Protein AF-0000000067841455 (afdb_homodimer)

Structure (mmCIF, N/CA/C/O backbone):
data_AF-0000000067841455-model_v1
#
loop_
_entity.id
_entity.type
_entity.pdbx_description
1 polymer Beta-ketothiolase
#
loop_
_atom_site.group_PDB
_atom_site.id
_atom_site.type_symbol
_atom_site.label_atom_id
_atom_site.label_alt_id
_atom_site.label_comp_id
_atom_site.label_asym_id
_atom_site.label_entity_id
_atom_site.label_seq_id
_atom_site.pdbx_PDB_ins_code
_atom_site.Cartn_x
_atom_site.Cartn_y
_atom_site.Cartn_z
_atom_site.occupancy
_atom_site.B_iso_or_equiv
_atom_site.auth_seq_id
_atom_site.auth_comp_id
_atom_site.auth_asym_id
_atom_site.auth_atom_id
_atom_site.pdbx_PDB_model_num
ATOM 1 N N . MET A 1 1 ? 13.961 -9.211 -15.984 1 98 1 MET A N 1
ATOM 2 C CA . MET A 1 1 ? 13.32 -9.672 -14.758 1 98 1 MET A CA 1
ATOM 3 C C . MET A 1 1 ? 14.195 -10.695 -14.039 1 98 1 MET A C 1
ATOM 5 O O . MET A 1 1 ? 15.023 -11.352 -14.664 1 98 1 MET A O 1
ATOM 9 N N . VAL A 1 2 ? 13.977 -10.742 -12.703 1 98.75 2 VAL A N 1
ATOM 10 C CA . VAL A 1 2 ? 14.664 -11.734 -11.875 1 98.75 2 VAL A CA 1
ATOM 11 C C . VAL A 1 2 ? 13.805 -12.07 -10.656 1 98.75 2 VAL A C 1
ATOM 13 O O . VAL A 1 2 ? 12.828 -11.383 -10.367 1 98.75 2 VAL A O 1
ATOM 16 N N . ARG A 1 3 ? 14.188 -13.117 -9.984 1 98.81 3 ARG A N 1
ATOM 17 C CA . ARG A 1 3 ? 13.656 -13.414 -8.656 1 98.81 3 ARG A CA 1
ATOM 18 C C . ARG A 1 3 ? 14.711 -14.094 -7.785 1 98.81 3 ARG A C 1
ATOM 20 O O . ARG A 1 3 ? 15.68 -14.656 -8.297 1 98.81 3 ARG A O 1
ATOM 27 N N . THR A 1 4 ? 14.539 -13.984 -6.5 1 98.88 4 THR A N 1
ATOM 28 C CA . THR A 1 4 ? 15.305 -14.805 -5.574 1 98.88 4 THR A CA 1
ATOM 29 C C . THR A 1 4 ? 14.742 -16.219 -5.52 1 98.88 4 THR A C 1
ATOM 31 O O . THR A 1 4 ? 13.641 -16.484 -6 1 98.88 4 THR A O 1
ATOM 34 N N . PRO A 1 5 ? 15.602 -17.188 -4.98 1 98.69 5 PRO A N 1
ATOM 35 C CA . PRO A 1 5 ? 14.953 -18.469 -4.688 1 98.69 5 PRO A CA 1
ATOM 36 C C . PRO A 1 5 ? 13.797 -18.344 -3.699 1 98.69 5 PRO A C 1
ATOM 38 O O . PRO A 1 5 ? 13.812 -17.453 -2.836 1 98.69 5 PRO A O 1
ATOM 41 N N . TRP A 1 6 ? 12.789 -19.109 -3.934 1 98.69 6 TRP A N 1
ATOM 42 C CA . TRP A 1 6 ? 11.703 -19.219 -2.967 1 98.69 6 TRP A CA 1
ATOM 43 C C . TRP A 1 6 ? 12.008 -20.297 -1.927 1 98.69 6 TRP A C 1
ATOM 45 O O . TRP A 1 6 ? 12.195 -21.469 -2.268 1 98.69 6 TRP A O 1
ATOM 55 N N . VAL A 1 7 ? 12.078 -19.844 -0.706 1 98.69 7 VAL A N 1
ATOM 56 C CA . VAL A 1 7 ? 12.578 -20.75 0.334 1 98.69 7 VAL A CA 1
ATOM 57 C C . VAL A 1 7 ? 11.508 -20.938 1.404 1 98.69 7 VAL A C 1
ATOM 59 O O . VAL A 1 7 ? 10.875 -19.969 1.841 1 98.69 7 VAL A O 1
ATOM 62 N N . ASP A 1 8 ? 11.352 -22.156 1.876 1 98.12 8 ASP A N 1
ATOM 63 C CA . ASP A 1 8 ? 10.305 -22.547 2.816 1 98.12 8 ASP A CA 1
ATOM 64 C C . ASP A 1 8 ? 10.359 -21.703 4.086 1 98.12 8 ASP A C 1
ATOM 66 O O . ASP A 1 8 ? 11.43 -21.25 4.488 1 98.12 8 ASP A O 1
ATOM 70 N N . LEU A 1 9 ? 9.18 -21.578 4.668 1 96.94 9 LEU A N 1
ATOM 71 C CA . LEU A 1 9 ? 9.031 -20.938 5.965 1 96.94 9 LEU A CA 1
ATOM 72 C C . LEU A 1 9 ? 10.078 -21.438 6.953 1 96.94 9 LEU A C 1
ATOM 74 O O . LEU A 1 9 ? 10.234 -22.656 7.129 1 96.94 9 LEU A O 1
ATOM 78 N N . GLY A 1 10 ? 10.812 -20.484 7.559 1 95.94 10 GLY A N 1
ATOM 79 C CA . GLY A 1 10 ? 11.812 -20.859 8.547 1 95.94 10 GLY A CA 1
ATOM 80 C C . GLY A 1 10 ? 13.102 -21.359 7.926 1 95.94 10 GLY A C 1
ATOM 81 O O . GLY A 1 10 ? 14.008 -21.781 8.641 1 95.94 10 GLY A O 1
ATOM 82 N N . GLY A 1 11 ? 13.211 -21.281 6.629 1 96.62 11 GLY A N 1
ATOM 83 C CA . GLY A 1 11 ? 14.391 -21.781 5.938 1 96.62 11 GLY A CA 1
ATOM 84 C C . GLY A 1 11 ? 15.523 -20.781 5.895 1 96.62 11 GLY A C 1
ATOM 85 O O . GLY A 1 11 ? 15.648 -19.922 6.777 1 96.62 11 GLY A O 1
ATOM 86 N N . ALA A 1 12 ? 16.359 -20.875 4.895 1 97.75 12 ALA A N 1
ATOM 87 C CA . ALA A 1 12 ? 17.641 -20.172 4.844 1 97.75 12 ALA A CA 1
ATOM 88 C C . ALA A 1 12 ? 17.453 -18.672 4.695 1 97.75 12 ALA A C 1
ATOM 90 O O . ALA A 1 12 ? 18.359 -17.891 4.988 1 97.75 12 ALA A O 1
ATOM 91 N N . LEU A 1 13 ? 16.281 -18.234 4.211 1 97.69 13 LEU A N 1
ATOM 92 C CA . LEU A 1 13 ? 16.047 -16.797 4.008 1 97.69 13 LEU A CA 1
ATOM 93 C C . LEU A 1 13 ? 15.203 -16.219 5.141 1 97.69 13 LEU A C 1
ATOM 95 O O . LEU A 1 13 ? 14.797 -15.062 5.094 1 97.69 13 LEU A O 1
ATOM 99 N N . ALA A 1 14 ? 14.977 -16.969 6.164 1 96.31 14 ALA A N 1
ATOM 100 C CA . ALA A 1 14 ? 13.953 -16.688 7.172 1 96.31 14 ALA A CA 1
ATOM 101 C C . ALA A 1 14 ? 14.281 -15.398 7.93 1 96.31 14 ALA A C 1
ATOM 103 O O . ALA A 1 14 ? 13.383 -14.695 8.391 1 96.31 14 ALA A O 1
ATOM 104 N N . ALA A 1 15 ? 15.516 -15.039 8.062 1 94.69 15 ALA A N 1
ATOM 105 C CA . ALA A 1 15 ? 15.914 -13.906 8.891 1 94.69 15 ALA A CA 1
ATOM 106 C C . ALA A 1 15 ? 16.031 -12.633 8.047 1 94.69 15 ALA A C 1
ATOM 108 O O . ALA A 1 15 ? 16.172 -11.531 8.594 1 94.69 15 ALA A O 1
ATOM 109 N N . ILE A 1 16 ? 15.938 -12.742 6.797 1 96.56 16 ILE A N 1
ATOM 110 C CA . ILE A 1 16 ? 16.203 -11.617 5.91 1 96.56 16 ILE A CA 1
ATOM 111 C C . ILE A 1 16 ? 14.93 -10.766 5.77 1 96.56 16 ILE A C 1
ATOM 113 O O . ILE A 1 16 ? 13.852 -11.297 5.492 1 96.56 16 ILE A O 1
ATOM 117 N N . SER A 1 17 ? 15.031 -9.453 6.004 1 96.25 17 SER A N 1
ATOM 118 C CA . SER A 1 17 ? 13.891 -8.562 5.832 1 96.25 17 SER A CA 1
ATOM 119 C C . SER A 1 17 ? 13.43 -8.516 4.379 1 96.25 17 SER A C 1
ATOM 121 O O . SER A 1 17 ? 14.242 -8.672 3.463 1 96.25 17 SER A O 1
ATOM 123 N N . PRO A 1 18 ? 12.125 -8.305 4.164 1 96.81 18 PRO A N 1
ATOM 124 C CA . PRO A 1 18 ? 11.672 -8.148 2.779 1 96.81 18 PRO A CA 1
ATOM 125 C C . PRO A 1 18 ? 12.375 -6.996 2.057 1 96.81 18 PRO A C 1
ATOM 127 O O . PRO A 1 18 ? 12.578 -7.059 0.842 1 96.81 18 PRO A O 1
ATOM 130 N N . ILE A 1 19 ? 12.773 -5.938 2.797 1 98.19 19 ILE A N 1
ATOM 131 C CA . ILE A 1 19 ? 13.484 -4.812 2.193 1 98.19 19 ILE A CA 1
ATOM 132 C C . ILE A 1 19 ? 14.812 -5.293 1.625 1 98.19 19 ILE A C 1
ATOM 134 O O . ILE A 1 19 ? 15.141 -5.016 0.467 1 98.19 19 ILE A O 1
ATOM 138 N N . ASP A 1 20 ? 15.57 -6.062 2.406 1 98.62 20 ASP A N 1
ATOM 139 C CA . ASP A 1 20 ? 16.891 -6.516 1.979 1 98.62 20 ASP A CA 1
ATOM 140 C C . ASP A 1 20 ? 16.781 -7.496 0.815 1 98.62 20 ASP A C 1
ATOM 142 O O . ASP A 1 20 ? 17.578 -7.438 -0.127 1 98.62 20 ASP A O 1
ATOM 146 N N . LEU A 1 21 ? 15.836 -8.367 0.891 1 98.44 21 LEU A N 1
ATOM 147 C CA . LEU A 1 21 ? 15.609 -9.281 -0.224 1 98.44 21 LEU A CA 1
ATOM 148 C C . LEU A 1 21 ? 15.211 -8.516 -1.48 1 98.44 21 LEU A C 1
ATOM 150 O O . LEU A 1 21 ? 15.617 -8.875 -2.588 1 98.44 21 LEU A O 1
ATOM 154 N N . GLY A 1 22 ? 14.328 -7.512 -1.296 1 98.75 22 GLY A N 1
ATOM 155 C CA . GLY A 1 22 ? 13.93 -6.664 -2.41 1 98.75 22 GLY A CA 1
ATOM 156 C C . GLY A 1 22 ? 15.094 -5.91 -3.029 1 98.75 22 GLY A C 1
ATOM 157 O O . GLY A 1 22 ? 15.188 -5.793 -4.254 1 98.75 22 GLY A O 1
ATOM 158 N N . ILE A 1 23 ? 15.961 -5.355 -2.18 1 98.75 23 ILE A N 1
ATOM 159 C CA . ILE A 1 23 ? 17.156 -4.664 -2.656 1 98.75 23 ILE A CA 1
ATOM 160 C C . ILE A 1 23 ? 18 -5.621 -3.486 1 98.75 23 ILE A C 1
ATOM 162 O O . ILE A 1 23 ? 18.484 -5.258 -4.566 1 98.75 23 ILE A O 1
ATOM 166 N N . GLN A 1 24 ? 18.172 -6.859 -2.996 1 98.62 24 GLN A N 1
ATOM 167 C CA . GLN A 1 24 ? 18.938 -7.863 -3.723 1 98.62 24 GLN A CA 1
ATOM 168 C C . GLN A 1 24 ? 18.359 -8.109 -5.109 1 98.62 24 GLN A C 1
ATOM 170 O O . GLN A 1 24 ? 19.094 -8.156 -6.102 1 98.62 24 GLN A O 1
ATOM 175 N N . ALA A 1 25 ? 17.078 -8.312 -5.199 1 98.81 25 ALA A N 1
ATOM 176 C CA . ALA A 1 25 ? 16.406 -8.523 -6.484 1 98.81 25 ALA A CA 1
ATOM 177 C C . ALA A 1 25 ? 16.531 -7.285 -7.371 1 98.81 25 ALA A C 1
ATOM 179 O O . ALA A 1 25 ? 16.766 -7.402 -8.578 1 98.81 25 ALA A O 1
ATOM 180 N N . GLY A 1 26 ? 16.328 -6.09 -6.805 1 98.81 26 GLY A N 1
ATOM 181 C CA . GLY A 1 26 ? 16.438 -4.844 -7.547 1 98.81 26 GLY A CA 1
ATOM 182 C C . GLY A 1 26 ? 17.812 -4.633 -8.148 1 98.81 26 GLY A C 1
ATOM 183 O O . GLY A 1 26 ? 17.938 -4.297 -9.336 1 98.81 26 GLY A O 1
ATOM 184 N N . ARG A 1 27 ? 18.844 -4.809 -7.324 1 98.62 27 ARG A N 1
ATOM 185 C CA . ARG A 1 27 ? 20.219 -4.68 -7.828 1 98.62 27 ARG A CA 1
ATOM 186 C C . ARG A 1 27 ? 20.484 -5.688 -8.938 1 98.62 27 ARG A C 1
ATOM 188 O O . ARG A 1 27 ? 21.125 -5.359 -9.945 1 98.62 27 ARG A O 1
ATOM 195 N N . ALA A 1 28 ? 19.984 -6.906 -8.727 1 98.56 28 ALA A N 1
ATOM 196 C CA . ALA A 1 28 ? 20.234 -7.98 -9.68 1 98.56 28 ALA A CA 1
ATOM 197 C C . ALA A 1 28 ? 19.594 -7.676 -11.031 1 98.56 28 ALA A C 1
ATOM 199 O O . ALA A 1 28 ? 20.188 -7.953 -12.078 1 98.56 28 ALA A O 1
ATOM 200 N N . VAL A 1 29 ? 18.375 -7.105 -11.031 1 98.31 29 VAL A N 1
ATOM 201 C CA . VAL A 1 29 ? 17.703 -6.859 -12.305 1 98.31 29 VAL A CA 1
ATOM 202 C C . VAL A 1 29 ? 18.391 -5.723 -13.047 1 98.31 29 VAL A C 1
ATOM 204 O O . VAL A 1 29 ? 18.484 -5.734 -14.281 1 98.31 29 VAL A O 1
ATOM 207 N N . LEU A 1 30 ? 18.828 -4.699 -12.328 1 97.62 30 LEU A N 1
ATOM 208 C CA . LEU A 1 30 ? 19.578 -3.604 -12.953 1 97.62 30 LEU A CA 1
ATOM 209 C C . LEU A 1 30 ? 20.859 -4.109 -13.578 1 97.62 30 LEU A C 1
ATOM 211 O O . LEU A 1 30 ? 21.203 -3.74 -14.711 1 97.62 30 LEU A O 1
ATOM 215 N N . ALA A 1 31 ? 21.531 -4.992 -12.828 1 97 31 ALA A N 1
ATOM 216 C CA . ALA A 1 31 ? 22.766 -5.578 -13.336 1 97 31 ALA A CA 1
ATOM 217 C C . ALA A 1 31 ? 22.5 -6.41 -14.586 1 97 31 ALA A C 1
ATOM 219 O O . ALA A 1 31 ? 23.219 -6.293 -15.578 1 97 31 ALA A O 1
ATOM 220 N N . ARG A 1 32 ? 21.516 -7.25 -14.547 1 95.25 32 ARG A N 1
ATOM 221 C CA . ARG A 1 32 ? 21.203 -8.117 -15.672 1 95.25 32 ARG A CA 1
ATOM 222 C C . ARG A 1 32 ? 20.844 -7.301 -16.906 1 95.25 32 ARG A C 1
ATOM 224 O O . ARG A 1 32 ? 21.188 -7.68 -18.031 1 95.25 32 ARG A O 1
ATOM 231 N N . ALA A 1 33 ? 20.141 -6.234 -16.703 1 94.69 33 ALA A N 1
ATOM 232 C CA . ALA A 1 33 ? 19.719 -5.383 -17.812 1 94.69 33 ALA A CA 1
ATOM 233 C C . ALA A 1 33 ? 20.844 -4.438 -18.234 1 94.69 33 ALA A C 1
ATOM 235 O O . ALA A 1 33 ? 20.688 -3.664 -19.188 1 94.69 33 ALA A O 1
ATOM 236 N N . ALA A 1 34 ? 21.953 -4.445 -17.516 1 94.56 34 ALA A N 1
ATOM 237 C CA . ALA A 1 34 ? 23.031 -3.477 -17.734 1 94.56 34 ALA A CA 1
ATOM 238 C C . ALA A 1 34 ? 22.484 -2.049 -17.734 1 94.56 34 ALA A C 1
ATOM 240 O O . ALA A 1 34 ? 22.844 -1.241 -18.594 1 94.56 34 ALA A O 1
ATOM 241 N N . ALA A 1 35 ? 21.562 -1.842 -16.906 1 94.88 35 ALA A N 1
ATOM 242 C CA . ALA A 1 35 ? 20.953 -0.526 -16.797 1 94.88 35 ALA A CA 1
ATOM 243 C C . ALA A 1 35 ? 21.562 0.281 -15.648 1 94.88 35 ALA A C 1
ATOM 245 O O . ALA A 1 35 ? 21.719 -0.226 -14.539 1 94.88 35 ALA A O 1
ATOM 246 N N . ALA A 1 36 ? 21.922 1.546 -15.969 1 95.81 36 ALA A N 1
ATOM 247 C CA . ALA A 1 36 ? 22.391 2.443 -14.922 1 95.81 36 ALA A CA 1
ATOM 248 C C . ALA A 1 36 ? 21.266 2.822 -13.969 1 95.81 36 ALA A C 1
ATOM 250 O O . ALA A 1 36 ? 20.188 3.215 -14.406 1 95.81 36 ALA A O 1
ATOM 251 N N . PRO A 1 37 ? 21.5 2.703 -12.656 1 97.38 37 PRO A N 1
ATOM 252 C CA . PRO A 1 37 ? 20.453 3.107 -11.711 1 97.38 37 PRO A CA 1
ATOM 253 C C . PRO A 1 37 ? 19.984 4.543 -11.93 1 97.38 37 PRO A C 1
ATOM 255 O O . PRO A 1 37 ? 18.828 4.871 -11.633 1 97.38 37 PRO A O 1
ATOM 258 N N . GLN A 1 38 ? 20.812 5.426 -12.453 1 97.19 38 GLN A N 1
ATOM 259 C CA . GLN A 1 38 ? 20.5 6.828 -12.703 1 97.19 38 GLN A CA 1
ATOM 260 C C . GLN A 1 38 ? 19.406 6.973 -13.773 1 97.19 38 GLN A C 1
ATOM 262 O O . GLN A 1 38 ? 18.797 8.031 -13.906 1 97.19 38 GLN A O 1
ATOM 267 N N . ALA A 1 39 ? 19.188 5.898 -14.523 1 95.56 39 ALA A N 1
ATOM 268 C CA . ALA A 1 39 ? 18.172 5.941 -15.578 1 95.56 39 ALA A CA 1
ATOM 269 C C . ALA A 1 39 ? 16.781 5.652 -15.031 1 95.56 39 ALA A C 1
ATOM 271 O O . ALA A 1 39 ? 15.781 5.914 -15.695 1 95.56 39 ALA A O 1
ATOM 272 N N . VAL A 1 40 ? 16.703 5.141 -13.805 1 98 40 VAL A N 1
ATOM 273 C CA . VAL A 1 40 ? 15.43 4.84 -13.18 1 98 40 VAL A CA 1
ATOM 274 C C . VAL A 1 40 ? 14.758 6.137 -12.719 1 98 40 VAL A C 1
ATOM 276 O O . VAL A 1 40 ? 15.375 6.941 -12.016 1 98 40 VAL A O 1
ATOM 279 N N . ASP A 1 41 ? 13.531 6.312 -13.07 1 96.94 41 ASP A N 1
ATOM 280 C CA . ASP A 1 41 ? 12.914 7.574 -12.672 1 96.94 41 ASP A CA 1
ATOM 281 C C . ASP A 1 41 ? 11.664 7.332 -11.828 1 96.94 41 ASP A C 1
ATOM 283 O O . ASP A 1 41 ? 10.961 8.281 -11.461 1 96.94 41 ASP A O 1
ATOM 287 N N . SER A 1 42 ? 11.375 6.09 -11.539 1 98.38 42 SER A N 1
ATOM 288 C CA . SER A 1 42 ? 10.336 5.73 -10.578 1 98.38 42 SER A CA 1
ATOM 289 C C . SER A 1 42 ? 10.586 4.344 -9.992 1 98.38 42 SER A C 1
ATOM 291 O O . SER A 1 42 ? 11.055 3.443 -10.695 1 98.38 42 SER A O 1
ATOM 293 N N . VAL A 1 43 ? 10.328 4.184 -8.742 1 98.88 43 VAL A N 1
ATOM 294 C CA . VAL A 1 43 ? 10.422 2.889 -8.07 1 98.88 43 VAL A CA 1
ATOM 295 C C . VAL A 1 43 ? 9.047 2.482 -7.539 1 98.88 43 VAL A C 1
ATOM 297 O O . VAL A 1 43 ? 8.422 3.23 -6.785 1 98.88 43 VAL A O 1
ATOM 300 N N . LEU A 1 44 ? 8.547 1.325 -7.965 1 98.88 44 LEU A N 1
ATOM 301 C CA . LEU A 1 44 ? 7.324 0.699 -7.469 1 98.88 44 LEU A CA 1
ATOM 302 C C . LEU A 1 44 ? 7.641 -0.586 -6.715 1 98.88 44 LEU A C 1
ATOM 304 O O . LEU A 1 44 ? 8.352 -1.453 -7.227 1 98.88 44 LEU A O 1
ATOM 308 N N . ALA A 1 45 ? 7.152 -0.668 -5.516 1 98.75 45 ALA A N 1
ATOM 309 C CA . ALA A 1 45 ? 7.387 -1.897 -4.762 1 98.75 45 ALA A CA 1
ATOM 310 C C . ALA A 1 45 ? 6.164 -2.275 -3.934 1 98.75 45 ALA A C 1
ATOM 312 O O . ALA A 1 45 ? 5.277 -1.448 -3.711 1 98.75 45 ALA A O 1
ATOM 313 N N . GLY A 1 46 ? 6.039 -3.525 -3.602 1 97.56 46 GLY A N 1
ATOM 314 C CA . GLY A 1 46 ? 4.934 -3.996 -2.781 1 97.56 46 GLY A CA 1
ATOM 315 C C . GLY A 1 46 ? 5.32 -5.133 -1.855 1 97.56 46 GLY A C 1
ATOM 316 O O . GLY A 1 46 ? 6.195 -5.938 -2.182 1 97.56 46 GLY A O 1
ATOM 317 N N . SER A 1 47 ? 4.715 -5.172 -0.761 1 96.31 47 SER A N 1
ATOM 318 C CA . SER A 1 47 ? 4.699 -6.254 0.218 1 96.31 47 SER A CA 1
ATOM 319 C C . SER A 1 47 ? 3.389 -6.277 0.998 1 96.31 47 SER A C 1
ATOM 321 O O . SER A 1 47 ? 2.756 -5.238 1.189 1 96.31 47 SER A O 1
ATOM 323 N N . MET A 1 48 ? 2.957 -7.41 1.409 1 91.31 48 MET A N 1
ATOM 324 C CA . MET A 1 48 ? 1.721 -7.488 2.18 1 91.31 48 MET A CA 1
ATOM 325 C C . MET A 1 48 ? 2.01 -7.449 3.678 1 91.31 48 MET A C 1
ATOM 327 O O . MET A 1 48 ? 1.456 -6.617 4.398 1 91.31 48 MET A O 1
ATOM 331 N N . ALA A 1 49 ? 2.953 -8.25 4.07 1 87 49 ALA A N 1
ATOM 332 C CA . ALA A 1 49 ? 3.205 -8.367 5.504 1 87 49 ALA A CA 1
ATOM 333 C C . ALA A 1 49 ? 4.16 -7.281 5.988 1 87 49 ALA A C 1
ATOM 335 O O . ALA A 1 49 ? 5.102 -6.914 5.281 1 87 49 ALA A O 1
ATOM 336 N N . GLN A 1 50 ? 3.834 -6.738 7.188 1 88.5 50 GLN A N 1
ATOM 337 C CA . GLN A 1 50 ? 4.793 -5.867 7.859 1 88.5 50 GLN A CA 1
ATOM 338 C C . GLN A 1 50 ? 5.844 -6.68 8.609 1 88.5 50 GLN A C 1
ATOM 340 O O . GLN A 1 50 ? 5.895 -6.66 9.844 1 88.5 50 GLN A O 1
ATOM 345 N N . ALA A 1 51 ? 6.777 -7.168 7.883 1 93.62 51 ALA A N 1
ATOM 346 C CA . ALA A 1 51 ? 7.727 -8.164 8.367 1 93.62 51 ALA A CA 1
ATOM 347 C C . ALA A 1 51 ? 8.922 -7.5 9.047 1 93.62 51 ALA A C 1
ATOM 349 O O . ALA A 1 51 ? 9.938 -8.148 9.305 1 93.62 51 ALA A O 1
ATOM 350 N N . SER A 1 52 ? 8.922 -6.242 9.289 1 93.19 52 SER A N 1
ATOM 351 C CA . SER A 1 52 ? 9.867 -5.453 10.078 1 93.19 52 SER A CA 1
ATOM 352 C C . SER A 1 52 ? 9.266 -4.109 10.477 1 93.19 52 SER A C 1
ATOM 354 O O . SER A 1 52 ? 8.258 -3.684 9.914 1 93.19 52 SER A O 1
ATOM 356 N N . PHE A 1 53 ? 9.883 -3.436 11.391 1 93.38 53 PHE A N 1
ATOM 357 C CA . PHE A 1 53 ? 9.336 -2.178 11.883 1 93.38 53 PHE A CA 1
ATOM 358 C C . PHE A 1 53 ? 9.43 -1.093 10.82 1 93.38 53 PHE A C 1
ATOM 360 O O . PHE A 1 53 ? 8.688 -0.113 10.852 1 93.38 53 PHE A O 1
ATOM 367 N N . ASP A 1 54 ? 10.305 -1.273 9.844 1 94.56 54 ASP A N 1
ATOM 368 C CA . ASP A 1 54 ? 10.484 -0.285 8.789 1 94.56 54 ASP A CA 1
ATOM 369 C C . ASP A 1 54 ? 9.875 -0.771 7.473 1 94.56 54 ASP A C 1
ATOM 371 O O . ASP A 1 54 ? 10.219 -0.27 6.402 1 94.56 54 ASP A O 1
ATOM 375 N N . ALA A 1 55 ? 8.992 -1.722 7.504 1 92.56 55 ALA A N 1
ATOM 376 C CA . ALA A 1 55 ? 8.477 -2.375 6.309 1 92.56 55 ALA A CA 1
ATOM 377 C C . ALA A 1 55 ? 7.809 -1.363 5.379 1 92.56 55 ALA A C 1
ATOM 379 O O . ALA A 1 55 ? 7.832 -1.524 4.156 1 92.56 55 ALA A O 1
ATOM 380 N N . TYR A 1 56 ? 7.246 -0.283 5.883 1 92.06 56 TYR A N 1
ATOM 381 C CA . TYR A 1 56 ? 6.52 0.699 5.082 1 92.06 56 TYR A CA 1
ATOM 382 C C . TYR A 1 56 ? 7.477 1.499 4.203 1 92.06 56 TYR A C 1
ATOM 384 O O . TYR A 1 56 ? 7.043 2.189 3.277 1 92.06 56 TYR A O 1
ATOM 392 N N . MET A 1 57 ? 8.781 1.344 4.449 1 96.5 57 MET A N 1
ATOM 393 C CA . MET A 1 57 ? 9.781 2.096 3.691 1 96.5 57 MET A CA 1
ATOM 394 C C . MET A 1 57 ? 10.32 1.267 2.533 1 96.5 57 MET A C 1
ATOM 396 O O . MET A 1 57 ? 11.242 1.695 1.835 1 96.5 57 MET A O 1
ATOM 400 N N . LEU A 1 58 ? 9.734 0.109 2.316 1 97.56 58 LEU A N 1
ATOM 401 C CA . LEU A 1 58 ? 10.242 -0.846 1.338 1 97.56 58 LEU A CA 1
ATOM 402 C C . LEU A 1 58 ? 10.5 -0.166 -0.003 1 97.56 58 LEU A C 1
ATOM 404 O O . LEU A 1 58 ? 11.617 -0.212 -0.524 1 97.56 58 LEU A O 1
ATOM 408 N N . PRO A 1 59 ? 9.57 0.583 -0.582 1 98.5 59 PRO A N 1
ATOM 409 C CA . PRO A 1 59 ? 9.844 1.137 -1.911 1 98.5 59 PRO A CA 1
ATOM 410 C C . PRO A 1 59 ? 11 2.129 -1.915 1 98.5 59 PRO A C 1
ATOM 412 O O . PRO A 1 59 ? 11.867 2.068 -2.791 1 98.5 59 PRO A O 1
ATOM 415 N N . ARG A 1 60 ? 11.008 3.021 -0.948 1 98.69 60 ARG A N 1
ATOM 416 C CA . ARG A 1 60 ? 12.031 4.059 -0.897 1 98.69 60 ARG A CA 1
ATOM 417 C C . ARG A 1 60 ? 13.414 3.451 -0.677 1 98.69 60 ARG A C 1
ATOM 419 O O . ARG A 1 60 ? 14.375 3.824 -1.352 1 98.69 60 ARG A O 1
ATOM 426 N N . HIS A 1 61 ? 13.516 2.492 0.273 1 98.62 61 HIS A N 1
ATOM 427 C CA . HIS A 1 61 ? 14.805 1.883 0.585 1 98.62 61 HIS A CA 1
ATOM 428 C C . HIS A 1 61 ? 15.312 1.04 -0.581 1 98.62 61 HIS A C 1
ATOM 430 O O . HIS A 1 61 ? 16.516 1.016 -0.858 1 98.62 61 HIS A O 1
ATOM 436 N N . VAL A 1 62 ? 14.398 0.359 -1.254 1 98.81 62 VAL A N 1
ATOM 437 C CA . VAL A 1 62 ? 14.805 -0.372 -2.449 1 98.81 62 VAL A CA 1
ATOM 438 C C . VAL A 1 62 ? 15.453 0.586 -3.447 1 98.81 62 VAL A C 1
ATOM 440 O O . VAL A 1 62 ? 16.547 0.323 -3.949 1 98.81 62 VAL A O 1
ATOM 443 N N . GLY A 1 63 ? 14.805 1.693 -3.705 1 98.75 63 GLY A N 1
ATOM 444 C CA . GLY A 1 63 ? 15.375 2.668 -4.621 1 98.75 63 GLY A CA 1
ATOM 445 C C . GLY A 1 63 ? 16.734 3.17 -4.188 1 98.75 63 GLY A C 1
ATOM 446 O O . GLY A 1 63 ? 17.703 3.096 -4.949 1 98.75 63 GLY A O 1
ATOM 447 N N . LEU A 1 64 ? 16.812 3.598 -2.934 1 98.69 64 LEU A N 1
ATOM 448 C CA . LEU A 1 64 ? 18.031 4.188 -2.41 1 98.69 64 LEU A CA 1
ATOM 449 C C . LEU A 1 64 ? 19.188 3.191 -2.48 1 98.69 64 LEU A C 1
ATOM 451 O O . LEU A 1 64 ? 20.25 3.5 -3.031 1 98.69 64 LEU A O 1
ATOM 455 N N . TYR A 1 65 ? 18.969 1.97 -2.051 1 98.69 65 TYR A N 1
ATOM 456 C CA . TYR A 1 65 ? 20.047 1.004 -1.909 1 98.69 65 TYR A CA 1
ATOM 457 C C . TYR A 1 65 ? 20.359 0.336 -3.242 1 98.69 65 TYR A C 1
ATOM 459 O O . TYR A 1 65 ? 21.391 -0.347 -3.377 1 98.69 65 TYR A O 1
ATOM 467 N N . CYS A 1 66 ? 19.547 0.54 -4.258 1 98.62 66 CYS A N 1
ATOM 468 C CA . CYS A 1 66 ? 19.859 0.095 -5.613 1 98.62 66 CYS A CA 1
ATOM 469 C C . CYS A 1 66 ? 20.641 1.155 -6.367 1 98.62 66 CYS A C 1
ATOM 471 O O . CYS A 1 66 ? 21.062 0.934 -7.508 1 98.62 66 CYS A O 1
ATOM 473 N N . GLY A 1 67 ? 20.828 2.285 -5.746 1 98.25 67 GLY A N 1
ATOM 474 C CA . GLY A 1 67 ? 21.625 3.342 -6.359 1 98.25 67 GLY A CA 1
ATOM 475 C C . GLY A 1 67 ? 20.781 4.316 -7.168 1 98.25 67 GLY A C 1
ATOM 476 O O . GLY A 1 67 ? 21.328 5.172 -7.871 1 98.25 67 GLY A O 1
ATOM 477 N N . VAL A 1 68 ? 19.484 4.203 -7.137 1 98.56 68 VAL A N 1
ATOM 478 C CA . VAL A 1 68 ? 18.594 5.168 -7.781 1 98.56 68 VAL A CA 1
ATOM 479 C C . VAL A 1 68 ? 18.781 6.543 -7.145 1 98.56 68 VAL A C 1
ATOM 481 O O . VAL A 1 68 ? 18.875 6.66 -5.922 1 98.56 68 VAL A O 1
ATOM 484 N N . PRO A 1 69 ? 18.844 7.598 -7.98 1 98.12 69 PRO A N 1
ATOM 485 C CA . PRO A 1 69 ? 19.062 8.93 -7.418 1 98.12 69 PRO A CA 1
ATOM 486 C C . PRO A 1 69 ? 18.031 9.297 -6.348 1 98.12 69 PRO A C 1
ATOM 488 O O . PRO A 1 69 ? 16.844 8.961 -6.48 1 98.12 69 PRO A O 1
ATOM 491 N N . GLN A 1 70 ? 18.453 10.016 -5.324 1 97.75 70 GLN A N 1
ATOM 492 C CA . GLN A 1 70 ? 17.625 10.367 -4.184 1 97.75 70 GLN A CA 1
ATOM 493 C C . GLN A 1 70 ? 16.406 11.188 -4.617 1 97.75 70 GLN A C 1
ATOM 495 O O . GLN A 1 70 ? 15.359 11.141 -3.967 1 97.75 70 GLN A O 1
ATOM 500 N N . ALA A 1 71 ? 16.516 11.883 -5.703 1 98.19 71 ALA A N 1
ATOM 501 C CA . ALA A 1 71 ? 15.445 12.758 -6.172 1 98.19 71 ALA A CA 1
ATOM 502 C C . ALA A 1 71 ? 14.289 11.945 -6.75 1 98.19 71 ALA A C 1
ATOM 504 O O . ALA A 1 71 ? 13.188 12.469 -6.934 1 98.19 71 ALA A O 1
ATOM 505 N N . VAL A 1 72 ? 14.508 10.641 -7.062 1 98.38 72 VAL A N 1
ATOM 506 C CA . VAL A 1 72 ? 13.516 9.789 -7.707 1 98.38 72 VAL A CA 1
ATOM 507 C C . VAL A 1 72 ? 12.516 9.281 -6.668 1 98.38 72 VAL A C 1
ATOM 509 O O . VAL A 1 72 ? 12.914 8.711 -5.648 1 98.38 72 VAL A O 1
ATOM 512 N N . PRO A 1 73 ? 11.25 9.523 -6.863 1 98 73 PRO A N 1
ATOM 513 C CA . PRO A 1 73 ? 10.242 9.086 -5.898 1 98 73 PRO A CA 1
ATOM 514 C C . PRO A 1 73 ? 10 7.578 -5.945 1 98 73 PRO A C 1
ATOM 516 O O . PRO A 1 73 ? 10.383 6.914 -6.91 1 98 73 PRO A O 1
ATOM 519 N N . ALA A 1 74 ? 9.422 7.059 -4.898 1 98.69 74 ALA A N 1
ATOM 520 C CA . ALA A 1 74 ? 9.047 5.656 -4.754 1 98.69 74 ALA A CA 1
ATOM 521 C C . ALA A 1 74 ? 7.617 5.52 -4.234 1 98.69 74 ALA A C 1
ATOM 523 O O . ALA A 1 74 ? 7.129 6.391 -3.514 1 98.69 74 ALA A O 1
ATOM 524 N N . LEU A 1 75 ? 6.938 4.461 -4.613 1 98.5 75 LEU A N 1
ATOM 525 C CA . LEU A 1 75 ? 5.535 4.238 -4.273 1 98.5 75 LEU A CA 1
ATOM 526 C C . LEU A 1 75 ? 5.289 2.779 -3.916 1 98.5 75 LEU A C 1
ATOM 528 O O . LEU A 1 75 ? 5.785 1.876 -4.594 1 98.5 75 LEU A O 1
ATOM 532 N N . ALA A 1 76 ? 4.566 2.588 -2.814 1 98 76 ALA A N 1
ATOM 533 C CA . ALA A 1 76 ? 4.117 1.251 -2.436 1 98 76 ALA A CA 1
ATOM 534 C C . ALA A 1 76 ? 2.709 0.978 -2.953 1 98 76 ALA A C 1
ATOM 536 O O . ALA A 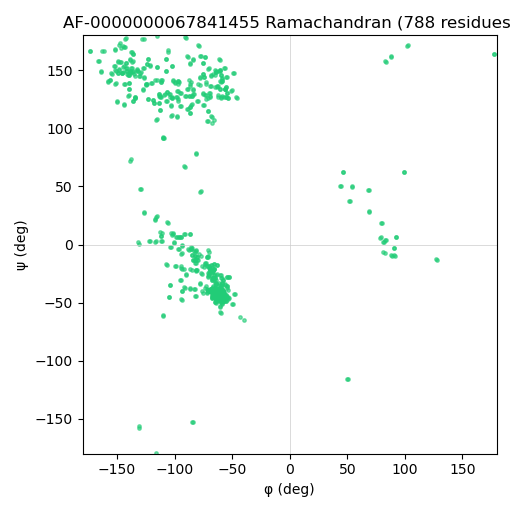1 76 ? 1.812 1.81 -2.797 1 98 76 ALA A O 1
ATOM 537 N N . VAL A 1 77 ? 2.523 -0.135 -3.6 1 97.06 77 VAL A N 1
ATOM 538 C CA . VAL A 1 77 ? 1.205 -0.589 -4.027 1 97.06 77 VAL A CA 1
ATOM 539 C C . VAL A 1 77 ? 0.959 -2.01 -3.523 1 97.06 77 VAL A C 1
ATOM 541 O O . VAL A 1 77 ? 1.894 -2.807 -3.412 1 97.06 77 VAL A O 1
ATOM 544 N N . GLN A 1 78 ? -0.273 -2.266 -3.156 1 96.19 78 GLN A N 1
ATOM 545 C CA . GLN A 1 78 ? -0.607 -3.574 -2.604 1 96.19 78 GLN A CA 1
ATOM 546 C C . GLN A 1 78 ? -2.004 -4.016 -3.035 1 96.19 78 GLN A C 1
ATOM 548 O O . GLN A 1 78 ? -2.977 -3.279 -2.852 1 96.19 78 GLN A O 1
ATOM 553 N N . ARG A 1 79 ? -2.043 -5.148 -3.717 1 97.75 79 ARG A N 1
ATOM 554 C CA . ARG A 1 79 ? -3.293 -5.848 -3.996 1 97.75 79 ARG A CA 1
ATOM 555 C C . ARG A 1 79 ? -3.193 -7.32 -3.613 1 97.75 79 ARG A C 1
ATOM 557 O O . ARG A 1 79 ? -3.445 -8.203 -4.438 1 97.75 79 ARG A O 1
ATOM 564 N N . ILE A 1 80 ? -2.699 -7.527 -2.447 1 96.62 80 ILE A N 1
ATOM 565 C CA . ILE A 1 80 ? -2.539 -8.836 -1.826 1 96.62 80 ILE A CA 1
ATOM 566 C C . ILE A 1 80 ? -1.835 -9.781 -2.795 1 96.62 80 ILE A C 1
ATOM 568 O O . ILE A 1 80 ? -0.715 -9.516 -3.234 1 96.62 80 ILE A O 1
ATOM 572 N N . CYS A 1 81 ? -2.514 -10.844 -3.234 1 97.69 81 CYS A N 1
ATOM 573 C CA . CYS A 1 81 ? -1.897 -11.844 -4.102 1 97.69 81 CYS A CA 1
ATOM 574 C C . CYS A 1 81 ? -1.653 -11.273 -5.496 1 97.69 81 CYS A C 1
ATOM 576 O O . CYS A 1 81 ? -0.85 -11.812 -6.258 1 97.69 81 CYS A O 1
ATOM 578 N N . GLY A 1 82 ? -2.324 -10.203 -5.816 1 98.31 82 GLY A N 1
ATOM 579 C CA . GLY A 1 82 ? -2.207 -9.625 -7.145 1 98.31 82 GLY A CA 1
ATOM 580 C C . GLY A 1 82 ? -1.179 -8.508 -7.223 1 98.31 82 GLY A C 1
ATOM 581 O O . GLY A 1 82 ? -1.003 -7.891 -8.273 1 98.31 82 GLY A O 1
ATOM 582 N N . THR A 1 83 ? -0.422 -8.25 -6.164 1 98.62 83 THR A N 1
ATOM 583 C CA . THR A 1 83 ? 0.467 -7.102 -6.035 1 98.62 83 THR A CA 1
ATOM 584 C C . THR A 1 83 ? 1.503 -7.094 -7.156 1 98.62 83 THR A C 1
ATOM 586 O O . THR A 1 83 ? 1.73 -6.062 -7.793 1 98.62 83 THR A O 1
ATOM 589 N N . GLY A 1 84 ? 2.123 -8.211 -7.422 1 98.81 84 GLY A N 1
ATOM 590 C CA . GLY A 1 84 ? 3.137 -8.266 -8.461 1 98.81 84 GLY A CA 1
ATOM 591 C C . GLY A 1 84 ? 2.609 -7.867 -9.828 1 98.81 84 GLY A C 1
ATOM 592 O O . GLY A 1 84 ? 3.301 -7.191 -10.594 1 98.81 84 GLY A O 1
ATOM 593 N N . LEU A 1 85 ? 1.39 -8.281 -10.172 1 98.94 85 LEU A N 1
ATOM 594 C CA . LEU A 1 85 ? 0.756 -7.891 -11.422 1 98.94 85 LEU A CA 1
ATOM 595 C C . LEU A 1 85 ? 0.412 -6.402 -11.422 1 98.94 85 LEU A C 1
ATOM 597 O O . LEU A 1 85 ? 0.574 -5.723 -12.438 1 98.94 85 LEU A O 1
ATOM 601 N N . GLU A 1 86 ? -0.01 -5.969 -10.273 1 98.75 86 GLU A N 1
ATOM 602 C CA . GLU A 1 86 ? -0.378 -4.562 -10.133 1 98.75 86 GLU A CA 1
ATOM 603 C C . GLU A 1 86 ? 0.831 -3.654 -10.328 1 98.75 86 GLU A C 1
ATOM 605 O O . GLU A 1 86 ? 0.708 -2.564 -10.891 1 98.75 86 GLU A O 1
ATOM 610 N N . LEU A 1 87 ? 1.994 -4.062 -9.828 1 98.81 87 LEU A N 1
ATOM 611 C CA . LEU A 1 87 ? 3.217 -3.293 -10.031 1 98.81 87 LEU A CA 1
ATOM 612 C C . LEU A 1 87 ? 3.477 -3.062 -11.516 1 98.81 87 LEU A C 1
ATOM 614 O O . LEU A 1 87 ? 3.783 -1.943 -11.93 1 98.81 87 LEU A O 1
ATOM 618 N N . LEU A 1 88 ? 3.297 -4.086 -12.305 1 98.81 88 LEU A N 1
ATOM 619 C CA . LEU A 1 88 ? 3.535 -3.982 -13.742 1 98.81 88 LEU A CA 1
ATOM 620 C C . LEU A 1 88 ? 2.463 -3.127 -14.406 1 98.81 88 LEU A C 1
ATOM 622 O O . LEU A 1 88 ? 2.762 -2.357 -15.328 1 98.81 88 LEU A O 1
ATOM 626 N N . ARG A 1 89 ? 1.219 -3.289 -13.969 1 98.12 89 ARG A N 1
ATOM 627 C CA . ARG A 1 89 ? 0.153 -2.445 -14.5 1 98.12 89 ARG A CA 1
ATOM 628 C C . ARG A 1 89 ? 0.456 -0.969 -14.266 1 98.12 89 ARG A C 1
ATOM 630 O O . ARG A 1 89 ? 0.353 -0.154 -15.18 1 98.12 89 ARG A O 1
ATOM 637 N N . GLN A 1 90 ? 0.877 -0.667 -13.062 1 97.88 90 GLN A N 1
ATOM 638 C CA . GLN A 1 90 ? 1.169 0.719 -12.711 1 97.88 90 GLN A CA 1
ATOM 639 C C . GLN A 1 90 ? 2.396 1.229 -13.461 1 97.88 90 GLN A C 1
ATOM 641 O O . GLN A 1 90 ? 2.465 2.404 -13.82 1 97.88 90 GLN A O 1
ATOM 646 N N . ALA A 1 91 ? 3.365 0.365 -13.586 1 98.19 91 ALA A N 1
ATOM 647 C CA . ALA A 1 91 ? 4.531 0.758 -14.375 1 98.19 91 ALA A CA 1
ATOM 648 C C . ALA A 1 91 ? 4.129 1.175 -15.781 1 98.19 91 ALA A C 1
ATOM 650 O O . ALA A 1 91 ? 4.605 2.189 -16.297 1 98.19 91 ALA A O 1
ATOM 651 N N . GLY A 1 92 ? 3.227 0.394 -16.438 1 96.44 92 GLY A N 1
ATOM 652 C CA . GLY A 1 92 ? 2.713 0.764 -17.734 1 96.44 92 GLY A CA 1
ATOM 653 C C . GLY A 1 92 ? 2.035 2.121 -17.75 1 96.44 92 GLY A C 1
ATOM 654 O O . GLY A 1 92 ? 2.236 2.912 -18.672 1 96.44 92 GLY A O 1
ATOM 655 N N . GLU A 1 93 ? 1.252 2.383 -16.734 1 94.94 93 GLU A N 1
ATOM 656 C CA . GLU A 1 93 ? 0.556 3.662 -16.625 1 94.94 93 GLU A CA 1
ATOM 657 C C . GLU A 1 93 ? 1.541 4.816 -16.469 1 94.94 93 GLU A C 1
ATOM 659 O O . GLU A 1 93 ? 1.353 5.883 -17.047 1 94.94 93 GLU A O 1
ATOM 664 N N . GLN A 1 94 ? 2.592 4.617 -15.617 1 95.69 94 GLN A N 1
ATOM 665 C CA . GLN A 1 94 ? 3.588 5.66 -15.414 1 95.69 94 GLN A CA 1
ATOM 666 C C . GLN A 1 94 ? 4.355 5.953 -16.703 1 95.69 94 GLN A C 1
ATOM 668 O O . GLN A 1 94 ? 4.68 7.109 -16.984 1 95.69 94 GLN A O 1
ATOM 673 N N . LEU A 1 95 ? 4.637 4.918 -17.469 1 95.94 95 LEU A N 1
ATOM 674 C CA . LEU A 1 95 ? 5.312 5.125 -18.75 1 95.94 95 LEU A CA 1
ATOM 675 C C . LEU A 1 95 ? 4.438 5.93 -19.703 1 95.94 95 LEU A C 1
ATOM 677 O O . LEU A 1 95 ? 4.926 6.812 -20.406 1 95.94 95 LEU A O 1
ATOM 681 N N . ARG A 1 96 ? 3.152 5.66 -19.688 1 92.19 96 ARG A N 1
ATOM 682 C CA . ARG A 1 96 ? 2.219 6.41 -20.516 1 92.19 96 ARG A CA 1
ATOM 683 C C . ARG A 1 96 ? 2.143 7.871 -20.078 1 92.19 96 ARG A C 1
ATOM 685 O O . ARG A 1 96 ? 1.894 8.758 -20.891 1 92.19 96 ARG A O 1
ATOM 692 N N . SER A 1 97 ? 2.447 8.086 -18.781 1 90.06 97 SER A N 1
ATOM 693 C CA . SER A 1 97 ? 2.348 9.43 -18.219 1 90.06 97 SER A CA 1
ATOM 694 C C . SER A 1 97 ? 3.688 10.156 -18.281 1 90.06 97 SER A C 1
ATOM 696 O O . SER A 1 97 ? 3.826 11.258 -17.766 1 90.06 97 SER A O 1
ATOM 698 N N . GLY A 1 98 ? 4.746 9.508 -18.797 1 90.44 98 GLY A N 1
ATOM 699 C CA . GLY A 1 98 ? 5.957 10.258 -19.094 1 90.44 98 GLY A CA 1
ATOM 700 C C . GLY A 1 98 ? 7.195 9.656 -18.453 1 90.44 98 GLY A C 1
ATOM 701 O O . GLY A 1 98 ? 8.32 10.031 -18.797 1 90.44 98 GLY A O 1
ATOM 702 N N . ALA A 1 99 ? 6.996 8.695 -17.516 1 93.75 99 ALA A N 1
ATOM 703 C CA . ALA A 1 99 ? 8.172 8.008 -16.984 1 93.75 99 ALA A CA 1
ATOM 704 C C . ALA A 1 99 ? 8.922 7.27 -18.078 1 93.75 99 ALA A C 1
ATOM 706 O O . ALA A 1 99 ? 8.328 6.867 -19.094 1 93.75 99 ALA A O 1
ATOM 707 N N . ARG A 1 100 ? 10.273 7.152 -17.922 1 94.94 100 ARG A N 1
ATOM 708 C CA . ARG A 1 100 ? 11.07 6.508 -18.953 1 94.94 100 ARG A CA 1
ATOM 709 C C . ARG A 1 100 ? 11.484 5.102 -18.547 1 94.94 100 ARG A C 1
ATOM 711 O O . ARG A 1 100 ? 11.594 4.203 -19.375 1 94.94 100 ARG A O 1
ATOM 718 N N . GLN A 1 101 ? 11.742 4.875 -17.25 1 97.31 101 GLN A N 1
ATOM 719 C CA . GLN A 1 101 ? 12.188 3.588 -16.719 1 97.31 101 GLN A CA 1
ATOM 720 C C . GLN A 1 101 ? 11.719 3.387 -15.281 1 97.31 101 GLN A C 1
ATOM 722 O O . GLN A 1 101 ? 12.008 4.207 -14.414 1 97.31 101 GLN A O 1
ATOM 727 N N . VAL A 1 102 ? 11 2.303 -15.078 1 98.5 102 VAL A N 1
ATOM 728 C CA . VAL A 1 102 ? 10.398 2.035 -13.773 1 98.5 102 VAL A CA 1
ATOM 729 C C . VAL A 1 102 ? 10.953 0.733 -13.203 1 98.5 102 VAL A C 1
ATOM 731 O O . VAL A 1 102 ? 10.938 -0.302 -13.875 1 98.5 102 VAL A O 1
ATOM 734 N N . LEU A 1 103 ? 11.523 0.801 -11.992 1 98.88 103 LEU A N 1
ATOM 735 C CA . LEU A 1 103 ? 11.945 -0.388 -11.266 1 98.88 103 LEU A CA 1
ATOM 736 C C . LEU A 1 103 ? 10.805 -0.937 -10.406 1 98.88 103 LEU A C 1
ATOM 738 O O . LEU A 1 103 ? 10.281 -0.234 -9.547 1 98.88 103 LEU A O 1
ATOM 742 N N . CYS A 1 104 ? 10.352 -2.158 -10.695 1 98.94 104 CYS A N 1
ATOM 743 C CA . CYS A 1 104 ? 9.312 -2.842 -9.938 1 98.94 104 CYS A CA 1
ATOM 744 C C . CYS A 1 104 ? 9.906 -3.93 -9.047 1 98.94 104 CYS A C 1
ATOM 746 O O . CYS A 1 104 ? 10.68 -4.766 -9.523 1 98.94 104 CYS A O 1
ATOM 748 N N . VAL A 1 105 ? 9.531 -3.926 -7.758 1 98.94 105 VAL A N 1
ATOM 749 C CA . VAL A 1 105 ? 10.047 -4.941 -6.844 1 98.94 105 VAL A CA 1
ATOM 750 C C . VAL A 1 105 ? 8.906 -5.461 -5.965 1 98.94 105 VAL A C 1
ATOM 752 O O . VAL A 1 105 ? 8.172 -4.676 -5.367 1 98.94 105 VAL A O 1
ATOM 755 N N . GLY A 1 106 ? 8.633 -6.766 -5.949 1 98.75 106 GLY A N 1
ATOM 756 C CA . GLY A 1 106 ? 7.82 -7.453 -4.961 1 98.75 106 GLY A CA 1
ATOM 757 C C . GLY A 1 106 ? 8.633 -8.297 -4 1 98.75 106 GLY A C 1
ATOM 758 O O . GLY A 1 106 ? 9.531 -9.031 -4.418 1 98.75 106 GLY A O 1
ATOM 759 N N . ALA A 1 107 ? 8.375 -8.141 -2.711 1 98.56 107 ALA A N 1
ATOM 760 C CA . ALA A 1 107 ? 9.164 -8.883 -1.724 1 98.56 107 ALA A CA 1
ATOM 761 C C . ALA A 1 107 ? 8.289 -9.32 -0.55 1 98.56 107 ALA A C 1
ATOM 763 O O . ALA A 1 107 ? 7.422 -8.57 -0.099 1 98.56 107 ALA A O 1
ATOM 764 N N . GLU A 1 108 ? 8.484 -10.547 -0.097 1 97.62 108 GLU A N 1
ATOM 765 C CA . GLU A 1 108 ? 7.75 -11.078 1.045 1 97.62 108 GLU A CA 1
ATOM 766 C C . GLU A 1 108 ? 8.664 -11.922 1.94 1 97.62 108 GLU A C 1
ATOM 768 O O . GLU A 1 108 ? 9.438 -12.742 1.45 1 97.62 108 GLU A O 1
ATOM 773 N N . SER A 1 109 ? 8.688 -11.648 3.168 1 96.25 109 SER A N 1
ATOM 774 C CA . SER A 1 109 ? 9.219 -12.531 4.199 1 96.25 109 SER A CA 1
ATOM 775 C C . SER A 1 109 ? 8.102 -13.094 5.074 1 96.25 109 SER A C 1
ATOM 777 O O . SER A 1 109 ? 7.734 -12.484 6.082 1 96.25 109 SER A O 1
ATOM 779 N N . MET A 1 110 ? 7.652 -14.266 4.617 1 96.06 110 MET A N 1
ATOM 780 C CA . MET A 1 110 ? 6.594 -14.914 5.383 1 96.06 110 MET A CA 1
ATOM 781 C C . MET A 1 110 ? 7.102 -15.359 6.75 1 96.06 110 MET A C 1
ATOM 783 O O . MET A 1 110 ? 6.352 -15.359 7.727 1 96.06 110 MET A O 1
ATOM 787 N N . SER A 1 111 ? 8.344 -15.648 6.82 1 96.31 111 SER A N 1
ATOM 788 C CA . SER A 1 111 ? 8.992 -16.109 8.047 1 96.31 111 SER A CA 1
ATOM 789 C C . SER A 1 111 ? 9.039 -15 9.094 1 96.31 111 SER A C 1
ATOM 791 O O . SER A 1 111 ? 9.031 -15.273 10.297 1 96.31 111 SER A O 1
ATOM 793 N N . ARG A 1 112 ? 8.984 -13.766 8.672 1 95.19 112 ARG A N 1
ATOM 794 C CA . ARG A 1 112 ? 9.156 -12.656 9.609 1 95.19 112 ARG A CA 1
ATOM 795 C C . ARG A 1 112 ? 7.816 -12.008 9.945 1 95.19 112 ARG A C 1
ATOM 797 O O . ARG A 1 112 ? 7.773 -10.898 10.477 1 95.19 112 ARG A O 1
ATOM 804 N N . ASN A 1 113 ? 6.68 -12.656 9.531 1 94.62 113 ASN A N 1
ATOM 805 C CA . ASN A 1 113 ? 5.414 -12.195 10.086 1 94.62 113 ASN A CA 1
ATOM 806 C C . ASN A 1 113 ? 5.426 -12.219 11.609 1 94.62 113 ASN A C 1
ATOM 808 O O . ASN A 1 113 ? 5.863 -13.195 12.219 1 94.62 113 ASN A O 1
ATOM 812 N N . PRO A 1 114 ? 4.938 -11.18 12.266 1 93.5 114 PRO A N 1
ATOM 813 C CA . PRO A 1 114 ? 5.125 -11.039 13.711 1 93.5 114 PRO A CA 1
ATOM 814 C C . PRO A 1 114 ? 4.086 -11.812 14.516 1 93.5 114 PRO A C 1
ATOM 816 O O . PRO A 1 114 ? 3.061 -12.227 13.969 1 93.5 114 PRO A O 1
ATOM 819 N N . ILE A 1 115 ? 4.449 -12.078 15.766 1 93.38 115 ILE A N 1
ATOM 820 C CA . ILE A 1 115 ? 3.432 -12.227 16.797 1 93.38 115 ILE A CA 1
ATOM 821 C C . ILE A 1 115 ? 3.027 -10.852 17.328 1 93.38 115 ILE A C 1
ATOM 823 O O . ILE A 1 115 ? 3.881 -9.992 17.562 1 93.38 115 ILE A O 1
ATOM 827 N N . ALA A 1 116 ? 1.69 -10.594 17.359 1 93.19 116 ALA A N 1
ATOM 828 C CA . ALA A 1 116 ? 1.261 -9.227 17.641 1 93.19 116 ALA A CA 1
ATOM 829 C C . ALA A 1 116 ? 0.014 -9.219 18.531 1 93.19 116 ALA A C 1
ATOM 831 O O . ALA A 1 116 ? -0.775 -10.164 18.5 1 93.19 116 ALA A O 1
ATOM 832 N N . ALA A 1 117 ? -0.11 -8.227 19.328 1 93 117 ALA A N 1
ATOM 833 C CA . ALA A 1 117 ? -1.299 -7.902 20.109 1 93 117 ALA A CA 1
ATOM 834 C C . ALA A 1 117 ? -1.688 -6.438 19.938 1 93 117 ALA A C 1
ATOM 836 O O . ALA A 1 117 ? -0.826 -5.578 19.734 1 93 117 ALA A O 1
ATOM 837 N N . TYR A 1 118 ? -2.996 -6.145 20 1 89.88 118 TYR A N 1
ATOM 838 C CA . TYR A 1 118 ? -3.498 -4.824 19.656 1 89.88 118 TYR A CA 1
ATOM 839 C C . TYR A 1 118 ? -4.129 -4.141 20.859 1 89.88 118 TYR A C 1
ATOM 841 O O . TYR A 1 118 ? -4.609 -3.008 20.766 1 89.88 118 TYR A O 1
ATOM 849 N N . GLU A 1 119 ? -4.141 -4.672 22.016 1 83.88 119 GLU A N 1
ATOM 850 C CA . GLU A 1 119 ? -4.887 -4.145 23.156 1 83.88 119 GLU A CA 1
ATOM 851 C C . GLU A 1 119 ? -3.941 -3.617 24.234 1 83.88 119 GLU A C 1
ATOM 853 O O . GLU A 1 119 ? -4.383 -3.24 25.328 1 83.88 119 GLU A O 1
ATOM 858 N N . HIS A 1 120 ? -2.713 -3.545 24 1 86.31 120 HIS A N 1
ATOM 859 C CA . HIS A 1 120 ? -1.705 -3.283 25.016 1 86.31 120 HIS A CA 1
ATOM 860 C C . HIS A 1 120 ? -1.784 -1.843 25.516 1 86.31 120 HIS A C 1
ATOM 862 O O . HIS A 1 120 ? -1.375 -1.546 26.641 1 86.31 120 HIS A O 1
ATOM 868 N N . ARG A 1 121 ? -2.275 -0.934 24.766 1 87.81 121 ARG A N 1
ATOM 869 C CA . ARG A 1 121 ? -2.248 0.481 25.109 1 87.81 121 ARG A CA 1
ATOM 870 C C . ARG A 1 121 ? -3.213 0.778 26.25 1 87.81 121 ARG A C 1
ATOM 872 O O . ARG A 1 121 ? -2.98 1.69 27.047 1 87.81 121 ARG A O 1
ATOM 879 N N . GLY A 1 122 ? -4.254 -0.013 26.375 1 83.62 122 GLY A N 1
ATOM 880 C CA . GLY A 1 122 ? -5.188 0.146 27.469 1 83.62 122 GLY A CA 1
ATOM 881 C C . GLY A 1 122 ? -4.832 -0.705 28.688 1 83.62 122 GLY A C 1
ATOM 882 O O . GLY A 1 122 ? -5.57 -0.726 29.672 1 83.62 122 GLY A O 1
ATOM 883 N N . GLY A 1 123 ? -3.645 -1.262 28.547 1 84.38 123 GLY A N 1
ATOM 884 C CA . GLY A 1 123 ? -3.248 -2.178 29.609 1 84.38 123 GLY A CA 1
ATOM 885 C C . GLY A 1 123 ? -3.801 -3.578 29.422 1 84.38 123 GLY A C 1
ATOM 886 O O . GLY A 1 123 ? -4.699 -3.795 28.609 1 84.38 123 GLY A O 1
ATOM 887 N N . PHE A 1 124 ? -3.121 -4.48 30.047 1 82.69 124 PHE A N 1
ATOM 888 C CA . PHE A 1 124 ? -3.568 -5.867 30.031 1 82.69 124 PHE A CA 1
ATOM 889 C C . PHE A 1 124 ? -4.527 -6.148 31.172 1 82.69 124 PHE A C 1
ATOM 891 O O . PHE A 1 124 ? -4.305 -5.695 32.312 1 82.69 124 PHE A O 1
ATOM 898 N N . ARG A 1 125 ? -5.566 -6.762 30.938 1 80.94 125 ARG A N 1
ATOM 899 C CA . ARG A 1 125 ? -6.547 -7.09 31.969 1 80.94 125 ARG A CA 1
ATOM 900 C C . ARG A 1 125 ? -6.004 -8.141 32.938 1 80.94 125 ARG A C 1
ATOM 902 O O . ARG A 1 125 ? -5.445 -9.156 32.5 1 80.94 125 ARG A O 1
ATOM 909 N N . LEU A 1 126 ? -6.301 -7.812 34.156 1 85.44 126 LEU A N 1
ATOM 910 C CA . LEU A 1 126 ? -5.859 -8.75 35.156 1 85.44 126 LEU A CA 1
ATOM 911 C C . LEU A 1 126 ? -6.52 -10.109 34.969 1 85.44 126 LEU A C 1
ATOM 913 O O . LEU A 1 126 ? -7.742 -10.203 34.844 1 85.44 126 LEU A O 1
ATOM 917 N N . GLY A 1 127 ? -5.699 -11.148 34.938 1 86.06 127 GLY A N 1
ATOM 918 C CA . GLY A 1 127 ? -6.195 -12.516 34.875 1 86.06 127 GLY A CA 1
ATOM 919 C C . GLY A 1 127 ? -6.582 -12.953 33.469 1 86.06 127 GLY A C 1
ATOM 920 O O . GLY A 1 127 ? -6.898 -14.117 33.25 1 86.06 127 GLY A O 1
ATOM 921 N N . ALA A 1 128 ? -6.551 -12.023 32.562 1 84.38 128 ALA A N 1
ATOM 922 C CA . ALA A 1 128 ? -6.918 -12.359 31.188 1 84.38 128 ALA A CA 1
ATOM 923 C C . ALA A 1 128 ? -5.68 -12.641 30.328 1 84.38 128 ALA A C 1
ATOM 925 O O . ALA A 1 128 ? -4.621 -12.055 30.562 1 84.38 128 ALA A O 1
ATOM 926 N N . PRO A 1 129 ? -5.754 -13.633 29.531 1 84.94 129 PRO A N 1
ATOM 927 C CA . PRO A 1 129 ? -4.641 -13.828 28.594 1 84.94 129 PRO A CA 1
ATOM 928 C C . PRO A 1 129 ? -4.418 -12.625 27.672 1 84.94 129 PRO A C 1
ATOM 930 O O . PRO A 1 129 ? -5.375 -11.938 27.312 1 84.94 129 PRO A O 1
ATOM 933 N N . VAL A 1 130 ? -3.062 -12.383 27.469 1 81.06 130 VAL A N 1
ATOM 934 C CA . VAL A 1 130 ? -2.74 -11.375 26.469 1 81.06 130 VAL A CA 1
ATOM 935 C C . VAL A 1 130 ? -2.996 -11.93 25.078 1 81.06 130 VAL A C 1
ATOM 937 O O . VAL A 1 130 ? -2.561 -13.039 24.75 1 81.06 130 VAL A O 1
ATOM 940 N N . GLY A 1 131 ? -3.686 -11.281 24.297 1 84.12 131 GLY A N 1
ATOM 941 C CA . GLY A 1 131 ? -4.184 -11.727 23 1 84.12 131 GLY A CA 1
ATOM 942 C C . GLY A 1 131 ? -3.123 -11.703 21.906 1 84.12 131 GLY A C 1
ATOM 943 O O . GLY A 1 131 ? -3.352 -11.172 20.828 1 84.12 131 GLY A O 1
ATOM 944 N N . PHE A 1 132 ? -1.867 -12.258 22.281 1 88.94 132 PHE A N 1
ATOM 945 C CA . PHE A 1 132 ? -0.845 -12.406 21.25 1 88.94 132 PHE A CA 1
ATOM 946 C C . PHE A 1 132 ? -1.231 -13.492 20.25 1 88.94 132 PHE A C 1
ATOM 948 O O . PHE A 1 132 ? -1.621 -14.594 20.641 1 88.94 132 PHE A O 1
ATOM 955 N N . LYS A 1 133 ? -1.197 -13.062 19.016 1 92.38 133 LYS A N 1
ATOM 956 C CA . LYS A 1 133 ? -1.516 -14.016 17.953 1 92.38 133 LYS A CA 1
ATOM 957 C C . LYS A 1 133 ? -0.488 -13.945 16.828 1 92.38 133 LYS A C 1
ATOM 959 O O . LYS A 1 133 ? 0.164 -12.922 16.625 1 92.38 133 LYS A O 1
ATOM 964 N N . ASP A 1 134 ? -0.32 -15.109 16.172 1 93.19 134 ASP A N 1
ATOM 965 C CA . ASP A 1 134 ? 0.525 -15.164 14.984 1 93.19 134 ASP A CA 1
ATOM 966 C C . ASP A 1 134 ? -0.131 -14.445 13.805 1 93.19 134 ASP A C 1
ATOM 968 O O . ASP A 1 134 ? -1.146 -14.898 13.281 1 93.19 134 ASP A O 1
ATOM 972 N N . PHE A 1 135 ? 0.513 -13.375 13.406 1 92.69 135 PHE A N 1
ATOM 973 C CA . PHE A 1 135 ? -0.054 -12.555 12.352 1 92.69 135 PHE A CA 1
ATOM 974 C C . PHE A 1 135 ? -0.209 -13.352 11.062 1 92.69 135 PHE A C 1
ATOM 976 O O . PHE A 1 135 ? -1.193 -13.188 10.336 1 92.69 135 PHE A O 1
ATOM 983 N N . LEU A 1 136 ? 0.702 -14.195 10.734 1 91.62 136 LEU A N 1
ATOM 984 C CA . LEU A 1 136 ? 0.695 -14.977 9.5 1 91.62 136 LEU A CA 1
ATOM 985 C C . LEU A 1 136 ? -0.574 -15.812 9.398 1 91.62 136 LEU A C 1
ATOM 987 O O . LEU A 1 136 ? -1.177 -15.898 8.32 1 91.62 136 LEU A O 1
ATOM 991 N N . TRP A 1 137 ? -0.973 -16.344 10.469 1 91.06 137 TRP A N 1
ATOM 992 C CA . TRP A 1 137 ? -2.139 -17.219 10.492 1 91.06 137 TRP A CA 1
ATOM 993 C C . TRP A 1 137 ? -3.43 -16.406 10.555 1 91.06 137 TRP A C 1
ATOM 995 O O . TRP A 1 137 ? -4.352 -16.641 9.766 1 91.06 137 TRP A O 1
ATOM 1005 N N . GLU A 1 138 ? -3.459 -15.438 11.367 1 92.75 138 GLU A N 1
ATOM 1006 C CA . GLU A 1 138 ? -4.672 -14.664 11.625 1 92.75 138 GLU A CA 1
ATOM 1007 C C . GLU A 1 138 ? -5.051 -13.812 10.414 1 92.75 138 GLU A C 1
ATOM 1009 O O . GLU A 1 138 ? -6.23 -13.555 10.18 1 92.75 138 GLU A O 1
ATOM 1014 N N . ALA A 1 139 ? -4.094 -13.5 9.656 1 90.94 139 ALA A N 1
ATOM 1015 C CA . ALA A 1 139 ? -4.32 -12.617 8.508 1 90.94 139 ALA A CA 1
ATOM 1016 C C . ALA A 1 139 ? -4.984 -13.367 7.363 1 90.94 139 ALA A C 1
ATOM 1018 O O . ALA A 1 139 ? -5.488 -12.75 6.418 1 90.94 139 ALA A O 1
ATOM 1019 N N . LEU A 1 140 ? -5.102 -14.75 7.434 1 92.56 140 LEU A N 1
ATOM 1020 C CA . LEU A 1 140 ? -5.688 -15.555 6.371 1 92.56 140 LEU A CA 1
ATOM 1021 C C . LEU A 1 140 ? -7.211 -15.516 6.43 1 92.56 140 LEU A C 1
ATOM 1023 O O . LEU A 1 140 ? -7.887 -15.938 5.492 1 92.56 140 LEU A O 1
ATOM 1027 N N . TYR A 1 141 ? -7.699 -15.023 7.543 1 96.38 141 TYR A N 1
ATOM 1028 C CA . TYR A 1 141 ? -9.141 -14.977 7.734 1 96.38 141 TYR A CA 1
ATOM 1029 C C . TYR A 1 141 ? -9.734 -13.703 7.145 1 96.38 141 TYR A C 1
ATOM 1031 O O . TYR A 1 141 ? -9.258 -12.602 7.418 1 96.38 141 TYR A O 1
ATOM 1039 N N . ASP A 1 142 ? -10.727 -13.852 6.316 1 97.5 142 ASP A N 1
ATOM 1040 C CA . ASP A 1 142 ? -11.5 -12.727 5.797 1 97.5 142 ASP A CA 1
ATOM 1041 C C . ASP A 1 142 ? -12.797 -12.539 6.586 1 97.5 142 ASP A C 1
ATOM 1043 O O . ASP A 1 142 ? -13.75 -13.297 6.402 1 97.5 142 ASP A O 1
ATOM 1047 N N . PRO A 1 143 ? -12.883 -11.5 7.344 1 97.38 143 PRO A N 1
ATOM 1048 C CA . PRO A 1 143 ? -14.07 -11.312 8.18 1 97.38 143 PRO A CA 1
ATOM 1049 C C . PRO A 1 143 ? -15.328 -11.039 7.355 1 97.38 143 PRO A C 1
ATOM 1051 O O . PRO A 1 143 ? -16.438 -11.344 7.801 1 97.38 143 PRO A O 1
ATOM 1054 N N . ALA A 1 144 ? -15.172 -10.422 6.219 1 97.38 144 ALA A N 1
ATOM 1055 C CA . ALA A 1 144 ? -16.344 -10.141 5.395 1 97.38 144 ALA A CA 1
ATOM 1056 C C . ALA A 1 144 ? -17 -11.43 4.91 1 97.38 144 ALA A C 1
ATOM 1058 O O . ALA A 1 144 ? -18.219 -11.547 4.906 1 97.38 144 ALA A O 1
ATOM 1059 N N . ALA A 1 145 ? -16.203 -12.422 4.523 1 96.94 145 ALA A N 1
ATOM 1060 C CA . ALA A 1 145 ? -16.703 -13.703 4.035 1 96.94 145 ALA A CA 1
ATOM 1061 C C . ALA A 1 145 ? -16.969 -14.664 5.188 1 96.94 145 ALA A C 1
ATOM 1063 O O . ALA A 1 145 ? -17.688 -15.656 5.027 1 96.94 145 ALA A O 1
ATOM 1064 N N . GLY A 1 146 ? -16.344 -14.438 6.352 1 97.31 146 GLY A N 1
ATOM 1065 C CA . GLY A 1 146 ? -16.438 -15.344 7.484 1 97.31 146 GLY A CA 1
ATOM 1066 C C . GLY A 1 146 ? -15.734 -16.656 7.25 1 97.31 146 GLY A C 1
ATOM 1067 O O . GLY A 1 146 ? -16.188 -17.703 7.719 1 97.31 146 GLY A O 1
ATOM 1068 N N . VAL A 1 147 ? -14.695 -16.625 6.43 1 96.81 147 VAL A N 1
ATOM 1069 C CA . VAL A 1 147 ? -13.977 -17.844 6.082 1 96.81 147 VAL A CA 1
ATOM 1070 C C . VAL A 1 147 ? -12.508 -17.516 5.809 1 96.81 147 VAL A C 1
ATOM 1072 O O . VAL A 1 147 ? -12.172 -16.375 5.457 1 96.81 147 VAL A O 1
ATOM 1075 N N . ASP A 1 148 ? -11.562 -18.406 6.102 1 96.69 148 ASP A N 1
ATOM 1076 C CA . ASP A 1 148 ? -10.156 -18.203 5.77 1 96.69 148 ASP A CA 1
ATOM 1077 C C . ASP A 1 148 ? -9.891 -18.516 4.297 1 96.69 148 ASP A C 1
ATOM 1079 O O . ASP A 1 148 ? -10.773 -19.016 3.598 1 96.69 148 ASP A O 1
ATOM 1083 N N . MET A 1 149 ? -8.727 -18.219 3.83 1 95.81 149 MET A N 1
ATOM 1084 C CA . MET A 1 149 ? -8.383 -18.344 2.418 1 95.81 149 MET A CA 1
ATOM 1085 C C . MET A 1 149 ? -8.547 -19.797 1.946 1 95.81 149 MET A C 1
ATOM 1087 O O . MET A 1 149 ? -9.023 -20.031 0.836 1 95.81 149 MET A O 1
ATOM 1091 N N . ILE A 1 150 ? -8.125 -20.75 2.736 1 97.62 150 ILE A N 1
ATOM 1092 C CA . ILE A 1 150 ? -8.273 -22.156 2.357 1 97.62 150 ILE A CA 1
ATOM 1093 C C . ILE A 1 150 ? -9.75 -22.531 2.32 1 97.62 150 ILE A C 1
ATOM 1095 O O . ILE A 1 150 ? -10.18 -23.328 1.474 1 97.62 150 ILE A O 1
ATOM 1099 N N . GLY A 1 151 ? -10.477 -21.953 3.242 1 98 151 GLY A N 1
ATOM 1100 C CA . GLY A 1 151 ? -11.922 -22.141 3.242 1 98 151 GLY A CA 1
ATOM 1101 C C . GLY A 1 151 ? -12.586 -21.656 1.972 1 98 151 GLY A C 1
ATOM 1102 O O . GLY A 1 151 ? -13.562 -22.25 1.509 1 98 151 GLY A O 1
ATOM 1103 N N . THR A 1 152 ? -12.102 -20.562 1.405 1 98.19 152 THR A N 1
ATOM 1104 C CA . THR A 1 152 ? -12.664 -20.078 0.149 1 98.19 152 THR A CA 1
ATOM 1105 C C . THR A 1 152 ? -12.414 -21.078 -0.976 1 98.19 152 THR A C 1
ATOM 1107 O O . THR A 1 152 ? -13.227 -21.188 -1.896 1 98.19 152 THR A O 1
ATOM 1110 N N . ALA A 1 153 ? -11.297 -21.781 -0.95 1 98.62 153 ALA A N 1
ATOM 1111 C CA . ALA A 1 153 ? -11.023 -22.828 -1.929 1 98.62 153 ALA A CA 1
ATOM 1112 C C . ALA A 1 153 ? -11.984 -24 -1.755 1 98.62 153 ALA A C 1
ATOM 1114 O O . ALA A 1 153 ? -12.391 -24.625 -2.736 1 98.62 153 ALA A O 1
ATOM 1115 N N . GLU A 1 154 ? -12.289 -24.328 -0.469 1 98.75 154 GLU A N 1
ATOM 1116 C CA . GLU A 1 154 ? -13.297 -25.359 -0.208 1 98.75 154 GLU A CA 1
ATOM 1117 C C . GLU A 1 154 ? -14.641 -24.984 -0.818 1 98.75 154 GLU A C 1
ATOM 1119 O O . GLU A 1 154 ? -15.352 -25.844 -1.342 1 98.75 154 GLU A O 1
ATOM 1124 N N . ASN A 1 155 ? -15 -23.688 -0.707 1 98.62 155 ASN A N 1
ATOM 1125 C CA . ASN A 1 155 ? -16.234 -23.203 -1.332 1 98.62 155 ASN A CA 1
ATOM 1126 C C . ASN A 1 155 ? -16.219 -23.453 -2.84 1 98.62 155 ASN A C 1
ATOM 1128 O O . ASN A 1 155 ? -17.234 -23.859 -3.412 1 98.62 155 ASN A O 1
ATOM 1132 N N . LEU A 1 156 ? -15.125 -23.234 -3.471 1 98.81 156 LEU A N 1
ATOM 1133 C CA . LEU A 1 156 ? -15 -23.453 -4.906 1 98.81 156 LEU A CA 1
ATOM 1134 C C . LEU A 1 156 ? -15.07 -24.938 -5.234 1 98.81 156 LEU A C 1
ATOM 1136 O O . LEU A 1 156 ? -15.648 -25.328 -6.246 1 98.81 156 LEU A O 1
ATOM 1140 N N . ALA A 1 157 ? -14.406 -25.75 -4.395 1 98.81 157 ALA A N 1
ATOM 1141 C CA . ALA A 1 157 ? -14.453 -27.188 -4.613 1 98.81 157 ALA A CA 1
ATOM 1142 C C . ALA A 1 157 ? -15.898 -27.703 -4.621 1 98.81 157 ALA A C 1
ATOM 1144 O O . ALA A 1 157 ? -16.281 -28.5 -5.477 1 98.81 157 ALA A O 1
ATOM 1145 N N . ARG A 1 158 ? -16.672 -27.219 -3.695 1 98.5 158 ARG A N 1
ATOM 1146 C CA . ARG A 1 158 ? -18.078 -27.594 -3.625 1 98.5 158 ARG A CA 1
ATOM 1147 C C . ARG A 1 158 ? -18.859 -27.047 -4.824 1 98.5 158 ARG A C 1
ATOM 1149 O O . ARG A 1 158 ? -19.609 -27.781 -5.453 1 98.5 158 ARG A O 1
ATOM 1156 N N . ALA A 1 159 ? -18.641 -25.828 -5.137 1 98.62 159 ALA A N 1
ATOM 1157 C CA . ALA A 1 159 ? -19.391 -25.172 -6.199 1 98.62 159 ALA A CA 1
ATOM 1158 C C . ALA A 1 159 ? -19.094 -25.797 -7.555 1 98.62 159 ALA A C 1
ATOM 1160 O O . ALA A 1 159 ? -19.984 -25.859 -8.422 1 98.62 159 ALA A O 1
ATOM 1161 N N . TYR A 1 160 ? -17.891 -26.312 -7.723 1 98.62 160 TYR A N 1
ATOM 1162 C CA . TYR A 1 160 ? -17.484 -26.797 -9.039 1 98.62 160 TYR A CA 1
ATOM 1163 C C . TYR A 1 160 ? -17.344 -28.328 -9.031 1 98.62 160 TYR A C 1
ATOM 1165 O O . TYR A 1 160 ? -16.891 -28.906 -10.023 1 98.62 160 TYR A O 1
ATOM 1173 N N . GLY A 1 161 ? -17.641 -28.938 -7.965 1 98.56 161 GLY A N 1
ATOM 1174 C CA . GLY A 1 161 ? -17.656 -30.391 -7.883 1 98.56 161 GLY A CA 1
ATOM 1175 C C . GLY A 1 161 ? -16.281 -31.016 -7.988 1 98.56 161 GLY A C 1
ATOM 1176 O O . GLY A 1 161 ? -16.078 -31.984 -8.734 1 98.56 161 GLY A O 1
ATOM 1177 N N . LEU A 1 162 ? -15.328 -30.484 -7.254 1 98.75 162 LEU A N 1
ATOM 1178 C CA . LEU A 1 162 ? -13.961 -30.984 -7.297 1 98.75 162 LEU A CA 1
ATOM 1179 C C . LEU A 1 162 ? -13.695 -31.969 -6.152 1 98.75 162 LEU A C 1
ATOM 1181 O O . LEU A 1 162 ? -13.828 -31.594 -4.98 1 98.75 162 LEU A O 1
ATOM 1185 N N . ALA A 1 163 ? -13.281 -33.125 -6.512 1 98.38 163 ALA A N 1
ATOM 1186 C CA . ALA A 1 163 ? -13.039 -34.188 -5.527 1 98.38 163 ALA A CA 1
ATOM 1187 C C . ALA A 1 163 ? -11.609 -34.094 -5 1 98.38 163 ALA A C 1
ATOM 1189 O O . ALA A 1 163 ? -10.742 -33.5 -5.617 1 98.38 163 ALA A O 1
ATOM 1190 N N . ARG A 1 164 ? -11.422 -34.75 -3.85 1 98.38 164 ARG A N 1
ATOM 1191 C CA . ARG A 1 164 ? -10.117 -34.844 -3.193 1 98.38 164 ARG A CA 1
ATOM 1192 C C . ARG A 1 164 ? -9.055 -35.375 -4.145 1 98.38 164 ARG A C 1
ATOM 1194 O O . ARG A 1 164 ? -7.965 -34.812 -4.25 1 98.38 164 ARG A O 1
ATOM 1201 N N . GLU A 1 165 ? -9.352 -36.375 -4.859 1 98.19 165 GLU A N 1
ATOM 1202 C CA . GLU A 1 165 ? -8.398 -37 -5.766 1 98.19 165 GLU A CA 1
ATOM 1203 C C . GLU A 1 165 ? -7.996 -36.062 -6.895 1 98.19 165 GLU A C 1
ATOM 1205 O O . GLU A 1 165 ? -6.84 -36.062 -7.32 1 98.19 165 GLU A O 1
ATOM 1210 N N . THR A 1 166 ? -8.961 -35.344 -7.305 1 98.44 166 THR A N 1
ATOM 1211 C CA . THR A 1 166 ? -8.734 -34.406 -8.406 1 98.44 166 THR A CA 1
ATOM 1212 C C . THR A 1 166 ? -7.773 -33.281 -7.984 1 98.44 166 THR A C 1
ATOM 1214 O O . THR A 1 166 ? -6.84 -32.969 -8.719 1 98.44 166 THR A O 1
ATOM 1217 N N . VAL A 1 167 ? -7.992 -32.75 -6.828 1 98.75 167 VAL A N 1
ATOM 1218 C CA . VAL A 1 167 ? -7.16 -31.625 -6.379 1 98.75 167 VAL A CA 1
ATOM 1219 C C . VAL A 1 167 ? -5.77 -32.156 -6.008 1 98.75 167 VAL A C 1
ATOM 1221 O O . VAL A 1 167 ? -4.766 -31.469 -6.262 1 98.75 167 VAL A O 1
ATOM 1224 N N . ASP A 1 168 ? -5.684 -33.312 -5.434 1 98.75 168 ASP A N 1
ATOM 1225 C CA . ASP A 1 168 ? -4.391 -33.938 -5.141 1 98.75 168 ASP A CA 1
ATOM 1226 C C . ASP A 1 168 ? -3.615 -34.219 -6.426 1 98.75 168 ASP A C 1
ATOM 1228 O O . ASP A 1 168 ? -2.391 -34.062 -6.461 1 98.75 168 ASP A O 1
ATOM 1232 N N . ALA A 1 169 ? -4.32 -34.688 -7.395 1 98.75 169 ALA A N 1
ATOM 1233 C CA . ALA A 1 169 ? -3.672 -34.969 -8.672 1 98.75 169 ALA A CA 1
ATOM 1234 C C . ALA A 1 169 ? -3.043 -33.688 -9.258 1 98.75 169 ALA A C 1
ATOM 1236 O O . ALA A 1 169 ? -1.969 -33.75 -9.859 1 98.75 169 ALA A O 1
ATOM 1237 N N . TRP A 1 170 ? -3.725 -32.625 -9.141 1 98.69 170 TRP A N 1
ATOM 1238 C CA . TRP A 1 170 ? -3.152 -31.359 -9.609 1 98.69 170 TRP A CA 1
ATOM 1239 C C . TRP A 1 170 ? -1.89 -31 -8.828 1 98.69 170 TRP A C 1
ATOM 1241 O O . TRP A 1 170 ? -0.904 -30.531 -9.398 1 98.69 170 TRP A O 1
ATOM 1251 N N . ALA A 1 171 ? -1.969 -31.141 -7.5 1 98.69 171 ALA A N 1
ATOM 1252 C CA . ALA A 1 171 ? -0.801 -30.875 -6.664 1 98.69 171 ALA A CA 1
ATOM 1253 C C . ALA A 1 171 ? 0.383 -31.734 -7.078 1 98.69 171 ALA A C 1
ATOM 1255 O O . ALA A 1 171 ? 1.519 -31.266 -7.145 1 98.69 171 ALA A O 1
ATOM 1256 N N . LEU A 1 172 ? 0.105 -33 -7.297 1 98.75 172 LEU A N 1
ATOM 1257 C CA . LEU A 1 172 ? 1.148 -33.906 -7.758 1 98.75 172 LEU A CA 1
ATOM 1258 C C . LEU A 1 172 ? 1.761 -33.438 -9.062 1 98.75 172 LEU A C 1
ATOM 1260 O O . LEU A 1 172 ? 2.984 -33.406 -9.211 1 98.75 172 LEU A O 1
ATOM 1264 N N . ARG A 1 173 ? 0.924 -33.062 -9.969 1 98.31 173 ARG A N 1
ATOM 1265 C CA . ARG A 1 173 ? 1.359 -32.531 -11.266 1 98.31 173 ARG A CA 1
ATOM 1266 C C . ARG A 1 173 ? 2.242 -31.312 -11.086 1 98.31 173 ARG A C 1
ATOM 1268 O O . ARG A 1 173 ? 3.27 -31.188 -11.75 1 98.31 173 ARG A O 1
ATOM 1275 N N . SER A 1 174 ? 1.836 -30.391 -10.227 1 98.56 174 SER A N 1
ATOM 1276 C CA . SER A 1 174 ? 2.596 -29.188 -9.961 1 98.56 174 SER A CA 1
ATOM 1277 C C . SER A 1 174 ? 4.008 -29.5 -9.484 1 98.56 174 SER A C 1
ATOM 1279 O O . SER A 1 174 ? 4.98 -28.922 -9.977 1 98.56 174 SER A O 1
ATOM 1281 N N . HIS A 1 175 ? 4.133 -30.406 -8.555 1 98.56 175 HIS A N 1
ATOM 1282 C CA . HIS A 1 175 ? 5.434 -30.812 -8.031 1 98.56 175 HIS A CA 1
ATOM 1283 C C . HIS A 1 175 ? 6.27 -31.5 -9.102 1 98.56 175 HIS A C 1
ATOM 1285 O O . HIS A 1 175 ? 7.461 -31.234 -9.242 1 98.56 175 HIS A O 1
ATOM 1291 N N . GLN A 1 176 ? 5.656 -32.406 -9.836 1 98.5 176 GLN A N 1
ATOM 1292 C CA . GLN A 1 176 ? 6.367 -33.125 -10.883 1 98.5 176 GLN A CA 1
ATOM 1293 C C . GLN A 1 176 ? 6.926 -32.156 -11.93 1 98.5 176 GLN A C 1
ATOM 1295 O O . GLN A 1 176 ? 8.094 -32.281 -12.32 1 98.5 176 GLN A O 1
ATOM 1300 N N . ARG A 1 177 ? 6.109 -31.266 -12.336 1 98.5 177 ARG A N 1
ATOM 1301 C CA . ARG A 1 177 ? 6.523 -30.297 -13.336 1 98.5 177 ARG A CA 1
ATOM 1302 C C . ARG A 1 177 ? 7.629 -29.391 -12.797 1 98.5 177 ARG A C 1
ATOM 1304 O O . ARG A 1 177 ? 8.594 -29.094 -13.508 1 98.5 177 ARG A O 1
ATOM 1311 N N . ALA A 1 178 ? 7.504 -28.938 -11.539 1 98.5 178 ALA A N 1
ATOM 1312 C CA . ALA A 1 178 ? 8.508 -28.062 -10.938 1 98.5 178 ALA A CA 1
ATOM 1313 C C . ALA A 1 178 ? 9.852 -28.781 -10.805 1 98.5 178 ALA A C 1
ATOM 1315 O O . ALA A 1 178 ? 10.898 -28.203 -11.086 1 98.5 178 ALA A O 1
ATOM 1316 N N . LEU A 1 179 ? 9.773 -30.016 -10.375 1 98.19 179 LEU A N 1
ATOM 1317 C CA . LEU A 1 179 ? 10.992 -30.812 -10.227 1 98.19 179 LEU A CA 1
ATOM 1318 C C . LEU A 1 179 ? 11.664 -31.031 -11.57 1 98.19 179 LEU A C 1
ATOM 1320 O O . LEU A 1 179 ? 12.891 -30.938 -11.688 1 98.19 179 LEU A O 1
ATOM 1324 N N . GLN A 1 180 ? 10.875 -31.391 -12.547 1 98 180 GLN A N 1
ATOM 1325 C CA . GLN A 1 180 ? 11.414 -31.578 -13.891 1 98 180 GLN A CA 1
ATOM 1326 C C . GLN A 1 180 ? 12.062 -30.297 -14.406 1 98 180 GLN A C 1
ATOM 1328 O O . GLN A 1 180 ? 13.156 -30.328 -14.977 1 98 180 GLN A O 1
ATOM 1333 N N . ALA A 1 181 ? 11.375 -29.188 -14.242 1 97.88 181 ALA A N 1
ATOM 1334 C CA . ALA A 1 181 ? 11.906 -27.891 -14.656 1 97.88 181 ALA A CA 1
ATOM 1335 C C . ALA A 1 181 ? 13.227 -27.594 -13.953 1 97.88 181 ALA A C 1
ATOM 1337 O O . ALA A 1 181 ? 14.164 -27.078 -14.562 1 97.88 181 ALA A O 1
ATOM 1338 N N . GLN A 1 182 ? 13.258 -27.844 -12.672 1 96.44 182 GLN A N 1
ATOM 1339 C CA . GLN A 1 182 ? 14.461 -27.609 -11.883 1 96.44 182 GLN A CA 1
ATOM 1340 C C . GLN A 1 182 ? 15.625 -28.453 -12.391 1 96.44 182 GLN A C 1
ATOM 1342 O O . GLN A 1 182 ? 16.734 -27.938 -12.562 1 96.44 182 GLN A O 1
ATOM 1347 N N . VAL A 1 183 ? 15.344 -29.719 -12.625 1 96.25 183 VAL A N 1
ATOM 1348 C CA . VAL A 1 183 ? 16.375 -30.641 -13.086 1 96.25 183 VAL A CA 1
ATOM 1349 C C . VAL A 1 183 ? 16.875 -30.219 -14.461 1 96.25 183 VAL A C 1
ATOM 1351 O O . VAL A 1 183 ? 18.062 -30.359 -14.758 1 96.25 183 VAL A O 1
ATOM 1354 N N . GLN A 1 184 ? 16.031 -29.672 -15.258 1 96.62 184 GLN A N 1
ATOM 1355 C CA . GLN A 1 184 ? 16.375 -29.25 -16.609 1 96.62 184 GLN A CA 1
ATOM 1356 C C . GLN A 1 184 ? 17.031 -27.875 -16.609 1 96.62 184 GLN A C 1
ATOM 1358 O O . GLN A 1 184 ? 17.438 -27.375 -17.656 1 96.62 184 GLN A O 1
ATOM 1363 N N . GLY A 1 185 ? 17.094 -27.234 -15.484 1 96.5 185 GLY A N 1
ATOM 1364 C CA . GLY A 1 185 ? 17.734 -25.938 -15.352 1 96.5 185 GLY A CA 1
ATOM 1365 C C . GLY A 1 185 ? 16.875 -24.781 -15.836 1 96.5 185 GLY A C 1
ATOM 1366 O O . GLY A 1 185 ? 17.375 -23.703 -16.156 1 96.5 185 GLY A O 1
ATOM 1367 N N . TRP A 1 186 ? 15.609 -25.031 -15.93 1 96.44 186 TRP A N 1
ATOM 1368 C CA . TRP A 1 186 ? 14.703 -24.016 -16.453 1 96.44 186 TRP A CA 1
ATOM 1369 C C . TRP A 1 186 ? 14.766 -22.734 -15.617 1 96.44 186 TRP A C 1
ATOM 1371 O O . TRP A 1 186 ? 14.734 -21.625 -16.156 1 96.44 186 TRP A O 1
ATOM 1381 N N . PHE A 1 187 ? 14.875 -22.859 -14.305 1 97 187 PHE A N 1
ATOM 1382 C CA . PHE A 1 187 ? 14.75 -21.719 -13.406 1 97 187 PHE A CA 1
ATOM 1383 C C . PHE A 1 187 ? 16.078 -20.984 -13.266 1 97 187 PHE A C 1
ATOM 1385 O O . PHE A 1 187 ? 16.141 -19.922 -12.633 1 97 187 PHE A O 1
ATOM 1392 N N . ASP A 1 188 ? 17.109 -21.469 -13.883 1 95.75 188 ASP A N 1
ATOM 1393 C CA . ASP A 1 188 ? 18.453 -20.875 -13.766 1 95.75 188 ASP A CA 1
ATOM 1394 C C . ASP A 1 188 ? 18.453 -19.438 -14.281 1 95.75 188 ASP A C 1
ATOM 1396 O O . ASP A 1 188 ? 19.188 -18.594 -13.766 1 95.75 188 ASP A O 1
ATOM 1400 N N . GLU A 1 189 ? 17.672 -19.234 -15.258 1 95.19 189 GLU A N 1
ATOM 1401 C CA . GLU A 1 189 ? 17.625 -17.891 -15.852 1 95.19 189 GLU A CA 1
ATOM 1402 C C . GLU A 1 189 ? 16.703 -16.969 -15.047 1 95.19 189 GLU A C 1
ATOM 1404 O O . GLU A 1 189 ? 16.75 -15.75 -15.203 1 95.19 189 GLU A O 1
ATOM 1409 N N . GLU A 1 190 ? 15.906 -17.5 -14.164 1 97 190 GLU A N 1
ATOM 1410 C CA . GLU A 1 190 ? 14.984 -16.719 -13.359 1 97 190 GLU A CA 1
ATOM 1411 C C . GLU A 1 190 ? 15.602 -16.344 -12.016 1 97 190 GLU A C 1
ATOM 1413 O O . GLU A 1 190 ? 15.445 -15.211 -11.547 1 97 190 GLU A O 1
ATOM 1418 N N . ILE A 1 191 ? 16.297 -17.25 -11.445 1 98.62 191 ILE A N 1
ATOM 1419 C CA . ILE A 1 191 ? 16.719 -17.156 -10.047 1 98.62 191 ILE A CA 1
ATOM 1420 C C . ILE A 1 191 ? 18.078 -16.469 -9.969 1 98.62 191 ILE A C 1
ATOM 1422 O O . ILE A 1 191 ? 19 -16.844 -10.695 1 98.62 191 ILE A O 1
ATOM 1426 N N . VAL A 1 192 ? 18.156 -15.484 -9.172 1 98.44 192 VAL A N 1
ATOM 1427 C CA . VAL A 1 192 ? 19.438 -14.914 -8.758 1 98.44 192 VAL A CA 1
ATOM 1428 C C . VAL A 1 192 ? 19.766 -15.367 -7.336 1 98.44 192 VAL A C 1
ATOM 1430 O O . VAL A 1 192 ? 18.953 -15.211 -6.422 1 98.44 192 VAL A O 1
ATOM 1433 N N . SER A 1 193 ? 20.922 -15.898 -7.211 1 98.25 193 SER A N 1
ATOM 1434 C CA . SER A 1 193 ? 21.328 -16.469 -5.926 1 98.25 193 SER A CA 1
ATOM 1435 C C . SER A 1 193 ? 21.422 -15.391 -4.855 1 98.25 193 SER A C 1
ATOM 1437 O O . SER A 1 193 ? 21.688 -14.219 -5.164 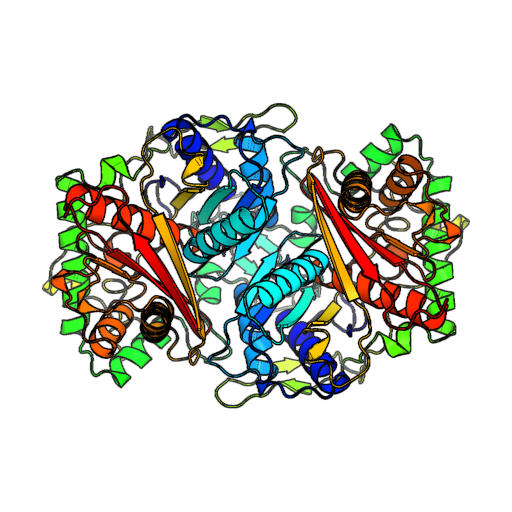1 98.25 193 SER A O 1
ATOM 1439 N N . VAL A 1 194 ? 21.156 -15.75 -3.674 1 98.69 194 VAL A N 1
ATOM 1440 C CA . VAL A 1 194 ? 21.297 -14.875 -2.512 1 98.69 194 VAL A CA 1
ATOM 1441 C C . VAL A 1 194 ? 22.516 -15.297 -1.694 1 98.69 194 VAL A C 1
ATOM 1443 O O . VAL A 1 194 ? 22.656 -16.469 -1.32 1 98.69 194 VAL A O 1
ATOM 1446 N N . THR A 1 195 ? 23.422 -14.422 -1.475 1 98.56 195 THR A N 1
ATOM 1447 C CA . THR A 1 195 ? 24.594 -14.617 -0.637 1 98.56 195 THR A CA 1
ATOM 1448 C C . THR A 1 195 ? 24.656 -13.547 0.452 1 98.56 195 THR A C 1
ATOM 1450 O O . THR A 1 195 ? 24.016 -12.508 0.348 1 98.56 195 THR A O 1
ATOM 1453 N N . ALA A 1 196 ? 25.344 -13.961 1.512 1 98.19 196 ALA A N 1
ATOM 1454 C CA . ALA A 1 196 ? 25.625 -12.93 2.51 1 98.19 196 ALA A CA 1
ATOM 1455 C C . ALA A 1 196 ? 26.359 -11.75 1.889 1 98.19 196 ALA A C 1
ATOM 1457 O O . ALA A 1 196 ? 27.281 -11.938 1.081 1 98.19 196 ALA A O 1
ATOM 1458 N N . GLN A 1 197 ? 25.922 -10.531 2.203 1 97.75 197 GLN A N 1
ATOM 1459 C CA . GLN A 1 197 ? 26.547 -9.359 1.592 1 97.75 197 GLN A CA 1
ATOM 1460 C C . GLN A 1 197 ? 26.141 -8.078 2.318 1 97.75 197 GLN A C 1
ATOM 1462 O O . GLN A 1 197 ? 25.094 -8.039 2.977 1 97.75 197 GLN A O 1
ATOM 1467 N N . ALA A 1 198 ? 26.969 -7.09 2.137 1 97 198 ALA A N 1
ATOM 1468 C CA . ALA A 1 198 ? 26.625 -5.738 2.568 1 97 198 ALA A CA 1
ATOM 1469 C C . ALA A 1 198 ? 25.844 -4.996 1.487 1 97 198 ALA A C 1
ATOM 1471 O O . ALA A 1 198 ? 26.141 -5.133 0.297 1 97 198 ALA A O 1
ATOM 1472 N N . LEU A 1 199 ? 24.859 -4.305 1.878 1 97.56 199 LEU A N 1
ATOM 1473 C CA . LEU A 1 199 ? 24.078 -3.424 1.007 1 97.56 199 LEU A CA 1
ATOM 1474 C C . LEU A 1 199 ? 24.344 -1.96 1.353 1 97.56 199 LEU A C 1
ATOM 1476 O O . LEU A 1 199 ? 23.656 -1.392 2.205 1 97.56 199 LEU A O 1
ATOM 1480 N N . GLU A 1 200 ? 25.297 -1.407 0.655 1 96.94 200 GLU A N 1
ATOM 1481 C CA . GLU A 1 200 ? 25.75 -0.06 0.998 1 96.94 200 GLU A CA 1
ATOM 1482 C C . GLU A 1 200 ? 25.484 0.917 -0.143 1 96.94 200 GLU A C 1
ATOM 1484 O O . GLU A 1 200 ? 25.531 0.541 -1.315 1 96.94 200 GLU A O 1
ATOM 1489 N N . VAL A 1 201 ? 25.125 2.033 0.214 1 95.38 201 VAL A N 1
ATOM 1490 C CA . VAL A 1 201 ? 24.984 3.148 -0.717 1 95.38 201 VAL A CA 1
ATOM 1491 C C . VAL A 1 201 ? 25.359 4.453 -0.02 1 95.38 201 VAL A C 1
ATOM 1493 O O . VAL A 1 201 ? 25.156 4.605 1.187 1 95.38 201 VAL A O 1
ATOM 1496 N N . GLU A 1 202 ? 25.922 5.391 -0.778 1 92.06 202 GLU A N 1
ATOM 1497 C CA . GLU A 1 202 ? 26.359 6.668 -0.215 1 92.06 202 GLU A CA 1
ATOM 1498 C C . GLU A 1 202 ? 25.188 7.43 0.394 1 92.06 202 GLU A C 1
ATOM 1500 O O . GLU A 1 202 ? 24.109 7.496 -0.199 1 92.06 202 GLU A O 1
ATOM 1505 N N . GLY A 1 203 ? 25.422 7.941 1.579 1 91.19 203 GLY A N 1
ATOM 1506 C CA . GLY A 1 203 ? 24.422 8.812 2.197 1 91.19 203 GLY A CA 1
ATOM 1507 C C . GLY A 1 203 ? 23.422 8.062 3.059 1 91.19 203 GLY A C 1
ATOM 1508 O O . GLY A 1 203 ? 22.547 8.672 3.672 1 91.19 203 GLY A O 1
ATOM 1509 N N . CYS A 1 204 ? 23.516 6.734 3.109 1 96.5 204 CYS A N 1
ATOM 1510 C CA . CYS A 1 204 ? 22.625 5.918 3.926 1 96.5 204 CYS A CA 1
ATOM 1511 C C . CYS A 1 204 ? 23.406 4.988 4.836 1 96.5 204 CYS A C 1
ATOM 1513 O O . CYS A 1 204 ? 24.547 4.633 4.527 1 96.5 204 CYS A O 1
ATOM 1515 N N . GLN A 1 205 ? 22.812 4.656 5.934 1 97.38 205 GLN A N 1
ATOM 1516 C CA . GLN A 1 205 ? 23.422 3.639 6.785 1 97.38 205 GLN A CA 1
ATOM 1517 C C . GLN A 1 205 ? 23.422 2.275 6.098 1 97.38 205 GLN A C 1
ATOM 1519 O O . GLN A 1 205 ? 22.516 1.952 5.344 1 97.38 205 GLN A O 1
ATOM 1524 N N . PRO A 1 206 ? 24.453 1.511 6.383 1 97.06 206 PRO A N 1
ATOM 1525 C CA . PRO A 1 206 ? 24.547 0.219 5.703 1 97.06 206 PRO A CA 1
ATOM 1526 C C . PRO A 1 206 ? 23.469 -0.768 6.133 1 97.06 206 PRO A C 1
ATOM 1528 O O . PRO A 1 206 ? 23 -0.715 7.273 1 97.06 206 PRO A O 1
ATOM 1531 N N . ARG A 1 207 ? 23.062 -1.552 5.199 1 97.25 207 ARG A N 1
ATOM 1532 C CA . ARG A 1 207 ? 22.266 -2.754 5.402 1 97.25 207 ARG A CA 1
ATOM 1533 C C . ARG A 1 207 ? 23.031 -4.004 4.98 1 97.25 207 ARG A C 1
ATOM 1535 O O . ARG A 1 207 ? 24.203 -3.916 4.586 1 97.25 207 ARG A O 1
ATOM 1542 N N . GLY A 1 208 ? 22.328 -5.16 5.145 1 96.62 208 GLY A N 1
ATOM 1543 C CA . GLY A 1 208 ? 23.031 -6.359 4.691 1 96.62 208 GLY A CA 1
ATOM 1544 C C . GLY A 1 208 ? 22.156 -7.605 4.75 1 96.62 208 GLY A C 1
ATOM 1545 O O . GLY A 1 208 ? 21.031 -7.566 5.258 1 96.62 208 GLY A O 1
ATOM 1546 N N . ILE A 1 209 ? 22.625 -8.594 4.121 1 98.19 209 ILE A N 1
ATOM 1547 C CA . ILE A 1 209 ? 22.047 -9.938 4.117 1 98.19 209 ILE A CA 1
ATOM 1548 C C . ILE A 1 209 ? 23 -10.906 4.809 1 98.19 209 ILE A C 1
ATOM 1550 O O . ILE A 1 209 ? 24.172 -11 4.445 1 98.19 209 ILE A O 1
ATOM 1554 N N . ALA A 1 210 ? 22.484 -11.492 5.797 1 97.38 210 ALA A N 1
ATOM 1555 C CA . ALA A 1 210 ? 23.188 -12.578 6.461 1 97.38 210 ALA A CA 1
ATOM 1556 C C . ALA A 1 210 ? 22.484 -13.914 6.23 1 97.38 210 ALA A C 1
ATOM 1558 O O . ALA A 1 210 ? 21.25 -13.977 6.227 1 97.38 210 ALA A O 1
ATOM 1559 N N . LEU A 1 211 ? 23.234 -14.961 6.004 1 97.94 211 LEU A N 1
ATOM 1560 C CA . LEU A 1 211 ? 22.719 -16.312 5.863 1 97.94 211 LEU A CA 1
ATOM 1561 C C . LEU A 1 211 ? 23.062 -17.172 7.082 1 97.94 211 LEU A C 1
ATOM 1563 O O . LEU A 1 211 ? 23.938 -16.797 7.871 1 97.94 211 LEU A O 1
ATOM 1567 N N . PRO A 1 212 ? 22.312 -18.25 7.266 1 95.94 212 PRO A N 1
ATOM 1568 C CA . PRO A 1 212 ? 22.625 -19.109 8.406 1 95.94 212 PRO A CA 1
ATOM 1569 C C . PRO A 1 212 ? 24.031 -19.703 8.328 1 95.94 212 PRO A C 1
ATOM 1571 O O . PRO A 1 212 ? 24.609 -19.766 7.242 1 95.94 212 PRO A O 1
ATOM 1574 N N . ARG A 1 213 ? 24.531 -20.125 9.523 1 93.94 213 ARG A N 1
ATOM 1575 C CA . ARG A 1 213 ? 25.844 -20.75 9.594 1 93.94 213 ARG A CA 1
ATOM 1576 C C . ARG A 1 213 ? 25.938 -21.938 8.648 1 93.94 213 ARG A C 1
ATOM 1578 O O . ARG A 1 213 ? 25.031 -22.781 8.617 1 93.94 213 ARG A O 1
ATOM 1585 N N . GLY A 1 214 ? 26.906 -21.969 7.922 1 96 214 GLY A N 1
ATOM 1586 C CA . GLY A 1 214 ? 27.141 -23.109 7.039 1 96 214 GLY A CA 1
ATOM 1587 C C . GLY A 1 214 ? 26.531 -22.938 5.664 1 96 214 GLY A C 1
ATOM 1588 O O . GLY A 1 214 ? 26.734 -23.75 4.773 1 96 214 GLY A O 1
ATOM 1589 N N . VAL A 1 215 ? 25.688 -21.891 5.445 1 97.38 215 VAL A N 1
ATOM 1590 C CA . VAL A 1 215 ? 25.062 -21.641 4.152 1 97.38 215 VAL A CA 1
ATOM 1591 C C . VAL A 1 215 ? 25.797 -20.5 3.445 1 97.38 215 VAL A C 1
ATOM 1593 O O . VAL A 1 215 ? 25.75 -19.344 3.898 1 97.38 215 VAL A O 1
ATOM 1596 N N . SER A 1 216 ? 26.469 -20.766 2.412 1 97.62 216 SER A N 1
ATOM 1597 C CA . SER A 1 216 ? 27.219 -19.75 1.691 1 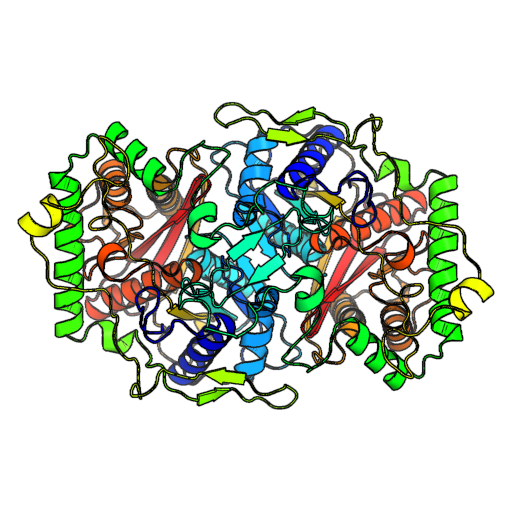97.62 216 SER A CA 1
ATOM 1598 C C . SER A 1 216 ? 26.375 -19.094 0.604 1 97.62 216 SER A C 1
ATOM 1600 O O . SER A 1 216 ? 26.641 -17.953 0.208 1 97.62 216 SER A O 1
ATOM 1602 N N . GLU A 1 217 ? 25.406 -19.906 0.18 1 98.25 217 GLU A N 1
ATOM 1603 C CA . GLU A 1 217 ? 24.594 -19.453 -0.938 1 98.25 217 GLU A CA 1
ATOM 1604 C C . GLU A 1 217 ? 23.25 -20.172 -0.96 1 98.25 217 GLU A C 1
ATOM 1606 O O . GLU A 1 217 ? 23.156 -21.344 -0.578 1 98.25 217 GLU A O 1
ATOM 1611 N N . VAL A 1 218 ? 22.234 -19.453 -1.267 1 98.62 218 VAL A N 1
ATOM 1612 C CA . VAL A 1 218 ? 20.922 -20.031 -1.571 1 98.62 218 VAL A CA 1
ATOM 1613 C C . VAL A 1 218 ? 20.594 -19.812 -3.045 1 98.62 218 VAL A C 1
ATOM 1615 O O . VAL A 1 218 ? 20.422 -18.672 -3.488 1 98.62 218 VAL A O 1
ATOM 1618 N N . SER A 1 219 ? 20.484 -20.891 -3.822 1 98 219 SER A N 1
ATOM 1619 C CA . SER A 1 219 ? 20.391 -20.703 -5.266 1 98 219 SER A CA 1
ATOM 1620 C C . SER A 1 219 ? 19.234 -21.5 -5.859 1 98 219 SER A C 1
ATOM 1622 O O . SER A 1 219 ? 19.016 -21.484 -7.07 1 98 219 SER A O 1
ATOM 1624 N N . GLN A 1 220 ? 18.516 -22.188 -5.031 1 97 220 GLN A N 1
ATOM 1625 C CA . GLN A 1 220 ? 17.438 -23.016 -5.547 1 97 220 GLN A CA 1
ATOM 1626 C C . GLN A 1 220 ? 16.188 -22.906 -4.676 1 97 220 GLN A C 1
ATOM 1628 O O . GLN A 1 220 ? 16.281 -22.672 -3.469 1 97 220 GLN A O 1
ATOM 1633 N N . ASP A 1 221 ? 15.047 -23.047 -5.336 1 98.31 221 ASP A N 1
ATOM 1634 C CA . ASP A 1 221 ? 13.797 -23.172 -4.594 1 98.31 221 ASP A CA 1
ATOM 1635 C C . ASP A 1 221 ? 13.82 -24.391 -3.678 1 98.31 221 ASP A C 1
ATOM 1637 O O . ASP A 1 221 ? 14.32 -25.453 -4.062 1 98.31 221 ASP A O 1
ATOM 1641 N N . SER A 1 222 ? 13.289 -24.25 -2.502 1 98.06 222 SER A N 1
ATOM 1642 C CA . SER A 1 222 ? 13.477 -25.312 -1.519 1 98.06 222 SER A CA 1
ATOM 1643 C C . SER A 1 222 ? 12.258 -26.234 -1.446 1 98.06 222 SER A C 1
ATOM 1645 O O . SER A 1 222 ? 12.344 -27.344 -0.92 1 98.06 222 SER A O 1
ATOM 1647 N N . HIS A 1 223 ? 11.148 -25.781 -1.932 1 97.94 223 HIS A N 1
ATOM 1648 C CA . HIS A 1 223 ? 9.906 -26.469 -1.576 1 97.94 223 HIS A CA 1
ATOM 1649 C C . HIS A 1 223 ? 9.625 -27.625 -2.52 1 97.94 223 HIS A C 1
ATOM 1651 O O . HIS A 1 223 ? 8.992 -28.609 -2.125 1 97.94 223 HIS A O 1
ATOM 1657 N N . PRO A 1 224 ? 9.938 -27.484 -3.883 1 97.69 224 PRO A N 1
ATOM 1658 C CA . PRO A 1 224 ? 9.68 -28.656 -4.742 1 97.69 224 PRO A CA 1
ATOM 1659 C C . PRO A 1 224 ? 10.281 -29.938 -4.188 1 97.69 224 PRO A C 1
ATOM 1661 O O . PRO A 1 224 ? 11.43 -29.953 -3.748 1 97.69 224 PRO A O 1
ATOM 1664 N N . ARG A 1 225 ? 9.469 -30.938 -4.184 1 95.69 225 ARG A N 1
ATOM 1665 C CA . ARG A 1 225 ? 9.93 -32.219 -3.652 1 95.69 225 ARG A CA 1
ATOM 1666 C C . ARG A 1 225 ? 9.188 -33.375 -4.312 1 95.69 225 ARG A C 1
ATOM 1668 O O . ARG A 1 225 ? 8.07 -33.219 -4.793 1 95.69 225 ARG A O 1
ATOM 1675 N N . PRO A 1 226 ? 9.93 -34.562 -4.305 1 96.5 226 PRO A N 1
ATOM 1676 C CA . PRO A 1 226 ? 9.195 -35.719 -4.781 1 96.5 226 PRO A CA 1
ATOM 1677 C C . PRO A 1 226 ? 8.008 -36.094 -3.887 1 96.5 226 PRO A C 1
ATOM 1679 O O . PRO A 1 226 ? 8.102 -35.969 -2.662 1 96.5 226 PRO A O 1
ATOM 1682 N N . THR A 1 227 ? 6.949 -36.375 -4.449 1 96.94 227 THR A N 1
ATOM 1683 C CA . THR A 1 227 ? 5.766 -36.844 -3.746 1 96.94 227 THR A CA 1
ATOM 1684 C C . THR A 1 227 ? 4.969 -37.812 -4.625 1 96.94 227 THR A C 1
ATOM 1686 O O . THR A 1 227 ? 5.418 -38.188 -5.711 1 96.94 227 THR A O 1
ATOM 1689 N N . ASP A 1 228 ? 3.98 -38.406 -4.094 1 97.69 228 ASP A N 1
ATOM 1690 C CA . ASP A 1 228 ? 3.141 -39.344 -4.863 1 97.69 228 ASP A CA 1
ATOM 1691 C C . ASP A 1 228 ? 1.691 -39.281 -4.383 1 97.69 228 ASP A C 1
ATOM 1693 O O . ASP A 1 228 ? 1.38 -38.594 -3.404 1 97.69 228 ASP A O 1
ATOM 1697 N N . ALA A 1 229 ? 0.886 -39.938 -5.207 1 98 229 ALA A N 1
ATOM 1698 C CA . ALA A 1 229 ? -0.547 -39.906 -4.926 1 98 229 ALA A CA 1
ATOM 1699 C C . ALA A 1 229 ? -0.85 -40.438 -3.529 1 98 229 ALA A C 1
ATOM 1701 O O . ALA A 1 229 ? -1.714 -39.906 -2.83 1 98 229 ALA A O 1
ATOM 1702 N N . ALA A 1 230 ? -0.214 -41.5 -3.104 1 98.06 230 ALA A N 1
ATOM 1703 C CA . ALA A 1 230 ? -0.455 -42.094 -1.8 1 98.06 230 ALA A CA 1
ATOM 1704 C C . ALA A 1 230 ? -0.07 -41.156 -0.667 1 98.06 230 ALA A C 1
ATOM 1706 O O . ALA A 1 230 ? -0.783 -41.062 0.334 1 98.06 230 ALA A O 1
ATOM 1707 N N . ALA A 1 231 ? 1.065 -40.531 -0.771 1 97.88 231 ALA A N 1
ATOM 1708 C CA . ALA A 1 231 ? 1.532 -39.594 0.235 1 97.88 231 ALA A CA 1
ATOM 1709 C C . ALA A 1 231 ? 0.555 -38.438 0.387 1 97.88 231 ALA A C 1
ATOM 1711 O O . ALA A 1 231 ? 0.252 -38 1.506 1 97.88 231 ALA A O 1
ATOM 1712 N N . LEU A 1 232 ? 0.088 -37.875 -0.73 1 98.25 232 LEU A N 1
ATOM 1713 C CA . LEU A 1 232 ? -0.855 -36.75 -0.71 1 98.25 232 LEU A CA 1
ATOM 1714 C C . LEU A 1 232 ? -2.188 -37.188 -0.103 1 98.25 232 LEU A C 1
ATOM 1716 O O . LEU A 1 232 ? -2.811 -36.438 0.639 1 98.25 232 LEU A O 1
ATOM 1720 N N . ALA A 1 233 ? -2.592 -38.406 -0.406 1 97.5 233 ALA A N 1
ATOM 1721 C CA . ALA A 1 233 ? -3.881 -38.906 0.061 1 97.5 233 ALA A CA 1
ATOM 1722 C C . ALA A 1 233 ? -3.891 -39.062 1.579 1 97.5 233 ALA A C 1
ATOM 1724 O O . ALA A 1 233 ? -4.953 -39.031 2.205 1 97.5 233 ALA A O 1
ATOM 1725 N N . ARG A 1 234 ? -2.77 -39.188 2.189 1 97.5 234 ARG A N 1
ATOM 1726 C CA . ARG A 1 234 ? -2.662 -39.438 3.623 1 97.5 234 ARG A CA 1
ATOM 1727 C C . ARG A 1 234 ? -2.785 -38.125 4.41 1 97.5 234 ARG A C 1
ATOM 1729 O O . ARG A 1 234 ? -3.004 -38.156 5.621 1 97.5 234 ARG A O 1
ATOM 1736 N N . LEU A 1 235 ? -2.633 -37.062 3.732 1 97.94 235 LEU A N 1
ATOM 1737 C CA . LEU A 1 235 ? -2.668 -35.75 4.422 1 97.94 235 LEU A CA 1
ATOM 1738 C C . LEU A 1 235 ? -4.09 -35.406 4.852 1 97.94 235 LEU A C 1
ATOM 1740 O O . LEU A 1 235 ? -5.047 -35.688 4.121 1 97.94 235 LEU A O 1
ATOM 1744 N N . ARG A 1 236 ? -4.262 -34.875 6.027 1 97.38 236 ARG A N 1
ATOM 1745 C CA . ARG A 1 236 ? -5.562 -34.5 6.574 1 97.38 236 ARG A CA 1
ATOM 1746 C C . ARG A 1 236 ? -6.043 -33.188 5.969 1 97.38 236 ARG A C 1
ATOM 1748 O O . ARG A 1 236 ? -5.262 -32.25 5.82 1 97.38 236 ARG A O 1
ATOM 1755 N N . PRO A 1 237 ? -7.293 -33.125 5.633 1 98.12 237 PRO A N 1
ATOM 1756 C CA . PRO A 1 237 ? -7.836 -31.844 5.176 1 98.12 237 PRO A CA 1
ATOM 1757 C C . PRO A 1 237 ? -7.715 -30.734 6.23 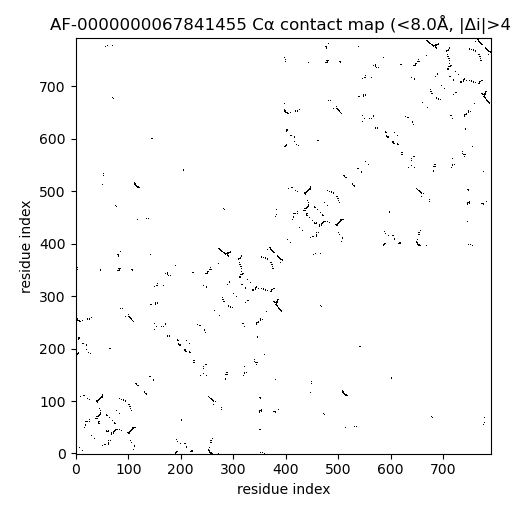1 98.12 237 PRO A C 1
ATOM 1759 O O . PRO A 1 237 ? -7.836 -31.016 7.426 1 98.12 237 PRO A O 1
ATOM 1762 N N . VAL A 1 238 ? -7.5 -29.531 5.816 1 97.31 238 VAL A N 1
ATOM 1763 C CA . VAL A 1 238 ? -7.418 -28.375 6.715 1 97.31 238 VAL A CA 1
ATOM 1764 C C . VAL A 1 238 ? -8.773 -28.156 7.387 1 97.31 238 VAL A C 1
ATOM 1766 O O . VAL A 1 238 ? -8.836 -27.875 8.586 1 97.31 238 VAL A O 1
ATOM 1769 N N . HIS A 1 239 ? -9.82 -28.141 6.574 1 97.12 239 HIS A N 1
ATOM 1770 C CA . HIS A 1 239 ? -11.188 -28.078 7.094 1 97.12 239 HIS A CA 1
ATOM 1771 C C . HIS A 1 239 ? -11.852 -29.453 7.07 1 97.12 239 HIS A C 1
ATOM 1773 O O . HIS A 1 239 ? -11.695 -30.203 6.105 1 97.12 239 HIS A O 1
ATOM 1779 N N . ALA A 1 240 ? -12.617 -29.734 8.133 1 96.12 240 ALA A N 1
ATOM 1780 C CA . ALA A 1 240 ? -13.297 -31.016 8.227 1 96.12 240 ALA A CA 1
ATOM 1781 C C . ALA A 1 240 ? -14.211 -31.25 7.023 1 96.12 240 ALA A C 1
ATOM 1783 O O . ALA A 1 240 ? -15.039 -30.391 6.691 1 96.12 240 ALA A O 1
ATOM 1784 N N . GLY A 1 241 ? -13.977 -32.406 6.41 1 95.81 241 GLY A N 1
ATOM 1785 C CA . GLY A 1 241 ? -14.82 -32.75 5.285 1 95.81 241 GLY A CA 1
ATOM 1786 C C . GLY A 1 241 ? -14.406 -32.094 3.99 1 95.81 241 GLY A C 1
ATOM 1787 O O . GLY A 1 241 ? -15.062 -32.25 2.959 1 95.81 241 GLY A O 1
ATOM 1788 N N . GLY A 1 242 ? -13.305 -31.328 4.059 1 98 242 GLY A N 1
ATOM 1789 C CA . GLY A 1 242 ? -12.852 -30.594 2.881 1 98 242 GLY A CA 1
ATOM 1790 C C . GLY A 1 242 ? -11.883 -31.391 2.025 1 98 242 GLY A C 1
ATOM 1791 O O . GLY A 1 242 ? -11.555 -32.531 2.348 1 98 242 GLY A O 1
ATOM 1792 N N . VAL A 1 243 ? -11.461 -30.797 0.904 1 98.75 243 VAL A N 1
ATOM 1793 C CA . VAL A 1 243 ? -10.57 -31.484 -0.031 1 98.75 243 VAL A CA 1
ATOM 1794 C C . VAL A 1 243 ? -9.172 -30.875 0.055 1 98.75 243 VAL A C 1
ATOM 1796 O O . VAL A 1 243 ? -8.195 -31.469 -0.413 1 98.75 243 VAL A O 1
ATOM 1799 N N . GLN A 1 244 ? -9.055 -29.719 0.62 1 98.69 244 GLN A N 1
ATOM 1800 C CA . GLN A 1 244 ? -7.773 -29.016 0.657 1 98.69 244 GLN A CA 1
ATOM 1801 C C . GLN A 1 244 ? -6.918 -29.5 1.826 1 98.69 244 GLN A C 1
ATOM 1803 O O . GLN A 1 244 ? -7.418 -29.656 2.941 1 98.69 244 GLN A O 1
ATOM 1808 N N . THR A 1 245 ? -5.703 -29.75 1.57 1 98.44 245 THR A N 1
ATOM 1809 C CA . THR A 1 245 ? -4.684 -30.109 2.553 1 98.44 245 THR A CA 1
ATOM 1810 C C . THR A 1 245 ? -3.457 -29.219 2.404 1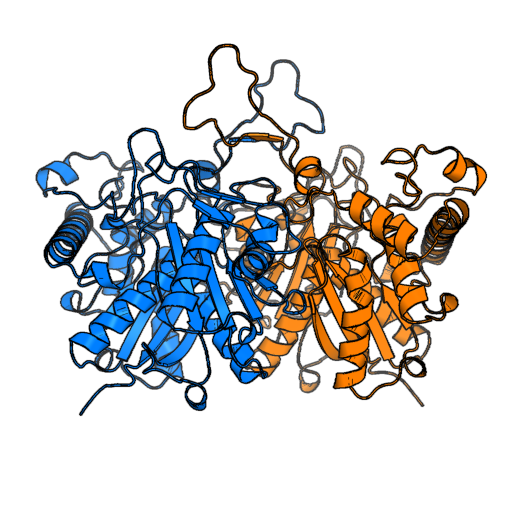 98.44 245 THR A C 1
ATOM 1812 O O . THR A 1 245 ? -3.398 -28.375 1.506 1 98.44 245 THR A O 1
ATOM 1815 N N . ALA A 1 246 ? -2.502 -29.422 3.297 1 96.81 246 ALA A N 1
ATOM 1816 C CA . ALA A 1 246 ? -1.23 -28.719 3.162 1 96.81 246 ALA A CA 1
ATOM 1817 C C . ALA A 1 246 ? -0.514 -29.125 1.876 1 96.81 246 ALA A C 1
ATOM 1819 O O . ALA A 1 246 ? 0.255 -28.328 1.313 1 96.81 246 ALA A O 1
ATOM 1820 N N . GLY A 1 247 ? -0.801 -30.312 1.395 1 97.94 247 GLY A N 1
ATOM 1821 C CA . GLY A 1 247 ? -0.103 -30.844 0.233 1 97.94 247 GLY A CA 1
ATOM 1822 C C . GLY A 1 247 ? -0.654 -30.328 -1.082 1 97.94 247 GLY A C 1
ATOM 1823 O O . GLY A 1 247 ? 0.001 -30.422 -2.121 1 97.94 247 GLY A O 1
ATOM 1824 N N . ASN A 1 248 ? -1.881 -29.875 -1.052 1 98.56 248 ASN A N 1
ATOM 1825 C CA . ASN A 1 248 ? -2.473 -29.359 -2.281 1 98.56 248 ASN A CA 1
ATOM 1826 C C . ASN A 1 248 ? -2.822 -27.875 -2.16 1 98.56 248 ASN A C 1
ATOM 1828 O O . ASN A 1 248 ? -3.748 -27.391 -2.814 1 98.56 248 ASN A O 1
ATOM 1832 N N . SER A 1 249 ? -2.176 -27.172 -1.199 1 98.25 249 SER A N 1
ATOM 1833 C CA . SER A 1 249 ? -2.148 -25.719 -1.018 1 98.25 249 SER A CA 1
ATOM 1834 C C . SER A 1 249 ? -0.744 -25.172 -1.223 1 98.25 249 SER A C 1
ATOM 1836 O O . SER A 1 249 ? 0.245 -25.891 -1.045 1 98.25 249 SER A O 1
ATOM 1838 N N . CYS A 1 250 ? -0.738 -23.922 -1.639 1 97.88 250 CYS A N 1
ATOM 1839 C CA . CYS A 1 250 ? 0.568 -23.344 -1.939 1 97.88 250 CYS A CA 1
ATOM 1840 C C . CYS A 1 250 ? 1.465 -23.344 -0.707 1 97.88 250 CYS A C 1
ATOM 1842 O O . CYS A 1 250 ? 0.979 -23.234 0.42 1 97.88 250 CYS A O 1
ATOM 1844 N N . ALA A 1 251 ? 2.725 -23.438 -0.933 1 95.38 251 ALA A N 1
ATOM 1845 C CA . ALA A 1 251 ? 3.715 -23.406 0.139 1 95.38 251 ALA A CA 1
ATOM 1846 C C . ALA A 1 251 ? 3.896 -21.984 0.664 1 95.38 251 ALA A C 1
ATOM 1848 O O . ALA A 1 251 ? 3.76 -21.016 -0.089 1 95.38 251 ALA A O 1
ATOM 1849 N N . VAL A 1 252 ? 4.168 -21.891 1.959 1 96.88 252 VAL A N 1
ATOM 1850 C CA . VAL A 1 252 ? 4.539 -20.625 2.578 1 96.88 252 VAL A CA 1
ATOM 1851 C C . VAL A 1 252 ? 6.047 -20.406 2.461 1 96.88 252 VAL A C 1
ATOM 1853 O O . VAL A 1 252 ? 6.832 -21.172 3.031 1 96.88 252 VAL A O 1
ATOM 1856 N N . VAL A 1 253 ? 6.434 -19.406 1.686 1 98.25 253 VAL A N 1
ATOM 1857 C CA . VAL A 1 253 ? 7.848 -19.266 1.356 1 98.25 253 VAL A CA 1
ATOM 1858 C C . VAL A 1 253 ? 8.25 -17.797 1.423 1 98.25 253 VAL A C 1
ATOM 1860 O O . VAL A 1 253 ? 7.387 -16.906 1.391 1 98.25 253 VAL A O 1
ATOM 1863 N N . ASP A 1 254 ? 9.508 -17.516 1.565 1 98.19 254 ASP A N 1
ATOM 1864 C CA . ASP A 1 254 ? 10.133 -16.203 1.463 1 98.19 254 ASP A CA 1
ATOM 1865 C C . ASP A 1 254 ? 10.727 -15.984 0.076 1 98.19 254 ASP A C 1
ATOM 1867 O O . ASP A 1 254 ? 11.266 -16.922 -0.527 1 98.19 254 ASP A O 1
ATOM 1871 N N . GLY A 1 255 ? 10.578 -14.773 -0.406 1 98.62 255 GLY A N 1
ATOM 1872 C CA . GLY A 1 255 ? 11.188 -14.5 -1.7 1 98.62 255 GLY A CA 1
ATOM 1873 C C . GLY A 1 255 ? 10.906 -13.094 -2.201 1 98.62 255 GLY A C 1
ATOM 1874 O O . GLY A 1 255 ? 10.062 -12.391 -1.646 1 98.62 255 GLY A O 1
ATOM 1875 N N . ALA A 1 256 ? 11.672 -12.656 -3.174 1 98.88 256 ALA A N 1
ATOM 1876 C CA . ALA A 1 256 ? 11.492 -11.375 -3.859 1 98.88 256 ALA A CA 1
ATOM 1877 C C . ALA A 1 256 ? 11.648 -11.539 -5.367 1 98.88 256 ALA A C 1
ATOM 1879 O O . ALA A 1 256 ? 12.188 -12.539 -5.84 1 98.88 256 ALA A O 1
ATOM 1880 N N . ALA A 1 257 ? 11.109 -10.656 -6.102 1 98.94 257 ALA A N 1
ATOM 1881 C CA . ALA A 1 257 ? 11.234 -10.578 -7.555 1 98.94 257 ALA A CA 1
ATOM 1882 C C . ALA A 1 257 ? 11.281 -9.125 -8.023 1 98.94 257 ALA A C 1
ATOM 1884 O O . ALA A 1 257 ? 10.828 -8.227 -7.312 1 98.94 257 ALA A O 1
ATOM 1885 N N . ALA A 1 258 ? 11.898 -8.875 -9.141 1 98.94 258 ALA A N 1
ATOM 1886 C CA . ALA A 1 258 ? 12.039 -7.52 -9.672 1 98.94 258 ALA A CA 1
ATOM 1887 C C . ALA A 1 258 ? 11.906 -7.508 -11.195 1 98.94 258 ALA A C 1
ATOM 1889 O O . ALA A 1 258 ? 12.188 -8.508 -11.852 1 98.94 258 ALA A O 1
ATOM 1890 N N . ALA A 1 259 ? 11.469 -6.461 -11.711 1 98.81 259 ALA A N 1
ATOM 1891 C CA . ALA A 1 259 ? 11.359 -6.191 -13.141 1 98.81 259 ALA A CA 1
ATOM 1892 C C . ALA A 1 259 ? 11.75 -4.754 -13.461 1 98.81 259 ALA A C 1
ATOM 1894 O O . ALA A 1 259 ? 11.484 -3.842 -12.672 1 98.81 259 ALA A O 1
ATOM 1895 N N . LEU A 1 260 ? 12.422 -4.574 -14.469 1 98.25 260 LEU A N 1
ATOM 1896 C CA . LEU A 1 260 ? 12.672 -3.256 -15.047 1 98.25 260 LEU A CA 1
ATOM 1897 C C . LEU A 1 260 ? 11.797 -3.023 -16.281 1 98.25 260 LEU A C 1
ATOM 1899 O O . LEU A 1 260 ? 11.836 -3.809 -17.219 1 98.25 260 LEU A O 1
ATOM 1903 N N . VAL A 1 261 ? 10.945 -1.981 -16.234 1 98.31 261 VAL A N 1
ATOM 1904 C CA . VAL A 1 261 ? 9.977 -1.709 -17.297 1 98.31 261 VAL A CA 1
ATOM 1905 C C . VAL A 1 261 ? 10.336 -0.397 -17.984 1 98.31 261 VAL A C 1
ATOM 1907 O O . VAL A 1 261 ? 10.609 0.608 -17.328 1 98.31 261 VAL A O 1
ATOM 1910 N N . THR A 1 262 ? 10.414 -0.389 -19.25 1 96.88 262 THR A N 1
ATOM 1911 C CA . THR A 1 262 ? 10.719 0.798 -20.047 1 96.88 262 THR A CA 1
ATOM 1912 C C . THR A 1 262 ? 9.922 0.805 -21.344 1 96.88 262 THR A C 1
ATOM 1914 O O . THR A 1 262 ? 9.141 -0.114 -21.594 1 96.88 262 THR A O 1
ATOM 1917 N N . ARG A 1 263 ? 10.055 1.851 -22.141 1 93.94 263 ARG A N 1
ATOM 1918 C CA . ARG A 1 263 ? 9.445 1.919 -23.469 1 93.94 263 ARG A CA 1
ATOM 1919 C C . ARG A 1 263 ? 10.242 1.099 -24.484 1 93.94 263 ARG A C 1
ATOM 1921 O O . ARG A 1 263 ? 11.469 1.053 -24.422 1 93.94 263 ARG A O 1
ATOM 1928 N N . TYR A 1 264 ? 9.469 0.561 -25.312 1 88.5 264 TYR A N 1
ATOM 1929 C CA . TYR A 1 264 ? 10.109 -0.274 -26.328 1 88.5 264 TYR A CA 1
ATOM 1930 C C . TYR A 1 264 ? 11.195 0.5 -27.062 1 88.5 264 TYR A C 1
ATOM 1932 O O . TYR A 1 264 ? 12.266 -0.037 -27.344 1 88.5 264 TYR A O 1
ATOM 1940 N N . SER A 1 265 ? 10.953 1.771 -27.344 1 89.06 265 SER A N 1
ATOM 1941 C CA . SER A 1 265 ? 11.883 2.621 -28.078 1 89.06 265 SER A CA 1
ATOM 1942 C C . SER A 1 265 ? 13.164 2.855 -27.297 1 89.06 265 SER A C 1
ATOM 1944 O O . SER A 1 265 ? 14.211 3.166 -27.875 1 89.06 265 SER A O 1
ATOM 1946 N N . ASP A 1 266 ? 13.102 2.656 -25.969 1 88.94 266 ASP A N 1
ATOM 1947 C CA . ASP A 1 266 ? 14.242 2.984 -25.125 1 88.94 266 ASP A CA 1
ATOM 1948 C C . ASP A 1 266 ? 15.039 1.73 -24.766 1 88.94 266 ASP A C 1
ATOM 1950 O O . ASP A 1 266 ? 16.016 1.802 -24.016 1 88.94 266 ASP A O 1
ATOM 1954 N N . CYS A 1 267 ? 14.578 0.637 -25.312 1 88.12 267 CYS A N 1
ATOM 1955 C CA . CYS A 1 267 ? 15.258 -0.614 -24.984 1 88.12 267 CYS A CA 1
ATOM 1956 C C . CYS A 1 267 ? 16.625 -0.682 -25.672 1 88.12 267 CYS A C 1
ATOM 1958 O O . CYS A 1 267 ? 16.734 -0.437 -26.875 1 88.12 267 CYS A O 1
ATOM 1960 N N . THR A 1 268 ? 17.672 -0.898 -24.875 1 83.75 268 THR A N 1
ATOM 1961 C CA . THR A 1 268 ? 19.016 -1.063 -25.438 1 83.75 268 THR A CA 1
ATOM 1962 C C . THR A 1 268 ? 19.328 -2.541 -25.641 1 83.75 268 THR A C 1
ATOM 1964 O O . THR A 1 268 ? 20.266 -2.881 -26.359 1 83.75 268 THR A O 1
ATOM 1967 N N . HIS A 1 269 ? 18.609 -3.428 -24.984 1 85.62 269 HIS A N 1
ATOM 1968 C CA . HIS A 1 269 ? 18.672 -4.879 -25.141 1 85.62 269 HIS A CA 1
ATOM 1969 C C . HIS A 1 269 ? 17.312 -5.445 -25.547 1 85.62 269 HIS A C 1
ATOM 1971 O O . HIS A 1 269 ? 16.281 -4.816 -25.312 1 85.62 269 HIS A O 1
ATOM 1977 N N . PRO A 1 270 ? 17.422 -6.543 -26.188 1 89.06 270 PRO A N 1
ATOM 1978 C CA . PRO A 1 270 ? 16.141 -7.145 -26.516 1 89.06 270 PRO A CA 1
ATOM 1979 C C . PRO A 1 270 ? 15.234 -7.324 -25.297 1 89.06 270 PRO A C 1
ATOM 1981 O O . PRO A 1 270 ? 15.648 -7.93 -24.297 1 89.06 270 PRO A O 1
ATOM 1984 N N . PRO A 1 271 ? 14.039 -6.809 -25.375 1 94.5 271 PRO A N 1
ATOM 1985 C CA . PRO A 1 271 ? 13.141 -6.93 -24.234 1 94.5 271 PRO A CA 1
ATOM 1986 C C . PRO A 1 271 ? 12.633 -8.359 -24.016 1 94.5 271 PRO A C 1
ATOM 1988 O O . PRO A 1 271 ? 12.477 -9.109 -24.984 1 94.5 271 PRO A O 1
ATOM 1991 N N . LEU A 1 272 ? 12.359 -8.672 -22.812 1 96.38 272 LEU A N 1
ATOM 1992 C CA . LEU A 1 272 ? 11.898 -10.008 -22.438 1 96.38 272 LEU A CA 1
ATOM 1993 C C . LEU A 1 272 ? 10.438 -10.203 -22.828 1 96.38 272 LEU A C 1
ATOM 1995 O O . LEU A 1 272 ? 10.055 -11.289 -23.281 1 96.38 272 LEU A O 1
ATOM 1999 N N . ALA A 1 273 ? 9.625 -9.18 -22.641 1 97.81 273 ALA A N 1
ATOM 2000 C CA . ALA A 1 273 ? 8.188 -9.242 -22.891 1 97.81 273 ALA A CA 1
ATOM 2001 C C . ALA A 1 273 ? 7.625 -7.848 -23.188 1 97.81 273 ALA A C 1
ATOM 2003 O O . ALA A 1 273 ? 8.195 -6.844 -22.75 1 97.81 273 ALA A O 1
ATOM 2004 N N . ARG A 1 274 ? 6.645 -7.805 -24 1 97.5 274 ARG A N 1
ATOM 2005 C CA . ARG A 1 274 ? 5.84 -6.598 -24.156 1 97.5 274 ARG A CA 1
ATOM 2006 C C . ARG A 1 274 ? 4.586 -6.656 -23.281 1 97.5 274 ARG A C 1
ATOM 2008 O O . ARG A 1 274 ? 3.797 -7.598 -23.391 1 97.5 274 ARG A O 1
ATOM 2015 N N . LEU A 1 275 ? 4.434 -5.734 -22.359 1 98 275 LEU A N 1
ATOM 2016 C CA . LEU A 1 275 ? 3.223 -5.613 -21.547 1 98 275 LEU A CA 1
ATOM 2017 C C . LEU A 1 275 ? 2.09 -4.996 -22.359 1 98 275 LEU A C 1
ATOM 2019 O O . LEU A 1 275 ? 2.197 -3.855 -22.812 1 98 275 LEU A O 1
ATOM 2023 N N . LEU A 1 276 ? 0.998 -5.723 -22.516 1 97.81 276 LEU A N 1
ATOM 2024 C CA . LEU A 1 276 ? -0.046 -5.234 -23.406 1 97.81 276 LEU A CA 1
ATOM 2025 C C . LEU A 1 276 ? -1.224 -4.68 -22.625 1 97.81 276 LEU A C 1
ATOM 2027 O O . LEU A 1 276 ? -1.768 -3.627 -22.969 1 97.81 276 LEU A O 1
ATOM 2031 N N . MET A 1 277 ? -1.61 -5.457 -21.594 1 97.25 277 MET A N 1
ATOM 2032 C CA . MET A 1 277 ? -2.838 -5.086 -20.891 1 97.25 277 MET A CA 1
ATOM 2033 C C . MET A 1 277 ? -2.928 -5.797 -19.547 1 97.25 277 MET A C 1
ATOM 2035 O O . MET A 1 277 ? -2.375 -6.887 -19.375 1 97.25 277 MET A O 1
ATOM 2039 N N . ALA A 1 278 ? -3.551 -5.145 -18.625 1 98.38 278 ALA A N 1
ATOM 2040 C CA . ALA A 1 278 ? -3.908 -5.77 -17.344 1 98.38 278 ALA A CA 1
ATOM 2041 C C . ALA A 1 278 ? -5.336 -5.418 -16.953 1 98.38 278 ALA A C 1
ATOM 2043 O O . ALA A 1 278 ? -5.824 -4.324 -17.25 1 98.38 278 ALA A O 1
ATOM 2044 N N . THR A 1 279 ? -6.004 -6.324 -16.297 1 98.31 279 THR A N 1
ATOM 2045 C CA . THR A 1 279 ? -7.352 -6.098 -15.789 1 98.31 279 THR A CA 1
ATOM 2046 C C . THR A 1 279 ? -7.453 -6.516 -14.32 1 98.31 279 THR A C 1
ATOM 2048 O O . THR A 1 279 ? -6.758 -7.438 -13.883 1 98.31 279 THR A O 1
ATOM 2051 N N . ALA A 1 280 ? -8.211 -5.824 -13.578 1 98.56 280 ALA A N 1
ATOM 2052 C CA . ALA A 1 280 ? -8.602 -6.148 -12.203 1 98.56 280 ALA A CA 1
ATOM 2053 C C . ALA A 1 280 ? -10.117 -6.184 -12.055 1 98.56 280 ALA A C 1
ATOM 2055 O O . ALA A 1 280 ? -10.82 -5.352 -12.625 1 98.56 280 ALA A O 1
ATOM 2056 N N . VAL A 1 281 ? -10.602 -7.156 -11.344 1 98.69 281 VAL A N 1
ATOM 2057 C CA . VAL A 1 281 ? -12.039 -7.32 -11.133 1 98.69 281 VAL A CA 1
ATOM 2058 C C . VAL A 1 281 ? -12.312 -7.66 -9.672 1 98.69 281 VAL A C 1
ATOM 2060 O O . VAL A 1 281 ? -11.383 -7.957 -8.914 1 98.69 281 VAL A O 1
ATOM 2063 N N . GLY A 1 282 ? -13.594 -7.504 -9.289 1 98.44 282 GLY A N 1
ATOM 2064 C CA . GLY A 1 282 ? -14.062 -8.031 -8.023 1 98.44 282 GLY A CA 1
ATOM 2065 C C . GLY A 1 282 ? -14.953 -9.25 -8.172 1 98.44 282 GLY A C 1
ATOM 2066 O O . GLY A 1 282 ? -15.578 -9.445 -9.219 1 98.44 282 GLY A O 1
ATOM 2067 N N . VAL A 1 283 ? -14.891 -10.086 -7.203 1 98.56 283 VAL A N 1
ATOM 2068 C CA . VAL A 1 283 ? -15.766 -11.25 -7.078 1 98.56 283 VAL A CA 1
ATOM 2069 C C . VAL A 1 283 ? -16.234 -11.391 -5.633 1 98.56 283 VAL A C 1
ATOM 2071 O O . VAL A 1 283 ? -15.727 -10.703 -4.742 1 98.56 283 VAL A O 1
ATOM 2074 N N . PRO A 1 284 ? -17.297 -12.25 -5.387 1 98.06 284 PRO A N 1
ATOM 2075 C CA . PRO A 1 284 ? -17.688 -12.438 -3.99 1 98.06 284 PRO A CA 1
ATOM 2076 C C . PRO A 1 284 ? -16.531 -12.93 -3.111 1 98.06 284 PRO A C 1
ATOM 2078 O O . PRO A 1 284 ? -15.836 -13.875 -3.479 1 98.06 284 PRO A O 1
ATOM 2081 N N . PRO A 1 285 ? -16.359 -12.297 -1.929 1 97.75 285 PRO A N 1
ATOM 2082 C CA . PRO A 1 285 ? -15.227 -12.656 -1.066 1 97.75 285 PRO A CA 1
ATOM 2083 C C . PRO A 1 285 ? -15.18 -14.148 -0.75 1 97.75 285 PRO A C 1
ATOM 2085 O O . PRO A 1 285 ? -14.102 -14.742 -0.7 1 97.75 285 PRO A O 1
ATOM 2088 N N . GLY A 1 286 ? -16.266 -14.766 -0.604 1 97.94 286 GLY A N 1
ATOM 2089 C CA . GLY A 1 286 ? -16.312 -16.172 -0.253 1 97.94 286 GLY A CA 1
ATOM 2090 C C . GLY A 1 286 ? -15.891 -17.094 -1.389 1 97.94 286 GLY A C 1
ATOM 2091 O O . GLY A 1 286 ? -15.625 -18.281 -1.175 1 97.94 286 GLY A O 1
ATOM 2092 N N . LEU A 1 287 ? -15.75 -16.531 -2.633 1 98.25 287 LEU A N 1
ATOM 2093 C CA . LEU A 1 287 ? -15.344 -17.266 -3.828 1 98.25 287 LEU A CA 1
ATOM 2094 C C . LEU A 1 287 ? -14.148 -16.594 -4.492 1 98.25 287 LEU A C 1
ATOM 2096 O O . LEU A 1 287 ? -14 -16.641 -5.719 1 98.25 287 LEU A O 1
ATOM 2100 N N . MET A 1 288 ? -13.383 -15.922 -3.627 1 97.69 288 MET A N 1
ATOM 2101 C CA . MET A 1 288 ? -12.32 -15.055 -4.141 1 97.69 288 MET A CA 1
ATOM 2102 C C . MET A 1 288 ? -11.422 -15.82 -5.105 1 97.69 288 MET A C 1
ATOM 2104 O O . MET A 1 288 ? -10.883 -15.242 -6.047 1 97.69 288 MET A O 1
ATOM 2108 N N . GLY A 1 289 ? -11.297 -17.172 -4.949 1 98.38 289 GLY A N 1
ATOM 2109 C CA . GLY A 1 289 ? -10.406 -17.969 -5.762 1 98.38 289 GLY A CA 1
ATOM 2110 C C . GLY A 1 289 ? -10.766 -17.969 -7.234 1 98.38 289 GLY A C 1
ATOM 2111 O O . GLY A 1 289 ? -9.93 -18.25 -8.086 1 98.38 289 GLY A O 1
ATOM 2112 N N . ILE A 1 290 ? -11.977 -17.578 -7.59 1 98.81 290 ILE A N 1
ATOM 2113 C CA . ILE A 1 290 ? -12.445 -17.641 -8.969 1 98.81 290 ILE A CA 1
ATOM 2114 C C . ILE A 1 290 ? -12.016 -16.375 -9.711 1 98.81 290 ILE A C 1
ATOM 2116 O O . ILE A 1 290 ? -12.18 -16.281 -10.93 1 98.81 290 ILE A O 1
ATOM 2120 N N . GLY A 1 291 ? -11.406 -15.461 -9.008 1 98.81 291 GLY A N 1
ATOM 2121 C CA . GLY A 1 291 ? -11.062 -14.133 -9.484 1 98.81 291 GLY A CA 1
ATOM 2122 C C . GLY A 1 291 ? -10.391 -14.141 -10.844 1 98.81 291 GLY A C 1
ATOM 2123 O O . GLY A 1 291 ? -10.75 -13.367 -11.727 1 98.81 291 GLY A O 1
ATOM 2124 N N . PRO A 1 292 ? -9.492 -15.016 -11.102 1 98.94 292 PRO A N 1
ATOM 2125 C CA . PRO A 1 292 ? -8.812 -15.039 -12.398 1 98.94 292 PRO A CA 1
ATOM 2126 C C . PRO A 1 292 ? -9.781 -15.234 -13.562 1 98.94 292 PRO A C 1
ATOM 2128 O O . PRO A 1 292 ? -9.547 -14.719 -14.656 1 98.94 292 PRO A O 1
ATOM 2131 N N . ALA A 1 293 ? -10.82 -16 -13.375 1 98.88 293 ALA A N 1
ATOM 2132 C CA . ALA A 1 293 ? -11.734 -16.328 -14.469 1 98.88 293 ALA A CA 1
ATOM 2133 C C . ALA A 1 293 ? -12.367 -15.062 -15.055 1 98.88 293 ALA A C 1
ATOM 2135 O O . ALA A 1 293 ? -12.18 -14.75 -16.234 1 98.88 293 ALA A O 1
ATOM 2136 N N . PRO A 1 294 ? -13.078 -14.281 -14.211 1 98.88 294 PRO A N 1
ATOM 2137 C CA . PRO A 1 294 ? -13.625 -13.055 -14.805 1 98.88 294 PRO A CA 1
ATOM 2138 C C . PRO A 1 294 ? -12.539 -12.055 -15.188 1 98.88 294 PRO A C 1
ATOM 2140 O O . PRO A 1 294 ? -12.727 -11.266 -16.125 1 98.88 294 PRO A O 1
ATOM 2143 N N . ALA A 1 295 ? -11.383 -12 -14.547 1 98.94 295 ALA A N 1
ATOM 2144 C CA . ALA A 1 295 ? -10.297 -11.102 -14.922 1 98.94 295 ALA A CA 1
ATOM 2145 C C . ALA A 1 295 ? -9.773 -11.414 -16.328 1 98.94 295 ALA A C 1
ATOM 2147 O O . ALA A 1 295 ? -9.539 -10.508 -17.125 1 98.94 295 ALA A O 1
ATOM 2148 N N . ILE A 1 296 ? -9.594 -12.719 -16.609 1 98.94 296 ILE A N 1
ATOM 2149 C CA . ILE A 1 296 ? -9.125 -13.156 -17.922 1 98.94 296 ILE A CA 1
ATOM 2150 C C . ILE A 1 296 ? -10.195 -12.875 -18.969 1 98.94 296 ILE A C 1
ATOM 2152 O O . ILE A 1 296 ? -9.891 -12.406 -20.062 1 98.94 296 ILE A O 1
ATOM 2156 N N . THR A 1 297 ? -11.438 -13.18 -18.609 1 98.88 297 THR A N 1
ATOM 2157 C CA . THR A 1 297 ? -12.539 -12.906 -19.516 1 98.88 297 THR A CA 1
ATOM 2158 C C . THR A 1 297 ? -12.555 -11.43 -19.922 1 98.88 297 THR A C 1
ATOM 2160 O O . THR A 1 297 ? -12.641 -11.109 -21.109 1 98.88 297 THR A O 1
ATOM 2163 N N . LEU A 1 298 ? -12.453 -10.57 -18.922 1 98.69 298 LEU A N 1
ATOM 2164 C CA . LEU A 1 298 ? -12.43 -9.141 -19.188 1 98.69 298 LEU A CA 1
ATOM 2165 C C . LEU A 1 298 ? -11.219 -8.758 -20.031 1 98.69 298 LEU A C 1
ATOM 2167 O O . LEU A 1 298 ? -11.328 -7.918 -20.938 1 98.69 298 LEU A O 1
ATOM 2171 N N . LEU A 1 299 ? -10.078 -9.328 -19.75 1 98.81 299 LEU A N 1
ATOM 2172 C CA . LEU A 1 299 ? -8.836 -9.078 -20.469 1 98.81 299 LEU A CA 1
ATOM 2173 C C . LEU A 1 299 ? -8.984 -9.438 -21.953 1 98.81 299 LEU A C 1
ATOM 2175 O O . LEU A 1 299 ? -8.547 -8.68 -22.828 1 98.81 299 LEU A O 1
ATOM 2179 N N . LEU A 1 300 ? -9.547 -10.57 -22.219 1 98.75 300 LEU A N 1
ATOM 2180 C CA . LEU A 1 300 ? -9.766 -11.023 -23.594 1 98.75 300 LEU A CA 1
ATOM 2181 C C . LEU A 1 300 ? -10.758 -10.117 -24.312 1 98.75 300 LEU A C 1
ATOM 2183 O O . LEU A 1 300 ? -10.547 -9.75 -25.469 1 98.75 300 LEU A O 1
ATOM 2187 N N . GLU A 1 301 ? -11.781 -9.742 -23.594 1 98.62 301 GLU A N 1
ATOM 2188 C CA . GLU A 1 301 ? -12.766 -8.828 -24.172 1 98.62 301 GLU A CA 1
ATOM 2189 C C . GLU A 1 301 ? -12.117 -7.512 -24.594 1 98.62 301 GLU A C 1
ATOM 2191 O O . GLU A 1 301 ? -12.344 -7.023 -25.703 1 98.62 301 GLU A O 1
ATOM 2196 N N . ARG A 1 302 ? -11.312 -6.973 -23.766 1 97.75 302 ARG A N 1
ATOM 2197 C CA . ARG A 1 302 ? -10.742 -5.648 -23.984 1 97.75 302 ARG A CA 1
ATOM 2198 C C . ARG A 1 302 ? -9.609 -5.707 -25 1 97.75 302 ARG A C 1
ATOM 2200 O O . ARG A 1 302 ? -9.383 -4.754 -25.75 1 97.75 302 ARG A O 1
ATOM 2207 N N . SER A 1 303 ? -8.891 -6.785 -25 1 98.12 303 SER A N 1
ATOM 2208 C CA . SER A 1 303 ? -7.762 -6.91 -25.922 1 98.12 303 SER A CA 1
ATOM 2209 C C . SER A 1 303 ? -8.219 -7.328 -27.312 1 98.12 303 SER A C 1
ATOM 2211 O O . SER A 1 303 ? -7.48 -7.184 -28.281 1 98.12 303 SER A O 1
ATOM 2213 N N . GLY A 1 304 ? -9.414 -7.938 -27.375 1 98.44 304 GLY A N 1
ATOM 2214 C CA . GLY A 1 304 ? -9.922 -8.438 -28.641 1 98.44 304 GLY A CA 1
ATOM 2215 C C . GLY A 1 304 ? -9.375 -9.805 -29 1 98.44 304 GLY A C 1
ATOM 2216 O O . GLY A 1 304 ? -9.664 -10.328 -30.078 1 98.44 304 GLY A O 1
ATOM 2217 N N . LEU A 1 305 ? -8.609 -10.398 -28.156 1 98.56 305 LEU A N 1
ATOM 2218 C CA . LEU A 1 305 ? -8.07 -11.727 -28.391 1 98.56 305 LEU A CA 1
ATOM 2219 C C . LEU A 1 305 ? -9.039 -12.805 -27.922 1 98.56 305 LEU A C 1
ATOM 2221 O O . LEU A 1 305 ? -9.883 -12.547 -27.062 1 98.56 305 LEU A O 1
ATOM 2225 N N . ARG A 1 306 ? -8.867 -13.945 -28.531 1 98.38 306 ARG A N 1
ATOM 2226 C CA . ARG A 1 306 ? -9.609 -15.125 -28.109 1 98.38 306 ARG A CA 1
ATOM 2227 C C . ARG A 1 306 ? -8.727 -16.047 -27.266 1 98.38 306 ARG A C 1
ATOM 2229 O O . ARG A 1 306 ? -7.504 -16.062 -27.422 1 98.38 306 ARG A O 1
ATOM 2236 N N . LEU A 1 307 ? -9.406 -16.797 -26.422 1 98.12 307 LEU A N 1
ATOM 2237 C CA . LEU A 1 307 ? -8.68 -17.703 -25.531 1 98.12 307 LEU A CA 1
ATOM 2238 C C . LEU A 1 307 ? -7.789 -18.641 -26.328 1 98.12 307 LEU A C 1
ATOM 2240 O O . LEU A 1 307 ? -6.695 -19 -25.891 1 98.12 307 LEU A O 1
ATOM 2244 N N . GLU A 1 308 ? -8.195 -19.062 -27.516 1 97.5 308 GLU A N 1
ATOM 2245 C CA . GLU A 1 308 ? -7.453 -19.984 -28.359 1 97.5 308 GLU A CA 1
ATOM 2246 C C . GLU A 1 308 ? -6.137 -19.391 -28.844 1 97.5 308 GLU A C 1
ATOM 2248 O O . GLU A 1 308 ? -5.219 -20.109 -29.234 1 97.5 308 GLU A O 1
ATOM 2253 N N . GLN A 1 309 ? -6.055 -18.094 -28.828 1 98.19 309 GLN A N 1
ATOM 2254 C CA . GLN A 1 309 ? -4.863 -17.391 -29.297 1 98.19 309 GLN A CA 1
ATOM 2255 C C . GLN A 1 309 ? -3.824 -17.281 -28.188 1 98.19 309 GLN A C 1
ATOM 2257 O O . GLN A 1 309 ? -2.682 -16.891 -28.422 1 98.19 309 GLN A O 1
ATOM 2262 N N . ILE A 1 310 ? -4.211 -17.641 -26.984 1 98.81 310 ILE A N 1
ATOM 2263 C CA . ILE A 1 310 ? -3.289 -17.594 -25.859 1 98.81 310 ILE A CA 1
ATOM 2264 C C . ILE A 1 310 ? -2.48 -18.891 -25.797 1 98.81 310 ILE A C 1
ATOM 2266 O O . ILE A 1 310 ? -3.045 -19.969 -25.641 1 98.81 310 ILE A O 1
ATOM 2270 N N . ASP A 1 311 ? -1.209 -18.75 -25.906 1 98.81 311 ASP A N 1
ATOM 2271 C CA . ASP A 1 311 ? -0.34 -19.922 -26.047 1 98.81 311 ASP A CA 1
ATOM 2272 C C . ASP A 1 311 ? -0.038 -20.547 -24.688 1 98.81 311 ASP A C 1
ATOM 2274 O O . ASP A 1 311 ? 0.135 -21.766 -24.594 1 98.81 311 ASP A O 1
ATOM 2278 N N . ARG A 1 312 ? 0.138 -19.688 -23.703 1 98.81 312 ARG A N 1
ATOM 2279 C CA . ARG A 1 312 ? 0.483 -20.156 -22.375 1 98.81 312 ARG A CA 1
ATOM 2280 C C . ARG A 1 312 ? -0.245 -19.328 -21.312 1 98.81 312 ARG A C 1
ATOM 2282 O O . ARG A 1 312 ? -0.51 -18.141 -21.5 1 98.81 312 ARG A O 1
ATOM 2289 N N . LEU A 1 313 ? -0.574 -20 -20.234 1 98.88 313 LEU A N 1
ATOM 2290 C CA . LEU A 1 313 ? -1.181 -19.359 -19.078 1 98.88 313 LEU A CA 1
ATOM 2291 C C . LEU A 1 313 ? -0.411 -19.688 -17.797 1 98.88 313 LEU A C 1
ATOM 2293 O O . LEU A 1 313 ? 0.008 -20.844 -17.609 1 98.88 313 LEU A O 1
ATOM 2297 N N . GLU A 1 314 ? -0.14 -18.734 -17.031 1 98.88 314 GLU A N 1
ATOM 2298 C CA . GLU A 1 314 ? 0.336 -18.875 -15.656 1 98.88 314 GLU A CA 1
ATOM 2299 C C . GLU A 1 314 ? -0.673 -18.312 -14.664 1 98.88 314 GLU A C 1
ATOM 2301 O O . GLU A 1 314 ? -0.879 -17.094 -14.602 1 98.88 314 GLU A O 1
ATOM 2306 N N . ILE A 1 315 ? -1.352 -19.172 -13.922 1 98.94 315 ILE A N 1
ATOM 2307 C CA . ILE A 1 315 ? -2.295 -18.766 -12.883 1 98.94 315 ILE A CA 1
ATOM 2308 C C . ILE A 1 315 ? -1.76 -19.172 -11.516 1 98.94 315 ILE A C 1
ATOM 2310 O O . ILE A 1 315 ? -1.343 -20.328 -11.32 1 98.94 315 ILE A O 1
ATOM 2314 N N . ASN A 1 316 ? -1.716 -18.219 -10.609 1 98.81 316 ASN A N 1
ATOM 2315 C CA . ASN A 1 316 ? -1.235 -18.531 -9.266 1 98.81 316 ASN A CA 1
ATOM 2316 C C . ASN A 1 316 ? -2.018 -19.688 -8.648 1 98.81 316 ASN A C 1
ATOM 2318 O O . ASN A 1 316 ? -3.242 -19.625 -8.539 1 98.81 316 ASN A O 1
ATOM 2322 N N . GLU A 1 317 ? -1.257 -20.688 -8.188 1 97.75 317 GLU A N 1
ATOM 2323 C CA . GLU A 1 317 ? -1.839 -21.875 -7.547 1 97.75 317 GLU A CA 1
ATOM 2324 C C . GLU A 1 317 ? -1.936 -21.672 -6.035 1 97.75 317 GLU A C 1
ATOM 2326 O O . GLU A 1 317 ? -1.322 -22.422 -5.27 1 97.75 317 GLU A O 1
ATOM 2331 N N . ALA A 1 318 ? -2.799 -20.75 -5.668 1 98 318 ALA A N 1
ATOM 2332 C CA . ALA A 1 318 ? -2.957 -20.609 -4.223 1 98 318 ALA A CA 1
ATOM 2333 C C . ALA A 1 318 ? -3.426 -21.922 -3.594 1 98 318 ALA A C 1
ATOM 2335 O O . ALA A 1 318 ? -2.926 -22.328 -2.541 1 98 318 ALA A O 1
ATOM 2336 N N . GLN A 1 319 ? -4.418 -22.516 -4.16 1 98.62 319 GLN A N 1
ATOM 2337 C CA . GLN A 1 319 ? -4.945 -23.844 -3.85 1 98.62 319 GLN A CA 1
ATOM 2338 C C . GLN A 1 319 ? -5.293 -24.609 -5.125 1 98.62 319 GLN A C 1
ATOM 2340 O O . GLN A 1 319 ? -5.691 -24 -6.125 1 98.62 319 GLN A O 1
ATOM 2345 N N . ALA A 1 320 ? -5.156 -25.922 -5.023 1 98.81 320 ALA A N 1
ATOM 2346 C CA . ALA A 1 320 ? -5.461 -26.734 -6.191 1 98.81 320 ALA A CA 1
ATOM 2347 C C . ALA A 1 320 ? -6.914 -26.562 -6.621 1 98.81 320 ALA A C 1
ATOM 2349 O O . ALA A 1 320 ? -7.207 -26.453 -7.816 1 98.81 320 ALA A O 1
ATOM 2350 N N . ALA A 1 321 ? -7.816 -26.516 -5.656 1 98.88 321 ALA A N 1
ATOM 2351 C CA . ALA A 1 321 ? -9.227 -26.328 -5.977 1 98.88 321 ALA A CA 1
ATOM 2352 C C . ALA A 1 321 ? -9.469 -25 -6.691 1 98.88 321 ALA A C 1
ATOM 2354 O O . ALA A 1 321 ? -10.305 -24.922 -7.59 1 98.88 321 ALA A O 1
ATOM 2355 N N . GLN A 1 322 ? -8.75 -24.031 -6.254 1 98.75 322 GLN A N 1
ATOM 2356 C CA . GLN A 1 322 ? -8.891 -22.688 -6.832 1 98.75 322 GLN A CA 1
ATOM 2357 C C . GLN A 1 322 ? -8.469 -22.688 -8.297 1 98.75 322 GLN A C 1
ATOM 2359 O O . GLN A 1 322 ? -9.195 -22.188 -9.156 1 98.75 322 GLN A O 1
ATOM 2364 N N . VAL A 1 323 ? -7.355 -23.188 -8.656 1 98.75 323 VAL A N 1
ATOM 2365 C CA . VAL A 1 323 ? -6.855 -23.156 -10.031 1 98.75 323 VAL A CA 1
ATOM 2366 C C . VAL A 1 323 ? -7.723 -24.047 -10.922 1 98.75 323 VAL A C 1
ATOM 2368 O O . VAL A 1 323 ? -8.008 -23.703 -12.07 1 98.75 323 VAL A O 1
ATOM 2371 N N . LEU A 1 324 ? -8.156 -25.188 -10.391 1 98.88 324 LEU A N 1
ATOM 2372 C CA . LEU A 1 324 ? -8.992 -26.109 -11.156 1 98.88 324 LEU A CA 1
ATOM 2373 C C . LEU A 1 324 ? -10.367 -25.5 -11.422 1 98.88 324 LEU A C 1
ATOM 2375 O O . LEU A 1 324 ? -10.93 -25.703 -12.5 1 98.88 324 LEU A O 1
ATOM 2379 N N . ALA A 1 325 ? -10.938 -24.812 -10.422 1 98.94 325 ALA A N 1
ATOM 2380 C CA . ALA A 1 325 ? -12.203 -24.109 -10.633 1 98.94 325 ALA A CA 1
ATOM 2381 C C . ALA A 1 325 ? -12.086 -23.078 -11.742 1 98.94 325 ALA A C 1
ATOM 2383 O O . ALA A 1 325 ? -12.977 -22.969 -12.594 1 98.94 325 ALA A O 1
ATOM 2384 N N . VAL A 1 326 ? -11.016 -22.312 -11.773 1 98.94 326 VAL A N 1
ATOM 2385 C CA . VAL A 1 326 ? -10.766 -21.312 -12.805 1 98.94 326 VAL A CA 1
ATOM 2386 C C . VAL A 1 326 ? -10.648 -22 -14.164 1 98.94 326 VAL A C 1
ATOM 2388 O O . VAL A 1 326 ? -11.227 -21.531 -15.156 1 98.94 326 VAL A O 1
ATOM 2391 N N . ALA A 1 327 ? -9.852 -23.094 -14.188 1 98.81 327 ALA A N 1
ATOM 2392 C CA . ALA A 1 327 ? -9.664 -23.828 -15.43 1 98.81 327 ALA A CA 1
ATOM 2393 C C . ALA A 1 327 ? -11 -24.344 -15.969 1 98.81 327 ALA A C 1
ATOM 2395 O O . ALA A 1 327 ? -11.258 -24.281 -17.172 1 98.81 327 ALA A O 1
ATOM 2396 N N . GLN A 1 328 ? -11.773 -24.891 -15.078 1 98.75 328 GLN A N 1
ATOM 2397 C CA . GLN A 1 328 ? -13.086 -25.406 -15.469 1 98.75 328 GLN A CA 1
ATOM 2398 C C . GLN A 1 328 ? -13.984 -24.281 -15.961 1 98.75 328 GLN A C 1
ATOM 2400 O O . GLN A 1 328 ? -14.641 -24.406 -17 1 98.75 328 GLN A O 1
ATOM 2405 N N . ALA A 1 329 ? -14.023 -23.156 -15.195 1 98.81 329 ALA A N 1
ATOM 2406 C CA . ALA A 1 329 ? -14.891 -22.031 -15.523 1 98.81 329 ALA A CA 1
ATOM 2407 C C . ALA A 1 329 ? -14.578 -21.484 -16.906 1 98.81 329 ALA A C 1
ATOM 2409 O O . ALA A 1 329 ? -15.484 -21.031 -17.625 1 98.81 329 ALA A O 1
ATOM 2410 N N . LEU A 1 330 ? -13.297 -21.547 -17.297 1 98.69 330 LEU A N 1
ATOM 2411 C CA . LEU A 1 330 ? -12.875 -20.953 -18.562 1 98.69 330 LEU A CA 1
ATOM 2412 C C . LEU A 1 330 ? -12.656 -22.031 -19.609 1 98.69 330 LEU A C 1
ATOM 2414 O O . LEU A 1 330 ? -12.266 -21.719 -20.75 1 98.69 330 LEU A O 1
ATOM 2418 N N . GLU A 1 331 ? -12.836 -23.266 -19.219 1 98.19 331 GLU A N 1
ATOM 2419 C CA . GLU A 1 331 ? -12.57 -24.406 -20.094 1 98.19 331 GLU A CA 1
ATOM 2420 C C . GLU A 1 331 ? -11.148 -24.344 -20.656 1 98.19 331 GLU A C 1
ATOM 2422 O O . GLU A 1 331 ? -10.945 -24.453 -21.875 1 98.19 331 GLU A O 1
ATOM 2427 N N . LEU A 1 332 ? -10.242 -24.156 -19.781 1 98.5 332 LEU A N 1
ATOM 2428 C CA . LEU A 1 332 ? -8.844 -24 -20.172 1 98.5 332 LEU A CA 1
ATOM 2429 C C . LEU A 1 332 ? -8.25 -25.344 -20.578 1 98.5 332 LEU A C 1
ATOM 2431 O O . LEU A 1 332 ? -8.617 -26.391 -20.031 1 98.5 332 LEU A O 1
ATOM 2435 N N . ASP A 1 333 ? -7.367 -25.281 -21.578 1 97.62 333 ASP A N 1
ATOM 2436 C CA . ASP A 1 333 ? -6.465 -26.406 -21.828 1 97.62 333 ASP A CA 1
ATOM 2437 C C . ASP A 1 333 ? -5.395 -26.5 -20.734 1 97.62 333 ASP A C 1
ATOM 2439 O O . ASP A 1 333 ? -4.426 -25.734 -20.75 1 97.62 333 ASP A O 1
ATOM 2443 N N . VAL A 1 334 ? -5.457 -27.438 -19.844 1 96.75 334 VAL A N 1
ATOM 2444 C CA . VAL A 1 334 ? -4.602 -27.531 -18.672 1 96.75 334 VAL A CA 1
ATOM 2445 C C . VAL A 1 334 ? -3.17 -27.844 -19.094 1 96.75 334 VAL A C 1
ATOM 2447 O O . VAL A 1 334 ? -2.229 -27.641 -18.328 1 96.75 334 VAL A O 1
ATOM 2450 N N . ASP A 1 335 ? -2.975 -28.328 -20.328 1 97 335 ASP A N 1
ATOM 2451 C CA . ASP A 1 335 ? -1.629 -28.594 -20.812 1 97 335 ASP A CA 1
ATOM 2452 C C . ASP A 1 335 ? -0.873 -27.312 -21.109 1 97 335 ASP A C 1
ATOM 2454 O O . ASP A 1 335 ? 0.351 -27.312 -21.266 1 97 335 ASP A O 1
ATOM 2458 N N . LYS A 1 336 ? -1.581 -26.172 -21.219 1 98.19 336 LYS A N 1
ATOM 2459 C CA . LYS A 1 336 ? -0.974 -24.859 -21.453 1 98.19 336 LYS A CA 1
ATOM 2460 C C . LYS A 1 336 ? -0.811 -24.094 -20.141 1 98.19 336 LYS A C 1
ATOM 2462 O O . LYS A 1 336 ? -0.238 -23 -20.141 1 98.19 336 LYS A O 1
ATOM 2467 N N . LEU A 1 337 ? -1.317 -24.703 -19.062 1 98.75 337 LEU A N 1
ATOM 2468 C CA . LEU A 1 337 ? -1.403 -23.984 -17.781 1 98.75 337 LEU A CA 1
ATOM 2469 C C . LEU A 1 337 ? -0.291 -24.422 -16.844 1 98.75 337 LEU A C 1
ATOM 2471 O O . LEU A 1 337 ? -0.166 -25.609 -16.531 1 98.75 337 LEU A O 1
ATOM 2475 N N . ASN A 1 338 ? 0.47 -23.453 -16.344 1 98.69 338 ASN A N 1
ATOM 2476 C CA . ASN A 1 338 ? 1.52 -23.703 -15.367 1 98.69 338 ASN A CA 1
ATOM 2477 C C . ASN A 1 338 ? 2.387 -24.891 -15.758 1 98.69 338 ASN A C 1
ATOM 2479 O O . ASN A 1 338 ? 2.566 -25.828 -14.961 1 98.69 338 ASN A O 1
ATOM 2483 N N . VAL A 1 339 ? 3.055 -24.797 -16.875 1 98.44 339 VAL A N 1
ATOM 2484 C CA . VAL A 1 339 ? 3.648 -25.984 -17.5 1 98.44 339 VAL A CA 1
ATOM 2485 C C . VAL A 1 339 ? 4.969 -26.312 -16.812 1 98.44 339 VAL A C 1
ATOM 2487 O O . VAL A 1 339 ? 5.523 -27.406 -17.016 1 98.44 339 VAL A O 1
ATOM 2490 N N . HIS A 1 340 ? 5.488 -25.438 -15.977 1 98.25 340 HIS A N 1
ATOM 2491 C CA . HIS A 1 340 ? 6.695 -25.719 -15.211 1 98.25 340 HIS A CA 1
ATOM 2492 C C . HIS A 1 340 ? 6.406 -25.75 -13.711 1 98.25 340 HIS A C 1
ATOM 2494 O O . HIS A 1 340 ? 7.285 -25.469 -12.898 1 98.25 340 HIS A O 1
ATOM 2500 N N . GLY A 1 341 ? 5.133 -26.031 -13.391 1 97.94 341 GLY A N 1
ATOM 2501 C CA . GLY A 1 341 ? 4.723 -26.016 -11.992 1 97.94 341 GLY A CA 1
ATOM 2502 C C . GLY A 1 341 ? 4.273 -24.656 -11.516 1 97.94 341 GLY A C 1
ATOM 2503 O O . GLY A 1 341 ? 4.52 -23.641 -12.188 1 97.94 341 GLY A O 1
ATOM 2504 N N . GLY A 1 342 ? 3.562 -24.672 -10.43 1 98.12 342 GLY A N 1
ATOM 2505 C CA . GLY A 1 342 ? 3.043 -23.438 -9.867 1 98.12 342 GLY A CA 1
ATOM 2506 C C . GLY A 1 342 ? 3.32 -23.297 -8.383 1 98.12 342 GLY A C 1
ATOM 2507 O O . GLY A 1 342 ? 4.301 -23.828 -7.875 1 98.12 342 GLY A O 1
ATOM 2508 N N . ALA A 1 343 ? 2.543 -22.5 -7.727 1 98.62 343 ALA A N 1
ATOM 2509 C CA . ALA A 1 343 ? 2.799 -22.062 -6.355 1 98.62 343 ALA A CA 1
ATOM 2510 C C . ALA A 1 343 ? 2.633 -23.219 -5.367 1 98.62 343 ALA A C 1
ATOM 2512 O O . ALA A 1 343 ? 3.143 -23.156 -4.25 1 98.62 343 ALA A O 1
ATOM 2513 N N . ILE A 1 344 ? 1.873 -24.234 -5.734 1 98.69 344 ILE A N 1
ATOM 2514 C CA . ILE A 1 344 ? 1.776 -25.391 -4.852 1 98.69 344 ILE A CA 1
ATOM 2515 C C . ILE A 1 344 ? 3.154 -26.016 -4.68 1 98.69 344 ILE A C 1
ATOM 2517 O O . ILE A 1 344 ? 3.52 -26.438 -3.576 1 98.69 344 ILE A O 1
ATOM 2521 N N . ALA A 1 345 ? 3.92 -26.062 -5.723 1 98.62 345 ALA A N 1
ATOM 2522 C CA . ALA A 1 345 ? 5.254 -26.656 -5.688 1 98.62 345 ALA A CA 1
ATOM 2523 C C . ALA A 1 345 ? 6.312 -25.609 -5.355 1 98.62 345 ALA A C 1
ATOM 2525 O O . ALA A 1 345 ? 7.273 -25.891 -4.641 1 98.62 345 ALA A O 1
ATOM 2526 N N . LEU A 1 346 ? 6.156 -24.406 -5.867 1 98.5 346 LEU A N 1
ATOM 2527 C CA . LEU A 1 346 ? 7.207 -23.391 -5.793 1 98.5 346 LEU A CA 1
ATOM 2528 C C . LEU A 1 346 ? 7.008 -22.484 -4.59 1 98.5 346 LEU A C 1
ATOM 2530 O O . LEU A 1 346 ? 7.969 -21.906 -4.082 1 98.5 346 LEU A O 1
ATOM 2534 N N . GLY A 1 347 ? 5.785 -22.297 -4.207 1 98.44 347 GLY A N 1
ATOM 2535 C CA . GLY A 1 347 ? 5.445 -21.375 -3.137 1 98.44 347 GLY A CA 1
ATOM 2536 C C . GLY A 1 347 ? 4.887 -20.047 -3.641 1 98.44 347 GLY A C 1
ATOM 2537 O O . GLY A 1 347 ? 4.871 -19.797 -4.848 1 98.44 347 GLY A O 1
ATOM 2538 N N . HIS A 1 348 ? 4.418 -19.312 -2.672 1 98 348 HIS A N 1
ATOM 2539 C CA . HIS A 1 348 ? 3.68 -18.094 -3.016 1 98 348 HIS A CA 1
ATOM 2540 C C . HIS A 1 348 ? 4.07 -16.938 -2.111 1 98 348 HIS A C 1
ATOM 2542 O O . HIS A 1 348 ? 3.285 -16.516 -1.261 1 98 348 HIS A O 1
ATOM 2548 N N . PRO A 1 349 ? 5.277 -16.359 -2.293 1 97.94 349 PRO A N 1
ATOM 2549 C CA . PRO A 1 349 ? 5.496 -15.07 -1.644 1 97.94 349 PRO A CA 1
ATOM 2550 C C . PRO A 1 349 ? 4.637 -13.961 -2.236 1 97.94 349 PRO A C 1
ATOM 2552 O O . PRO A 1 349 ? 4.914 -13.477 -3.34 1 97.94 349 PRO A O 1
ATOM 2555 N N . LEU A 1 350 ? 3.684 -13.578 -1.625 1 96 350 LEU A N 1
ATOM 2556 C CA . LEU A 1 350 ? 2.486 -12.867 -2.057 1 96 350 LEU A CA 1
ATOM 2557 C C . LEU A 1 350 ? 2.832 -11.797 -3.092 1 96 350 LEU A C 1
ATOM 2559 O O . LEU A 1 350 ? 2.635 -12.008 -4.293 1 96 350 LEU A O 1
ATOM 2563 N N . ALA A 1 351 ? 3.584 -10.789 -2.744 1 97.5 351 ALA A N 1
ATOM 2564 C CA . ALA A 1 351 ? 3.812 -9.625 -3.602 1 97.5 351 ALA A CA 1
ATOM 2565 C C . ALA A 1 351 ? 4.773 -9.969 -4.738 1 97.5 351 ALA A C 1
ATOM 2567 O O . ALA A 1 351 ? 4.809 -9.273 -5.758 1 97.5 351 ALA A O 1
ATOM 2568 N N . ALA A 1 352 ? 5.547 -11.016 -4.625 1 98.56 352 ALA A N 1
ATOM 2569 C CA . ALA A 1 352 ? 6.566 -11.359 -5.609 1 98.56 352 ALA A CA 1
ATOM 2570 C C . ALA A 1 352 ? 6.008 -12.312 -6.664 1 98.56 352 ALA A C 1
ATOM 2572 O O . ALA A 1 352 ? 6.516 -12.375 -7.789 1 98.56 352 ALA A O 1
ATOM 2573 N N . THR A 1 353 ? 4.949 -12.992 -6.324 1 98.69 353 THR A N 1
ATOM 2574 C CA . THR A 1 353 ? 4.449 -14.094 -7.145 1 98.69 353 THR A CA 1
ATOM 2575 C C . THR A 1 353 ? 4.035 -13.594 -8.523 1 98.69 353 THR A C 1
ATOM 2577 O O . THR A 1 353 ? 4.352 -14.219 -9.539 1 98.69 353 THR A O 1
ATOM 2580 N N . GLY A 1 354 ? 3.336 -12.461 -8.539 1 98.81 354 GLY A N 1
ATOM 2581 C CA . GLY A 1 354 ? 2.896 -11.938 -9.828 1 98.81 354 GLY A CA 1
ATOM 2582 C C . GLY A 1 354 ? 4.043 -11.664 -10.781 1 98.81 354 GLY A C 1
ATOM 2583 O O . GLY A 1 354 ? 3.924 -11.898 -11.984 1 98.81 354 GLY A O 1
ATOM 2584 N N . LEU A 1 355 ? 5.129 -11.156 -10.273 1 98.88 355 LEU A N 1
ATOM 2585 C CA . LEU A 1 355 ? 6.305 -10.898 -11.102 1 98.88 355 LEU A CA 1
ATOM 2586 C C . LEU A 1 355 ? 6.91 -12.203 -11.602 1 98.88 355 LEU A C 1
ATOM 2588 O O . LEU A 1 355 ? 7.297 -12.305 -12.773 1 98.88 355 LEU A O 1
ATOM 2592 N N . ARG A 1 356 ? 6.961 -13.203 -10.758 1 98.69 356 ARG A N 1
ATOM 2593 C CA . ARG A 1 356 ? 7.477 -14.5 -11.188 1 98.69 356 ARG A CA 1
ATOM 2594 C C . ARG A 1 356 ? 6.605 -15.102 -12.281 1 98.69 356 ARG A C 1
ATOM 2596 O O . ARG A 1 356 ? 7.117 -15.641 -13.266 1 98.69 356 ARG A O 1
ATOM 2603 N N . LEU A 1 357 ? 5.281 -15 -12.078 1 98.88 357 LEU A N 1
ATOM 2604 C CA . LEU A 1 357 ? 4.375 -15.547 -13.086 1 98.88 357 LEU A CA 1
ATOM 2605 C C . LEU A 1 357 ? 4.668 -14.961 -14.461 1 98.88 357 LEU A C 1
ATOM 2607 O O . LEU A 1 357 ? 4.773 -15.688 -15.445 1 98.88 357 LEU A O 1
ATOM 2611 N N . VAL A 1 358 ? 4.828 -13.688 -14.484 1 98.88 358 VAL A N 1
ATOM 2612 C CA . VAL A 1 358 ? 5.055 -13 -15.758 1 98.88 358 VAL A CA 1
ATOM 2613 C C . VAL A 1 358 ? 6.434 -13.359 -16.297 1 98.88 358 VAL A C 1
ATOM 2615 O O . VAL A 1 358 ? 6.598 -13.57 -17.5 1 98.88 358 VAL A O 1
ATOM 2618 N N . HIS A 1 359 ? 7.398 -13.438 -15.445 1 98.81 359 HIS A N 1
ATOM 2619 C CA . HIS A 1 359 ? 8.75 -13.805 -15.852 1 98.81 359 HIS A CA 1
ATOM 2620 C C . HIS A 1 359 ? 8.781 -15.203 -16.469 1 98.81 359 HIS A C 1
ATOM 2622 O O . HIS A 1 359 ? 9.32 -15.391 -17.562 1 98.81 359 HIS A O 1
ATOM 2628 N N . THR A 1 360 ? 8.234 -16.141 -15.719 1 98.62 360 THR A N 1
ATOM 2629 C CA . THR A 1 360 ? 8.164 -17.531 -16.188 1 98.62 360 THR A CA 1
ATOM 2630 C C . THR A 1 360 ? 7.418 -17.609 -17.516 1 98.62 360 THR A C 1
ATOM 2632 O O . THR A 1 360 ? 7.859 -18.297 -18.438 1 98.62 360 THR A O 1
ATOM 2635 N N . LEU A 1 361 ? 6.363 -16.922 -17.578 1 98.69 361 LEU A N 1
ATOM 2636 C CA . LEU A 1 361 ? 5.527 -16.906 -18.766 1 98.69 361 LEU A CA 1
ATOM 2637 C C . LEU A 1 361 ? 6.293 -16.344 -19.953 1 98.69 361 LEU A C 1
ATOM 2639 O O . LEU A 1 361 ? 6.262 -16.922 -21.047 1 98.69 361 LEU A O 1
ATOM 2643 N N . ALA A 1 362 ? 6.961 -15.242 -19.781 1 98.62 362 ALA A N 1
ATOM 2644 C CA . ALA A 1 362 ? 7.715 -14.586 -20.844 1 98.62 362 ALA A CA 1
ATOM 2645 C C . ALA A 1 362 ? 8.789 -15.508 -21.406 1 98.62 362 ALA A C 1
ATOM 2647 O O . ALA A 1 362 ? 8.992 -15.562 -22.625 1 98.62 362 ALA A O 1
ATOM 2648 N N . ARG A 1 363 ? 9.406 -16.219 -20.594 1 98.06 363 ARG A N 1
ATOM 2649 C CA . ARG A 1 363 ? 10.469 -17.125 -21.031 1 98.06 363 ARG A CA 1
ATOM 2650 C C . ARG A 1 363 ? 9.883 -18.312 -21.781 1 98.06 363 ARG A C 1
ATOM 2652 O O . ARG A 1 363 ? 10.477 -18.781 -22.75 1 98.06 363 ARG A O 1
ATOM 2659 N N . GLN A 1 364 ? 8.766 -18.844 -21.266 1 98.31 364 GLN A N 1
ATOM 2660 C CA . GLN A 1 364 ? 8.086 -19.891 -22.016 1 98.31 364 GLN A CA 1
ATOM 2661 C C . GLN A 1 364 ? 7.793 -19.469 -23.438 1 98.31 364 GLN A C 1
ATOM 2663 O O . GLN A 1 364 ? 8.023 -20.219 -24.391 1 98.31 364 GLN A O 1
ATOM 2668 N N . LEU A 1 365 ? 7.273 -18.25 -23.547 1 98.62 365 LEU A N 1
ATOM 2669 C CA . LEU A 1 365 ? 6.922 -17.734 -24.875 1 98.62 365 LEU A CA 1
ATOM 2670 C C . LEU A 1 365 ? 8.164 -17.578 -25.734 1 98.62 365 LEU A C 1
ATOM 2672 O O . LEU A 1 365 ? 8.164 -17.984 -26.906 1 98.62 365 LEU A O 1
ATOM 2676 N N . ARG A 1 366 ? 9.188 -16.984 -25.172 1 97.38 366 ARG A N 1
ATOM 2677 C CA . ARG A 1 366 ? 10.438 -16.766 -25.906 1 97.38 366 ARG A CA 1
ATOM 2678 C C . ARG A 1 366 ? 11.039 -18.078 -26.359 1 97.38 366 ARG A C 1
ATOM 2680 O O . ARG A 1 366 ? 11.336 -18.25 -27.547 1 97.38 366 ARG A O 1
ATOM 2687 N N . ASP A 1 367 ? 11.148 -19.062 -25.484 1 96.31 367 ASP A N 1
ATOM 2688 C CA . ASP A 1 367 ? 11.852 -20.312 -25.75 1 96.31 367 ASP A CA 1
ATOM 2689 C C . ASP A 1 367 ? 11.023 -21.234 -26.641 1 96.31 367 ASP A C 1
ATOM 2691 O O . ASP A 1 367 ? 11.578 -22.062 -27.375 1 96.31 367 ASP A O 1
ATOM 2695 N N . GLY A 1 368 ? 9.711 -21.062 -26.609 1 97.5 368 GLY A N 1
ATOM 2696 C CA . GLY A 1 368 ? 8.82 -21.906 -27.406 1 97.5 368 GLY A CA 1
ATOM 2697 C C . GLY A 1 368 ? 8.391 -21.25 -28.703 1 97.5 368 GLY A C 1
ATOM 2698 O O . GLY A 1 368 ? 7.598 -21.812 -29.453 1 97.5 368 GLY A O 1
ATOM 2699 N N . ASN A 1 369 ? 8.945 -20.109 -29.031 1 98.25 369 ASN A N 1
ATOM 2700 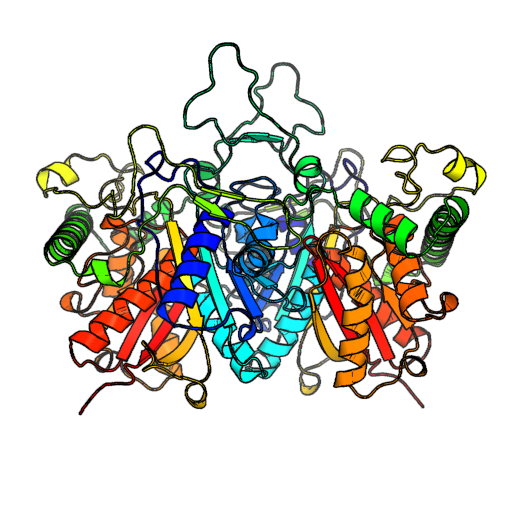C CA . ASN A 1 369 ? 8.5 -19.297 -30.172 1 98.25 369 ASN A CA 1
ATOM 2701 C C . ASN A 1 369 ? 6.977 -19.188 -30.219 1 98.25 369 ASN A C 1
ATOM 2703 O O . ASN A 1 369 ? 6.352 -19.516 -31.219 1 98.25 369 ASN A O 1
ATOM 2707 N N . LEU A 1 370 ? 6.418 -18.828 -29.109 1 98.62 370 LEU A N 1
ATOM 2708 C CA . LEU A 1 370 ? 4.996 -18.578 -28.906 1 98.62 370 LEU A CA 1
ATOM 2709 C C . LEU A 1 370 ? 4.727 -17.078 -28.797 1 98.62 370 LEU A C 1
ATOM 2711 O O . LEU A 1 370 ? 5.656 -16.281 -28.609 1 98.62 370 LEU A O 1
ATOM 2715 N N . ARG A 1 371 ? 3.52 -16.688 -28.891 1 98.69 371 ARG A N 1
ATOM 2716 C CA . ARG A 1 371 ? 3.295 -15.25 -29.062 1 98.69 371 ARG A CA 1
ATOM 2717 C C . ARG A 1 371 ? 2.668 -14.633 -27.812 1 98.69 371 ARG A C 1
ATOM 2719 O O . ARG A 1 371 ? 3.256 -13.75 -27.203 1 98.69 371 ARG A O 1
ATOM 2726 N N . TYR A 1 372 ? 1.432 -15.086 -27.406 1 98.88 372 TYR A N 1
ATOM 2727 C CA . TYR A 1 372 ? 0.69 -14.414 -26.344 1 98.88 372 TYR A CA 1
ATOM 2728 C C . TYR A 1 372 ? 0.622 -15.289 -25.094 1 98.88 372 TYR A C 1
ATOM 2730 O O . TYR A 1 372 ? 0.476 -16.516 -25.188 1 98.88 372 TYR A O 1
ATOM 2738 N N . GLY A 1 373 ? 0.73 -14.688 -23.953 1 98.88 373 GLY A N 1
ATOM 2739 C CA . GLY A 1 373 ? 0.534 -15.336 -22.672 1 98.88 373 GLY A CA 1
ATOM 2740 C C . GLY A 1 373 ? -0.265 -14.5 -21.688 1 98.88 373 GLY A C 1
ATOM 2741 O O . GLY A 1 373 ? -0.259 -13.273 -21.766 1 98.88 373 GLY A O 1
ATOM 2742 N N . ILE A 1 374 ? -0.957 -15.164 -20.781 1 98.94 374 ILE A N 1
ATOM 2743 C CA . ILE A 1 374 ? -1.704 -14.484 -19.734 1 98.94 374 ILE A CA 1
ATOM 2744 C C . ILE A 1 374 ? -1.238 -14.977 -18.359 1 98.94 374 ILE A C 1
ATOM 2746 O O . ILE A 1 374 ? -1.16 -16.188 -18.125 1 98.94 374 ILE A O 1
ATOM 2750 N N . ALA A 1 375 ? -0.837 -14.07 -17.516 1 98.94 375 ALA A N 1
ATOM 2751 C CA . ALA A 1 375 ? -0.636 -14.32 -16.094 1 98.94 375 ALA A CA 1
ATOM 2752 C C . ALA A 1 375 ? -1.829 -13.836 -15.273 1 98.94 375 ALA A C 1
ATOM 2754 O O . ALA A 1 375 ? -2.4 -12.781 -15.562 1 98.94 375 ALA A O 1
ATOM 2755 N N . ALA A 1 376 ? -2.268 -14.609 -14.258 1 98.94 376 ALA A N 1
ATOM 2756 C CA . ALA A 1 376 ? -3.436 -14.203 -13.477 1 98.94 376 ALA A CA 1
ATOM 2757 C C . ALA A 1 376 ? -3.33 -14.695 -12.031 1 98.94 376 ALA A C 1
ATOM 2759 O O . ALA A 1 376 ? -2.57 -15.625 -11.742 1 98.94 376 ALA A O 1
ATOM 2760 N N . ALA A 1 377 ? -4.039 -14.047 -11.188 1 98.88 377 ALA A N 1
ATOM 2761 C CA . ALA A 1 377 ? -4.031 -14.398 -9.766 1 98.88 377 ALA A CA 1
ATOM 2762 C C . ALA A 1 377 ? -5.359 -14.039 -9.109 1 98.88 377 ALA A C 1
ATOM 2764 O O . ALA A 1 377 ? -5.953 -13 -9.414 1 98.88 377 ALA A O 1
ATOM 2765 N N . CYS A 1 378 ? -5.812 -14.984 -8.242 1 98.75 378 CYS A N 1
ATOM 2766 C CA . CYS A 1 378 ? -6.891 -14.633 -7.324 1 98.75 378 CYS A CA 1
ATOM 2767 C C . CYS A 1 378 ? -6.375 -13.75 -6.191 1 98.75 378 CYS A C 1
ATOM 2769 O O . CYS A 1 378 ? -5.168 -13.703 -5.938 1 98.75 378 CYS A O 1
ATOM 2771 N N . ILE A 1 379 ? -7.242 -13.016 -5.633 1 98.56 379 ILE A N 1
ATOM 2772 C CA . ILE A 1 379 ? -6.828 -12.023 -4.648 1 98.56 379 ILE A CA 1
ATOM 2773 C C . ILE A 1 379 ? -7.746 -12.086 -3.43 1 98.56 379 ILE A C 1
ATOM 2775 O O . ILE A 1 379 ? -8.969 -12.008 -3.564 1 98.56 379 ILE A O 1
ATOM 2779 N N . GLY A 1 380 ? -7.133 -12.234 -2.209 1 97.12 380 GLY A N 1
ATOM 2780 C CA . GLY A 1 380 ? -7.898 -12.219 -0.973 1 97.12 380 GLY A CA 1
ATOM 2781 C C . GLY A 1 380 ? -8.867 -11.055 -0.883 1 97.12 380 GLY A C 1
ATOM 2782 O O . GLY A 1 380 ? -8.547 -9.938 -1.312 1 97.12 380 GLY A O 1
ATOM 2783 N N . GLY A 1 381 ? -10 -11.242 -0.238 1 97 381 GLY A N 1
ATOM 2784 C CA . GLY A 1 381 ? -11.031 -10.219 -0.121 1 97 381 GLY A CA 1
ATOM 2785 C C . GLY A 1 381 ? -12.023 -10.242 -1.267 1 97 381 GLY A C 1
ATOM 2786 O O . GLY A 1 381 ? -13.07 -9.602 -1.198 1 97 381 GLY A O 1
ATOM 2787 N N . GLY A 1 382 ? -11.719 -11.023 -2.283 1 98.19 382 GLY A N 1
ATOM 2788 C CA . GLY A 1 382 ? -12.648 -11.172 -3.393 1 98.19 382 GLY A CA 1
ATOM 2789 C C . GLY A 1 382 ? -12.289 -10.312 -4.586 1 98.19 382 GLY A C 1
ATOM 2790 O O . GLY A 1 382 ? -13.078 -9.461 -5.012 1 98.19 382 GLY A O 1
ATOM 2791 N N . GLN A 1 383 ? -11.125 -10.539 -5.199 1 98.62 383 GLN A N 1
ATOM 2792 C CA . GLN A 1 383 ? -10.711 -9.875 -6.434 1 98.62 383 GLN A CA 1
ATOM 2793 C C . GLN A 1 383 ? -9.93 -10.828 -7.332 1 98.62 383 GLN A C 1
ATOM 2795 O O . GLN A 1 383 ? -9.602 -11.945 -6.922 1 98.62 383 GLN A O 1
ATOM 2800 N N . GLY A 1 384 ? -9.68 -10.445 -8.523 1 98.81 384 GLY A N 1
ATOM 2801 C CA . GLY A 1 384 ? -8.82 -11.125 -9.477 1 98.81 384 GLY A CA 1
ATOM 2802 C C . GLY A 1 384 ? -8.117 -10.172 -10.43 1 98.81 384 GLY A C 1
ATOM 2803 O O . GLY A 1 384 ? -8.633 -9.086 -10.719 1 98.81 384 GLY A O 1
ATOM 2804 N N . MET A 1 385 ? -6.98 -10.586 -10.867 1 98.88 385 MET A N 1
ATOM 2805 C CA . MET A 1 385 ? -6.227 -9.812 -11.844 1 98.88 385 MET A CA 1
ATOM 2806 C C . MET A 1 385 ? -5.664 -10.711 -12.938 1 98.88 385 MET A C 1
ATOM 2808 O O . MET A 1 385 ? -5.375 -11.883 -12.695 1 98.88 385 MET A O 1
ATOM 2812 N N . ALA A 1 386 ? -5.551 -10.156 -14.086 1 98.94 386 ALA A N 1
ATOM 2813 C CA . ALA A 1 386 ? -4.914 -10.812 -15.227 1 98.94 386 ALA A CA 1
ATOM 2814 C C . ALA A 1 386 ? -4.051 -9.828 -16.016 1 98.94 386 ALA A C 1
ATOM 2816 O O . ALA A 1 386 ? -4.344 -8.633 -16.047 1 98.94 386 ALA A O 1
ATOM 2817 N N . LEU A 1 387 ? -2.979 -10.281 -16.547 1 98.94 387 LEU A N 1
ATOM 2818 C CA . LEU A 1 387 ? -2.037 -9.477 -17.312 1 98.94 387 LEU A CA 1
ATOM 2819 C C . LEU A 1 387 ? -1.629 -10.188 -18.594 1 98.94 387 LEU A C 1
ATOM 2821 O O . LEU A 1 387 ? -1.252 -11.359 -18.562 1 98.94 387 LEU A O 1
ATOM 2825 N N . LEU A 1 388 ? -1.773 -9.516 -19.719 1 98.94 388 LEU A N 1
ATOM 2826 C CA . LEU A 1 388 ? -1.469 -10.023 -21.047 1 98.94 388 LEU A CA 1
ATOM 2827 C C . LEU A 1 388 ? -0.095 -9.547 -21.516 1 98.94 388 LEU A C 1
ATOM 2829 O O . LEU A 1 388 ? 0.2 -8.352 -21.469 1 98.94 388 LEU A O 1
ATOM 2833 N N . ILE A 1 389 ? 0.741 -10.492 -21.922 1 98.88 389 ILE A N 1
ATOM 2834 C CA . ILE A 1 389 ? 2.035 -10.125 -22.5 1 98.88 389 ILE A CA 1
ATOM 2835 C C . ILE A 1 389 ? 2.174 -10.727 -23.891 1 98.88 389 ILE A C 1
ATOM 2837 O O . ILE A 1 389 ? 1.455 -11.664 -24.25 1 98.88 389 ILE A O 1
ATOM 2841 N N . GLU A 1 390 ? 3.061 -10.148 -24.656 1 98.62 390 GLU A N 1
ATOM 2842 C CA . GLU A 1 390 ? 3.426 -10.633 -25.984 1 98.62 390 GLU A CA 1
ATOM 2843 C C . GLU A 1 390 ? 4.93 -10.875 -26.094 1 98.62 390 GLU A C 1
ATOM 2845 O O . GLU A 1 390 ? 5.727 -10.102 -25.562 1 98.62 390 GLU A O 1
ATOM 2850 N N . ASN A 1 391 ? 5.332 -11.953 -26.703 1 98.38 391 ASN A N 1
ATOM 2851 C CA . ASN A 1 391 ? 6.715 -12.211 -27.094 1 98.38 391 ASN A CA 1
ATOM 2852 C C . ASN A 1 391 ? 7.176 -11.266 -28.203 1 98.38 391 ASN A C 1
ATOM 2854 O O . ASN A 1 391 ? 6.75 -11.391 -29.344 1 98.38 391 ASN A O 1
ATOM 2858 N N . PRO A 1 392 ? 8.055 -10.375 -27.828 1 96.12 392 PRO A N 1
ATOM 2859 C CA . PRO A 1 392 ? 8.484 -9.414 -28.844 1 96.12 392 PRO A CA 1
ATOM 2860 C C . PRO A 1 392 ? 9.359 -10.055 -29.922 1 96.12 392 PRO A C 1
ATOM 2862 O O . PRO A 1 392 ? 9.609 -9.438 -30.969 1 96.12 392 PRO A O 1
ATOM 2865 N N . HIS A 1 393 ? 9.688 -11.289 -29.766 1 94.19 393 HIS A N 1
ATOM 2866 C CA . HIS A 1 393 ? 10.57 -11.961 -30.719 1 94.19 393 HIS A CA 1
ATOM 2867 C C . HIS A 1 393 ? 9.828 -13.039 -31.5 1 94.19 393 HIS A C 1
ATOM 2869 O O . HIS A 1 393 ? 10.438 -13.828 -32.219 1 94.19 393 HIS A O 1
ATOM 2875 N N . PHE A 1 394 ? 8.586 -13.016 -31.344 1 96.06 394 PHE A N 1
ATOM 2876 C CA . PHE A 1 394 ? 7.777 -14.008 -32.031 1 96.06 394 PHE A CA 1
ATOM 2877 C C . PHE A 1 394 ? 7.957 -13.898 -33.531 1 96.06 394 PHE A C 1
ATOM 2879 O O . PHE A 1 394 ? 7.91 -12.797 -34.094 1 96.06 394 PHE A O 1
ATOM 2886 N N . VAL A 1 395 ? 8.289 -14.984 -34.094 1 93.25 395 VAL A N 1
ATOM 2887 C CA . VAL A 1 395 ? 8.367 -15.07 -35.562 1 93.25 395 VAL A CA 1
ATOM 2888 C C . VAL A 1 395 ? 7.215 -15.914 -36.094 1 93.25 395 VAL A C 1
ATOM 2890 O O . VAL A 1 395 ? 7.082 -17.094 -35.75 1 93.25 395 VAL A O 1
ATOM 2893 N N . ALA A 1 396 ? 6.469 -15.352 -37.125 1 89 396 ALA A N 1
ATOM 2894 C CA . ALA A 1 396 ? 5.324 -16.047 -37.719 1 89 396 ALA A CA 1
ATOM 2895 C C . ALA A 1 396 ? 5.781 -17.125 -38.688 1 89 396 ALA A C 1
ATOM 2897 O O . ALA A 1 396 ? 6.758 -16.938 -39.406 1 89 396 ALA A O 1
ATOM 2898 N N . MET B 1 1 ? -16.078 15.656 -0.322 1 98 1 MET B N 1
ATOM 2899 C CA . MET B 1 1 ? -15.086 15.164 0.63 1 98 1 MET B CA 1
ATOM 2900 C C . MET B 1 1 ? -15.609 15.25 2.059 1 98 1 MET B C 1
ATOM 2902 O O . MET B 1 1 ? -16.5 16.047 2.35 1 98 1 MET B O 1
ATOM 2906 N N . VAL B 1 2 ? -15.047 14.359 2.908 1 98.75 2 VAL B N 1
ATOM 2907 C CA . VAL B 1 2 ? -15.367 14.375 4.332 1 98.75 2 VAL B CA 1
ATOM 2908 C C . VAL B 1 2 ? -14.188 13.828 5.133 1 98.75 2 VAL B C 1
ATOM 2910 O O . VAL B 1 2 ? -13.25 13.258 4.566 1 98.75 2 VAL B O 1
ATOM 2913 N N . ARG B 1 3 ? -14.25 14.016 6.418 1 98.81 3 ARG B N 1
ATOM 2914 C CA . ARG B 1 3 ? -13.359 13.328 7.348 1 98.81 3 ARG B CA 1
ATOM 2915 C C . ARG B 1 3 ? -14.062 13.047 8.672 1 98.81 3 ARG B C 1
ATOM 2917 O O . ARG B 1 3 ? -15.062 13.695 9 1 98.81 3 ARG B O 1
ATOM 2924 N N . THR B 1 4 ? -13.57 12.07 9.383 1 98.88 4 THR B N 1
ATOM 2925 C CA . THR B 1 4 ? -13.969 11.883 10.773 1 98.88 4 THR B CA 1
ATOM 2926 C C . THR B 1 4 ? -13.25 12.883 11.68 1 98.88 4 THR B C 1
ATOM 2928 O O . THR B 1 4 ? -12.289 13.531 11.258 1 98.88 4 THR B O 1
ATOM 2931 N N . PRO B 1 5 ? -13.812 13.062 12.938 1 98.69 5 PRO B N 1
ATOM 2932 C CA . PRO B 1 5 ? -12.969 13.805 13.875 1 98.69 5 PRO B CA 1
ATOM 2933 C C . PRO B 1 5 ? -11.617 13.133 14.117 1 98.69 5 PRO B C 1
ATOM 2935 O O . PRO B 1 5 ? -11.516 11.906 14.047 1 98.69 5 PRO B O 1
ATOM 2938 N N . TRP B 1 6 ? -10.633 13.945 14.25 1 98.69 6 TRP B N 1
ATOM 2939 C CA . TRP B 1 6 ? -9.328 13.453 14.664 1 98.69 6 TRP B CA 1
ATOM 2940 C C . TRP B 1 6 ? -9.219 13.406 16.188 1 98.69 6 TRP B C 1
ATOM 2942 O O . TRP B 1 6 ? -9.352 14.438 16.859 1 98.69 6 TRP B O 1
ATOM 2952 N N . VAL B 1 7 ? -9.016 12.227 16.672 1 98.69 7 VAL B N 1
ATOM 2953 C CA . VAL B 1 7 ? -9.117 12.031 18.125 1 98.69 7 VAL B CA 1
ATOM 2954 C C . VAL B 1 7 ? -7.785 11.523 18.672 1 98.69 7 VAL B C 1
ATOM 2956 O O . VAL B 1 7 ? -7.176 10.617 18.078 1 98.69 7 VAL B O 1
ATOM 2959 N N . ASP B 1 8 ? -7.379 12.031 19.797 1 98.12 8 ASP B N 1
ATOM 2960 C CA . ASP B 1 8 ? -6.086 11.75 20.422 1 98.12 8 ASP B CA 1
ATOM 2961 C C . ASP B 1 8 ? -5.902 10.25 20.641 1 98.12 8 ASP B C 1
ATOM 2963 O O . ASP B 1 8 ? -6.875 9.523 20.844 1 98.12 8 ASP B O 1
ATOM 2967 N N . LEU B 1 9 ? -4.633 9.883 20.625 1 96.94 9 LEU B N 1
ATOM 2968 C CA . LEU B 1 9 ? -4.223 8.523 20.953 1 96.94 9 LEU B CA 1
ATOM 2969 C C . LEU B 1 9 ? -4.91 8.039 22.219 1 96.94 9 LEU B C 1
ATOM 2971 O O . LEU B 1 9 ? -4.875 8.727 23.25 1 96.94 9 LEU B O 1
ATOM 2975 N N . GLY B 1 10 ? -5.555 6.852 22.109 1 95.94 10 GLY B N 1
ATOM 2976 C CA . GLY B 1 10 ? -6.211 6.285 23.281 1 95.94 10 GLY B CA 1
ATOM 2977 C C . GLY B 1 10 ? -7.551 6.93 23.578 1 95.94 10 GLY B C 1
ATOM 2978 O O . GLY B 1 10 ? -8.18 6.621 24.594 1 95.94 10 GLY B O 1
ATOM 2979 N N . GLY B 1 11 ? -8.016 7.805 22.734 1 96.62 11 GLY B N 1
ATOM 2980 C CA . GLY B 1 11 ? -9.266 8.508 22.953 1 96.62 11 GLY B CA 1
ATOM 2981 C C . GLY B 1 11 ? -10.484 7.723 22.5 1 96.62 11 GLY B C 1
ATOM 2982 O O . GLY B 1 11 ? -10.469 6.488 22.5 1 96.62 11 GLY B O 1
ATOM 2983 N N . ALA B 1 12 ? -11.531 8.414 22.141 1 97.75 12 ALA B N 1
ATOM 2984 C CA . ALA B 1 12 ? -12.859 7.832 21.953 1 97.75 12 ALA B CA 1
ATOM 2985 C C . ALA B 1 12 ? -12.891 6.926 20.734 1 97.75 12 ALA B C 1
ATOM 2987 O O . ALA B 1 12 ? -13.773 6.078 20.594 1 97.75 12 ALA B O 1
ATOM 2988 N N . LEU B 1 13 ? -11.938 7.094 19.781 1 97.75 13 LEU B N 1
ATOM 2989 C CA . LEU B 1 13 ? -11.938 6.289 18.578 1 97.75 13 LEU B CA 1
ATOM 2990 C C . LEU B 1 13 ? -10.898 5.172 18.672 1 97.75 13 LEU B C 1
ATOM 2992 O O . LEU B 1 13 ? -10.656 4.457 17.688 1 97.75 13 LEU B O 1
ATOM 2996 N N . ALA B 1 14 ? -10.336 4.977 19.812 1 96.31 14 ALA B N 1
ATOM 2997 C CA . ALA B 1 14 ? -9.125 4.172 19.984 1 96.31 14 ALA B CA 1
ATOM 2998 C C . ALA B 1 14 ? -9.383 2.709 19.625 1 96.31 14 ALA B C 1
ATOM 3000 O O . ALA B 1 14 ? -8.477 1.999 19.188 1 96.31 14 ALA B O 1
ATOM 3001 N N . ALA B 1 15 ? -10.578 2.225 19.781 1 94.75 15 ALA B N 1
ATOM 3002 C CA . ALA B 1 15 ? -10.867 0.806 19.594 1 94.75 15 ALA B CA 1
ATOM 3003 C C . ALA B 1 15 ? -11.344 0.523 18.172 1 94.75 15 ALA B C 1
ATOM 3005 O O . ALA B 1 15 ? -11.453 -0.636 17.766 1 94.75 15 ALA B O 1
ATOM 3006 N N . ILE B 1 16 ? -11.562 1.515 17.422 1 96.69 16 ILE B N 1
ATOM 3007 C CA . ILE B 1 16 ? -12.172 1.349 16.109 1 96.69 16 ILE B CA 1
ATOM 3008 C C . ILE B 1 16 ? -11.102 1.01 15.078 1 96.69 16 ILE B C 1
ATOM 3010 O O . ILE B 1 16 ? -10.078 1.692 14.992 1 96.69 16 ILE B O 1
ATOM 3014 N N . SER B 1 17 ? -11.289 -0.068 14.305 1 96.38 17 SER B N 1
ATOM 3015 C CA . SER B 1 17 ? -10.344 -0.438 13.258 1 96.38 17 SER B CA 1
ATOM 3016 C C . SER B 1 17 ? -10.281 0.626 12.164 1 96.38 17 SER B C 1
ATOM 3018 O O . SER B 1 17 ? -11.281 1.303 11.898 1 96.38 17 SER B O 1
ATOM 3020 N N . PRO B 1 18 ? -9.109 0.777 11.539 1 96.88 18 PRO B N 1
ATOM 3021 C CA . PRO B 1 18 ? -9.055 1.715 10.414 1 96.88 18 PRO B CA 1
ATOM 3022 C C . PRO B 1 18 ? -10.047 1.368 9.305 1 96.88 18 PRO B C 1
ATOM 3024 O O . PRO B 1 18 ? -10.555 2.262 8.625 1 96.88 18 PRO B O 1
ATOM 3027 N N . ILE B 1 19 ? -10.352 0.065 9.125 1 98.25 19 ILE B N 1
ATOM 3028 C CA . ILE B 1 19 ? -11.32 -0.351 8.117 1 98.25 19 ILE B CA 1
ATOM 3029 C C . ILE B 1 19 ? -12.695 0.233 8.453 1 98.25 19 ILE B C 1
ATOM 3031 O O . ILE B 1 19 ? -13.344 0.84 7.594 1 98.25 19 ILE B O 1
ATOM 3035 N N . ASP B 1 20 ? -13.125 0.121 9.711 1 98.62 20 ASP B N 1
ATOM 3036 C CA . ASP B 1 20 ? -14.445 0.587 10.109 1 98.62 20 ASP B CA 1
ATOM 3037 C C . ASP B 1 20 ? -14.539 2.109 10.039 1 98.62 20 ASP B C 1
ATOM 3039 O O . ASP B 1 20 ? -15.555 2.656 9.602 1 98.62 20 ASP B O 1
ATOM 3043 N N . LEU B 1 21 ? -13.5 2.764 10.453 1 98.44 21 LEU B N 1
ATOM 3044 C CA . LEU B 1 21 ? -13.477 4.219 10.328 1 98.44 21 LEU B CA 1
ATOM 3045 C C . LEU B 1 21 ? -13.516 4.637 8.867 1 98.44 21 LEU B C 1
ATOM 3047 O O . LEU B 1 21 ? -14.156 5.629 8.516 1 98.44 21 LEU B O 1
ATOM 3051 N N . GLY B 1 22 ? -12.742 3.908 8.031 1 98.75 22 GLY B N 1
ATOM 3052 C CA . GLY B 1 22 ? -12.75 4.168 6.602 1 98.75 22 GLY B CA 1
ATOM 3053 C C . GLY B 1 22 ? -14.117 3.963 5.969 1 98.75 22 GLY B C 1
ATOM 3054 O O . GLY B 1 22 ? -14.539 4.75 5.121 1 98.75 22 GLY B O 1
ATOM 3055 N N . ILE B 1 23 ? -14.781 2.881 6.348 1 98.75 23 ILE B N 1
ATOM 3056 C CA . ILE B 1 23 ? -16.141 2.609 5.863 1 98.75 23 ILE B CA 1
ATOM 3057 C C . ILE B 1 23 ? -17.062 3.766 6.238 1 98.75 23 ILE B C 1
ATOM 3059 O O . ILE B 1 23 ? -17.844 4.234 5.41 1 98.75 23 ILE B O 1
ATOM 3063 N N . GLN B 1 24 ? -16.938 4.25 7.492 1 98.62 24 GLN B N 1
ATOM 3064 C CA . GLN B 1 24 ? -17.75 5.371 7.945 1 98.62 24 GLN B CA 1
ATOM 3065 C C . GLN B 1 24 ? -17.531 6.602 7.07 1 98.62 24 GLN B C 1
ATOM 3067 O O . GLN B 1 24 ? -18.484 7.258 6.66 1 98.62 24 GLN B O 1
ATOM 3072 N N . ALA B 1 25 ? -16.297 6.953 6.824 1 98.81 25 ALA B N 1
ATOM 3073 C CA . ALA B 1 25 ? -15.984 8.094 5.973 1 98.81 25 ALA B CA 1
ATOM 3074 C C . ALA B 1 25 ? -16.484 7.867 4.547 1 98.81 25 ALA B C 1
ATOM 3076 O O . ALA B 1 25 ? -17.016 8.781 3.916 1 98.81 25 ALA B O 1
ATOM 3077 N N . GLY B 1 26 ? -16.281 6.668 4 1 98.81 26 GLY B N 1
ATOM 3078 C CA . GLY B 1 26 ? -16.719 6.328 2.656 1 98.81 26 GLY B CA 1
ATOM 3079 C C . GLY B 1 26 ? -18.219 6.457 2.477 1 98.81 26 GLY B C 1
ATOM 3080 O O . GLY B 1 26 ? -18.688 7.059 1.508 1 98.81 26 GLY B O 1
ATOM 3081 N N . ARG B 1 27 ? -18.969 5.863 3.406 1 98.69 27 ARG B N 1
ATOM 3082 C CA . ARG B 1 27 ? -20.422 5.977 3.352 1 98.69 27 ARG B CA 1
ATOM 3083 C C . ARG B 1 27 ? -20.859 7.434 3.432 1 98.69 27 ARG B C 1
ATOM 3085 O O . ARG B 1 27 ? -21.781 7.855 2.717 1 98.69 27 ARG B O 1
ATOM 3092 N N . ALA B 1 28 ? -20.188 8.18 4.309 1 98.56 28 ALA B N 1
ATOM 3093 C CA . ALA B 1 28 ? -20.562 9.57 4.527 1 98.56 28 ALA B CA 1
ATOM 3094 C C . ALA B 1 28 ? -20.344 10.406 3.27 1 98.56 28 ALA B C 1
ATOM 3096 O O . ALA B 1 28 ? -21.156 11.281 2.947 1 98.56 28 ALA B O 1
ATOM 3097 N N . VAL B 1 29 ? -19.234 10.156 2.539 1 98.31 29 VAL B N 1
ATOM 3098 C CA . VAL B 1 29 ? -18.953 10.977 1.365 1 98.31 29 VAL B CA 1
ATOM 3099 C C . VAL B 1 29 ? -19.953 10.648 0.254 1 98.31 29 VAL B C 1
ATOM 3101 O O . VAL B 1 29 ? -20.344 11.531 -0.508 1 98.31 29 VAL B O 1
ATOM 3104 N N . LEU B 1 30 ? -20.297 9.383 0.1 1 97.62 30 LEU B N 1
ATOM 3105 C CA . LEU B 1 30 ? -21.297 8.992 -0.891 1 97.62 30 LEU B CA 1
ATOM 3106 C C . LEU B 1 30 ? -22.641 9.641 -0.589 1 97.62 30 LEU B C 1
ATOM 3108 O O . LEU B 1 30 ? -23.297 10.156 -1.492 1 97.62 30 LEU B O 1
ATOM 3112 N N . ALA B 1 31 ? -22.969 9.625 0.705 1 97.06 31 ALA B N 1
ATOM 3113 C CA . ALA B 1 31 ? -24.234 10.25 1.121 1 97.06 31 ALA B CA 1
ATOM 3114 C C . ALA B 1 31 ? -24.219 11.75 0.844 1 97.06 31 ALA B C 1
ATOM 3116 O O . ALA B 1 31 ? -25.172 12.297 0.311 1 97.06 31 ALA B O 1
ATOM 3117 N N . ARG B 1 32 ? -23.156 12.414 1.214 1 95.31 32 ARG B N 1
ATOM 3118 C CA . ARG B 1 32 ? -23.047 13.852 1.025 1 95.31 32 ARG B CA 1
ATOM 3119 C C . ARG B 1 32 ? -23.125 14.219 -0.453 1 95.31 32 ARG B C 1
ATOM 3121 O O . ARG B 1 32 ? -23.719 15.242 -0.812 1 95.31 32 ARG B O 1
ATOM 3128 N N . ALA B 1 33 ? -22.531 13.414 -1.273 1 94.75 33 ALA B N 1
ATOM 3129 C CA . ALA B 1 33 ? -22.516 13.672 -2.711 1 94.75 33 ALA B CA 1
ATOM 3130 C C . ALA B 1 33 ? -23.812 13.203 -3.367 1 94.75 33 ALA B C 1
ATOM 3132 O O . ALA B 1 33 ? -24 13.367 -4.574 1 94.75 33 ALA B O 1
ATOM 3133 N N . ALA B 1 34 ? -24.672 12.562 -2.598 1 94.62 34 ALA B N 1
ATOM 3134 C CA . ALA B 1 34 ? -25.875 11.938 -3.15 1 94.62 34 ALA B CA 1
ATOM 3135 C C . ALA B 1 34 ? -25.516 11.016 -4.316 1 94.62 34 ALA B C 1
ATOM 3137 O O . ALA B 1 34 ? -26.188 11.031 -5.352 1 94.62 34 ALA B O 1
ATOM 3138 N N . ALA B 1 35 ? -24.453 10.375 -4.172 1 94.94 35 ALA B N 1
ATOM 3139 C CA . ALA B 1 35 ? -23.984 9.469 -5.211 1 94.94 35 ALA B CA 1
ATOM 3140 C C . ALA B 1 35 ? -24.359 8.023 -4.891 1 94.94 35 ALA B C 1
ATOM 3142 O O . ALA B 1 35 ? -24.156 7.555 -3.768 1 94.94 35 ALA B O 1
ATOM 3143 N N . ALA B 1 36 ? -24.922 7.336 -5.91 1 95.75 36 ALA B N 1
ATOM 3144 C CA . ALA B 1 36 ? -25.203 5.91 -5.75 1 95.75 36 ALA B CA 1
ATOM 3145 C C . ALA B 1 36 ? -23.922 5.098 -5.707 1 95.75 36 ALA B C 1
ATOM 3147 O O . ALA B 1 36 ? -23.047 5.266 -6.562 1 95.75 36 ALA B O 1
ATOM 3148 N N . PRO B 1 37 ? -23.781 4.215 -4.703 1 97.38 37 PRO B N 1
ATOM 3149 C CA . PRO B 1 37 ? -22.578 3.379 -4.66 1 97.38 37 PRO B CA 1
ATOM 3150 C C . PRO B 1 37 ? -22.344 2.604 -5.957 1 97.38 37 PRO B C 1
ATOM 3152 O O . PRO B 1 37 ? -21.203 2.297 -6.305 1 97.38 37 PRO B O 1
ATOM 3155 N N . GLN B 1 38 ? -23.375 2.275 -6.711 1 97.19 38 GLN B N 1
ATOM 3156 C CA . GLN B 1 38 ? -23.312 1.523 -7.961 1 97.19 38 GLN B CA 1
ATOM 3157 C C . GLN B 1 38 ? -22.578 2.311 -9.039 1 97.19 38 GLN B C 1
ATOM 3159 O O . GLN B 1 38 ? -22.156 1.742 -10.047 1 97.19 38 GLN B O 1
ATOM 3164 N N . ALA B 1 39 ? -22.438 3.615 -8.82 1 95.56 39 ALA B N 1
ATOM 3165 C CA . ALA B 1 39 ? -21.75 4.457 -9.805 1 95.56 39 ALA B CA 1
ATOM 3166 C C . ALA B 1 39 ? -20.25 4.426 -9.609 1 95.56 39 ALA B C 1
ATOM 3168 O O . ALA B 1 39 ? -19.484 4.836 -10.492 1 95.56 39 ALA B O 1
ATOM 3169 N N . VAL B 1 40 ? -19.797 3.904 -8.469 1 98 40 VAL B N 1
ATOM 3170 C CA . VAL B 1 40 ? -18.359 3.814 -8.188 1 98 40 VAL B CA 1
ATOM 3171 C C . VAL B 1 40 ? -17.75 2.67 -9 1 98 40 VAL B C 1
ATOM 3173 O O . VAL B 1 40 ? -18.25 1.541 -8.961 1 98 40 VAL B O 1
ATOM 3176 N N . ASP B 1 41 ? -16.688 2.951 -9.68 1 96.94 41 ASP B N 1
ATOM 3177 C CA . ASP B 1 41 ? -16.141 1.871 -10.492 1 96.94 41 ASP B CA 1
ATOM 3178 C C . ASP B 1 41 ? -14.695 1.567 -10.102 1 96.94 41 ASP B C 1
ATOM 3180 O O . ASP B 1 41 ? -14.031 0.739 -10.734 1 96.94 41 ASP B O 1
ATOM 3184 N N . SER B 1 42 ? -14.195 2.242 -9.102 1 98.38 42 SER B N 1
ATOM 3185 C CA . SER B 1 42 ? -12.906 1.921 -8.5 1 98.38 42 SER B CA 1
ATOM 3186 C C . SER B 1 42 ? -12.828 2.428 -7.062 1 98.38 42 SER B C 1
ATOM 3188 O O . SER B 1 42 ? -13.359 3.492 -6.742 1 98.38 42 SER B O 1
ATOM 3190 N N . VAL B 1 43 ? -12.227 1.67 -6.207 1 98.88 43 VAL B N 1
ATOM 3191 C CA . VAL B 1 43 ? -11.992 2.072 -4.824 1 98.88 43 VAL B CA 1
ATOM 3192 C C . VAL B 1 43 ? -10.492 2.125 -4.547 1 98.88 43 VAL B C 1
ATOM 3194 O O . VAL B 1 43 ? -9.781 1.142 -4.762 1 98.88 43 VAL B O 1
ATOM 3197 N N . LEU B 1 44 ? -9.992 3.289 -4.137 1 98.88 44 LEU B N 1
ATOM 3198 C CA . LEU B 1 44 ? -8.617 3.504 -3.686 1 98.88 44 LEU B CA 1
ATOM 3199 C C . LEU B 1 44 ? -8.578 3.809 -2.191 1 98.88 44 LEU B C 1
ATOM 3201 O O . LEU B 1 44 ? -9.305 4.684 -1.713 1 98.88 44 LEU B O 1
ATOM 3205 N N . ALA B 1 45 ? -7.785 3.059 -1.483 1 98.75 45 ALA B N 1
ATOM 3206 C CA . ALA B 1 45 ? -7.672 3.336 -0.054 1 98.75 45 ALA B CA 1
ATOM 3207 C C . ALA B 1 45 ? -6.238 3.141 0.431 1 98.75 45 ALA B C 1
ATOM 3209 O O . ALA B 1 45 ? -5.426 2.51 -0.25 1 98.75 45 ALA B O 1
ATOM 3210 N N . GLY B 1 46 ? -5.891 3.779 1.502 1 97.56 46 GLY B N 1
ATOM 3211 C CA . GLY B 1 46 ? -4.562 3.641 2.076 1 97.56 46 GLY B CA 1
ATOM 3212 C C . GLY B 1 46 ? -4.559 3.707 3.592 1 97.56 46 GLY B C 1
ATOM 3213 O O . GLY B 1 46 ? -5.395 4.383 4.191 1 97.56 46 GLY B O 1
ATOM 3214 N N . SER B 1 47 ? -3.67 3.023 4.168 1 96.31 47 SER B N 1
ATOM 3215 C CA . SER B 1 47 ? -3.27 3.059 5.57 1 96.31 47 SER B CA 1
ATOM 3216 C C . SER B 1 47 ? -1.807 2.658 5.738 1 96.31 47 SER B C 1
ATOM 3218 O O . SER B 1 47 ? -1.269 1.901 4.926 1 96.31 47 SER B O 1
ATOM 3220 N N . MET B 1 48 ? -1.163 3.164 6.707 1 91.62 48 MET B N 1
ATOM 3221 C CA . MET B 1 48 ? 0.237 2.811 6.918 1 91.62 48 MET B CA 1
ATOM 3222 C C . MET B 1 48 ? 0.365 1.672 7.922 1 91.62 48 MET B C 1
ATOM 3224 O O . MET B 1 48 ? 0.992 0.651 7.633 1 91.62 48 MET B O 1
ATOM 3228 N N . ALA B 1 49 ? -0.326 1.796 9 1 87.38 49 ALA B N 1
ATOM 3229 C CA . ALA B 1 49 ? -0.148 0.819 10.07 1 87.38 49 ALA B CA 1
ATOM 3230 C C . ALA B 1 49 ? -1.071 -0.381 9.875 1 87.38 49 ALA B C 1
ATOM 3232 O O . ALA B 1 49 ? -2.197 -0.234 9.398 1 87.38 49 ALA B O 1
ATOM 3233 N N . GLN B 1 50 ? -0.517 -1.571 10.203 1 88.5 50 GLN B N 1
ATOM 3234 C CA . GLN B 1 50 ? -1.36 -2.76 10.289 1 88.5 50 GLN B CA 1
ATOM 3235 C C . GLN B 1 50 ? -2.088 -2.83 11.625 1 88.5 50 GLN B C 1
ATOM 3237 O O . GLN B 1 50 ? -1.83 -3.727 12.43 1 88.5 50 GLN B O 1
ATOM 3242 N N . ALA B 1 51 ? -3.109 -2.064 11.727 1 93.69 51 ALA B N 1
ATOM 3243 C CA . ALA B 1 51 ? -3.783 -1.824 13 1 93.69 51 ALA B CA 1
ATOM 3244 C C . ALA B 1 51 ? -4.832 -2.896 13.273 1 93.69 51 ALA B C 1
ATOM 3246 O O . ALA B 1 51 ? -5.672 -2.738 14.164 1 93.69 51 ALA B O 1
ATOM 3247 N N . SER B 1 52 ? -4.918 -3.938 12.547 1 93.25 52 SER B N 1
ATOM 3248 C CA . SER B 1 52 ? -5.707 -5.148 12.734 1 93.25 52 SER B CA 1
ATOM 3249 C C . SER B 1 52 ? -5.191 -6.289 11.859 1 93.25 52 SER B C 1
ATOM 3251 O O . SER B 1 52 ? -4.43 -6.059 10.922 1 93.25 52 SER B O 1
ATOM 3253 N N . PHE B 1 53 ? -5.625 -7.48 12.125 1 93.31 53 PHE B N 1
ATOM 3254 C CA . PHE B 1 53 ? -5.125 -8.633 11.391 1 93.31 53 PHE B CA 1
ATOM 3255 C C . PHE B 1 53 ? -5.613 -8.609 9.945 1 93.31 53 PHE B C 1
ATOM 3257 O O . PHE B 1 53 ? -4.988 -9.203 9.062 1 93.31 53 PHE B O 1
ATOM 3264 N N . ASP B 1 54 ? -6.688 -7.898 9.688 1 94.62 54 ASP B N 1
ATOM 3265 C CA . ASP B 1 54 ? -7.258 -7.832 8.344 1 94.62 54 ASP B CA 1
ATOM 3266 C C . ASP B 1 54 ? -6.957 -6.488 7.684 1 94.62 54 ASP B C 1
ATOM 3268 O O . ASP B 1 54 ? -7.617 -6.102 6.719 1 94.62 54 ASP B O 1
ATOM 3272 N N . ALA B 1 55 ? -5.992 -5.762 8.156 1 92.69 55 ALA B N 1
ATOM 3273 C CA . ALA B 1 55 ? -5.727 -4.395 7.711 1 92.69 55 ALA B CA 1
ATOM 3274 C C . ALA B 1 55 ? -5.441 -4.355 6.215 1 92.69 55 ALA B C 1
ATOM 3276 O O . ALA B 1 55 ? -5.766 -3.371 5.543 1 92.69 55 ALA B O 1
ATOM 3277 N N . TYR B 1 56 ? -4.898 -5.398 5.617 1 92.31 56 TYR B N 1
ATOM 3278 C CA . TYR B 1 56 ? -4.523 -5.426 4.211 1 92.31 56 TYR B CA 1
ATOM 3279 C C . TYR B 1 56 ? -5.762 -5.465 3.318 1 92.31 56 TYR B C 1
ATOM 3281 O O . TYR B 1 56 ? -5.668 -5.242 2.109 1 92.31 56 TYR B O 1
ATOM 3289 N N . MET B 1 57 ? -6.934 -5.676 3.926 1 96.56 57 MET B N 1
ATOM 3290 C CA . MET B 1 57 ? -8.172 -5.762 3.162 1 96.56 57 MET B CA 1
ATOM 3291 C C . MET B 1 57 ? -8.898 -4.418 3.15 1 96.56 57 MET B C 1
ATOM 3293 O O . MET B 1 57 ? -10.008 -4.312 2.629 1 96.56 57 MET B O 1
ATOM 3297 N N . LEU B 1 58 ? -8.266 -3.4 3.682 1 97.62 58 LEU B N 1
ATOM 3298 C CA . LEU B 1 58 ? -8.898 -2.102 3.873 1 97.62 58 LEU B CA 1
ATOM 3299 C C . LEU B 1 58 ? -9.578 -1.632 2.59 1 97.62 58 LEU B C 1
ATOM 3301 O O . LEU B 1 58 ? -10.781 -1.354 2.584 1 97.62 58 LEU B O 1
ATOM 3305 N N . PRO B 1 59 ? -8.93 -1.618 1.439 1 98.5 59 PRO B N 1
ATOM 3306 C CA . PRO B 1 59 ? -9.602 -1.073 0.258 1 98.5 59 PRO B CA 1
ATOM 3307 C C . PRO B 1 59 ? -10.828 -1.887 -0.151 1 98.5 59 PRO B C 1
ATOM 3309 O O . PRO B 1 59 ? -11.883 -1.316 -0.444 1 98.5 59 PRO B O 1
ATOM 3312 N N . ARG B 1 60 ? -10.68 -3.199 -0.169 1 98.69 60 ARG B N 1
ATOM 3313 C CA . ARG B 1 60 ? -11.766 -4.066 -0.61 1 98.69 60 ARG B CA 1
ATOM 3314 C C . ARG B 1 60 ? -12.961 -3.969 0.332 1 98.69 60 ARG B C 1
ATOM 3316 O O . ARG B 1 60 ? -14.109 -3.852 -0.117 1 98.69 60 ARG B O 1
ATOM 3323 N N . HIS B 1 61 ? -12.703 -4.004 1.659 1 98.62 61 HIS B N 1
ATOM 3324 C CA . HIS B 1 61 ? -13.781 -3.959 2.637 1 98.62 61 HIS B CA 1
ATOM 3325 C C . HIS B 1 61 ? -14.477 -2.6 2.627 1 98.62 61 HIS B C 1
ATOM 3327 O O . HIS B 1 61 ? -15.695 -2.521 2.785 1 98.62 61 HIS B O 1
ATOM 3333 N N . VAL B 1 62 ? -13.695 -1.543 2.449 1 98.81 62 VAL B N 1
ATOM 3334 C CA . VAL B 1 62 ? -14.312 -0.229 2.312 1 98.81 62 VAL B CA 1
ATOM 3335 C C . VAL B 1 62 ? -15.305 -0.243 1.154 1 98.81 62 VAL B C 1
ATOM 3337 O O . VAL B 1 62 ? -16.453 0.176 1.31 1 98.81 62 VAL B O 1
ATOM 3340 N N . GLY B 1 63 ? -14.891 -0.742 0.019 1 98.75 63 GLY B N 1
ATOM 3341 C CA . GLY B 1 63 ? -15.789 -0.815 -1.119 1 98.75 63 GLY B CA 1
ATOM 3342 C C . GLY B 1 63 ? -17.047 -1.63 -0.839 1 98.75 63 GLY B C 1
ATOM 3343 O O . GLY B 1 63 ? -18.156 -1.145 -1.022 1 98.75 63 GLY B O 1
ATOM 3344 N N . LEU B 1 64 ? -16.828 -2.836 -0.326 1 98.69 64 LEU B N 1
ATOM 3345 C CA . LEU B 1 64 ? -17.938 -3.758 -0.088 1 98.69 64 LEU B CA 1
ATOM 3346 C C . LEU B 1 64 ? -18.938 -3.158 0.889 1 98.69 64 LEU B C 1
ATOM 3348 O O . LEU B 1 64 ? -20.141 -3.098 0.595 1 98.69 64 LEU B O 1
ATOM 3352 N N . TYR B 1 65 ? -18.469 -2.602 1.984 1 98.69 65 TYR B N 1
ATOM 3353 C CA . TYR B 1 65 ? -19.359 -2.164 3.059 1 98.69 65 TYR B CA 1
ATOM 3354 C C . TYR B 1 65 ? -19.938 -0.785 2.764 1 98.69 65 TYR B C 1
ATOM 3356 O O . TYR B 1 65 ? -20.859 -0.332 3.443 1 98.69 65 TYR B O 1
ATOM 3364 N N . CYS B 1 66 ? -19.438 -0.095 1.742 1 98.62 66 CYS B N 1
ATOM 3365 C CA . CYS B 1 66 ? -20.047 1.146 1.271 1 98.62 66 CYS B CA 1
ATOM 3366 C C . CYS B 1 66 ? -21.125 0.865 0.235 1 98.62 66 CYS B C 1
ATOM 3368 O O . CYS B 1 66 ? -21.797 1.785 -0.228 1 98.62 66 CYS B O 1
ATOM 3370 N N . GLY B 1 67 ? -21.266 -0.377 -0.128 1 98.25 67 GLY B N 1
ATOM 3371 C CA . GLY B 1 67 ? -22.312 -0.755 -1.073 1 98.25 67 GLY B CA 1
ATOM 3372 C C . GLY B 1 67 ? -21.828 -0.751 -2.514 1 98.25 67 GLY B C 1
ATOM 3373 O O . GLY B 1 67 ? -22.641 -0.895 -3.439 1 98.25 67 GLY B O 1
ATOM 3374 N N . VAL B 1 68 ? -20.562 -0.548 -2.758 1 98.56 68 VAL B N 1
ATOM 3375 C CA . VAL B 1 68 ? -20 -0.646 -4.098 1 98.56 68 VAL B CA 1
ATOM 3376 C C . VAL B 1 68 ? -20.156 -2.07 -4.625 1 98.56 68 VAL B C 1
ATOM 3378 O O . VAL B 1 68 ? -19.938 -3.039 -3.895 1 98.56 68 VAL B O 1
ATOM 3381 N N . PRO B 1 69 ? -20.562 -2.205 -5.902 1 98.12 69 PRO B N 1
ATOM 3382 C CA . PRO B 1 69 ? -20.766 -3.551 -6.438 1 98.12 69 PRO B CA 1
ATOM 3383 C C . PRO B 1 69 ? -19.547 -4.449 -6.281 1 98.12 69 PRO B C 1
ATOM 3385 O O . PRO B 1 69 ? -18.406 -3.988 -6.438 1 98.12 69 PRO B O 1
ATOM 3388 N N . GLN B 1 70 ? -19.766 -5.73 -6.023 1 97.75 70 GLN B N 1
ATOM 3389 C CA . GLN B 1 70 ? -18.703 -6.699 -5.762 1 97.75 70 GLN B CA 1
ATOM 3390 C C . GLN B 1 70 ? -17.75 -6.809 -6.949 1 97.75 70 GLN B C 1
ATOM 3392 O O . GLN B 1 70 ? -16.578 -7.125 -6.777 1 97.75 70 GLN B O 1
ATOM 3397 N N . ALA B 1 71 ? -18.219 -6.52 -8.125 1 98.12 71 ALA B N 1
ATOM 3398 C CA . ALA B 1 71 ? -17.422 -6.66 -9.344 1 98.12 71 ALA B CA 1
ATOM 3399 C C . ALA B 1 71 ? -16.375 -5.555 -9.438 1 98.12 71 ALA B C 1
ATOM 3401 O O . ALA B 1 71 ? -15.43 -5.652 -10.227 1 98.12 71 ALA B O 1
ATOM 3402 N N . VAL B 1 72 ? -16.531 -4.461 -8.648 1 98.38 72 VAL B N 1
ATOM 3403 C CA . VAL B 1 72 ? -15.648 -3.299 -8.711 1 98.38 72 VAL B CA 1
ATOM 3404 C C . VAL B 1 72 ? -14.359 -3.578 -7.941 1 98.38 72 VAL B C 1
ATOM 3406 O O . VAL B 1 72 ? -14.406 -3.967 -6.773 1 98.38 72 VAL B O 1
ATOM 3409 N N . PRO B 1 73 ? -13.227 -3.457 -8.586 1 98.06 73 PRO B N 1
ATOM 3410 C CA . PRO B 1 73 ? -11.953 -3.73 -7.91 1 98.06 73 PRO B CA 1
ATOM 3411 C C . PRO B 1 73 ? -11.555 -2.631 -6.926 1 98.06 73 PRO B C 1
ATOM 3413 O O . PRO B 1 73 ? -12.109 -1.529 -6.973 1 98.06 73 PRO B O 1
ATOM 3416 N N . ALA B 1 74 ? -10.672 -2.961 -6.031 1 98.69 74 ALA B N 1
ATOM 3417 C CA . ALA B 1 74 ? -10.117 -2.055 -5.031 1 98.69 74 ALA B CA 1
ATOM 3418 C C . ALA B 1 74 ? -8.594 -2.168 -4.977 1 98.69 74 ALA B C 1
ATOM 3420 O O . ALA B 1 74 ? -8.031 -3.225 -5.277 1 98.69 74 ALA B O 1
ATOM 3421 N N . LEU B 1 75 ? -7.926 -1.092 -4.637 1 98.56 75 LEU B N 1
ATOM 3422 C CA . LEU B 1 75 ? -6.469 -1.019 -4.633 1 98.56 75 LEU B CA 1
ATOM 3423 C C . LEU B 1 75 ? -5.969 -0.242 -3.418 1 98.56 75 LEU B C 1
ATOM 3425 O O . LEU B 1 75 ? -6.52 0.806 -3.076 1 98.56 75 LEU B O 1
ATOM 3429 N N . ALA B 1 76 ? -4.965 -0.812 -2.764 1 98.06 76 ALA B N 1
ATOM 3430 C CA . ALA B 1 76 ? -4.285 -0.11 -1.68 1 98.06 76 ALA B CA 1
ATOM 3431 C C . ALA B 1 76 ? -3.035 0.605 -2.188 1 98.06 76 ALA B C 1
ATOM 3433 O O . ALA B 1 76 ? -2.232 0.02 -2.918 1 98.06 76 ALA B O 1
ATOM 3434 N N . VAL B 1 77 ? -2.893 1.859 -1.863 1 97.06 77 VAL B N 1
ATOM 3435 C CA . VAL B 1 77 ? -1.684 2.621 -2.16 1 97.06 77 VAL B CA 1
ATOM 3436 C C . VAL B 1 77 ? -1.154 3.271 -0.884 1 97.06 77 VAL B C 1
ATOM 3438 O O . VAL B 1 77 ? -1.93 3.627 0.006 1 97.06 77 VAL B O 1
ATOM 3441 N N . GLN B 1 78 ? 0.145 3.324 -0.793 1 96.12 78 GLN B N 1
ATOM 3442 C CA . GLN B 1 78 ? 0.763 3.873 0.409 1 96.12 78 GLN B CA 1
ATOM 3443 C C . GLN B 1 78 ? 2.033 4.648 0.07 1 96.12 78 GLN B C 1
ATOM 3445 O O . GLN B 1 78 ? 2.926 4.121 -0.6 1 96.12 78 GLN B O 1
ATOM 3450 N N . ARG B 1 79 ? 2.02 5.922 0.429 1 97.75 79 ARG B N 1
ATOM 3451 C CA . ARG B 1 79 ? 3.223 6.75 0.421 1 97.75 79 ARG B CA 1
ATOM 3452 C C . ARG B 1 79 ? 3.4 7.469 1.753 1 97.75 79 ARG B C 1
ATOM 3454 O O . ARG B 1 79 ? 3.518 8.695 1.789 1 97.75 79 ARG B O 1
ATOM 3461 N N . ILE B 1 80 ? 3.27 6.711 2.779 1 96.62 80 ILE B N 1
ATOM 3462 C CA . ILE B 1 80 ? 3.434 7.148 4.164 1 96.62 80 ILE B CA 1
ATOM 3463 C C . ILE B 1 80 ? 2.611 8.414 4.406 1 96.62 80 ILE B C 1
ATOM 3465 O O . ILE B 1 80 ? 1.393 8.414 4.219 1 96.62 80 ILE B O 1
ATOM 3469 N N . CYS B 1 81 ? 3.27 9.523 4.707 1 97.69 81 CYS B N 1
ATOM 3470 C CA . CYS B 1 81 ? 2.562 10.758 5.031 1 97.69 81 CYS B CA 1
ATOM 3471 C C . CYS B 1 81 ? 1.896 11.344 3.793 1 97.69 81 CYS B C 1
ATOM 3473 O O . CYS B 1 81 ? 0.989 12.172 3.904 1 97.69 81 CYS B O 1
ATOM 3475 N N . GLY B 1 82 ? 2.328 10.922 2.643 1 98.31 82 GLY B N 1
ATOM 3476 C CA . GLY B 1 82 ? 1.794 11.461 1.402 1 98.31 82 GLY B CA 1
ATOM 3477 C C . GLY B 1 82 ? 0.66 10.633 0.829 1 98.31 82 GLY B C 1
ATOM 3478 O O . GLY B 1 82 ? 0.136 10.945 -0.243 1 98.31 82 GLY B O 1
ATOM 3479 N N . THR B 1 83 ? 0.182 9.609 1.528 1 98.62 83 THR B N 1
ATOM 3480 C CA . THR B 1 83 ? -0.769 8.625 1.021 1 98.62 83 THR B CA 1
ATOM 3481 C C . THR B 1 83 ? -2.059 9.305 0.57 1 98.62 83 THR B C 1
ATOM 3483 O O . THR B 1 83 ? -2.566 9.031 -0.518 1 98.62 83 THR B O 1
ATOM 3486 N N . GLY B 1 84 ? -2.592 10.203 1.367 1 98.81 84 GLY B N 1
ATOM 3487 C CA . GLY B 1 84 ? -3.83 10.867 1.001 1 98.81 84 GLY B CA 1
ATOM 3488 C C . GLY B 1 84 ? -3.732 11.633 -0.306 1 98.81 84 GLY B C 1
ATOM 3489 O O . GLY B 1 84 ? -4.676 11.633 -1.101 1 98.81 84 GLY B O 1
ATOM 3490 N N . LEU B 1 85 ? -2.609 12.297 -0.555 1 98.94 85 LEU B N 1
ATOM 3491 C CA . LEU B 1 85 ? -2.383 13 -1.812 1 98.94 85 LEU B CA 1
ATOM 3492 C C . LEU B 1 85 ? -2.223 12.016 -2.965 1 98.94 85 LEU B C 1
ATOM 3494 O O . LEU B 1 85 ? -2.725 12.258 -4.066 1 98.94 85 LEU B O 1
ATOM 3498 N N . GLU B 1 86 ? -1.564 10.938 -2.645 1 98.75 86 GLU B N 1
ATOM 3499 C CA . GLU B 1 86 ? -1.339 9.914 -3.66 1 98.75 86 GLU B CA 1
ATOM 3500 C C . GLU B 1 86 ? -2.654 9.289 -4.121 1 98.75 86 GLU B C 1
ATOM 3502 O O . GLU B 1 86 ? -2.812 8.961 -5.297 1 98.75 86 GLU B O 1
ATOM 3507 N N . LEU B 1 87 ? -3.586 9.078 -3.191 1 98.81 87 LEU B N 1
ATOM 3508 C CA . LEU B 1 87 ? -4.898 8.555 -3.549 1 98.81 87 LEU B CA 1
ATOM 3509 C C . LEU B 1 87 ? -5.566 9.43 -4.602 1 98.81 87 LEU B C 1
ATOM 3511 O O . LEU B 1 87 ? -6.102 8.922 -5.59 1 98.81 87 LEU B O 1
ATOM 3515 N N . LEU B 1 88 ? -5.484 10.727 -4.43 1 98.81 88 LEU B N 1
ATOM 3516 C CA . LEU B 1 88 ? -6.105 11.656 -5.367 1 98.81 88 LEU B CA 1
ATOM 3517 C C . LEU B 1 88 ? -5.355 11.672 -6.695 1 98.81 88 LEU B C 1
ATOM 3519 O O . LEU B 1 88 ? -5.969 11.766 -7.762 1 98.81 88 LEU B O 1
ATOM 3523 N N . ARG B 1 89 ? -4.023 11.609 -6.621 1 98.06 89 ARG B N 1
ATOM 3524 C CA . ARG B 1 89 ? -3.242 11.523 -7.852 1 98.06 89 ARG B CA 1
ATOM 3525 C C . ARG B 1 89 ? -3.641 10.305 -8.672 1 98.06 89 ARG B C 1
ATOM 3527 O O . ARG B 1 89 ? -3.883 10.414 -9.883 1 98.06 89 ARG B O 1
ATOM 3534 N N . GLN B 1 90 ? -3.754 9.188 -8.008 1 97.88 90 GLN B N 1
ATOM 3535 C CA . GLN B 1 90 ? -4.105 7.945 -8.695 1 97.88 90 GLN B CA 1
ATOM 3536 C C . GLN B 1 90 ? -5.535 7.996 -9.219 1 97.88 90 GLN B C 1
ATOM 3538 O O . GLN B 1 90 ? -5.832 7.441 -10.281 1 97.88 90 GLN B O 1
ATOM 3543 N N . ALA B 1 91 ? -6.402 8.57 -8.43 1 98.19 91 ALA B N 1
ATOM 3544 C CA . ALA B 1 91 ? -7.77 8.727 -8.914 1 98.19 91 ALA B CA 1
ATOM 3545 C C . ALA B 1 91 ? -7.805 9.5 -10.227 1 98.19 91 ALA B C 1
ATOM 3547 O O . ALA B 1 91 ? -8.516 9.109 -11.164 1 98.19 91 ALA B O 1
ATOM 3548 N N . GLY B 1 92 ? -7.02 10.609 -10.328 1 96.38 92 GLY B N 1
ATOM 3549 C CA . GLY B 1 92 ? -6.914 11.344 -11.57 1 96.38 92 GLY B CA 1
ATOM 3550 C C . GLY B 1 92 ? -6.426 10.5 -12.734 1 96.38 92 GLY B C 1
ATOM 3551 O O . GLY B 1 92 ? -6.957 10.594 -13.844 1 96.38 92 GLY B O 1
ATOM 3552 N N . GLU B 1 93 ? -5.434 9.68 -12.461 1 94.88 93 GLU B N 1
ATOM 3553 C CA . GLU B 1 93 ? -4.887 8.797 -13.492 1 94.88 93 GLU B CA 1
ATOM 3554 C C . GLU B 1 93 ? -5.926 7.781 -13.961 1 94.88 93 GLU B C 1
ATOM 3556 O O . GLU B 1 93 ? -6.023 7.492 -15.156 1 94.88 93 GLU B O 1
ATOM 3561 N N . GLN B 1 94 ? -6.688 7.184 -12.992 1 95.69 94 GLN B N 1
ATOM 3562 C CA . GLN B 1 94 ? -7.707 6.203 -13.344 1 95.69 94 GLN B CA 1
ATOM 3563 C C . GLN B 1 94 ? -8.812 6.832 -14.188 1 95.69 94 GLN B C 1
ATOM 3565 O O . GLN B 1 94 ? -9.336 6.203 -15.109 1 95.69 94 GLN B O 1
ATOM 3570 N N . LEU B 1 95 ? -9.172 8.078 -13.859 1 95.88 95 LEU B N 1
ATOM 3571 C CA . LEU B 1 95 ? -10.18 8.773 -14.656 1 95.88 95 LEU B CA 1
ATOM 3572 C C . LEU B 1 95 ? -9.68 9 -16.078 1 95.88 95 LEU B C 1
ATOM 3574 O O . LEU B 1 95 ? -10.438 8.844 -17.031 1 95.88 95 LEU B O 1
ATOM 3578 N N . ARG B 1 96 ? -8.414 9.312 -16.219 1 92.12 96 ARG B N 1
ATOM 3579 C CA . ARG B 1 96 ? -7.824 9.5 -17.547 1 92.12 96 ARG B CA 1
ATOM 3580 C C . ARG B 1 96 ? -7.809 8.195 -18.328 1 92.12 96 ARG B C 1
ATOM 3582 O O . ARG B 1 96 ? -7.895 8.195 -19.547 1 92.12 96 ARG B O 1
ATOM 3589 N N . SER B 1 97 ? -7.777 7.082 -17.547 1 90 97 SER B N 1
ATOM 3590 C CA . SER B 1 97 ? -7.688 5.77 -18.188 1 90 97 SER B CA 1
ATOM 3591 C C . SER B 1 97 ? -9.07 5.164 -18.391 1 90 97 SER B C 1
ATOM 3593 O O . SER B 1 97 ? -9.195 4.012 -18.812 1 90 97 SER B O 1
ATOM 3595 N N . GLY B 1 98 ? -10.148 5.844 -17.984 1 90.31 98 GLY B N 1
ATOM 3596 C CA . GLY B 1 98 ? -11.469 5.387 -18.375 1 90.31 98 GLY B CA 1
ATOM 3597 C C . GLY B 1 98 ? -12.422 5.219 -17.203 1 90.31 98 GLY B C 1
ATOM 3598 O O . GLY B 1 98 ? -13.633 5.086 -17.406 1 90.31 98 GLY B O 1
ATOM 3599 N N . ALA B 1 99 ? -11.875 5.227 -15.969 1 93.69 99 ALA B N 1
ATOM 3600 C CA . ALA B 1 99 ? -12.781 5.184 -14.82 1 93.69 99 ALA B CA 1
ATOM 3601 C C . ALA B 1 99 ? -13.711 6.398 -14.812 1 93.69 99 ALA B C 1
ATOM 3603 O O . ALA B 1 99 ? -13.352 7.461 -15.328 1 93.69 99 ALA B O 1
ATOM 3604 N N . ARG B 1 100 ? -14.938 6.223 -14.273 1 94.81 100 ARG B N 1
ATOM 3605 C CA . ARG B 1 100 ? -15.906 7.316 -14.266 1 94.81 100 ARG B CA 1
ATOM 3606 C C . ARG B 1 100 ? -16.031 7.938 -12.883 1 94.81 100 ARG B C 1
ATOM 3608 O O . A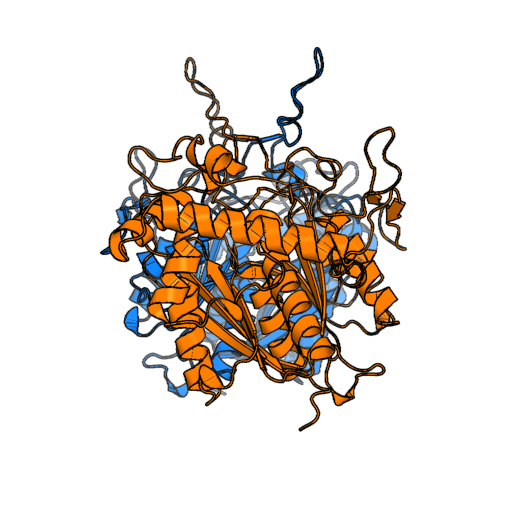RG B 1 100 ? -16.25 9.141 -12.75 1 94.81 100 ARG B O 1
ATOM 3615 N N . GLN B 1 101 ? -15.914 7.133 -11.82 1 97.25 101 GLN B N 1
ATOM 3616 C CA . GLN B 1 101 ? -16.047 7.59 -10.438 1 97.25 101 GLN B CA 1
ATOM 3617 C C . GLN B 1 101 ? -15.203 6.75 -9.492 1 97.25 101 GLN B C 1
ATOM 3619 O O . GLN B 1 101 ? -15.336 5.527 -9.445 1 97.25 101 GLN B O 1
ATOM 3624 N N . VAL B 1 102 ? -14.336 7.426 -8.766 1 98.56 102 VAL B N 1
ATOM 3625 C CA . VAL B 1 102 ? -13.383 6.746 -7.895 1 98.56 102 VAL B CA 1
ATOM 3626 C C . VAL B 1 102 ? -13.617 7.168 -6.449 1 98.56 102 VAL B C 1
ATOM 3628 O O . VAL B 1 102 ? -13.656 8.359 -6.141 1 98.56 102 VAL B O 1
ATOM 3631 N N . LEU B 1 103 ? -13.844 6.195 -5.562 1 98.88 103 LEU B N 1
ATOM 3632 C CA . LEU B 1 103 ? -13.922 6.441 -4.129 1 98.88 103 LEU B CA 1
ATOM 3633 C C . LEU B 1 103 ? -12.539 6.336 -3.486 1 98.88 103 LEU B C 1
ATOM 3635 O O . LEU B 1 103 ? -11.891 5.293 -3.576 1 98.88 103 LEU B O 1
ATOM 3639 N N . CYS B 1 104 ? -12.039 7.43 -2.916 1 98.94 104 CYS B N 1
ATOM 3640 C CA . CYS B 1 104 ? -10.758 7.477 -2.215 1 98.94 104 CYS B CA 1
ATOM 3641 C C . CYS B 1 104 ? -10.969 7.523 -0.705 1 98.94 104 CYS B C 1
ATOM 3643 O O . CYS B 1 104 ? -11.734 8.344 -0.205 1 98.94 104 CYS B O 1
ATOM 3645 N N . VAL B 1 105 ? -10.281 6.641 0.032 1 98.94 105 VAL B N 1
ATOM 3646 C CA . VAL B 1 105 ? -10.406 6.625 1.484 1 98.94 105 VAL B CA 1
ATOM 3647 C C . VAL B 1 105 ? -9.031 6.473 2.125 1 98.94 105 VAL B C 1
ATOM 3649 O O . VAL B 1 105 ? -8.258 5.59 1.752 1 98.94 105 VAL B O 1
ATOM 3652 N N . GLY B 1 106 ? -8.617 7.387 2.998 1 98.75 106 GLY B N 1
ATOM 3653 C CA . GLY B 1 106 ? -7.492 7.242 3.91 1 98.75 106 GLY B CA 1
ATOM 3654 C C . GLY B 1 106 ? -7.918 7.043 5.352 1 98.75 106 GLY B C 1
ATOM 3655 O O . GLY B 1 106 ? -8.805 7.742 5.848 1 98.75 106 GLY B O 1
ATOM 3656 N N . ALA B 1 107 ? -7.348 6.047 6.012 1 98.62 107 ALA B N 1
ATOM 3657 C CA . ALA B 1 107 ? -7.754 5.758 7.387 1 98.62 107 ALA B CA 1
ATOM 3658 C C . ALA B 1 107 ? -6.559 5.309 8.227 1 98.62 107 ALA B C 1
ATOM 3660 O O . ALA B 1 107 ? -5.699 4.566 7.75 1 98.62 107 ALA B O 1
ATOM 3661 N N . GLU B 1 108 ? -6.484 5.797 9.445 1 97.62 108 GLU B N 1
ATOM 3662 C CA . GLU B 1 108 ? -5.426 5.418 10.375 1 97.62 108 GLU B CA 1
ATOM 3663 C C . GLU B 1 108 ? -5.973 5.246 11.789 1 97.62 108 GLU B C 1
ATOM 3665 O O . GLU B 1 108 ? -6.746 6.078 12.266 1 97.62 108 GLU B O 1
ATOM 3670 N N . SER B 1 109 ? -5.707 4.18 12.398 1 96.31 109 SER B N 1
ATOM 3671 C CA . SER B 1 109 ? -5.848 3.986 13.844 1 96.31 109 SER B CA 1
ATOM 3672 C C . SER B 1 109 ? -4.488 3.867 14.523 1 96.31 109 SER B C 1
ATOM 3674 O O . SER B 1 109 ? -3.943 2.768 14.641 1 96.31 109 SER B O 1
ATOM 3676 N N . MET B 1 110 ? -4.047 5.051 14.938 1 96.06 110 MET B N 1
ATOM 3677 C CA . MET B 1 110 ? -2.756 5.066 15.617 1 96.06 110 MET B CA 1
ATOM 3678 C C . MET B 1 110 ? -2.836 4.332 16.953 1 96.06 110 MET B C 1
ATOM 3680 O O . MET B 1 110 ? -1.859 3.721 17.391 1 96.06 110 MET B O 1
ATOM 3684 N N . SER B 1 111 ? -3.969 4.344 17.531 1 96.31 111 SER B N 1
ATOM 3685 C CA . SER B 1 111 ? -4.215 3.709 18.828 1 96.31 111 SER B CA 1
ATOM 3686 C C . SER B 1 111 ? -4.113 2.191 18.719 1 96.31 111 SER B C 1
ATOM 3688 O O . SER B 1 111 ? -3.752 1.521 19.688 1 96.31 111 SER B O 1
ATOM 3690 N N . ARG B 1 112 ? -4.312 1.644 17.562 1 95.31 112 ARG B N 1
ATOM 3691 C CA . ARG B 1 112 ? -4.363 0.193 17.406 1 95.31 112 ARG B CA 1
ATOM 3692 C C . ARG B 1 112 ? -3.062 -0.344 16.828 1 95.31 112 ARG B C 1
ATOM 3694 O O . ARG B 1 112 ? -3.002 -1.495 16.391 1 95.31 112 ARG B O 1
ATOM 3701 N N . ASN B 1 113 ? -2.016 0.529 16.703 1 94.69 113 ASN B N 1
ATOM 3702 C CA . ASN B 1 113 ? -0.708 -0.038 16.391 1 94.69 113 ASN B CA 1
ATOM 3703 C C . ASN B 1 113 ? -0.305 -1.109 17.406 1 94.69 113 ASN B C 1
ATOM 3705 O O . ASN B 1 113 ? -0.444 -0.914 18.609 1 94.69 113 ASN B O 1
ATOM 3709 N N . PRO B 1 114 ? 0.218 -2.229 16.938 1 93.62 114 PRO B N 1
ATOM 3710 C CA . PRO B 1 114 ? 0.408 -3.383 17.828 1 93.62 114 PRO B CA 1
ATOM 3711 C C . PRO B 1 114 ? 1.706 -3.307 18.625 1 93.62 114 PRO B C 1
ATOM 3713 O O . PRO B 1 114 ? 2.588 -2.504 18.312 1 93.62 114 PRO B O 1
ATOM 3716 N N . ILE B 1 115 ? 1.731 -4.059 19.703 1 93.44 115 ILE B N 1
ATOM 3717 C CA . ILE B 1 115 ? 2.998 -4.574 20.203 1 93.44 115 ILE B CA 1
ATOM 3718 C C . ILE B 1 115 ? 3.367 -5.855 19.469 1 93.44 115 ILE B C 1
ATOM 3720 O O . ILE B 1 115 ? 2.512 -6.715 19.234 1 93.44 115 ILE B O 1
ATOM 3724 N N . ALA B 1 116 ? 4.625 -5.906 18.953 1 93.25 116 ALA B N 1
ATOM 3725 C CA . ALA B 1 116 ? 4.953 -7 18.047 1 93.25 116 ALA B CA 1
ATOM 3726 C C . ALA B 1 116 ? 6.375 -7.5 18.266 1 93.25 116 ALA B C 1
ATOM 3728 O O . ALA B 1 116 ? 7.234 -6.75 18.75 1 93.25 116 ALA B O 1
ATOM 3729 N N . ALA B 1 117 ? 6.586 -8.734 18.031 1 93 117 ALA B N 1
ATOM 3730 C CA . ALA B 1 117 ? 7.895 -9.383 17.984 1 93 117 ALA B CA 1
ATOM 3731 C C . ALA B 1 117 ? 8.055 -10.203 16.703 1 93 117 ALA B C 1
ATOM 3733 O O . ALA B 1 117 ? 7.074 -10.75 16.188 1 93 117 ALA B O 1
ATOM 3734 N N . TYR B 1 118 ? 9.289 -10.305 16.188 1 89.94 118 TYR B N 1
ATOM 3735 C CA . TYR B 1 118 ? 9.531 -10.898 14.875 1 89.94 118 TYR B CA 1
ATOM 3736 C C . TYR B 1 118 ? 10.383 -12.156 15 1 89.94 118 TYR B C 1
ATOM 3738 O O . TYR B 1 118 ? 10.688 -12.812 14 1 89.94 118 TYR B O 1
ATOM 3746 N N . GLU B 1 119 ? 10.773 -12.625 16.125 1 83.94 119 GLU B N 1
ATOM 3747 C CA . GLU B 1 119 ? 11.727 -13.711 16.281 1 83.94 119 GLU B CA 1
ATOM 3748 C C . GLU B 1 119 ? 11.055 -14.961 16.844 1 83.94 119 GLU B C 1
ATOM 3750 O O . GLU B 1 119 ? 11.727 -15.945 17.172 1 83.94 119 GLU B O 1
ATOM 3755 N N . HIS B 1 120 ? 9.805 -14.992 16.969 1 86.5 120 HIS B N 1
ATOM 3756 C CA . HIS B 1 120 ? 9.078 -16.016 17.703 1 86.5 120 HIS B CA 1
ATOM 3757 C C . HIS B 1 120 ? 9.117 -17.359 16.969 1 86.5 120 HIS B C 1
ATOM 3759 O O . HIS B 1 120 ? 8.992 -18.422 17.594 1 86.5 120 HIS B O 1
ATOM 3765 N N . ARG B 1 121 ? 9.273 -17.391 15.695 1 87.94 121 ARG B N 1
ATOM 3766 C CA . ARG B 1 121 ? 9.172 -18.625 14.922 1 87.94 121 ARG B CA 1
ATOM 3767 C C . ARG B 1 121 ? 10.359 -19.531 15.188 1 87.94 121 ARG B C 1
ATOM 3769 O O . ARG B 1 121 ? 10.242 -20.766 15.117 1 87.94 121 ARG B O 1
ATOM 3776 N N . GLY B 1 122 ? 11.492 -18.953 15.539 1 83.69 122 GLY B N 1
ATOM 3777 C CA . GLY B 1 122 ? 12.656 -19.75 15.898 1 83.69 122 GLY B CA 1
ATOM 3778 C C . GLY B 1 122 ? 12.734 -20.062 17.375 1 83.69 122 GLY B C 1
ATOM 3779 O O . GLY B 1 122 ? 13.711 -20.656 17.844 1 83.69 122 GLY B O 1
ATOM 3780 N N . GLY B 1 123 ? 11.625 -19.719 18.016 1 84.56 123 GLY B N 1
ATOM 3781 C CA . GLY B 1 123 ? 11.641 -19.875 19.453 1 84.56 123 GLY B CA 1
ATOM 3782 C C . GLY B 1 123 ? 12.297 -18.703 20.188 1 84.56 123 GLY B C 1
ATOM 3783 O O . GLY B 1 123 ? 12.969 -17.891 19.562 1 84.56 123 GLY B O 1
ATOM 3784 N N . PHE B 1 124 ? 11.922 -18.609 21.406 1 82.81 124 PHE B N 1
ATOM 3785 C CA . PHE B 1 124 ? 12.523 -17.578 22.25 1 82.81 124 PHE B CA 1
ATOM 3786 C C . PHE B 1 124 ? 13.781 -18.109 22.938 1 82.81 124 PHE B C 1
ATOM 3788 O O . PHE B 1 124 ? 13.82 -19.25 23.391 1 82.81 124 PHE B O 1
ATOM 3795 N N . ARG B 1 125 ? 14.789 -17.391 22.922 1 80.94 125 ARG B N 1
ATOM 3796 C CA . ARG B 1 125 ? 16.047 -17.797 23.562 1 80.94 125 ARG B CA 1
ATOM 3797 C C . ARG B 1 125 ? 15.906 -17.828 25.078 1 80.94 125 ARG B C 1
ATOM 3799 O O . ARG B 1 125 ? 15.367 -16.891 25.672 1 80.94 125 ARG B O 1
ATOM 3806 N N . LEU B 1 126 ? 16.469 -18.891 25.547 1 85.44 126 LEU B N 1
ATOM 3807 C CA . LEU B 1 126 ? 16.422 -19.047 27 1 85.44 126 LEU B CA 1
ATOM 3808 C C . LEU B 1 126 ? 17.172 -17.891 27.688 1 85.44 126 LEU B C 1
ATOM 3810 O O . LEU B 1 126 ? 18.312 -17.594 27.328 1 85.44 126 LEU B O 1
ATOM 3814 N N . GLY B 1 127 ? 16.484 -17.25 28.609 1 86.12 127 GLY B N 1
ATOM 3815 C CA . GLY B 1 127 ? 17.109 -16.203 29.422 1 86.12 127 GLY B CA 1
ATOM 3816 C C . GLY B 1 127 ? 17.156 -14.859 28.734 1 86.12 127 GLY B C 1
ATOM 3817 O O . GLY B 1 127 ? 17.516 -13.852 29.359 1 86.12 127 GLY B O 1
ATOM 3818 N N . ALA B 1 128 ? 16.781 -14.844 27.484 1 84.38 128 ALA B N 1
ATOM 3819 C CA . ALA B 1 128 ? 16.797 -13.578 26.766 1 84.38 128 ALA B CA 1
ATOM 3820 C C . ALA B 1 128 ? 15.422 -12.93 26.766 1 84.38 128 ALA B C 1
ATOM 3822 O O . ALA B 1 128 ? 14.398 -13.617 26.781 1 84.38 128 ALA B O 1
ATOM 3823 N N . PRO B 1 129 ? 15.391 -11.656 26.938 1 84.75 129 PRO B N 1
ATOM 3824 C CA . PRO B 1 129 ? 14.094 -10.984 26.781 1 84.75 129 PRO B CA 1
ATOM 3825 C C . PRO B 1 129 ? 13.492 -11.18 25.406 1 84.75 129 PRO B C 1
ATOM 3827 O O . PRO B 1 129 ? 14.219 -11.273 24.406 1 84.75 129 PRO B O 1
ATOM 3830 N N . VAL B 1 130 ? 12.109 -11.367 25.484 1 80.69 130 VAL B N 1
ATOM 3831 C CA . VAL B 1 130 ? 11.406 -11.383 24.203 1 80.69 130 VAL B CA 1
ATOM 3832 C C . VAL B 1 130 ? 11.352 -9.969 23.625 1 80.69 130 VAL B C 1
ATOM 3834 O O . VAL B 1 130 ? 10.984 -9.023 24.328 1 80.69 130 VAL B O 1
ATOM 3837 N N . GLY B 1 131 ? 11.719 -9.789 22.469 1 84.38 131 GLY B N 1
ATOM 3838 C CA . GLY B 1 131 ? 11.898 -8.5 21.812 1 84.38 131 GLY B CA 1
ATOM 3839 C C . GLY B 1 131 ? 10.602 -7.863 21.375 1 84.38 131 GLY B C 1
ATOM 3840 O O . GLY B 1 131 ? 10.469 -7.434 20.219 1 84.38 131 GLY B O 1
ATOM 3841 N N . PHE B 1 132 ? 9.555 -7.891 22.344 1 89.06 132 PHE B N 1
ATOM 3842 C CA . PHE B 1 132 ? 8.32 -7.172 22.047 1 89.06 132 PHE B CA 1
ATOM 3843 C C . PHE B 1 132 ? 8.555 -5.668 22.062 1 89.06 132 PHE B C 1
ATOM 3845 O O . PHE B 1 132 ? 9.164 -5.137 23 1 89.06 132 PHE B O 1
ATOM 3852 N N . LYS B 1 133 ? 8.125 -5.086 20.953 1 92.62 133 LYS B N 1
ATOM 3853 C CA . LYS B 1 133 ? 8.273 -3.637 20.844 1 92.62 133 LYS B CA 1
ATOM 3854 C C . LYS B 1 133 ? 6.973 -2.988 20.375 1 92.62 133 LYS B C 1
ATOM 3856 O O . LYS B 1 133 ? 6.176 -3.621 19.688 1 92.62 133 LYS B O 1
ATOM 3861 N N . ASP B 1 134 ? 6.793 -1.737 20.844 1 93.06 134 ASP B N 1
ATOM 3862 C CA . ASP B 1 134 ? 5.668 -0.942 20.359 1 93.06 134 ASP B CA 1
ATOM 3863 C C . ASP B 1 134 ? 5.879 -0.513 18.906 1 93.06 134 ASP B C 1
ATOM 3865 O O . ASP B 1 134 ? 6.758 0.302 18.609 1 93.06 134 ASP B O 1
ATOM 3869 N N . PHE B 1 135 ? 5.035 -1.021 18.062 1 92.75 135 PHE B N 1
ATOM 3870 C CA . PHE B 1 135 ? 5.176 -0.752 16.641 1 92.75 135 PHE B CA 1
ATOM 3871 C C . PHE B 1 135 ? 5.086 0.744 16.359 1 92.75 135 PHE B C 1
ATOM 3873 O O . PHE B 1 135 ? 5.82 1.268 15.516 1 92.75 135 PHE B O 1
ATOM 3880 N N . LEU B 1 136 ? 4.227 1.441 16.984 1 91.69 136 LEU B N 1
ATOM 3881 C CA . LEU B 1 136 ? 4 2.863 16.766 1 91.69 136 LEU B CA 1
ATOM 3882 C C . LEU B 1 136 ? 5.285 3.658 16.969 1 91.69 136 LEU B C 1
ATOM 3884 O O . LEU B 1 136 ? 5.602 4.551 16.172 1 91.69 136 LEU B O 1
ATOM 3888 N N . TRP B 1 137 ? 6 3.301 17.938 1 90.94 137 TRP B N 1
ATOM 3889 C CA . TRP B 1 137 ? 7.227 4.016 18.281 1 90.94 137 TRP B CA 1
ATOM 3890 C C . TRP B 1 137 ? 8.383 3.568 17.406 1 90.94 137 TRP B C 1
ATOM 3892 O O . TRP B 1 137 ? 9.086 4.398 16.812 1 90.94 137 TRP B O 1
ATOM 3902 N N . GLU B 1 138 ? 8.508 2.32 17.219 1 92.5 138 GLU B N 1
ATOM 3903 C CA . GLU B 1 138 ? 9.648 1.745 16.516 1 92.5 138 GLU B CA 1
ATOM 3904 C C . GLU B 1 138 ? 9.602 2.064 15.016 1 92.5 138 GLU B C 1
ATOM 3906 O O . GLU B 1 138 ? 10.641 2.184 14.367 1 92.5 138 GLU B O 1
ATOM 3911 N N . ALA B 1 139 ? 8.445 2.305 14.547 1 90.69 139 ALA B N 1
ATOM 3912 C CA . ALA B 1 139 ? 8.258 2.543 13.117 1 90.69 139 ALA B CA 1
ATOM 3913 C C . ALA B 1 139 ? 8.672 3.961 12.742 1 90.69 139 ALA B C 1
ATOM 3915 O O . ALA B 1 139 ? 8.836 4.273 11.555 1 90.69 139 ALA B O 1
ATOM 3916 N N . LEU B 1 140 ? 8.977 4.859 13.742 1 92.38 140 LEU B N 1
ATOM 3917 C CA . LEU B 1 140 ? 9.352 6.246 13.484 1 92.38 140 LEU B CA 1
ATOM 3918 C C . LEU B 1 140 ? 10.82 6.348 13.086 1 92.38 140 LEU B C 1
ATOM 3920 O O . LEU B 1 140 ? 11.266 7.391 12.602 1 92.38 140 LEU B O 1
ATOM 3924 N N . TYR B 1 141 ? 11.523 5.258 13.312 1 96.31 141 TYR B N 1
ATOM 3925 C CA . TYR B 1 141 ? 12.953 5.258 13.023 1 96.31 141 TYR B CA 1
ATOM 3926 C C . TYR B 1 141 ? 13.211 4.875 11.57 1 96.31 141 TYR B C 1
ATOM 3928 O O . TYR B 1 141 ? 12.68 3.875 11.078 1 96.31 141 TYR B O 1
ATOM 3936 N N . ASP B 1 142 ? 13.961 5.68 10.867 1 97.44 142 ASP B N 1
ATOM 3937 C CA . ASP B 1 142 ? 14.438 5.367 9.523 1 97.44 142 ASP B CA 1
ATOM 3938 C C . ASP B 1 142 ? 15.867 4.828 9.555 1 97.44 142 ASP B C 1
ATOM 3940 O O . ASP B 1 142 ? 16.812 5.586 9.734 1 97.44 142 ASP B O 1
ATOM 3944 N N . PRO B 1 143 ? 16.031 3.588 9.273 1 97.31 143 PRO B N 1
ATOM 3945 C CA . PRO B 1 143 ? 17.359 3 9.359 1 97.31 143 PRO B CA 1
ATOM 3946 C C . PRO B 1 143 ? 18.328 3.549 8.305 1 97.31 143 PRO B C 1
ATOM 3948 O O . PRO B 1 143 ? 19.531 3.578 8.516 1 97.31 143 PRO B O 1
ATOM 3951 N N . ALA B 1 144 ? 17.797 3.916 7.168 1 97.38 144 ALA B N 1
ATOM 3952 C CA . ALA B 1 144 ? 18.672 4.449 6.121 1 97.38 144 ALA B CA 1
ATOM 3953 C C . ALA B 1 144 ? 19.312 5.766 6.559 1 97.38 144 ALA B C 1
ATOM 3955 O O . ALA B 1 144 ? 20.5 5.996 6.328 1 97.38 144 ALA B O 1
ATOM 3956 N N . ALA B 1 145 ? 18.562 6.625 7.219 1 96.94 145 ALA B N 1
ATOM 3957 C CA . ALA B 1 145 ? 19.047 7.918 7.695 1 96.94 145 ALA B CA 1
ATOM 3958 C C . ALA B 1 145 ? 19.734 7.781 9.055 1 96.94 145 ALA B C 1
ATOM 3960 O O . ALA B 1 145 ? 20.5 8.656 9.461 1 96.94 145 ALA B O 1
ATOM 3961 N N . GLY B 1 146 ? 19.422 6.715 9.805 1 97.25 146 GLY B N 1
ATOM 3962 C CA . GLY B 1 146 ? 19.922 6.539 11.156 1 97.25 146 GLY B CA 1
ATOM 3963 C C . GLY B 1 146 ? 19.344 7.527 12.148 1 97.25 146 GLY B C 1
ATOM 3964 O O . GLY B 1 146 ? 20.016 7.949 13.086 1 97.25 146 GLY B O 1
ATOM 3965 N N . VAL B 1 147 ? 18.125 7.977 11.859 1 96.75 147 VAL B N 1
ATOM 3966 C CA . VAL B 1 147 ? 17.484 8.977 12.711 1 96.75 147 VAL B CA 1
ATOM 3967 C C . VAL B 1 147 ? 15.977 8.781 12.688 1 96.75 147 VAL B C 1
ATOM 3969 O O . VAL B 1 147 ? 15.43 8.219 11.734 1 96.75 147 VAL B O 1
ATOM 3972 N N . ASP B 1 148 ? 15.25 9.07 13.766 1 96.62 148 ASP B N 1
ATOM 3973 C CA . ASP B 1 148 ? 13.797 9.016 13.789 1 96.62 148 ASP B CA 1
ATOM 3974 C C . ASP B 1 148 ? 13.188 10.258 13.141 1 96.62 148 ASP B C 1
ATOM 3976 O O . ASP B 1 148 ? 13.906 11.203 12.805 1 96.62 148 ASP B O 1
ATOM 3980 N N . MET B 1 149 ? 11.914 10.25 12.93 1 95.69 149 MET B N 1
ATOM 3981 C CA . MET B 1 149 ? 11.227 11.305 12.203 1 95.69 149 MET B CA 1
ATOM 3982 C C . MET B 1 149 ? 11.43 12.656 12.883 1 95.69 149 MET B C 1
ATOM 3984 O O . MET B 1 149 ? 11.625 13.672 12.219 1 95.69 149 MET B O 1
ATOM 3988 N N . ILE B 1 150 ? 11.344 12.719 14.195 1 97.56 150 ILE B N 1
ATOM 3989 C CA . ILE B 1 150 ? 11.547 13.969 14.914 1 97.56 150 ILE B CA 1
ATOM 3990 C C . ILE B 1 150 ? 13 14.422 14.773 1 97.56 150 ILE B C 1
ATOM 3992 O O . ILE B 1 150 ? 13.281 15.617 14.68 1 97.56 150 ILE B O 1
ATOM 3996 N N . GLY B 1 151 ? 13.867 13.438 14.758 1 98 151 GLY B N 1
ATOM 3997 C CA . GLY B 1 151 ? 15.273 13.734 14.516 1 98 151 GLY B CA 1
ATOM 3998 C C . GLY B 1 151 ? 15.516 14.383 13.164 1 98 151 GLY B C 1
ATOM 3999 O O . GLY B 1 151 ? 16.406 15.234 13.031 1 98 151 GLY B O 1
ATOM 4000 N N . THR B 1 152 ? 14.781 13.984 12.148 1 98.19 152 THR B N 1
ATOM 4001 C CA . THR B 1 152 ? 14.922 14.609 10.844 1 98.19 152 THR B CA 1
ATOM 4002 C C . THR B 1 152 ? 14.508 16.078 10.898 1 98.19 152 THR B C 1
ATOM 4004 O O . THR B 1 152 ? 15.062 16.906 10.172 1 98.19 152 THR B O 1
ATOM 4007 N N . ALA B 1 153 ? 13.523 16.422 11.711 1 98.62 153 ALA B N 1
ATOM 4008 C CA . ALA B 1 153 ? 13.125 17.812 11.906 1 98.62 153 ALA B CA 1
ATOM 4009 C C . ALA B 1 153 ? 14.227 18.609 12.602 1 98.62 153 ALA B C 1
ATOM 4011 O O . ALA B 1 153 ? 14.43 19.781 12.312 1 98.62 153 ALA B O 1
ATOM 4012 N N . GLU B 1 154 ? 14.898 17.938 13.586 1 98.75 154 GLU B N 1
ATOM 4013 C CA . GLU B 1 154 ? 16.047 18.578 14.227 1 98.75 154 GLU B CA 1
ATOM 4014 C C . GLU B 1 154 ? 17.125 18.906 13.203 1 98.75 154 GLU B C 1
ATOM 4016 O O . GLU B 1 154 ? 17.781 19.953 13.297 1 98.75 154 GLU B O 1
ATOM 4021 N N . ASN B 1 155 ? 17.359 17.969 12.25 1 98.62 155 ASN B N 1
ATOM 4022 C CA . ASN B 1 155 ? 18.312 18.234 11.18 1 98.62 155 ASN B CA 1
ATOM 4023 C C . ASN B 1 155 ? 17.938 19.484 10.383 1 98.62 155 ASN B C 1
ATOM 4025 O O . ASN B 1 155 ? 18.797 20.297 10.039 1 98.62 155 ASN B O 1
ATOM 4029 N N . LEU B 1 156 ? 16.688 19.672 10.117 1 98.81 156 LEU B N 1
ATOM 4030 C CA . LEU B 1 156 ? 16.219 20.844 9.383 1 98.81 156 LEU B CA 1
ATOM 4031 C C . LEU B 1 156 ? 16.359 22.109 10.219 1 98.81 156 LEU B C 1
ATOM 4033 O O . LEU B 1 156 ? 16.703 23.172 9.695 1 98.81 156 LEU B O 1
ATOM 4037 N N . ALA B 1 157 ? 16.047 21.969 11.516 1 98.81 157 ALA B N 1
ATOM 4038 C CA . ALA B 1 157 ? 16.203 23.125 12.398 1 98.81 157 ALA B CA 1
ATOM 4039 C C . ALA B 1 157 ? 17.641 23.641 12.375 1 98.81 157 ALA B C 1
ATOM 4041 O O . ALA B 1 157 ? 17.875 24.859 12.305 1 98.81 157 ALA B O 1
ATOM 4042 N N . ARG B 1 158 ? 18.578 22.734 12.414 1 98.5 158 ARG B N 1
ATOM 4043 C CA . ARG B 1 158 ? 19.984 23.109 12.359 1 98.5 158 ARG B CA 1
ATOM 4044 C C . ARG B 1 158 ? 20.344 23.688 11 1 98.5 158 ARG B C 1
ATOM 4046 O O . ARG B 1 158 ? 21 24.719 10.914 1 98.5 158 ARG B O 1
ATOM 4053 N N . ALA B 1 159 ? 19.922 23.047 9.977 1 98.62 159 ALA B N 1
ATOM 4054 C CA . ALA B 1 159 ? 20.281 23.438 8.617 1 98.62 159 ALA B CA 1
ATOM 4055 C C . ALA B 1 159 ? 19.719 24.812 8.273 1 98.62 159 ALA B C 1
ATOM 4057 O O . ALA B 1 159 ? 20.344 25.578 7.531 1 98.62 159 ALA B O 1
ATOM 4058 N N . TYR B 1 160 ? 18.594 25.156 8.859 1 98.62 160 TYR B N 1
ATOM 4059 C CA . TYR B 1 160 ? 17.906 26.391 8.469 1 98.62 160 TYR B CA 1
ATOM 4060 C C . TYR B 1 160 ? 17.953 27.406 9.602 1 98.62 160 TYR B C 1
ATOM 4062 O O . TYR B 1 160 ? 17.328 28.469 9.508 1 98.62 160 TYR B O 1
ATOM 4070 N N . GLY B 1 161 ? 18.594 27.094 10.656 1 98.56 161 GLY B N 1
ATOM 4071 C CA . GLY B 1 161 ? 18.797 28.031 11.75 1 98.56 161 GLY B CA 1
ATOM 4072 C C . GLY B 1 161 ? 17.531 28.391 12.492 1 98.56 161 GLY B C 1
ATOM 4073 O O . GLY B 1 161 ? 17.25 29.562 12.758 1 98.56 161 GLY B O 1
ATOM 4074 N N . LEU B 1 162 ? 16.734 27.375 12.836 1 98.75 162 LEU B N 1
ATOM 4075 C CA . LEU B 1 162 ? 15.477 27.609 13.531 1 98.75 162 LEU B CA 1
ATOM 4076 C C . LEU B 1 162 ? 15.641 27.422 15.031 1 98.75 162 LEU B C 1
ATOM 4078 O O . LEU B 1 162 ? 16.047 26.359 15.492 1 98.75 162 LEU B O 1
ATOM 4082 N N . ALA B 1 163 ? 15.273 28.438 15.75 1 98.38 163 ALA B N 1
ATOM 4083 C CA . ALA B 1 163 ? 15.422 28.422 17.203 1 98.38 163 ALA B CA 1
ATOM 4084 C C . ALA B 1 163 ? 14.188 27.828 17.875 1 98.38 163 ALA B C 1
ATOM 4086 O O . ALA B 1 163 ? 13.117 27.75 17.266 1 98.38 163 ALA B O 1
ATOM 4087 N N . ARG B 1 164 ? 14.391 27.438 19.125 1 98.38 164 ARG B N 1
ATOM 4088 C CA . ARG B 1 164 ? 13.328 26.859 19.953 1 98.38 164 ARG B CA 1
ATOM 4089 C C . ARG B 1 164 ? 12.117 27.797 20 1 98.38 164 ARG B C 1
ATOM 4091 O O . ARG B 1 164 ? 10.977 27.344 19.828 1 98.38 164 ARG B O 1
ATOM 4098 N N . GLU B 1 165 ? 12.328 29.031 20.188 1 98.19 165 GLU B N 1
ATOM 4099 C CA . GLU B 1 165 ? 11.25 30 20.312 1 98.19 165 GLU B CA 1
ATOM 4100 C C . GLU B 1 165 ? 10.453 30.109 19.016 1 98.19 165 GLU B C 1
ATOM 4102 O O . GLU B 1 165 ? 9.234 30.266 19.031 1 98.19 165 GLU B O 1
ATOM 4107 N N . THR B 1 166 ? 11.18 30.016 17.953 1 98.5 166 THR B N 1
ATOM 4108 C CA . THR B 1 166 ? 10.562 30.141 16.641 1 98.5 166 THR B CA 1
ATOM 4109 C C . THR B 1 166 ? 9.633 28.953 16.375 1 98.5 166 THR B C 1
ATOM 4111 O O . THR B 1 166 ? 8.508 29.156 15.906 1 98.5 166 THR B O 1
ATOM 4114 N N . VAL B 1 167 ? 10.094 27.781 16.672 1 98.75 167 VAL B N 1
ATOM 4115 C CA . VAL B 1 167 ? 9.281 26.594 16.375 1 98.75 167 VAL B CA 1
ATOM 4116 C C . VAL B 1 167 ? 8.109 26.516 17.344 1 98.75 167 VAL B C 1
ATOM 4118 O O . VAL B 1 167 ? 7.008 26.125 16.969 1 98.75 167 VAL B O 1
ATOM 4121 N N . ASP B 1 168 ? 8.312 26.906 18.578 1 98.75 168 ASP B N 1
ATOM 4122 C CA . ASP B 1 168 ? 7.219 26.969 19.547 1 98.75 168 ASP B CA 1
ATOM 4123 C C . ASP B 1 168 ? 6.172 28 19.125 1 98.75 168 ASP B C 1
ATOM 4125 O O . ASP B 1 168 ? 4.973 27.781 19.328 1 98.75 168 ASP B O 1
ATOM 4129 N N . ALA B 1 169 ? 6.641 29.094 18.656 1 98.75 169 ALA B N 1
ATOM 4130 C CA . ALA B 1 169 ? 5.715 30.141 18.203 1 98.75 169 ALA B CA 1
ATOM 4131 C C . ALA B 1 169 ? 4.812 29.609 17.094 1 98.75 169 ALA B C 1
ATOM 4133 O O . ALA B 1 169 ? 3.631 29.969 17.016 1 98.75 169 ALA B O 1
ATOM 4134 N N . TRP B 1 170 ? 5.375 28.859 16.203 1 98.69 170 TRP B N 1
ATOM 4135 C CA . TRP B 1 170 ? 4.559 28.266 15.148 1 98.69 170 TRP B CA 1
ATOM 4136 C C . TRP B 1 170 ? 3.518 27.328 15.734 1 98.69 170 TRP B C 1
ATOM 4138 O O . TRP B 1 170 ? 2.369 27.297 15.289 1 98.69 170 TRP B O 1
ATOM 4148 N N . ALA B 1 171 ? 3.953 26.469 16.672 1 98.69 171 ALA B N 1
ATOM 4149 C CA . ALA B 1 171 ? 3.025 25.547 17.328 1 98.69 171 ALA B CA 1
ATOM 4150 C C . ALA B 1 171 ? 1.882 26.312 17.984 1 98.69 171 ALA B C 1
ATOM 4152 O O . ALA B 1 171 ? 0.723 25.891 17.906 1 98.69 171 ALA B O 1
ATOM 4153 N N . LEU B 1 172 ? 2.244 27.375 18.688 1 98.75 172 LEU B N 1
ATOM 4154 C CA . LEU B 1 172 ? 1.228 28.203 19.312 1 98.75 172 LEU B CA 1
ATOM 4155 C C . LEU B 1 172 ? 0.238 28.734 18.281 1 98.75 172 LEU B C 1
ATOM 4157 O O . LEU B 1 172 ? -0.976 28.672 18.5 1 98.75 172 LEU B O 1
ATOM 4161 N N . ARG B 1 173 ? 0.754 29.234 17.219 1 98.31 173 ARG B N 1
ATOM 4162 C CA . ARG B 1 173 ? -0.065 29.75 16.125 1 98.31 173 ARG B CA 1
ATOM 4163 C C . ARG B 1 173 ? -1.006 28.672 15.594 1 98.31 173 ARG B C 1
ATOM 4165 O O . ARG B 1 173 ? -2.182 28.938 15.344 1 98.31 173 ARG B O 1
ATOM 4172 N N . SER B 1 174 ? -0.5 27.484 15.383 1 98.56 174 SER B N 1
ATOM 4173 C CA . SER B 1 174 ? -1.298 26.359 14.883 1 98.56 174 SER B CA 1
ATOM 4174 C C . SER B 1 174 ? -2.484 26.078 15.797 1 98.56 174 SER B C 1
ATOM 4176 O O . SER B 1 174 ? -3.613 25.922 15.32 1 98.56 174 SER B O 1
ATOM 4178 N N . HIS B 1 175 ? -2.244 26.031 17.078 1 98.56 175 HIS B N 1
ATOM 4179 C CA . HIS B 1 175 ? -3.307 25.766 18.047 1 98.56 175 HIS B CA 1
ATOM 4180 C C . HIS B 1 175 ? -4.309 26.922 18.078 1 98.56 175 HIS B C 1
ATOM 4182 O O . HIS B 1 175 ? -5.52 26.688 18.109 1 98.56 175 HIS B O 1
ATOM 4188 N N . GLN B 1 176 ? -3.814 28.141 18.094 1 98.5 176 GLN B N 1
ATOM 4189 C CA . GLN B 1 176 ? -4.691 29.297 18.125 1 98.5 176 GLN B CA 1
ATOM 4190 C C . GLN B 1 176 ? -5.613 29.328 16.906 1 98.5 176 GLN B C 1
ATOM 4192 O O . GLN B 1 176 ? -6.816 29.547 17.031 1 98.5 176 GLN B O 1
ATOM 4197 N N . ARG B 1 177 ? -5.043 29.094 15.789 1 98.5 177 ARG B N 1
ATOM 4198 C CA . ARG B 1 177 ? -5.816 29.094 14.547 1 98.5 177 ARG B CA 1
ATOM 4199 C C . ARG B 1 177 ? -6.836 27.969 14.539 1 98.5 177 ARG B C 1
ATOM 4201 O O . ARG B 1 177 ? -7.98 28.156 14.125 1 98.5 177 ARG B O 1
ATOM 4208 N N . ALA B 1 178 ? -6.434 26.75 14.984 1 98.5 178 ALA B N 1
ATOM 4209 C CA . ALA B 1 178 ? -7.336 25.609 15.023 1 98.5 178 ALA B CA 1
ATOM 4210 C C . ALA B 1 178 ? -8.5 25.859 15.977 1 98.5 178 ALA B C 1
ATOM 4212 O O . ALA B 1 178 ? -9.648 25.531 15.656 1 98.5 178 ALA B O 1
ATOM 4213 N N . LEU B 1 179 ? -8.18 26.391 17.125 1 98.19 179 LEU B N 1
ATOM 4214 C CA . LEU B 1 179 ? -9.211 26.688 18.109 1 98.19 179 LEU B CA 1
ATOM 4215 C C . LEU B 1 179 ? -10.18 27.734 17.578 1 98.19 179 LEU B C 1
ATOM 4217 O O . LEU B 1 179 ? -11.398 27.609 17.766 1 98.19 179 LEU B O 1
ATOM 4221 N N . GLN B 1 180 ? -9.641 28.781 17 1 98 180 GLN B N 1
ATOM 4222 C CA . GLN B 1 180 ? -10.492 29.812 16.406 1 98 180 GLN B CA 1
ATOM 4223 C C . GLN B 1 180 ? -11.398 29.219 15.328 1 98 180 GLN B C 1
ATOM 4225 O O . GLN B 1 180 ? -12.594 29.531 15.281 1 98 180 GLN B O 1
ATOM 4230 N N . ALA B 1 181 ? -10.828 28.422 14.453 1 97.88 181 ALA B N 1
ATOM 4231 C CA . ALA B 1 181 ? -11.594 27.781 13.406 1 97.88 181 ALA B CA 1
ATOM 4232 C C . ALA B 1 181 ? -12.711 26.906 13.992 1 97.88 181 ALA B C 1
ATOM 4234 O O . ALA B 1 181 ? -13.828 26.891 13.477 1 97.88 181 ALA B O 1
ATOM 4235 N N . GLN B 1 182 ? -12.367 26.172 15.008 1 96.44 182 GLN B N 1
ATOM 4236 C CA . GLN B 1 182 ? -13.336 25.297 15.664 1 96.44 182 GLN B CA 1
ATOM 4237 C C . GLN B 1 182 ? -14.492 26.109 16.25 1 96.44 182 GLN B C 1
ATOM 4239 O O . GLN B 1 182 ? -15.664 25.75 16.078 1 96.44 182 GLN B O 1
ATOM 4244 N N . VAL B 1 183 ? -14.133 27.188 16.938 1 96.25 183 VAL B N 1
ATOM 4245 C CA . VAL B 1 183 ? -15.133 28.031 17.578 1 96.25 183 VAL B CA 1
ATOM 4246 C C . VAL B 1 183 ? -16.031 28.672 16.516 1 96.25 183 VAL B C 1
ATOM 4248 O O . VAL B 1 183 ? -17.234 28.844 16.734 1 96.25 183 VAL B O 1
ATOM 4251 N N . GLN B 1 184 ? -15.477 28.969 15.383 1 96.69 184 GLN B N 1
ATOM 4252 C CA . GLN B 1 184 ? -16.219 29.609 14.305 1 96.69 184 GLN B CA 1
ATOM 4253 C C . GLN B 1 184 ? -17.016 28.578 13.492 1 96.69 184 GLN B C 1
ATOM 4255 O O . GLN B 1 184 ? -17.719 28.938 12.555 1 96.69 184 GLN B O 1
ATOM 4260 N N . GLY B 1 185 ? -16.844 27.328 13.766 1 96.56 185 GLY B N 1
ATOM 4261 C CA . GLY B 1 185 ? -17.578 26.281 13.094 1 96.56 185 GLY B CA 1
ATOM 4262 C C . GLY B 1 185 ? -17.016 25.922 11.727 1 96.56 185 GLY B C 1
ATOM 4263 O O . GLY B 1 185 ? -17.703 25.344 10.891 1 96.56 185 GLY B O 1
ATOM 4264 N N . TRP B 1 186 ? -15.812 26.297 11.5 1 96.5 186 TRP B N 1
ATOM 4265 C CA . TRP B 1 186 ? -15.195 26.078 10.195 1 96.5 186 TRP B CA 1
ATOM 4266 C C . TRP B 1 186 ? -15.195 24.594 9.844 1 96.5 186 TRP B C 1
ATOM 4268 O O . TRP B 1 186 ? -15.438 24.219 8.695 1 96.5 186 TRP B O 1
ATOM 4278 N N . PHE B 1 187 ? -14.945 23.719 10.82 1 97.06 187 PHE B N 1
ATOM 4279 C CA . PHE B 1 187 ? -14.711 22.297 10.539 1 97.06 187 PHE B CA 1
ATOM 4280 C C . PHE B 1 187 ? -16.031 21.547 10.453 1 97.06 187 PHE B C 1
ATOM 4282 O O . PHE B 1 187 ? -16.062 20.359 10.133 1 97.06 187 PHE B O 1
ATOM 4289 N N . ASP B 1 188 ? -17.141 22.219 10.68 1 95.81 188 ASP B N 1
ATOM 4290 C CA . ASP B 1 188 ? -18.453 21.562 10.68 1 95.81 188 ASP B CA 1
ATOM 4291 C C . ASP B 1 188 ? -18.766 20.953 9.312 1 95.81 188 ASP B C 1
ATOM 4293 O O . ASP B 1 188 ? -19.406 19.922 9.227 1 95.81 188 ASP B O 1
ATOM 4297 N N . GLU B 1 189 ? -18.297 21.594 8.32 1 95.25 189 GLU B N 1
ATOM 4298 C CA . GLU B 1 189 ? -18.547 21.109 6.973 1 95.25 189 GLU B CA 1
ATOM 4299 C C . GLU B 1 189 ? -17.562 20.016 6.586 1 95.25 189 GLU B C 1
ATOM 4301 O O . GLU B 1 189 ? -17.781 19.281 5.621 1 95.25 189 GLU B O 1
ATOM 4306 N N . GLU B 1 190 ? -16.516 19.844 7.328 1 96.94 190 GLU B N 1
ATOM 4307 C CA . GLU B 1 190 ? -15.508 18.828 7.039 1 96.94 190 GLU B CA 1
ATOM 4308 C C . GLU B 1 190 ? -15.781 17.531 7.797 1 96.94 190 GLU B C 1
ATOM 4310 O O . GLU B 1 190 ? -15.633 16.438 7.246 1 96.94 190 GLU B O 1
ATOM 4315 N N . ILE B 1 191 ? -16.188 17.672 9.008 1 98.62 191 ILE B N 1
ATOM 4316 C CA . ILE B 1 191 ? -16.234 16.547 9.945 1 98.62 191 ILE B CA 1
ATOM 4317 C C . ILE B 1 191 ? -17.594 15.867 9.867 1 98.62 191 ILE B C 1
ATOM 4319 O O . ILE B 1 191 ? -18.625 16.531 9.906 1 98.62 191 ILE B O 1
ATOM 4323 N N . VAL B 1 192 ? -17.562 14.602 9.68 1 98.44 192 VAL B N 1
ATOM 4324 C CA . VAL B 1 192 ? -18.75 13.758 9.875 1 98.44 192 VAL B CA 1
ATOM 4325 C C . VAL B 1 192 ? -18.641 13.023 11.211 1 98.44 192 VAL B C 1
ATOM 4327 O O . VAL B 1 192 ? -17.641 12.344 11.469 1 98.44 192 VAL B O 1
ATOM 4330 N N . SER B 1 193 ? -19.656 13.172 11.977 1 98.25 193 SER B N 1
ATOM 4331 C CA . SER B 1 193 ? -19.625 12.594 13.32 1 98.25 193 SER B CA 1
ATOM 4332 C C . SER B 1 193 ? -19.562 11.07 13.266 1 98.25 193 SER B C 1
ATOM 4334 O O . SER B 1 193 ? -20.031 10.461 12.297 1 98.25 193 SER B O 1
ATOM 4336 N N . VAL B 1 194 ? -18.969 10.5 14.219 1 98.69 194 VAL B N 1
ATOM 4337 C CA . VAL B 1 194 ? -18.891 9.055 14.375 1 98.69 194 VAL B CA 1
ATOM 4338 C C . VAL B 1 194 ? -19.797 8.617 15.523 1 98.69 194 VAL B C 1
ATOM 4340 O O . VAL B 1 194 ? -19.703 9.133 16.641 1 98.69 194 VAL B O 1
ATOM 4343 N N . THR B 1 195 ? -20.703 7.754 15.273 1 98.56 195 THR B N 1
ATOM 4344 C CA . THR B 1 195 ? -21.594 7.148 16.266 1 98.56 195 THR B CA 1
ATOM 4345 C C . THR B 1 195 ? -21.484 5.625 16.219 1 98.56 195 THR B C 1
ATOM 4347 O O . THR B 1 195 ? -21.016 5.059 15.234 1 98.56 195 THR B O 1
ATOM 4350 N N . ALA B 1 196 ? -21.828 5.062 17.375 1 98.19 196 ALA B N 1
ATOM 4351 C CA . ALA B 1 196 ? -21.953 3.607 17.359 1 98.19 196 ALA B CA 1
ATOM 4352 C C . ALA B 1 196 ? -22.953 3.156 16.297 1 98.19 196 ALA B C 1
ATOM 4354 O O . ALA B 1 196 ? -24.016 3.758 16.156 1 98.19 196 ALA B O 1
ATOM 4355 N N . GLN B 1 197 ? -22.578 2.148 15.508 1 97.75 197 GLN B N 1
ATOM 4356 C CA . GLN B 1 197 ? -23.469 1.711 14.438 1 97.75 197 GLN B CA 1
ATOM 4357 C C . GLN B 1 197 ? -23.047 0.355 13.891 1 97.75 197 GLN B C 1
ATOM 4359 O O . GLN B 1 197 ? -21.875 -0.03 14.008 1 97.75 197 GLN B O 1
ATOM 4364 N N . ALA B 1 198 ? -24 -0.294 13.281 1 96.88 198 ALA B N 1
ATOM 4365 C CA . ALA B 1 198 ? -23.719 -1.497 12.5 1 96.88 198 ALA B CA 1
ATOM 4366 C C . ALA B 1 198 ? -23.344 -1.144 11.062 1 96.88 198 ALA B C 1
ATOM 4368 O O . ALA B 1 198 ? -23.922 -0.231 10.469 1 96.88 198 ALA B O 1
ATOM 4369 N N . LEU B 1 199 ? -22.359 -1.778 10.562 1 97.5 199 LEU B N 1
ATOM 4370 C CA . LEU B 1 199 ? -21.953 -1.669 9.164 1 97.5 199 LEU B CA 1
ATOM 4371 C C . LEU B 1 199 ? -22.266 -2.951 8.406 1 97.5 199 LEU B C 1
ATOM 4373 O O . LEU B 1 199 ? -21.453 -3.871 8.359 1 97.5 199 LEU B O 1
ATOM 4377 N N . GLU B 1 200 ? -23.438 -2.953 7.836 1 96.88 200 GLU B N 1
ATOM 4378 C CA . GLU B 1 200 ? -23.938 -4.176 7.207 1 96.88 200 GLU B CA 1
ATOM 4379 C C . GLU B 1 200 ? -24.094 -3.996 5.699 1 96.88 200 GLU B C 1
ATOM 4381 O O . GLU B 1 200 ? -24.422 -2.902 5.23 1 96.88 200 GLU B O 1
ATOM 4386 N N . VAL B 1 201 ? -23.781 -4.973 5.035 1 95.25 201 VAL B N 1
ATOM 4387 C CA . VAL B 1 201 ? -24.031 -5.055 3.602 1 95.25 201 VAL B CA 1
ATOM 4388 C C . VAL B 1 201 ? -24.359 -6.492 3.213 1 95.25 201 VAL B C 1
ATOM 4390 O O . VAL B 1 201 ? -23.859 -7.438 3.828 1 95.25 201 VAL B O 1
ATOM 4393 N N . GLU B 1 202 ? -25.203 -6.66 2.205 1 92 202 GLU B N 1
ATOM 4394 C CA . GLU B 1 202 ? -25.625 -7.988 1.768 1 92 202 GLU B CA 1
ATOM 4395 C C . GLU B 1 202 ? -24.438 -8.82 1.307 1 92 202 GLU B C 1
ATOM 4397 O O . GLU B 1 202 ? -23.562 -8.32 0.592 1 92 202 GLU B O 1
ATOM 4402 N N . GLY B 1 203 ? -24.406 -10.047 1.76 1 91.25 203 GLY B N 1
ATOM 4403 C CA . GLY B 1 203 ? -23.391 -10.984 1.277 1 91.25 203 GLY B CA 1
ATOM 4404 C C . GLY B 1 203 ? -22.125 -10.969 2.104 1 91.25 203 GLY B C 1
ATOM 4405 O O . GLY B 1 203 ? -21.188 -11.719 1.829 1 91.25 203 GLY B O 1
ATOM 4406 N N . CYS B 1 204 ? -22.031 -10.102 3.109 1 96.5 204 CYS B N 1
ATOM 4407 C CA . CYS B 1 204 ? -20.875 -10.023 3.982 1 96.5 204 CYS B CA 1
ATOM 4408 C C . CYS B 1 204 ? -21.281 -10.125 5.449 1 96.5 204 CYS B C 1
ATOM 4410 O O . CYS B 1 204 ? -22.406 -9.789 5.805 1 96.5 204 CYS B O 1
ATOM 4412 N N . GLN B 1 205 ? -20.391 -10.617 6.238 1 97.44 205 GLN B N 1
ATOM 4413 C CA . GLN B 1 205 ? -20.609 -10.602 7.676 1 97.44 205 GLN B CA 1
ATOM 4414 C C . GLN B 1 205 ? -20.656 -9.172 8.211 1 97.44 205 GLN B C 1
ATOM 4416 O O . GLN B 1 205 ? -19.938 -8.297 7.707 1 97.44 205 GLN B O 1
ATOM 4421 N N . PRO B 1 206 ? -21.469 -8.961 9.203 1 97.06 206 PRO B N 1
ATOM 4422 C CA . PRO B 1 206 ? -21.594 -7.59 9.719 1 97.06 206 PRO B CA 1
ATOM 4423 C C . PRO B 1 206 ? -20.328 -7.094 10.414 1 97.06 206 PRO B C 1
ATOM 4425 O O . PRO B 1 206 ? -19.578 -7.891 10.992 1 97.06 206 PRO B O 1
ATOM 4428 N N . ARG B 1 207 ? -20.094 -5.844 10.258 1 97.25 207 ARG B N 1
ATOM 4429 C CA . ARG B 1 207 ? -19.141 -5.066 11.031 1 97.25 207 ARG B CA 1
ATOM 4430 C C . ARG B 1 207 ? -19.844 -3.99 11.852 1 97.25 207 ARG B C 1
ATOM 4432 O O . ARG B 1 207 ? -21.062 -3.889 11.828 1 97.25 207 ARG B O 1
ATOM 4439 N N . GLY B 1 208 ? -18.984 -3.234 12.609 1 96.56 208 GLY B N 1
ATOM 4440 C CA . GLY B 1 208 ? -19.625 -2.166 13.352 1 96.56 208 GLY B CA 1
ATOM 4441 C C . GLY B 1 208 ? -18.641 -1.256 14.062 1 96.56 208 GLY B C 1
ATOM 4442 O O . GLY B 1 208 ? -17.438 -1.526 14.078 1 96.56 208 GLY B O 1
ATOM 4443 N N . ILE B 1 209 ? -19.125 -0.175 14.492 1 98.19 209 ILE B N 1
ATOM 4444 C CA . ILE B 1 209 ? -18.422 0.812 15.305 1 98.19 209 ILE B CA 1
ATOM 4445 C C . ILE B 1 209 ? -19.047 0.875 16.703 1 98.19 209 ILE B C 1
ATOM 4447 O O . ILE B 1 209 ? -20.25 1.062 16.844 1 98.19 209 ILE B O 1
ATOM 4451 N N . ALA B 1 210 ? -18.234 0.632 17.625 1 97.31 210 ALA B N 1
ATOM 4452 C CA . ALA B 1 210 ? -18.625 0.823 19.016 1 97.31 210 ALA B CA 1
ATOM 4453 C C . ALA B 1 210 ? -17.844 1.986 19.641 1 97.31 210 ALA B C 1
ATOM 4455 O O . ALA B 1 210 ? -16.672 2.178 19.359 1 97.31 210 ALA B O 1
ATOM 4456 N N . LEU B 1 211 ? -18.516 2.779 20.438 1 97.94 211 LEU B N 1
ATOM 4457 C CA . LEU B 1 211 ? -17.891 3.873 21.188 1 97.94 211 LEU B CA 1
ATOM 4458 C C . LEU B 1 211 ? -17.812 3.541 22.672 1 97.94 211 LEU B C 1
ATOM 4460 O O . LEU B 1 211 ? -18.484 2.625 23.141 1 97.94 211 LEU B O 1
ATOM 4464 N N . PRO B 1 212 ? -16.906 4.242 23.359 1 95.94 212 PRO B N 1
ATOM 4465 C CA . PRO B 1 212 ? -16.812 3.984 24.797 1 95.94 212 PRO B CA 1
ATOM 4466 C C . PRO B 1 212 ? -18.109 4.285 25.547 1 95.94 212 PRO B C 1
ATOM 4468 O O . PRO B 1 212 ? -18.953 5.047 25.047 1 95.94 212 PRO B O 1
ATOM 4471 N N . ARG B 1 213 ? -18.234 3.658 26.75 1 93.94 213 ARG B N 1
ATOM 4472 C CA . ARG B 1 213 ? -19.406 3.891 27.594 1 93.94 213 ARG B CA 1
ATOM 4473 C C . ARG B 1 213 ? -19.609 5.379 27.859 1 93.94 213 ARG B C 1
ATOM 4475 O O . ARG B 1 213 ? -18.656 6.082 28.203 1 93.94 213 ARG B O 1
ATOM 4482 N N . GLY B 1 214 ? -20.719 5.805 27.672 1 96 214 GLY B N 1
ATOM 4483 C CA . GLY B 1 214 ? -21.047 7.188 27.969 1 96 214 GLY B CA 1
ATOM 4484 C C . GLY B 1 214 ? -20.844 8.125 26.797 1 96 214 GLY B C 1
ATOM 4485 O O . GLY B 1 214 ? -21.172 9.305 26.875 1 96 214 GLY B O 1
ATOM 4486 N N . VAL B 1 215 ? -20.219 7.672 25.688 1 97.38 215 VAL B N 1
ATOM 4487 C CA . VAL B 1 215 ? -19.984 8.492 24.516 1 97.38 215 VAL B CA 1
ATOM 4488 C C . VAL B 1 215 ? -21 8.125 23.422 1 97.38 215 VAL B C 1
ATOM 4490 O O . VAL B 1 215 ? -20.969 7.02 22.875 1 97.38 215 VAL B O 1
ATOM 4493 N N . SER B 1 216 ? -21.875 8.977 23.141 1 97.62 216 SER B N 1
ATOM 4494 C CA . SER B 1 216 ? -22.922 8.703 22.141 1 97.62 216 SER B CA 1
ATOM 4495 C C . SER B 1 216 ? -22.469 9.133 20.75 1 97.62 216 SER B C 1
ATOM 4497 O O . SER B 1 216 ? -22.953 8.602 19.75 1 97.62 216 SER B O 1
ATOM 4499 N N . GLU B 1 217 ? -21.547 10.109 20.797 1 98.25 217 GLU B N 1
ATOM 4500 C CA . GLU B 1 217 ? -21.109 10.695 19.531 1 98.25 217 GLU B CA 1
ATOM 4501 C C . GLU B 1 217 ? -19.734 11.359 19.688 1 98.25 217 GLU B C 1
ATOM 4503 O O . GLU B 1 217 ? -19.422 11.898 20.75 1 98.25 217 GLU B O 1
ATOM 4508 N N . VAL B 1 218 ? -18.938 11.195 18.703 1 98.62 218 VAL B N 1
ATOM 4509 C CA . VAL B 1 218 ? -17.703 11.969 18.578 1 98.62 218 VAL B CA 1
ATOM 4510 C C . VAL B 1 218 ? -17.797 12.914 17.375 1 98.62 218 VAL B C 1
ATOM 4512 O O . VAL B 1 218 ? -17.875 12.469 16.234 1 98.62 218 VAL B O 1
ATOM 4515 N N . SER B 1 219 ? -17.766 14.219 17.625 1 98 219 SER B N 1
ATOM 4516 C CA . SER B 1 219 ? -18.078 15.141 16.531 1 98 219 SER B CA 1
ATOM 4517 C C . SER B 1 219 ? -17.031 16.25 16.422 1 98 219 SER B C 1
ATOM 4519 O O . SER B 1 219 ? -17.141 17.109 15.562 1 98 219 SER B O 1
ATOM 4521 N N . GLN B 1 220 ? -16.047 16.188 17.25 1 97 220 GLN B N 1
ATOM 4522 C CA . GLN B 1 220 ? -15.047 17.266 17.25 1 97 220 GLN B CA 1
ATOM 4523 C C . GLN B 1 220 ? -13.633 16.703 17.391 1 97 220 GLN B C 1
ATOM 4525 O O . GLN B 1 220 ? -13.438 15.664 18.031 1 97 220 GLN B O 1
ATOM 4530 N N . ASP B 1 221 ? -12.711 17.391 16.766 1 98.31 221 ASP B N 1
ATOM 4531 C CA . ASP B 1 221 ? -11.305 17.078 17 1 98.31 221 ASP B CA 1
ATOM 4532 C C . ASP B 1 221 ? -10.938 17.266 18.469 1 98.31 221 ASP B C 1
ATOM 4534 O O . ASP B 1 221 ? -11.398 18.219 19.125 1 98.31 221 ASP B O 1
ATOM 4538 N N . SER B 1 222 ? -10.133 16.391 18.984 1 98 222 SER B N 1
ATOM 4539 C CA . SER B 1 222 ? -9.938 16.391 20.438 1 98 222 SER B CA 1
ATOM 4540 C C . SER B 1 222 ? -8.648 17.109 20.812 1 98 222 SER B C 1
ATOM 4542 O O . SER B 1 222 ? -8.461 17.5 21.969 1 98 222 SER B O 1
ATOM 4544 N N . HIS B 1 223 ? -7.758 17.281 19.891 1 97.88 223 HIS B N 1
ATOM 4545 C CA . HIS B 1 223 ? -6.398 17.625 20.266 1 97.88 223 HIS B CA 1
ATOM 4546 C C . HIS B 1 223 ? -6.238 19.141 20.422 1 97.88 223 HIS B C 1
ATOM 4548 O O . HIS B 1 223 ? -5.414 19.609 21.219 1 97.88 223 HIS B O 1
ATOM 4554 N N . PRO B 1 224 ? -6.91 19.984 19.531 1 97.62 224 PRO B N 1
ATOM 4555 C CA . PRO B 1 224 ? -6.758 21.422 19.75 1 97.62 224 PRO B CA 1
ATOM 4556 C C . PRO B 1 224 ? -7.039 21.844 21.188 1 97.62 224 PRO B C 1
ATOM 4558 O O . PRO B 1 224 ? -8.023 21.406 21.781 1 97.62 224 PRO B O 1
ATOM 4561 N N . ARG B 1 225 ? -6.152 22.625 21.688 1 95.56 225 ARG B N 1
ATOM 4562 C CA . ARG B 1 225 ? -6.301 23.078 23.078 1 95.56 225 ARG B CA 1
ATOM 4563 C C . ARG B 1 225 ? -5.633 24.422 23.281 1 95.56 225 ARG B C 1
ATOM 4565 O O . ARG B 1 225 ? -4.703 24.781 22.562 1 95.56 225 ARG B O 1
ATOM 4572 N N . PRO B 1 226 ? -6.207 25.141 24.312 1 96.5 226 PRO B N 1
ATOM 4573 C CA . PRO B 1 226 ? -5.496 26.375 24.656 1 96.5 226 PRO B CA 1
ATOM 4574 C C . PRO B 1 226 ? -4.082 26.109 25.172 1 96.5 226 PRO B C 1
ATOM 4576 O O . PRO B 1 226 ? -3.859 25.156 25.922 1 96.5 226 PRO B O 1
ATOM 4579 N N . THR B 1 227 ? -3.182 26.828 24.734 1 96.94 227 THR B N 1
ATOM 4580 C CA . THR B 1 227 ? -1.805 26.797 25.219 1 96.94 227 THR B CA 1
ATOM 4581 C C . THR B 1 227 ? -1.163 28.172 25.125 1 96.94 227 THR B C 1
ATOM 4583 O O . THR B 1 227 ? -1.834 29.156 24.797 1 96.94 227 THR B O 1
ATOM 4586 N N . ASP B 1 228 ? -0.013 28.344 25.656 1 97.69 228 ASP B N 1
ATOM 4587 C CA . ASP B 1 228 ? 0.695 29.609 25.594 1 97.69 228 ASP B CA 1
ATOM 4588 C C . ASP B 1 228 ? 2.203 29.406 25.484 1 97.69 228 ASP B C 1
ATOM 4590 O O . ASP B 1 228 ? 2.68 28.266 25.547 1 97.69 228 ASP B O 1
ATOM 4594 N N . ALA B 1 229 ? 2.844 30.531 25.234 1 98 229 ALA B N 1
ATOM 4595 C CA . ALA B 1 229 ? 4.285 30.469 25 1 98 229 ALA B CA 1
ATOM 4596 C C . ALA B 1 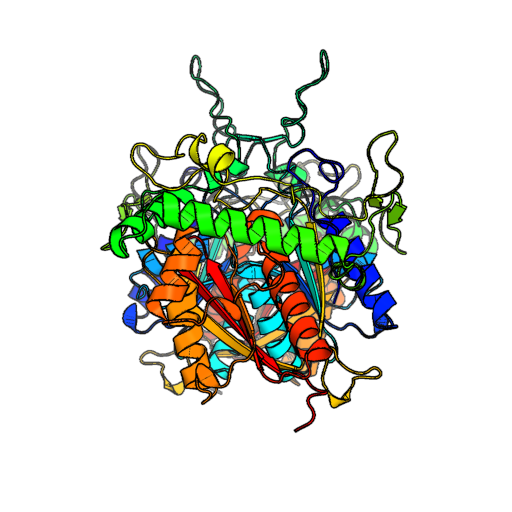229 ? 5.004 29.859 26.203 1 98 229 ALA B C 1
ATOM 4598 O O . ALA B 1 229 ? 5.957 29.094 26.047 1 98 229 ALA B O 1
ATOM 4599 N N . ALA B 1 230 ? 4.637 30.203 27.391 1 98.06 230 ALA B N 1
ATOM 4600 C CA . ALA B 1 230 ? 5.281 29.719 28.609 1 98.06 230 ALA B CA 1
ATOM 4601 C C . ALA B 1 230 ? 5.102 28.219 28.766 1 98.06 230 ALA B C 1
ATOM 4603 O O . ALA B 1 230 ? 6.035 27.516 29.141 1 98.06 230 ALA B O 1
ATOM 4604 N N . ALA B 1 231 ? 3.908 27.734 28.547 1 97.88 231 ALA B N 1
ATOM 4605 C CA . ALA B 1 231 ? 3.615 26.312 28.641 1 97.88 231 ALA B CA 1
ATOM 4606 C C . ALA B 1 231 ? 4.457 25.516 27.656 1 97.88 231 ALA B C 1
ATOM 4608 O O . ALA B 1 231 ? 4.992 24.453 27.984 1 97.88 231 ALA B O 1
ATOM 4609 N N . LEU B 1 232 ? 4.551 25.984 26.422 1 98.25 232 LEU B N 1
ATOM 4610 C CA . LEU B 1 232 ? 5.332 25.312 25.391 1 98.25 232 LEU B CA 1
ATOM 4611 C C . LEU B 1 232 ? 6.816 25.328 25.734 1 98.25 232 LEU B C 1
ATOM 4613 O O . LEU B 1 232 ? 7.52 24.344 25.5 1 98.25 232 LEU B O 1
ATOM 4617 N N . ALA B 1 233 ? 7.27 26.438 26.297 1 97.5 233 ALA B N 1
ATOM 4618 C CA . ALA B 1 233 ? 8.688 26.594 26.609 1 97.5 233 ALA B CA 1
ATOM 4619 C C . ALA B 1 233 ? 9.117 25.609 27.703 1 97.5 233 ALA B C 1
ATOM 4621 O O . ALA B 1 233 ? 10.289 25.266 27.797 1 97.5 233 ALA B O 1
ATOM 4622 N N . ARG B 1 234 ? 8.211 25.141 28.484 1 97.5 234 ARG B N 1
ATOM 4623 C CA . ARG B 1 234 ? 8.516 24.25 29.609 1 97.5 234 ARG B CA 1
ATOM 4624 C C . ARG B 1 234 ? 8.695 22.812 29.156 1 97.5 234 ARG B C 1
ATOM 4626 O O . ARG B 1 234 ? 9.227 21.984 29.891 1 97.5 234 ARG B O 1
ATOM 4633 N N . LEU B 1 235 ? 8.25 22.531 27.984 1 97.94 235 LEU B N 1
ATOM 4634 C CA . LEU B 1 235 ? 8.32 21.156 27.5 1 97.94 235 LEU B CA 1
ATOM 4635 C C . LEU B 1 235 ? 9.75 20.781 27.156 1 97.94 235 LEU B C 1
ATOM 4637 O O . LEU B 1 235 ? 10.508 21.594 26.625 1 97.94 235 LEU B O 1
ATOM 4641 N N . ARG B 1 236 ? 10.148 19.594 27.469 1 97.56 236 ARG B N 1
ATOM 4642 C CA . ARG B 1 236 ? 11.5 19.094 27.203 1 97.56 236 ARG B CA 1
ATOM 4643 C C . ARG B 1 236 ? 11.641 18.672 25.75 1 97.56 236 ARG B C 1
ATOM 4645 O O . ARG B 1 236 ? 10.742 18.047 25.172 1 97.56 236 ARG B O 1
ATOM 4652 N N . PRO B 1 237 ? 12.758 19.016 25.156 1 98.12 237 PRO B N 1
ATOM 4653 C CA . PRO B 1 237 ? 13.008 18.531 23.797 1 98.12 237 PRO B CA 1
ATOM 4654 C C . PRO B 1 237 ? 13.039 17 23.719 1 98.12 237 PRO B C 1
ATOM 4656 O O . PRO B 1 237 ? 13.508 16.344 24.641 1 98.12 237 PRO B O 1
ATOM 4659 N N . VAL B 1 238 ? 12.578 16.453 22.625 1 97.31 238 VAL B N 1
ATOM 4660 C CA . VAL B 1 238 ? 12.609 15.016 22.406 1 97.31 238 VAL B CA 1
ATOM 4661 C C . VAL B 1 238 ? 14.055 14.531 22.328 1 97.31 238 VAL B C 1
ATOM 4663 O O . VAL B 1 238 ? 14.398 13.484 22.875 1 97.31 238 VAL B O 1
ATOM 4666 N N . HIS B 1 239 ? 14.844 15.219 21.516 1 97.12 239 HIS B N 1
ATOM 4667 C CA . HIS B 1 239 ? 16.281 14.953 21.453 1 97.12 239 HIS B CA 1
ATOM 4668 C C . HIS B 1 239 ? 17.062 15.992 22.25 1 97.12 239 HIS B C 1
ATOM 4670 O O . HIS B 1 239 ? 16.75 17.188 22.203 1 97.12 239 HIS B O 1
ATOM 4676 N N . ALA B 1 240 ? 18.109 15.523 22.922 1 96.12 240 ALA B N 1
ATOM 4677 C CA . ALA B 1 240 ? 18.922 16.422 23.734 1 96.12 240 ALA B CA 1
ATOM 4678 C C . ALA B 1 240 ? 19.516 17.547 22.875 1 96.12 240 ALA B C 1
ATOM 4680 O O . ALA B 1 240 ? 20.125 17.281 21.844 1 96.12 240 ALA B O 1
ATOM 4681 N N . GLY B 1 241 ? 19.266 18.75 23.375 1 95.94 241 GLY B N 1
ATOM 4682 C CA . GLY B 1 241 ? 19.828 19.891 22.688 1 95.94 241 GLY B CA 1
ATOM 4683 C C . GLY B 1 241 ? 19 20.312 21.484 1 95.94 241 GLY B C 1
ATOM 4684 O O . GLY B 1 241 ? 19.375 21.25 20.766 1 95.94 241 GLY B O 1
ATOM 4685 N N . GLY B 1 242 ? 17.875 19.625 21.266 1 98.06 242 GLY B N 1
ATOM 4686 C CA . GLY B 1 242 ? 17.062 19.922 20.109 1 98.06 242 GLY B CA 1
ATOM 4687 C C . GLY B 1 242 ? 15.992 20.969 20.375 1 98.06 242 GLY B C 1
ATOM 4688 O O . GLY B 1 242 ? 15.906 21.484 21.484 1 98.06 242 GLY B O 1
ATOM 4689 N N . VAL B 1 243 ? 15.227 21.312 19.344 1 98.75 243 VAL B N 1
ATOM 4690 C CA . VAL B 1 243 ? 14.203 22.344 19.453 1 98.75 243 VAL B CA 1
ATOM 4691 C C . VAL B 1 243 ? 12.82 21.703 19.453 1 98.75 243 VAL B C 1
ATOM 4693 O O . VAL B 1 243 ? 11.836 22.344 19.844 1 98.75 243 VAL B O 1
ATOM 4696 N N . GLN B 1 244 ? 12.719 20.484 19.016 1 98.75 244 GLN B N 1
ATOM 4697 C CA . GLN B 1 244 ? 11.43 19.828 18.875 1 98.75 244 GLN B CA 1
ATOM 4698 C C . GLN B 1 244 ? 10.977 19.219 20.188 1 98.75 244 GLN B C 1
ATOM 4700 O O . GLN B 1 244 ? 11.766 18.594 20.891 1 98.75 244 GLN B O 1
ATOM 4705 N N . THR B 1 245 ? 9.773 19.453 20.531 1 98.44 245 THR B N 1
ATOM 4706 C CA . THR B 1 245 ? 9.102 18.875 21.688 1 98.44 245 THR B CA 1
ATOM 4707 C C . THR B 1 245 ? 7.785 18.219 21.281 1 98.44 245 THR B C 1
ATOM 4709 O O . THR B 1 245 ? 7.395 18.281 20.109 1 98.44 245 THR B O 1
ATOM 4712 N N . ALA B 1 246 ? 7.129 17.609 22.25 1 96.81 246 ALA B N 1
ATOM 4713 C CA . ALA B 1 246 ? 5.793 17.062 22 1 96.81 246 ALA B CA 1
ATOM 4714 C C . ALA B 1 246 ? 4.812 18.188 21.656 1 96.81 246 ALA B C 1
ATOM 4716 O O . ALA B 1 246 ? 3.842 17.953 20.922 1 96.81 246 ALA B O 1
ATOM 4717 N N . GLY B 1 247 ? 5.094 19.375 22.125 1 97.94 247 GLY B N 1
ATOM 4718 C CA . GLY B 1 247 ? 4.18 20.5 21.938 1 97.94 247 GLY B CA 1
ATOM 4719 C C . GLY B 1 247 ? 4.301 21.141 20.578 1 97.94 247 GLY B C 1
ATOM 4720 O O . GLY B 1 247 ? 3.41 21.891 20.156 1 97.94 247 GLY B O 1
ATOM 4721 N N . ASN B 1 248 ? 5.43 20.953 19.938 1 98.56 248 ASN B N 1
ATOM 4722 C CA . ASN B 1 248 ? 5.613 21.547 18.625 1 98.56 248 ASN B CA 1
ATOM 4723 C C . ASN B 1 248 ? 5.809 20.484 17.547 1 98.56 248 ASN B C 1
ATOM 4725 O O . ASN B 1 248 ? 6.465 20.734 16.531 1 98.56 248 ASN B O 1
ATOM 4729 N N . SER B 1 249 ? 5.355 19.25 17.828 1 98.25 249 SER B N 1
ATOM 4730 C CA . SER B 1 249 ? 5.211 18.109 16.922 1 98.25 249 SER B CA 1
ATOM 4731 C C . SER B 1 249 ? 3.748 17.719 16.766 1 98.25 249 SER B C 1
ATOM 4733 O O . SER B 1 249 ? 2.932 17.969 17.656 1 98.25 249 SER B O 1
ATOM 4735 N N . CYS B 1 250 ? 3.494 17.141 15.594 1 97.88 250 CYS B N 1
ATOM 4736 C CA . CYS B 1 250 ? 2.098 16.812 15.328 1 97.88 250 CYS B CA 1
ATOM 4737 C C . CYS B 1 250 ? 1.563 15.836 16.375 1 97.88 250 CYS B C 1
ATOM 4739 O O . CYS B 1 250 ? 2.309 14.992 16.875 1 97.88 250 CYS B O 1
ATOM 4741 N N . ALA B 1 251 ? 0.304 15.93 16.625 1 95.31 251 ALA B N 1
ATOM 4742 C CA . ALA B 1 251 ? -0.371 15.023 17.547 1 95.31 251 ALA B CA 1
ATOM 4743 C C . ALA B 1 251 ? -0.573 13.648 16.906 1 95.31 251 ALA B C 1
ATOM 4745 O O . ALA B 1 251 ? -0.755 13.539 15.695 1 95.31 251 ALA B O 1
ATOM 4746 N N . VAL B 1 252 ? -0.504 12.617 17.75 1 96.81 252 VAL B N 1
ATOM 4747 C CA . VAL B 1 252 ? -0.847 11.258 17.344 1 96.81 252 VAL B CA 1
ATOM 4748 C C . VAL B 1 252 ? -2.348 11.031 17.516 1 96.81 252 VAL B C 1
ATOM 4750 O O . VAL B 1 252 ? -2.859 11.055 18.641 1 96.81 252 VAL B O 1
ATOM 4753 N N . VAL B 1 253 ? -3.037 10.852 16.406 1 98.25 253 VAL B N 1
ATOM 4754 C CA . VAL B 1 253 ? -4.496 10.82 16.469 1 98.25 253 VAL B CA 1
ATOM 4755 C C . VAL B 1 253 ? -5.031 9.719 15.555 1 98.25 253 VAL B C 1
ATOM 4757 O O . VAL B 1 253 ? -4.32 9.234 14.672 1 98.25 253 VAL B O 1
ATOM 4760 N N . ASP B 1 254 ? -6.234 9.273 15.789 1 98.19 254 ASP B N 1
ATOM 4761 C CA . ASP B 1 254 ? -7.008 8.375 14.945 1 98.19 254 ASP B CA 1
ATOM 4762 C C . ASP B 1 254 ? -7.973 9.148 14.055 1 98.19 254 ASP B C 1
ATOM 4764 O O . ASP B 1 254 ? -8.531 10.164 14.469 1 98.19 254 ASP B O 1
ATOM 4768 N N . GLY B 1 255 ? -8.094 8.68 12.836 1 98.56 255 GLY B N 1
ATOM 4769 C CA . GLY B 1 255 ? -9.039 9.352 11.961 1 98.56 255 GLY B CA 1
ATOM 4770 C C . GLY B 1 255 ? -9.07 8.773 10.555 1 98.56 255 GLY B C 1
ATOM 4771 O O . GLY B 1 255 ? -8.195 7.98 10.188 1 98.56 255 GLY B O 1
ATOM 4772 N N . ALA B 1 256 ? -10.102 9.094 9.805 1 98.88 256 ALA B N 1
ATOM 4773 C CA . ALA B 1 256 ? -10.266 8.727 8.398 1 98.88 256 ALA B CA 1
ATOM 4774 C C . ALA B 1 256 ? -10.789 9.906 7.586 1 98.88 256 ALA B C 1
ATOM 4776 O O . ALA B 1 256 ? -11.312 10.875 8.141 1 98.88 256 ALA B O 1
ATOM 4777 N N . ALA B 1 257 ? -10.57 9.898 6.34 1 98.94 257 ALA B N 1
ATOM 4778 C CA . ALA B 1 257 ? -11.086 10.875 5.383 1 98.94 257 ALA B CA 1
ATOM 4779 C C . ALA B 1 257 ? -11.414 10.203 4.047 1 98.94 257 ALA B C 1
ATOM 4781 O O . ALA B 1 257 ? -10.898 9.133 3.74 1 98.94 257 ALA B O 1
ATOM 4782 N N . ALA B 1 258 ? -12.336 10.758 3.311 1 98.94 258 ALA B N 1
ATOM 4783 C CA . ALA B 1 258 ? -12.766 10.195 2.035 1 98.94 258 ALA B CA 1
ATOM 4784 C C . ALA B 1 258 ? -13.039 11.289 1.012 1 98.94 258 ALA B C 1
ATOM 4786 O O . ALA B 1 258 ? -13.367 12.422 1.379 1 98.94 258 ALA B O 1
ATOM 4787 N N . ALA B 1 259 ? -12.875 10.992 -0.187 1 98.81 259 ALA B N 1
ATOM 4788 C CA . ALA B 1 259 ? -13.18 11.844 -1.334 1 98.81 259 ALA B CA 1
ATOM 4789 C C . ALA B 1 259 ? -13.805 11.039 -2.467 1 98.81 259 ALA B C 1
ATOM 4791 O O . ALA B 1 259 ? -13.453 9.875 -2.682 1 98.81 259 ALA B O 1
ATOM 4792 N N . LEU B 1 260 ? -14.742 11.562 -3.07 1 98.25 260 LEU B N 1
ATOM 4793 C CA . LEU B 1 260 ? -15.281 11.039 -4.316 1 98.25 260 LEU B CA 1
ATOM 4794 C C . LEU B 1 260 ? -14.805 11.859 -5.508 1 98.25 260 LEU B C 1
ATOM 4796 O O . LEU B 1 260 ? -15.008 13.078 -5.551 1 98.25 260 LEU B O 1
ATOM 4800 N N . VAL B 1 261 ? -14.086 11.211 -6.453 1 98.31 261 VAL B N 1
ATOM 4801 C CA . VAL B 1 261 ? -13.484 11.898 -7.59 1 98.31 261 VAL B CA 1
ATOM 4802 C C . VAL B 1 261 ? -14.156 11.453 -8.883 1 98.31 261 VAL B C 1
ATOM 4804 O O . VAL B 1 261 ? -14.359 10.258 -9.102 1 98.31 261 VAL B O 1
ATOM 4807 N N . THR B 1 262 ? -14.57 12.344 -9.68 1 96.81 262 THR B N 1
ATOM 4808 C CA . THR B 1 262 ? -15.211 12.047 -10.953 1 96.81 262 THR B CA 1
ATOM 4809 C C . THR B 1 262 ? -14.789 13.055 -12.016 1 96.81 262 THR B C 1
ATOM 4811 O O . THR B 1 262 ? -14 13.961 -11.742 1 96.81 262 THR B O 1
ATOM 4814 N N . ARG B 1 263 ? -15.258 12.891 -13.25 1 93.75 263 ARG B N 1
ATOM 4815 C CA . ARG B 1 263 ? -15.039 13.852 -14.328 1 93.75 263 ARG B CA 1
ATOM 4816 C C . ARG B 1 263 ? -15.969 15.055 -14.18 1 93.75 263 ARG B C 1
ATOM 4818 O O . ARG B 1 263 ? -17.125 14.906 -13.773 1 93.75 263 ARG B O 1
ATOM 4825 N N . TYR B 1 264 ? -15.383 16.109 -14.531 1 88.12 264 TYR B N 1
ATOM 4826 C CA . TYR B 1 264 ? -16.156 17.328 -14.414 1 88.12 264 TYR B CA 1
ATOM 4827 C C . TYR B 1 264 ? -17.484 17.219 -15.156 1 88.12 264 TYR B C 1
ATOM 4829 O O . TYR B 1 264 ? -18.531 17.656 -14.664 1 88.12 264 TYR B O 1
ATOM 4837 N N . SER B 1 265 ? -17.484 16.562 -16.297 1 88.81 265 SER B N 1
ATOM 4838 C CA . SER B 1 265 ? -18.672 16.406 -17.141 1 88.81 265 SER B CA 1
ATOM 4839 C C . SER B 1 265 ? -19.719 15.531 -16.453 1 88.81 265 SER B C 1
ATOM 4841 O O . SER B 1 265 ? -20.906 15.617 -16.781 1 88.81 265 SER B O 1
ATOM 4843 N N . ASP B 1 266 ? -19.297 14.727 -15.477 1 88.81 266 ASP B N 1
ATOM 4844 C CA . ASP B 1 266 ? -20.203 13.766 -14.852 1 88.81 266 ASP B CA 1
ATOM 4845 C C . ASP B 1 266 ? -20.719 14.281 -13.516 1 88.81 266 ASP B C 1
ATOM 4847 O O . ASP B 1 266 ? -21.453 13.586 -12.82 1 88.81 266 ASP B O 1
ATOM 4851 N N . CYS B 1 267 ? -20.281 15.477 -13.203 1 88 267 CYS B N 1
ATOM 4852 C CA . CYS B 1 267 ? -20.703 16.031 -11.922 1 88 267 CYS B CA 1
ATOM 4853 C C . CYS B 1 267 ? -22.172 16.406 -11.953 1 88 267 CYS B C 1
ATOM 4855 O O . CYS B 1 267 ? -22.641 17.078 -12.875 1 88 267 CYS B O 1
ATOM 4857 N N . THR B 1 268 ? -22.938 15.883 -10.992 1 83.94 268 THR B N 1
ATOM 4858 C CA . THR B 1 268 ? -24.359 16.234 -10.867 1 83.94 268 THR B CA 1
ATOM 4859 C C . THR B 1 268 ? -24.547 17.375 -9.875 1 83.94 268 THR B C 1
ATOM 4861 O O . THR B 1 268 ? -25.594 18.016 -9.852 1 83.94 268 THR B O 1
ATOM 4864 N N . HIS B 1 269 ? -23.578 17.594 -9.016 1 85.88 269 HIS B N 1
ATOM 4865 C CA . HIS B 1 269 ? -23.516 18.719 -8.07 1 85.88 269 HIS B CA 1
ATOM 4866 C C . HIS B 1 269 ? -22.25 19.547 -8.289 1 85.88 269 HIS B C 1
ATOM 4868 O O . HIS B 1 269 ? -21.281 19.062 -8.867 1 85.88 269 HIS B O 1
ATOM 4874 N N . PRO B 1 270 ? -22.391 20.75 -7.891 1 89.06 270 PRO B N 1
ATOM 4875 C CA . PRO B 1 270 ? -21.172 21.547 -8.023 1 89.06 270 PRO B CA 1
ATOM 4876 C C . PRO B 1 270 ? -19.969 20.906 -7.34 1 89.06 270 PRO B C 1
ATOM 4878 O O . PRO B 1 270 ? -20.031 20.562 -6.156 1 89.06 270 PRO B O 1
ATOM 4881 N N . PRO B 1 271 ? -18.906 20.734 -8.078 1 94.44 271 PRO B N 1
ATOM 4882 C CA . PRO B 1 271 ? -17.734 20.094 -7.484 1 94.44 271 PRO B CA 1
ATOM 4883 C C . PRO B 1 271 ? -17.031 20.969 -6.461 1 94.44 271 PRO B C 1
ATOM 4885 O O . PRO B 1 271 ? -17.047 22.203 -6.59 1 94.44 271 PRO B O 1
ATOM 4888 N N . LEU B 1 272 ? -16.406 20.359 -5.531 1 96.38 272 LEU B N 1
ATOM 4889 C CA . LEU B 1 272 ? -15.711 21.047 -4.453 1 96.38 272 LEU B CA 1
ATOM 4890 C C . LEU B 1 272 ? -14.398 21.641 -4.949 1 96.38 272 LEU B C 1
ATOM 4892 O O . LEU B 1 272 ? -14.023 22.75 -4.559 1 96.38 272 LEU B O 1
ATOM 4896 N N . ALA B 1 273 ? -13.68 20.891 -5.77 1 97.81 273 ALA B N 1
ATOM 4897 C CA . ALA B 1 273 ? -12.367 21.281 -6.273 1 97.81 273 ALA B CA 1
ATOM 4898 C C . ALA B 1 273 ? -12.062 20.609 -7.605 1 97.81 273 ALA B C 1
ATOM 4900 O O . ALA B 1 273 ? -12.617 19.547 -7.902 1 97.81 273 ALA B O 1
ATOM 4901 N N . ARG B 1 274 ? -11.359 21.281 -8.422 1 97.44 274 ARG B N 1
ATOM 4902 C CA . ARG B 1 274 ? -10.766 20.656 -9.602 1 97.44 274 ARG B CA 1
ATOM 4903 C C . ARG B 1 274 ? -9.328 20.219 -9.328 1 97.44 274 ARG B C 1
ATOM 4905 O O . ARG B 1 274 ? -8.492 21.031 -8.922 1 97.44 274 ARG B O 1
ATOM 4912 N N . LEU B 1 275 ? -9.039 18.922 -9.43 1 98 275 LEU B N 1
ATOM 4913 C CA . LEU B 1 275 ? -7.676 18.406 -9.32 1 98 275 LEU B CA 1
ATOM 4914 C C . LEU B 1 275 ? -6.875 18.703 -10.578 1 98 275 LEU B C 1
ATOM 4916 O O . LEU B 1 275 ? -7.23 18.234 -11.664 1 98 275 LEU B O 1
ATOM 4920 N N . LEU B 1 276 ? -5.785 19.438 -10.445 1 97.75 276 LEU B N 1
ATOM 4921 C CA . LEU B 1 276 ? -5.078 19.859 -11.648 1 97.75 276 LEU B CA 1
ATOM 4922 C C . LEU B 1 276 ? -3.803 19.047 -11.844 1 97.75 276 LEU B C 1
ATOM 4924 O O . LEU B 1 276 ? -3.486 18.656 -12.969 1 97.75 276 LEU B O 1
ATOM 4928 N N . MET B 1 277 ? -3.084 18.891 -10.742 1 97.31 277 MET B N 1
ATOM 4929 C CA . MET B 1 277 ? -1.768 18.281 -10.875 1 97.31 277 MET B CA 1
ATOM 4930 C C . MET B 1 277 ? -1.241 17.812 -9.523 1 97.31 277 MET B C 1
ATOM 4932 O O . MET B 1 277 ? -1.593 18.375 -8.484 1 97.31 277 MET B O 1
ATOM 4936 N N . ALA B 1 278 ? -0.482 16.766 -9.547 1 98.38 278 ALA B N 1
ATOM 4937 C CA . ALA B 1 278 ? 0.268 16.312 -8.375 1 98.38 278 ALA B CA 1
ATOM 4938 C C . ALA B 1 278 ? 1.703 15.953 -8.75 1 98.38 278 ALA B C 1
ATOM 4940 O O . ALA B 1 278 ? 1.961 15.469 -9.852 1 98.38 278 ALA B O 1
ATOM 4941 N N . THR B 1 279 ? 2.625 16.203 -7.867 1 98.31 279 THR B N 1
ATOM 4942 C CA . THR B 1 279 ? 4.023 15.836 -8.062 1 98.31 279 THR B CA 1
ATOM 4943 C C . THR B 1 279 ? 4.559 15.094 -6.844 1 98.31 279 THR B C 1
ATOM 4945 O O . THR B 1 279 ? 4.121 15.328 -5.715 1 98.31 279 THR B O 1
ATOM 4948 N N . ALA B 1 280 ? 5.398 14.172 -7.055 1 98.56 280 ALA B N 1
ATOM 4949 C CA . ALA B 1 280 ? 6.168 13.453 -6.043 1 98.56 280 ALA B CA 1
ATOM 4950 C C . ALA B 1 280 ? 7.664 13.547 -6.32 1 98.56 280 ALA B C 1
ATOM 4952 O O . ALA B 1 280 ? 8.094 13.461 -7.473 1 98.56 280 ALA B O 1
ATOM 4953 N N . VAL B 1 281 ? 8.438 13.758 -5.293 1 98.69 281 VAL B N 1
ATOM 4954 C CA . VAL B 1 281 ? 9.883 13.883 -5.418 1 98.69 281 VAL B CA 1
ATOM 4955 C C . VAL B 1 281 ? 10.57 13.094 -4.305 1 98.69 281 VAL B C 1
ATOM 4957 O O . VAL B 1 281 ? 9.922 12.648 -3.357 1 98.69 281 VAL B O 1
ATOM 4960 N N . GLY B 1 282 ? 11.883 12.859 -4.512 1 98.44 282 GLY B N 1
ATOM 4961 C CA . GLY B 1 282 ? 12.727 12.359 -3.439 1 98.44 282 GLY B CA 1
ATOM 4962 C C . GLY B 1 282 ? 13.68 13.406 -2.895 1 98.44 282 GLY B C 1
ATOM 4963 O O . GLY B 1 282 ? 14.023 14.359 -3.596 1 98.44 282 GLY B O 1
ATOM 4964 N N . VAL B 1 283 ? 13.977 13.281 -1.658 1 98.56 283 VAL B N 1
ATOM 4965 C CA . VAL B 1 283 ? 14.977 14.094 -0.978 1 98.56 283 VAL B CA 1
ATOM 4966 C C . VAL B 1 283 ? 15.82 13.203 -0.062 1 98.56 283 VAL B C 1
ATOM 4968 O O . VAL B 1 283 ? 15.492 12.039 0.157 1 98.56 283 VAL B O 1
ATOM 4971 N N . PRO B 1 284 ? 17 13.734 0.425 1 98.06 284 PRO B N 1
ATOM 4972 C CA . PRO B 1 284 ? 17.766 12.906 1.358 1 98.06 284 PRO B CA 1
ATOM 4973 C C . PRO B 1 284 ? 16.953 12.492 2.58 1 98.06 284 PRO B C 1
ATOM 4975 O O . PRO B 1 284 ? 16.297 13.328 3.207 1 98.06 284 PRO B O 1
ATOM 4978 N N . PRO B 1 285 ? 17.031 11.18 2.938 1 97.75 285 PRO B N 1
ATOM 4979 C CA . PRO B 1 285 ? 16.219 10.68 4.051 1 97.75 285 PRO B CA 1
ATOM 4980 C C . PRO B 1 285 ? 16.422 11.477 5.336 1 97.75 285 PRO B C 1
ATOM 4982 O O . PRO B 1 285 ? 15.469 11.719 6.078 1 97.75 285 PRO B O 1
ATOM 4985 N N . GLY B 1 286 ? 17.578 11.922 5.59 1 97.94 286 GLY B N 1
ATOM 4986 C CA . GLY B 1 286 ? 17.875 12.648 6.816 1 97.94 286 GLY B CA 1
ATOM 4987 C C . GLY B 1 286 ? 17.281 14.039 6.852 1 97.94 286 GLY B C 1
ATOM 4988 O O . GLY B 1 286 ? 17.219 14.672 7.91 1 97.94 286 GLY B O 1
ATOM 4989 N N . LEU B 1 287 ? 16.75 14.531 5.68 1 98.25 287 LEU B N 1
ATOM 4990 C CA . LEU B 1 287 ? 16.141 15.844 5.543 1 98.25 287 LEU B CA 1
ATOM 4991 C C . LEU B 1 287 ? 14.734 15.727 4.949 1 98.25 287 LEU B C 1
ATOM 4993 O O . LEU B 1 287 ? 14.281 16.625 4.242 1 98.25 287 LEU B O 1
ATOM 4997 N N . MET B 1 288 ? 14.156 14.555 5.223 1 97.62 288 MET B N 1
ATOM 4998 C CA . MET B 1 288 ? 12.906 14.211 4.555 1 97.62 288 MET B CA 1
ATOM 4999 C C . MET B 1 288 ? 11.875 15.32 4.719 1 97.62 288 MET B C 1
ATOM 5001 O O . MET B 1 288 ? 11.039 15.531 3.838 1 97.62 288 MET B O 1
ATOM 5005 N N . GLY B 1 289 ? 11.953 16.125 5.828 1 98.38 289 GLY B N 1
ATOM 5006 C CA . GLY B 1 289 ? 10.977 17.156 6.121 1 98.38 289 GLY B CA 1
ATOM 5007 C C . GLY B 1 289 ? 10.93 18.25 5.074 1 98.38 289 GLY B C 1
ATOM 5008 O O . GLY B 1 289 ? 9.938 18.969 4.957 1 98.38 289 GLY B O 1
ATOM 5009 N N . ILE B 1 290 ? 11.945 18.375 4.25 1 98.81 290 ILE B N 1
ATOM 5010 C CA . ILE B 1 290 ? 12.031 19.469 3.277 1 98.81 290 ILE B CA 1
ATOM 5011 C C . ILE B 1 290 ? 11.273 19.078 2.006 1 98.81 290 ILE B C 1
ATOM 5013 O O . ILE B 1 290 ? 11.102 19.906 1.106 1 98.81 290 ILE B O 1
ATOM 5017 N N . GLY B 1 291 ? 10.773 17.875 1.968 1 98.81 291 GLY B N 1
ATOM 5018 C CA . GLY B 1 291 ? 10.172 17.266 0.795 1 98.81 291 GLY B CA 1
ATOM 5019 C C . GLY B 1 291 ? 9.164 18.172 0.103 1 98.81 291 GLY B C 1
ATOM 5020 O O . GLY B 1 291 ? 9.195 18.312 -1.121 1 98.81 291 GLY B O 1
ATOM 5021 N N . PRO B 1 292 ? 8.336 18.844 0.796 1 98.94 292 PRO B N 1
ATOM 5022 C CA . PRO B 1 292 ? 7.344 19.719 0.16 1 98.94 292 PRO B CA 1
ATOM 5023 C C . PRO B 1 292 ? 7.984 20.797 -0.707 1 98.94 292 PRO B C 1
ATOM 5025 O O . PRO B 1 292 ? 7.41 21.203 -1.722 1 98.94 292 PRO B O 1
ATOM 5028 N N . ALA B 1 293 ? 9.125 21.312 -0.319 1 98.94 293 ALA B N 1
ATOM 5029 C CA . ALA B 1 293 ? 9.742 22.422 -1.031 1 98.94 293 ALA B CA 1
ATOM 5030 C C . ALA B 1 293 ? 10.055 22.047 -2.479 1 98.94 293 ALA B C 1
ATOM 5032 O O . ALA B 1 293 ? 9.523 22.656 -3.41 1 98.94 293 ALA B O 1
ATOM 5033 N N . PRO B 1 294 ? 10.867 20.984 -2.682 1 98.88 294 PRO B N 1
ATOM 5034 C CA . PRO B 1 294 ? 11.086 20.625 -4.086 1 98.88 294 PRO B CA 1
ATOM 5035 C C . PRO B 1 294 ? 9.828 20.094 -4.766 1 98.88 294 PRO B C 1
ATOM 5037 O O . PRO B 1 294 ? 9.672 20.234 -5.98 1 98.88 294 PRO B O 1
ATOM 5040 N N . ALA B 1 295 ? 8.883 19.469 -4.086 1 98.94 295 ALA B N 1
ATOM 5041 C CA . ALA B 1 295 ? 7.641 18.984 -4.684 1 98.94 295 ALA B CA 1
ATOM 5042 C C . ALA B 1 295 ? 6.812 20.141 -5.227 1 98.94 295 ALA B C 1
ATOM 5044 O O . ALA B 1 295 ? 6.27 20.062 -6.328 1 98.94 295 ALA B O 1
ATOM 5045 N N . ILE B 1 296 ? 6.707 21.234 -4.43 1 98.94 296 ILE B N 1
ATOM 5046 C CA . ILE B 1 296 ? 5.965 22.422 -4.836 1 98.94 296 ILE B CA 1
ATOM 5047 C C . ILE B 1 296 ? 6.684 23.094 -6 1 98.94 296 ILE B C 1
ATOM 5049 O O . ILE B 1 296 ? 6.047 23.531 -6.965 1 98.94 296 ILE B O 1
ATOM 5053 N N . THR B 1 297 ? 8.008 23.188 -5.867 1 98.88 297 THR B N 1
ATOM 5054 C CA . THR B 1 297 ? 8.789 23.781 -6.945 1 98.88 297 THR B CA 1
ATOM 5055 C C . THR B 1 297 ? 8.523 23.062 -8.266 1 98.88 297 THR B C 1
ATOM 5057 O O . THR B 1 297 ? 8.266 23.703 -9.289 1 98.88 297 THR B O 1
ATOM 5060 N N . LEU B 1 298 ? 8.586 21.75 -8.211 1 98.69 298 LEU B N 1
ATOM 5061 C CA . LEU B 1 298 ? 8.336 20.938 -9.406 1 98.69 298 LEU B CA 1
ATOM 5062 C C . LEU B 1 298 ? 6.91 21.156 -9.906 1 98.69 298 LEU B C 1
ATOM 5064 O O . LEU B 1 298 ? 6.676 21.234 -11.117 1 98.69 298 LEU B O 1
ATOM 5068 N N . LEU B 1 299 ? 5.953 21.203 -9.008 1 98.81 299 LEU B N 1
ATOM 5069 C CA . LEU B 1 299 ? 4.543 21.406 -9.328 1 98.81 299 LEU B CA 1
ATOM 5070 C C . LEU B 1 299 ? 4.336 22.734 -10.062 1 98.81 299 LEU B C 1
ATOM 5072 O O . LEU B 1 299 ? 3.6 22.781 -11.047 1 98.81 299 LEU B O 1
ATOM 5076 N N . LEU B 1 300 ? 4.941 23.766 -9.57 1 98.75 300 LEU B N 1
ATOM 5077 C CA . LEU B 1 300 ? 4.836 25.078 -10.188 1 98.75 300 LEU B CA 1
ATOM 5078 C C . LEU B 1 300 ? 5.492 25.094 -11.57 1 98.75 300 LEU B C 1
ATOM 5080 O O . LEU B 1 300 ? 4.938 25.656 -12.516 1 98.75 300 LEU B O 1
ATOM 5084 N N . GLU B 1 301 ? 6.621 24.453 -11.656 1 98.62 301 GLU B N 1
ATOM 5085 C CA . GLU B 1 301 ? 7.305 24.344 -12.938 1 98.62 301 GLU B CA 1
ATOM 5086 C C . GLU B 1 301 ? 6.422 23.656 -13.977 1 98.62 301 GLU B C 1
ATOM 5088 O O . GLU B 1 301 ? 6.289 24.156 -15.102 1 98.62 301 GLU B O 1
ATOM 5093 N N . ARG B 1 302 ? 5.805 22.609 -13.609 1 97.75 302 ARG B N 1
ATOM 5094 C CA . ARG B 1 302 ? 5.047 21.781 -14.555 1 97.75 302 ARG B CA 1
ATOM 5095 C C . ARG B 1 302 ? 3.697 22.422 -14.867 1 97.75 302 ARG B C 1
ATOM 5097 O O . ARG B 1 302 ? 3.18 22.281 -15.977 1 97.75 302 ARG B O 1
ATOM 5104 N N . SER B 1 303 ? 3.141 23.078 -13.914 1 98.12 303 SER B N 1
ATOM 5105 C CA . SER B 1 303 ? 1.831 23.688 -14.117 1 98.12 303 SER B CA 1
ATOM 5106 C C . SER B 1 303 ? 1.95 25.031 -14.844 1 98.12 303 SER B C 1
ATOM 5108 O O . SER B 1 303 ? 0.965 25.547 -15.375 1 98.12 303 SER B O 1
ATOM 5110 N N . GLY B 1 304 ? 3.141 25.641 -14.758 1 98.44 304 GLY B N 1
ATOM 5111 C CA . GLY B 1 304 ? 3.352 26.953 -15.352 1 98.44 304 GLY B CA 1
ATOM 5112 C C . GLY B 1 304 ? 2.887 28.094 -14.461 1 98.44 304 GLY B C 1
ATOM 5113 O O . GLY B 1 304 ? 2.934 29.25 -14.859 1 98.44 304 GLY B O 1
ATOM 5114 N N . LEU B 1 305 ? 2.455 27.797 -13.289 1 98.56 305 LEU B N 1
ATOM 5115 C CA . LEU B 1 305 ? 2.027 28.812 -12.336 1 98.56 305 LEU B CA 1
ATOM 5116 C C . LEU B 1 305 ? 3.209 29.328 -11.523 1 98.56 305 LEU B C 1
ATOM 5118 O O . LEU B 1 305 ? 4.219 28.641 -11.375 1 98.56 305 LEU B O 1
ATOM 5122 N N . ARG B 1 306 ? 3.012 30.531 -11.047 1 98.38 306 ARG B N 1
ATOM 5123 C CA . ARG B 1 306 ? 3.971 31.125 -10.117 1 98.38 306 ARG B CA 1
ATOM 5124 C C . ARG B 1 306 ? 3.455 31.062 -8.688 1 98.38 306 ARG B C 1
ATOM 5126 O O . ARG B 1 306 ? 2.242 31.047 -8.453 1 98.38 306 ARG B O 1
ATOM 5133 N N . LEU B 1 307 ? 4.398 31.047 -7.789 1 98.12 307 LEU B N 1
ATOM 5134 C CA . LEU B 1 307 ? 4.043 30.938 -6.379 1 98.12 307 LEU B CA 1
ATOM 5135 C C . LEU B 1 307 ? 3.092 32.062 -5.977 1 98.12 307 LEU B C 1
ATOM 5137 O O . LEU B 1 307 ? 2.205 31.859 -5.145 1 98.12 307 LEU B O 1
ATOM 5141 N N . GLU B 1 308 ? 3.223 33.25 -6.551 1 97.44 308 GLU B N 1
ATOM 5142 C CA . GLU B 1 308 ? 2.398 34.406 -6.227 1 97.44 308 GLU B CA 1
ATOM 5143 C C . GLU B 1 308 ? 0.943 34.188 -6.621 1 97.44 308 GLU B C 1
ATOM 5145 O O . GLU B 1 308 ? 0.043 34.844 -6.109 1 97.44 308 GLU B O 1
ATOM 5150 N N . GLN B 1 309 ? 0.711 33.281 -7.527 1 98.19 309 GLN B N 1
ATOM 5151 C CA . GLN B 1 309 ? -0.634 33 -8.008 1 98.19 309 GLN B CA 1
ATOM 5152 C C . GLN B 1 309 ? -1.347 32 -7.098 1 98.19 309 GLN B C 1
ATOM 5154 O O . GLN B 1 309 ? -2.551 31.766 -7.234 1 98.19 309 GLN B O 1
ATOM 5159 N N . ILE B 1 310 ? -0.617 31.422 -6.172 1 98.75 310 ILE B N 1
ATOM 5160 C CA . ILE B 1 310 ? -1.207 30.484 -5.23 1 98.75 310 ILE B CA 1
ATOM 5161 C C . ILE B 1 310 ? -1.818 31.25 -4.055 1 98.75 310 ILE B C 1
ATOM 5163 O O . ILE B 1 310 ? -1.111 31.938 -3.322 1 98.75 310 ILE B O 1
ATOM 5167 N N . ASP B 1 311 ? -3.08 31.078 -3.871 1 98.81 311 ASP B N 1
ATOM 5168 C CA . ASP B 1 311 ? -3.818 31.875 -2.9 1 98.81 311 ASP B CA 1
ATOM 5169 C C . ASP B 1 311 ? -3.676 31.297 -1.493 1 98.81 311 ASP B C 1
ATOM 5171 O O . ASP B 1 311 ? -3.67 32.031 -0.51 1 98.81 311 ASP B O 1
ATOM 5175 N N . ARG B 1 312 ? -3.688 30 -1.428 1 98.81 312 ARG B N 1
ATOM 5176 C CA . ARG B 1 312 ? -3.609 29.312 -0.142 1 98.81 312 ARG B CA 1
ATOM 5177 C C . ARG B 1 312 ? -2.727 28.062 -0.238 1 98.81 312 ARG B C 1
ATOM 5179 O O . ARG B 1 312 ? -2.662 27.422 -1.287 1 98.81 312 ARG B O 1
ATOM 5186 N N . LEU B 1 313 ? -2.047 27.797 0.85 1 98.88 313 LEU B N 1
ATOM 5187 C CA . LEU B 1 313 ? -1.233 26.594 0.973 1 98.88 313 LEU B CA 1
ATOM 5188 C C . LEU B 1 313 ? -1.594 25.828 2.236 1 98.88 313 LEU B C 1
ATOM 5190 O O . LEU B 1 313 ? -1.814 26.422 3.293 1 98.88 313 LEU B O 1
ATOM 5194 N N . GLU B 1 314 ? -1.751 24.578 2.121 1 98.88 314 GLU B N 1
ATOM 5195 C CA . GLU B 1 314 ? -1.827 23.625 3.23 1 98.88 314 GLU B CA 1
ATOM 5196 C C . GLU B 1 314 ? -0.662 22.641 3.197 1 98.88 314 GLU B C 1
ATOM 5198 O O . GLU B 1 314 ? -0.59 21.797 2.311 1 98.88 314 GLU B O 1
ATOM 5203 N N . ILE B 1 315 ? 0.281 22.781 4.094 1 98.94 315 ILE B N 1
ATOM 5204 C CA . ILE B 1 315 ? 1.41 21.875 4.23 1 98.94 315 ILE B CA 1
ATOM 5205 C C . ILE B 1 315 ? 1.308 21.125 5.551 1 98.94 315 ILE B C 1
ATOM 5207 O O . ILE B 1 315 ? 1.093 21.719 6.605 1 98.94 315 ILE B O 1
ATOM 5211 N N . ASN B 1 316 ? 1.398 19.797 5.453 1 98.81 316 ASN B N 1
ATOM 5212 C CA . ASN B 1 316 ? 1.325 19 6.672 1 98.81 316 ASN B CA 1
ATOM 5213 C C . ASN B 1 316 ? 2.369 19.438 7.695 1 98.81 316 ASN B C 1
ATOM 5215 O O . ASN B 1 316 ? 3.564 19.453 7.398 1 98.81 316 ASN B O 1
ATOM 5219 N N . GLU B 1 317 ? 1.884 19.719 8.914 1 97.75 317 GLU B N 1
ATOM 5220 C CA . GLU B 1 317 ? 2.744 20.125 10.016 1 97.75 317 GLU B CA 1
ATOM 5221 C C . GLU B 1 317 ? 3.215 18.922 10.828 1 97.75 317 GLU B C 1
ATOM 5223 O O . GLU B 1 317 ? 2.92 18.812 12.023 1 97.75 317 GLU B O 1
ATOM 5228 N N . ALA B 1 318 ? 4.027 18.109 10.188 1 98 318 ALA B N 1
ATOM 5229 C CA . ALA B 1 318 ? 4.547 17 10.977 1 98 318 ALA B CA 1
ATOM 5230 C C . ALA B 1 318 ? 5.312 17.5 12.195 1 98 318 ALA B C 1
ATOM 5232 O O . ALA B 1 318 ? 5.164 16.969 13.297 1 98 318 ALA B O 1
ATOM 5233 N N . GLN B 1 319 ? 6.18 18.438 11.984 1 98.62 319 GLN B N 1
ATOM 5234 C CA . GLN B 1 319 ? 6.918 19.188 12.992 1 98.62 319 GLN B CA 1
ATOM 5235 C C . GLN B 1 319 ? 7 20.672 12.633 1 98.62 319 GLN B C 1
ATOM 5237 O O . GLN B 1 319 ? 7.039 21.016 11.453 1 98.62 319 GLN B O 1
ATOM 5242 N N . ALA B 1 320 ? 7.047 21.484 13.672 1 98.81 320 ALA B N 1
ATOM 5243 C CA . ALA B 1 320 ? 7.129 22.922 13.438 1 98.81 320 ALA B CA 1
ATOM 5244 C C . ALA B 1 320 ? 8.383 23.281 12.648 1 98.81 320 ALA B C 1
ATOM 5246 O O . ALA B 1 320 ? 8.336 24.078 11.711 1 98.81 320 ALA B O 1
ATOM 5247 N N . ALA B 1 321 ? 9.5 22.641 12.992 1 98.88 321 ALA B N 1
ATOM 5248 C CA . ALA B 1 321 ? 10.75 22.922 12.289 1 98.88 321 ALA B CA 1
ATOM 5249 C C . ALA B 1 321 ? 10.633 22.547 10.812 1 98.88 321 ALA B C 1
ATOM 5251 O O . ALA B 1 321 ? 11.188 23.234 9.945 1 98.88 321 ALA B O 1
ATOM 5252 N N . GLN B 1 322 ? 9.953 21.469 10.578 1 98.75 322 GLN B N 1
ATOM 5253 C CA . GLN B 1 322 ? 9.781 21 9.211 1 98.75 322 GLN B CA 1
ATOM 5254 C C . GLN B 1 322 ? 8.992 21.984 8.375 1 98.75 322 GLN B C 1
ATOM 5256 O O . GLN B 1 322 ? 9.406 22.344 7.266 1 98.75 322 GLN B O 1
ATOM 5261 N N . VAL B 1 323 ? 7.891 22.469 8.805 1 98.75 323 VAL B N 1
ATOM 5262 C CA . VAL B 1 323 ? 7.047 23.375 8.023 1 98.75 323 VAL B CA 1
ATOM 5263 C C . VAL B 1 323 ? 7.746 24.719 7.855 1 98.75 323 VAL B C 1
ATOM 5265 O O . VAL B 1 323 ? 7.676 25.344 6.789 1 98.75 323 VAL B O 1
ATOM 5268 N N . LEU B 1 324 ? 8.422 25.172 8.906 1 98.88 324 LEU B N 1
ATOM 5269 C CA . LEU B 1 324 ? 9.133 26.453 8.852 1 98.88 324 LEU B CA 1
ATOM 5270 C C . LEU B 1 324 ? 10.297 26.391 7.879 1 98.88 324 LEU B C 1
ATOM 5272 O O . LEU B 1 324 ? 10.578 27.359 7.172 1 98.88 324 LEU B O 1
ATOM 5276 N N . ALA B 1 325 ? 11.031 25.25 7.871 1 98.94 325 ALA B N 1
ATOM 5277 C CA . ALA B 1 325 ? 12.109 25.078 6.902 1 98.94 325 ALA B CA 1
ATOM 5278 C C . ALA B 1 325 ? 11.586 25.156 5.473 1 98.94 325 ALA B C 1
ATOM 5280 O O . ALA B 1 325 ? 12.195 25.781 4.613 1 98.94 325 ALA B O 1
ATOM 5281 N N . VAL B 1 326 ? 10.461 24.516 5.195 1 98.94 326 VAL B N 1
ATOM 5282 C CA . VAL B 1 326 ? 9.836 24.547 3.877 1 98.94 326 VAL B CA 1
ATOM 5283 C C . VAL B 1 326 ? 9.438 25.969 3.521 1 98.94 326 VAL B C 1
ATOM 5285 O O . VAL B 1 326 ? 9.68 26.438 2.402 1 98.94 326 VAL B O 1
ATOM 5288 N N . ALA B 1 327 ? 8.797 26.641 4.508 1 98.81 327 ALA B N 1
ATOM 5289 C CA . ALA B 1 327 ? 8.375 28.031 4.281 1 98.81 327 ALA B CA 1
ATOM 5290 C C . ALA B 1 327 ? 9.57 28.922 3.957 1 98.81 327 ALA B C 1
ATOM 5292 O O . ALA B 1 327 ? 9.492 29.766 3.068 1 98.81 327 ALA B O 1
ATOM 5293 N N . GLN B 1 328 ? 10.609 28.75 4.715 1 98.75 328 GLN B N 1
ATOM 5294 C CA . GLN B 1 328 ? 11.82 29.531 4.484 1 98.75 328 GLN B CA 1
ATOM 5295 C C . GLN B 1 328 ? 12.43 29.219 3.117 1 98.75 328 GLN B C 1
ATOM 5297 O O . GLN B 1 328 ? 12.789 30.125 2.367 1 98.75 328 GLN B O 1
ATOM 5302 N N . ALA B 1 329 ? 12.531 27.906 2.791 1 98.81 329 ALA B N 1
ATOM 5303 C CA . ALA B 1 329 ? 13.141 27.469 1.541 1 98.81 329 ALA B CA 1
ATOM 5304 C C . ALA B 1 329 ? 12.414 28.047 0.336 1 98.81 329 ALA B C 1
ATOM 5306 O O . ALA B 1 329 ? 13.031 28.359 -0.681 1 98.81 329 ALA B O 1
ATOM 5307 N N . LEU B 1 330 ? 11.094 28.219 0.48 1 98.69 330 LEU B N 1
ATOM 5308 C CA . LEU B 1 330 ? 10.281 28.672 -0.645 1 98.69 330 LEU B CA 1
ATOM 5309 C C . LEU B 1 330 ? 9.922 30.141 -0.497 1 98.69 330 LEU B C 1
ATOM 5311 O O . LEU B 1 330 ? 9.211 30.703 -1.341 1 98.69 330 LEU B O 1
ATOM 5315 N N . GLU B 1 331 ? 10.344 30.734 0.605 1 98.19 331 GLU B N 1
ATOM 5316 C CA . GLU B 1 331 ? 9.984 32.125 0.921 1 98.19 331 GLU B CA 1
ATOM 5317 C C . GLU B 1 331 ? 8.477 32.312 0.894 1 98.19 331 GLU B C 1
ATOM 5319 O O . GLU B 1 331 ? 7.973 33.219 0.242 1 98.19 331 GLU B O 1
ATOM 5324 N N . LEU B 1 332 ? 7.816 31.438 1.574 1 98.5 332 LEU B N 1
ATOM 5325 C CA . LEU B 1 332 ? 6.355 31.453 1.58 1 98.5 332 LEU B CA 1
ATOM 5326 C C . LEU B 1 332 ? 5.832 32.594 2.436 1 98.5 332 LEU B C 1
ATOM 5328 O O . LEU B 1 332 ? 6.453 32.969 3.438 1 98.5 332 LEU B O 1
ATOM 5332 N N . ASP B 1 333 ? 4.715 33.188 1.978 1 97.62 333 ASP B N 1
ATOM 5333 C CA . ASP B 1 333 ? 3.914 34.031 2.859 1 97.62 333 ASP B CA 1
ATOM 5334 C C . ASP B 1 333 ? 3.189 33.188 3.91 1 97.62 333 ASP B C 1
ATOM 5336 O O . ASP B 1 333 ? 2.174 32.531 3.615 1 97.62 333 ASP B O 1
ATOM 5340 N N . VAL B 1 334 ? 3.594 33.188 5.137 1 96.69 334 VAL B N 1
ATOM 5341 C CA . VAL B 1 334 ? 3.102 32.312 6.191 1 96.69 334 VAL B CA 1
ATOM 5342 C C . VAL B 1 334 ? 1.653 32.656 6.523 1 96.69 334 VAL B C 1
ATOM 5344 O O . VAL B 1 334 ? 0.934 31.859 7.125 1 96.69 334 VAL B O 1
ATOM 5347 N N . ASP B 1 335 ? 1.196 33.844 6.129 1 97 335 ASP B N 1
ATOM 5348 C CA . ASP B 1 335 ? -0.189 34.25 6.371 1 97 335 ASP B CA 1
ATOM 5349 C C . ASP B 1 335 ? -1.143 33.469 5.453 1 97 335 ASP B C 1
ATOM 5351 O O . ASP B 1 335 ? -2.352 33.438 5.691 1 97 335 ASP B O 1
ATOM 5355 N N . LYS B 1 336 ? -0.628 32.875 4.375 1 98.19 336 LYS B N 1
ATOM 5356 C CA . LYS B 1 336 ? -1.425 32.062 3.447 1 98.19 336 LYS B CA 1
ATOM 5357 C C . LYS B 1 336 ? -1.326 30.578 3.773 1 98.19 336 LYS B C 1
ATOM 5359 O O . LYS B 1 336 ? -2.002 29.75 3.154 1 98.19 336 LYS B O 1
ATOM 5364 N N . LEU B 1 337 ? -0.476 30.266 4.773 1 98.75 337 LEU B N 1
ATOM 5365 C CA . LEU B 1 337 ? -0.143 28.875 5.055 1 98.75 337 LEU B CA 1
ATOM 5366 C C . LEU B 1 337 ? -0.907 28.375 6.273 1 98.75 337 LEU B C 1
ATOM 5368 O O . LEU B 1 337 ? -0.813 28.953 7.359 1 98.75 337 LEU B O 1
ATOM 5372 N N . ASN B 1 338 ? -1.613 27.266 6.102 1 98.69 338 ASN B N 1
ATOM 5373 C CA . ASN B 1 338 ? -2.328 26.609 7.188 1 98.69 338 ASN B CA 1
ATOM 5374 C C . ASN B 1 338 ? -3.125 27.609 8.023 1 98.69 338 ASN B C 1
ATOM 5376 O O . ASN B 1 338 ? -2.98 27.656 9.25 1 98.69 338 ASN B O 1
ATOM 5380 N N . VAL B 1 339 ? -4.07 28.266 7.41 1 98.44 339 VAL B N 1
ATOM 5381 C CA . VAL B 1 339 ? -4.668 29.453 8.008 1 98.44 339 VAL B CA 1
ATOM 5382 C C . VAL B 1 339 ? -5.715 29.047 9.039 1 98.44 339 VAL B C 1
ATOM 5384 O O . VAL B 1 339 ? -6.172 29.859 9.836 1 98.44 339 VAL B O 1
ATOM 5387 N N . HIS B 1 340 ? -6.086 27.766 9.094 1 98.25 340 HIS B N 1
ATOM 5388 C CA . HIS B 1 340 ? -7.008 27.266 10.109 1 98.25 340 HIS B CA 1
ATOM 5389 C C . HIS B 1 340 ? -6.328 26.25 11.016 1 98.25 340 HIS B C 1
ATOM 5391 O O . HIS B 1 340 ? -6.988 25.375 11.57 1 98.25 340 HIS B O 1
ATOM 5397 N N . GLY B 1 341 ? -4.992 26.359 11.086 1 98 341 GLY B N 1
ATOM 5398 C CA . GLY B 1 341 ? -4.23 25.406 11.867 1 98 341 GLY B CA 1
ATOM 5399 C C . GLY B 1 341 ? -3.832 24.172 11.07 1 98 341 GLY B C 1
ATOM 5400 O O . GLY B 1 341 ? -4.359 23.938 9.984 1 98 341 GLY B O 1
ATOM 5401 N N . GLY B 1 342 ? -2.863 23.484 11.602 1 98.12 342 GLY B N 1
ATOM 5402 C CA . GLY B 1 342 ? -2.363 22.281 10.938 1 98.12 342 GLY B CA 1
ATOM 5403 C C . GLY B 1 342 ? -2.252 21.094 11.859 1 98.12 342 GLY B C 1
ATOM 5404 O O . GLY B 1 342 ? -2.994 20.984 12.844 1 98.12 342 GLY B O 1
ATOM 5405 N N . ALA B 1 343 ? -1.419 20.172 11.523 1 98.62 343 ALA B N 1
ATOM 5406 C CA . ALA B 1 343 ? -1.354 18.844 12.156 1 98.62 343 ALA B CA 1
ATOM 5407 C C . ALA B 1 343 ? -0.802 18.953 13.578 1 98.62 343 ALA B C 1
ATOM 5409 O O . ALA B 1 343 ? -1.003 18.047 14.391 1 98.62 343 ALA B O 1
ATOM 5410 N N . ILE B 1 344 ? -0.059 20 13.867 1 98.69 344 ILE B N 1
ATOM 5411 C CA . ILE B 1 344 ? 0.4 20.172 15.242 1 98.69 344 ILE B CA 1
ATOM 5412 C C . ILE B 1 344 ? -0.802 20.328 16.172 1 98.69 344 ILE B C 1
ATOM 5414 O O . ILE B 1 344 ? -0.812 19.781 17.266 1 98.69 344 ILE B O 1
ATOM 5418 N N . ALA B 1 345 ? -1.803 21.016 15.727 1 98.62 345 ALA B N 1
ATOM 5419 C CA . ALA B 1 345 ? -3 21.234 16.531 1 98.62 345 ALA B CA 1
ATOM 5420 C C . ALA B 1 345 ? -4.051 20.172 16.266 1 98.62 345 ALA B C 1
ATOM 5422 O O . ALA B 1 345 ? -4.75 19.734 17.188 1 98.62 345 ALA B O 1
ATOM 5423 N N . LEU B 1 346 ? -4.176 19.719 15.039 1 98.5 346 LEU B N 1
ATOM 5424 C CA . LEU B 1 346 ? -5.285 18.859 14.641 1 98.5 346 LEU B CA 1
ATOM 5425 C C . LEU B 1 346 ? -4.883 17.391 14.711 1 98.5 346 LEU B C 1
ATOM 5427 O O . LEU B 1 346 ? -5.738 16.516 14.875 1 98.5 346 LEU B O 1
ATOM 5431 N N . GLY B 1 347 ? -3.627 17.125 14.492 1 98.38 347 GLY B N 1
ATOM 5432 C CA . GLY B 1 347 ? -3.129 15.766 14.43 1 98.38 347 GLY B CA 1
ATOM 5433 C C . GLY B 1 347 ? -2.875 15.289 13.008 1 98.38 347 GLY B C 1
ATOM 5434 O O . GLY B 1 347 ? -3.199 15.984 12.047 1 98.38 347 GLY B O 1
ATOM 5435 N N . HIS B 1 348 ? -2.262 14.125 12.977 1 97.94 348 HIS B N 1
ATOM 5436 C CA . HIS B 1 348 ? -1.782 13.633 11.688 1 97.94 348 HIS B CA 1
ATOM 5437 C C . HIS B 1 348 ? -2.055 12.133 11.539 1 97.94 348 HIS B C 1
ATOM 5439 O O . HIS B 1 348 ? -1.124 11.328 11.562 1 97.94 348 HIS B O 1
ATOM 5445 N N . PRO B 1 349 ? -3.324 11.734 11.352 1 97.94 349 PRO B N 1
ATOM 5446 C CA . PRO B 1 349 ? -3.514 10.359 10.883 1 97.94 349 PRO B CA 1
ATOM 5447 C C . PRO B 1 349 ? -2.973 10.141 9.469 1 97.94 349 PRO B C 1
ATOM 5449 O O . PRO B 1 349 ? -3.566 10.609 8.492 1 97.94 349 PRO B O 1
ATOM 5452 N N . LEU B 1 350 ? -1.952 9.508 9.344 1 95.94 350 LEU B N 1
ATOM 5453 C CA . LEU B 1 350 ? -1 9.492 8.234 1 95.94 350 LEU B CA 1
ATOM 5454 C C . LEU B 1 350 ? -1.725 9.453 6.895 1 95.94 350 LEU B C 1
ATOM 5456 O O . LEU B 1 350 ? -1.796 10.469 6.195 1 95.94 350 LEU B O 1
ATOM 5460 N N . ALA B 1 351 ? -2.496 8.422 6.609 1 97.5 351 ALA B N 1
ATOM 5461 C CA . ALA B 1 351 ? -3.078 8.219 5.285 1 97.5 351 ALA B CA 1
ATOM 5462 C C . ALA B 1 351 ? -4.254 9.156 5.047 1 97.5 351 ALA B C 1
ATOM 5464 O O . ALA B 1 351 ? -4.645 9.398 3.902 1 97.5 351 ALA B O 1
ATOM 5465 N N . ALA B 1 352 ? -4.832 9.727 6.074 1 98.62 352 ALA B N 1
ATOM 5466 C CA . ALA B 1 352 ? -6.027 10.562 5.961 1 98.62 352 ALA B CA 1
ATOM 5467 C C . ALA B 1 352 ? -5.656 12.031 5.82 1 98.62 352 ALA B C 1
ATOM 5469 O O . ALA B 1 352 ? -6.426 12.82 5.266 1 98.62 352 ALA B O 1
ATOM 5470 N N . THR B 1 353 ? -4.465 12.367 6.246 1 98.69 353 THR B N 1
ATOM 5471 C CA . THR B 1 353 ? -4.07 13.766 6.375 1 98.69 353 THR B CA 1
ATOM 5472 C C . THR B 1 353 ? -4.094 14.461 5.016 1 98.69 353 THR B C 1
ATOM 5474 O O . THR B 1 353 ? -4.594 15.586 4.895 1 98.69 353 THR B O 1
ATOM 5477 N N . GLY B 1 354 ? -3.562 13.773 4.008 1 98.81 354 GLY B N 1
ATOM 5478 C CA . GLY B 1 354 ? -3.541 14.391 2.689 1 98.81 354 GLY B CA 1
ATOM 5479 C C . GLY B 1 354 ? -4.922 14.75 2.176 1 98.81 354 GLY B C 1
ATOM 5480 O O . GLY B 1 354 ? -5.102 15.789 1.532 1 98.81 354 GLY B O 1
ATOM 5481 N N . LEU B 1 355 ? -5.891 13.914 2.428 1 98.88 355 LEU B N 1
ATOM 5482 C CA . LEU B 1 355 ? -7.266 14.195 2.023 1 98.88 355 LEU B CA 1
ATOM 5483 C C . LEU B 1 355 ? -7.828 15.383 2.797 1 98.88 355 LEU B C 1
ATOM 5485 O O . LEU B 1 355 ? -8.492 16.25 2.219 1 98.88 355 LEU B O 1
ATOM 5489 N N . ARG B 1 356 ? -7.531 15.461 4.07 1 98.69 356 ARG B N 1
ATOM 5490 C CA . ARG B 1 356 ? -7.988 16.594 4.859 1 98.69 356 ARG B CA 1
ATOM 5491 C C . ARG B 1 356 ? -7.375 17.891 4.352 1 98.69 356 ARG B C 1
ATOM 5493 O O . ARG B 1 356 ? -8.062 18.906 4.242 1 98.69 356 ARG B O 1
ATOM 5500 N N . LEU B 1 357 ? -6.066 17.844 4.062 1 98.88 357 LEU B N 1
ATOM 5501 C CA . LEU B 1 357 ? -5.402 19.047 3.566 1 98.88 357 LEU B CA 1
ATOM 5502 C C . LEU B 1 357 ? -6.117 19.578 2.332 1 98.88 357 LEU B C 1
ATOM 5504 O O . LEU B 1 357 ? -6.395 20.781 2.25 1 98.88 357 LEU B O 1
ATOM 5508 N N . VAL B 1 358 ? -6.418 18.703 1.445 1 98.88 358 VAL B N 1
ATOM 5509 C CA . VAL B 1 358 ? -7.051 19.125 0.195 1 98.88 358 VAL B CA 1
ATOM 5510 C C . VAL B 1 358 ? -8.477 19.609 0.467 1 98.88 358 VAL B C 1
ATOM 5512 O O . VAL B 1 358 ? -8.93 20.594 -0.121 1 98.88 358 VAL B O 1
ATOM 5515 N N . HIS B 1 359 ? -9.164 18.938 1.332 1 98.81 359 HIS B N 1
ATOM 5516 C CA . HIS B 1 359 ? -10.523 19.312 1.691 1 98.81 359 HIS B CA 1
ATOM 5517 C C . HIS B 1 359 ? -10.555 20.719 2.303 1 98.81 359 HIS B C 1
ATOM 5519 O O . HIS B 1 359 ? -11.344 21.562 1.877 1 98.81 359 HIS B O 1
ATOM 5525 N N . THR B 1 360 ? -9.727 20.891 3.322 1 98.62 360 THR B N 1
ATOM 5526 C CA . THR B 1 360 ? -9.625 22.188 3.992 1 98.62 360 THR B CA 1
ATOM 5527 C C . THR B 1 360 ? -9.25 23.281 2.998 1 98.62 360 THR B C 1
ATOM 5529 O O . THR B 1 360 ? -9.844 24.359 3.006 1 98.62 360 THR B O 1
ATOM 5532 N N . LEU B 1 361 ? -8.336 22.969 2.188 1 98.69 361 LEU B N 1
ATOM 5533 C CA . LEU B 1 361 ? -7.852 23.906 1.188 1 98.69 361 LEU B CA 1
ATOM 5534 C C . LEU B 1 361 ? -8.969 24.297 0.218 1 98.69 361 LEU B C 1
ATOM 5536 O O . LEU B 1 361 ? -9.156 25.469 -0.081 1 98.69 361 LEU B O 1
ATOM 5540 N N . ALA B 1 362 ? -9.68 23.328 -0.291 1 98.62 362 ALA B N 1
ATOM 5541 C CA . ALA B 1 362 ? -10.758 23.547 -1.249 1 98.62 362 ALA B CA 1
ATOM 5542 C C . ALA B 1 362 ? -11.828 24.469 -0.666 1 98.62 362 ALA B C 1
ATOM 5544 O O . ALA B 1 362 ? -12.344 25.359 -1.358 1 98.62 362 ALA B O 1
ATOM 5545 N N . ARG B 1 363 ? -12.125 24.297 0.528 1 98.12 363 ARG B N 1
ATOM 5546 C CA . ARG B 1 363 ? -13.156 25.109 1.175 1 98.12 363 ARG B CA 1
ATOM 5547 C C . ARG B 1 363 ? -12.664 26.531 1.401 1 98.12 363 ARG B C 1
ATOM 5549 O O . ARG B 1 363 ? -13.43 27.484 1.272 1 98.12 363 ARG B O 1
ATOM 5556 N N . GLN B 1 364 ? -11.398 26.656 1.811 1 98.31 364 GLN B N 1
ATOM 5557 C CA . GLN B 1 364 ? -10.82 27.984 1.912 1 98.31 364 GLN B CA 1
ATOM 5558 C C . GLN B 1 364 ? -10.969 28.75 0.6 1 98.31 364 GLN B C 1
ATOM 5560 O O . GLN B 1 364 ? -11.352 29.922 0.598 1 98.31 364 GLN B O 1
ATOM 5565 N N . LEU B 1 365 ? -10.641 28.062 -0.476 1 98.62 365 LEU B N 1
ATOM 5566 C CA . LEU B 1 365 ? -10.711 28.688 -1.787 1 98.62 365 LEU B CA 1
ATOM 5567 C C . LEU B 1 365 ? -12.148 29.062 -2.133 1 98.62 365 LEU B C 1
ATOM 5569 O O . LEU B 1 365 ? -12.414 30.188 -2.592 1 98.62 365 LEU B O 1
ATOM 5573 N N . ARG B 1 366 ? -13.047 28.141 -1.932 1 97.38 366 ARG B N 1
ATOM 5574 C CA . ARG B 1 366 ? -14.453 28.359 -2.223 1 97.38 366 ARG B CA 1
ATOM 5575 C C . ARG B 1 366 ? -15 29.531 -1.414 1 97.38 366 ARG B C 1
ATOM 5577 O O . ARG B 1 366 ? -15.578 30.469 -1.976 1 97.38 366 ARG B O 1
ATOM 5584 N N . ASP B 1 367 ? -14.758 29.562 -0.123 1 96.38 367 ASP B N 1
ATOM 5585 C CA . ASP B 1 367 ? -15.367 30.531 0.789 1 96.38 367 ASP B CA 1
ATOM 5586 C C . ASP B 1 367 ? -14.695 31.906 0.661 1 96.38 367 ASP B C 1
ATOM 5588 O O . ASP B 1 367 ? -15.32 32.938 0.928 1 96.38 367 ASP B O 1
ATOM 5592 N N . GLY B 1 368 ? -13.453 31.922 0.216 1 97.56 368 GLY B N 1
ATOM 5593 C CA . GLY B 1 368 ? -12.711 33.156 0.066 1 97.56 368 GLY B CA 1
ATOM 5594 C C . GLY B 1 368 ? -12.727 33.688 -1.354 1 97.56 368 GLY B C 1
ATOM 5595 O O . GLY B 1 368 ? -12.102 34.719 -1.644 1 97.56 368 GLY B O 1
ATOM 5596 N N . ASN B 1 369 ? -13.477 33.094 -2.242 1 98.25 369 ASN B N 1
ATOM 5597 C CA . ASN B 1 369 ? -13.445 33.375 -3.668 1 98.25 369 ASN B CA 1
ATOM 5598 C C . ASN B 1 369 ? -12.016 33.5 -4.184 1 98.25 369 ASN B C 1
ATOM 5600 O O . ASN B 1 369 ? -11.648 34.531 -4.766 1 98.25 369 ASN B O 1
ATOM 5604 N N . LEU B 1 370 ? -11.227 32.531 -3.865 1 98.62 370 LEU B N 1
ATOM 5605 C CA . LEU B 1 370 ? -9.844 32.406 -4.309 1 98.62 370 LEU B CA 1
ATOM 5606 C C . LEU B 1 370 ? -9.727 31.312 -5.375 1 98.62 370 LEU B C 1
ATOM 5608 O O . LEU B 1 370 ? -10.664 30.531 -5.582 1 98.62 370 LEU B O 1
ATOM 5612 N N . ARG B 1 371 ? -8.641 31.25 -6.039 1 98.69 371 ARG B N 1
ATOM 5613 C CA . ARG B 1 371 ? -8.641 30.422 -7.238 1 98.69 371 ARG B CA 1
ATOM 5614 C C . ARG B 1 371 ? -7.777 29.172 -7.047 1 98.69 371 ARG B C 1
ATOM 5616 O O . ARG B 1 371 ? -8.273 28.047 -7.137 1 98.69 371 ARG B O 1
ATOM 5623 N N . TYR B 1 372 ? -6.43 29.328 -6.773 1 98.88 372 TYR B N 1
ATOM 5624 C CA . TYR B 1 372 ? -5.512 28.188 -6.766 1 98.88 372 TYR B CA 1
ATOM 5625 C C . TYR B 1 372 ? -5.016 27.906 -5.355 1 98.88 372 TYR B C 1
ATOM 5627 O O . TYR B 1 372 ? -4.762 28.828 -4.578 1 98.88 372 TYR B O 1
ATOM 5635 N N . GLY B 1 373 ? -4.891 26.656 -5.023 1 98.88 373 GLY B N 1
ATOM 5636 C CA . GLY B 1 373 ? -4.285 26.203 -3.779 1 98.88 373 GLY B CA 1
ATOM 5637 C C . GLY B 1 373 ? -3.357 25.016 -3.961 1 98.88 373 GLY B C 1
ATOM 5638 O O . GLY B 1 373 ? -3.525 24.234 -4.891 1 98.88 373 GLY B O 1
ATOM 5639 N N . ILE B 1 374 ? -2.377 24.906 -3.084 1 98.94 374 ILE B N 1
ATOM 5640 C CA . ILE B 1 374 ? -1.463 23.766 -3.096 1 98.94 374 ILE B CA 1
ATOM 5641 C C . ILE B 1 374 ? -1.488 23.062 -1.736 1 98.94 374 ILE B C 1
ATOM 5643 O O . ILE B 1 374 ? -1.359 23.719 -0.696 1 98.94 374 ILE B O 1
ATOM 5647 N N . ALA B 1 375 ? -1.748 21.797 -1.732 1 98.94 375 ALA B N 1
ATOM 5648 C CA . ALA B 1 375 ? -1.534 20.938 -0.578 1 98.94 375 ALA B CA 1
ATOM 5649 C C . ALA B 1 375 ? -0.231 20.156 -0.715 1 98.94 375 ALA B C 1
ATOM 5651 O O . ALA B 1 375 ? 0.118 19.703 -1.809 1 98.94 375 ALA B O 1
ATOM 5652 N N . ALA B 1 376 ? 0.546 20 0.376 1 98.94 376 ALA B N 1
ATOM 5653 C CA . ALA B 1 376 ? 1.823 19.297 0.28 1 98.94 376 ALA B CA 1
ATOM 5654 C C . ALA B 1 376 ? 2.16 18.594 1.59 1 98.94 376 ALA B C 1
ATOM 5656 O O . ALA B 1 376 ? 1.619 18.938 2.645 1 98.94 376 ALA B O 1
ATOM 5657 N N . ALA B 1 377 ? 2.982 17.609 1.485 1 98.88 377 ALA B N 1
ATOM 5658 C CA . ALA B 1 377 ? 3.393 16.844 2.652 1 98.88 377 ALA B CA 1
ATOM 5659 C C . ALA B 1 377 ? 4.797 16.266 2.471 1 98.88 377 ALA B C 1
ATOM 5661 O O . ALA B 1 377 ? 5.164 15.844 1.373 1 98.88 377 ALA B O 1
ATOM 5662 N N . CYS B 1 378 ? 5.574 16.344 3.588 1 98.69 378 CYS B N 1
ATOM 5663 C CA . CYS B 1 378 ? 6.805 15.57 3.635 1 98.69 378 CYS B CA 1
ATOM 5664 C C . CYS B 1 378 ? 6.508 14.094 3.873 1 98.69 378 CYS B C 1
ATOM 5666 O O . CYS B 1 378 ? 5.414 13.742 4.328 1 98.69 378 CYS B O 1
ATOM 5668 N N . ILE B 1 379 ? 7.406 13.289 3.475 1 98.56 379 ILE B N 1
ATOM 5669 C CA . ILE B 1 379 ? 7.152 11.852 3.508 1 98.56 379 ILE B CA 1
ATOM 5670 C C . ILE B 1 379 ? 8.359 11.125 4.094 1 98.56 379 ILE B C 1
ATOM 5672 O O . ILE B 1 379 ? 9.492 11.305 3.627 1 98.56 379 ILE B O 1
ATOM 5676 N N . GLY B 1 380 ? 8.117 10.281 5.152 1 97.12 380 GLY B N 1
ATOM 5677 C CA . GLY B 1 380 ? 9.18 9.477 5.734 1 97.12 380 GLY B CA 1
ATOM 5678 C C . GLY B 1 380 ? 9.992 8.719 4.699 1 97.12 380 GLY B C 1
ATOM 5679 O O . GLY B 1 380 ? 9.438 8.227 3.711 1 97.12 380 GLY B O 1
ATOM 5680 N N . GLY B 1 381 ? 11.258 8.516 4.953 1 97 381 GLY B N 1
ATOM 5681 C CA . GLY B 1 381 ? 12.156 7.855 4.023 1 97 381 GLY B CA 1
ATOM 5682 C C . GLY B 1 381 ? 12.805 8.805 3.041 1 97 381 GLY B C 1
ATOM 5683 O O . GLY B 1 381 ? 13.758 8.438 2.346 1 97 381 GLY B O 1
ATOM 5684 N N . GLY B 1 382 ? 12.344 10.039 3.027 1 98.19 382 GLY B N 1
ATOM 5685 C CA . GLY B 1 382 ? 12.953 11.039 2.17 1 98.19 382 GLY B CA 1
ATOM 5686 C C . GLY B 1 382 ? 12.195 11.266 0.876 1 98.19 382 GLY B C 1
ATOM 5687 O O . GLY B 1 382 ? 12.742 11.07 -0.212 1 98.19 382 GLY B O 1
ATOM 5688 N N . GLN B 1 383 ? 10.945 11.727 0.95 1 98.62 383 GLN B N 1
ATOM 5689 C CA . GLN B 1 383 ? 10.148 12.109 -0.209 1 98.62 383 GLN B CA 1
ATOM 5690 C C . GLN B 1 383 ? 9.273 13.32 0.103 1 98.62 383 GLN B C 1
ATOM 5692 O O . GLN B 1 383 ? 9.203 13.758 1.251 1 98.62 383 GLN B O 1
ATOM 5697 N N . GLY B 1 384 ? 8.68 13.883 -0.873 1 98.81 384 GLY B N 1
ATOM 5698 C CA . GLY B 1 384 ? 7.688 14.938 -0.776 1 98.81 384 GLY B CA 1
ATOM 5699 C C . GLY B 1 384 ? 6.652 14.883 -1.884 1 98.81 384 GLY B C 1
ATOM 5700 O O . GLY B 1 384 ? 6.938 14.406 -2.984 1 98.81 384 GLY B O 1
ATOM 5701 N N . MET B 1 385 ? 5.492 15.344 -1.56 1 98.88 385 MET B N 1
ATOM 5702 C CA . MET B 1 385 ? 4.418 15.422 -2.547 1 98.88 385 MET B CA 1
ATOM 5703 C C . MET B 1 385 ? 3.693 16.75 -2.459 1 98.88 385 MET B C 1
ATOM 5705 O O . MET B 1 385 ? 3.615 17.359 -1.386 1 98.88 385 MET B O 1
ATOM 5709 N N . ALA B 1 386 ? 3.217 17.188 -3.574 1 98.94 386 ALA B N 1
ATOM 5710 C CA . ALA B 1 386 ? 2.383 18.391 -3.672 1 98.94 386 ALA B CA 1
ATOM 5711 C C . ALA B 1 386 ? 1.236 18.172 -4.656 1 98.94 386 ALA B C 1
ATOM 5713 O O . ALA B 1 386 ? 1.367 17.422 -5.617 1 98.94 386 ALA B O 1
ATOM 5714 N N . LEU B 1 387 ? 0.115 18.75 -4.387 1 98.94 387 LEU B N 1
ATOM 5715 C CA . LEU B 1 387 ? -1.083 18.625 -5.211 1 98.94 387 LEU B CA 1
ATOM 5716 C C . LEU B 1 387 ? -1.732 20 -5.418 1 98.94 387 LEU B C 1
ATOM 5718 O O . LEU B 1 387 ? -1.955 20.734 -4.457 1 98.94 387 LEU B O 1
ATOM 5722 N N . LEU B 1 388 ? -1.96 20.359 -6.66 1 98.94 388 LEU B N 1
ATOM 5723 C CA . LEU B 1 388 ? -2.547 21.625 -7.074 1 98.94 388 LEU B CA 1
ATOM 5724 C C . LEU B 1 388 ? -4.039 21.469 -7.348 1 98.94 388 LEU B C 1
ATOM 5726 O O . LEU B 1 388 ? -4.445 20.594 -8.102 1 98.94 388 LEU B O 1
ATOM 5730 N N . ILE B 1 389 ? -4.84 22.312 -6.715 1 98.88 389 ILE B N 1
ATOM 5731 C CA . ILE B 1 389 ? -6.27 22.328 -7 1 98.88 389 ILE B CA 1
ATOM 5732 C C . ILE B 1 389 ? -6.707 23.719 -7.438 1 98.88 389 ILE B C 1
ATOM 5734 O O . ILE B 1 389 ? -6.008 24.703 -7.18 1 98.88 389 ILE B O 1
ATOM 5738 N N . GLU B 1 390 ? -7.828 23.766 -8.109 1 98.62 390 GLU B N 1
ATOM 5739 C CA . GLU B 1 390 ? -8.477 25.016 -8.523 1 98.62 390 GLU B CA 1
ATOM 5740 C C . GLU B 1 390 ? -9.914 25.078 -8.016 1 98.62 390 GLU B C 1
ATOM 5742 O O . GLU B 1 390 ? -10.625 24.078 -8.023 1 98.62 390 GLU B O 1
ATOM 5747 N N . ASN B 1 391 ? -10.328 26.219 -7.535 1 98.38 391 ASN B N 1
ATOM 5748 C CA . ASN B 1 391 ? -11.727 26.516 -7.234 1 98.38 391 ASN B CA 1
ATOM 5749 C C . ASN B 1 391 ? -12.562 26.609 -8.508 1 98.38 391 ASN B C 1
ATOM 5751 O O . ASN B 1 391 ? -12.445 27.562 -9.266 1 98.38 391 ASN B O 1
ATOM 5755 N N . PRO B 1 392 ? -13.414 25.625 -8.672 1 96.12 392 PRO B N 1
ATOM 5756 C CA . PRO B 1 392 ? -14.203 25.641 -9.906 1 96.12 392 PRO B CA 1
ATOM 5757 C C . PRO B 1 392 ? -15.242 26.766 -9.914 1 96.12 392 PRO B C 1
ATOM 5759 O O . PRO B 1 392 ? -15.828 27.047 -10.969 1 96.12 392 PRO B O 1
ATOM 5762 N N . HIS B 1 393 ? -15.391 27.453 -8.844 1 94.25 393 HIS B N 1
ATOM 5763 C CA . HIS B 1 393 ? -16.406 28.5 -8.734 1 94.25 393 HIS B CA 1
ATOM 5764 C C . HIS B 1 393 ? -15.781 29.875 -8.664 1 94.25 393 HIS B C 1
ATOM 5766 O O . HIS B 1 393 ? -16.469 30.875 -8.406 1 94.25 393 HIS B O 1
ATOM 5772 N N . PHE B 1 394 ? -14.539 29.906 -8.906 1 96.25 394 PHE B N 1
ATOM 5773 C CA . PHE B 1 394 ? -13.836 31.172 -8.852 1 96.25 394 PHE B CA 1
ATOM 5774 C C . PHE B 1 394 ? -14.422 32.156 -9.852 1 96.25 394 PHE B C 1
ATOM 5776 O O . PHE B 1 394 ? -14.656 31.812 -11.008 1 96.25 394 PHE B O 1
ATOM 5783 N N . VAL B 1 395 ? -14.758 33.281 -9.344 1 93.56 395 VAL B N 1
ATOM 5784 C CA . VAL B 1 395 ? -15.219 34.375 -10.195 1 93.56 395 VAL B CA 1
ATOM 5785 C C . VAL B 1 395 ? -14.156 35.469 -10.242 1 93.56 395 VAL B C 1
ATOM 5787 O O . VAL B 1 395 ? -13.805 36.031 -9.211 1 93.56 395 VAL B O 1
ATOM 5790 N N . ALA B 1 396 ? -13.781 35.906 -11.523 1 89.19 396 ALA B N 1
ATOM 5791 C CA . ALA B 1 396 ? -12.766 36.938 -11.711 1 89.19 396 ALA B CA 1
ATOM 5792 C C . ALA B 1 396 ? -13.336 38.312 -11.445 1 89.19 396 ALA B C 1
ATOM 5794 O O . ALA B 1 396 ? -14.492 38.594 -11.773 1 89.19 396 ALA B O 1
#

Radius of gyration: 25.43 Å; Cα contacts (8 Å, |Δi|>4): 2089; chains: 2; bounding box: 53×79×73 Å

Sequence (792 aa):
MVRTPWVDLGGALAAISPIDLGIQAGRAVLARAAAAPQAVDSVLAGSMAQASFDAYMLPRHVGLYCGVPQAVPALAVQRICGTGLELLRQAGEQLRSGARQVLCVGAESMSRNPIAAYEHRGGFRLGAPVGFKDFLWEALYDPAAGVDMIGTAENLARAYGLARETVDAWALRSHQRALQAQVQGWFDEEIVSVTAQALEVEGCQPRGIALPRGVSEVSQDSHPRPTDAAALARLRPVHAGGVQTAGNSCAVVDGAAAALVTRYSDCTHPPLARLLMATAVGVPPGLMGIGPAPAITLLLERSGLRLEQIDRLEINEAQAAQVLAVAQALELDVDKLNVHGGAIALGHPLAATGLRLVHTLARQLRDGNLRYGIAAACIGGGQGMALLIENPHFVAMVRTPWVDLGGALAAISPIDLGIQAGRAVLARAAAAPQAVDSVLAGSMAQASFDAYMLPRHVGLYCGVPQAVPALAVQRICGTGLELLRQAGEQLRSGARQVLCVGAESMSRNPIAAYEHRGGFRLGAPVGFKDFLWEALYDPAAGVDMIGTAENLARAYGLARETVDAWALRSHQRALQAQVQGWFDEEIVSVTAQALEVEGCQPRGIALPRGVSEVSQDSHPRPTDAAALARLRPVHAGGVQTAGNSCAVVDGAAAALVTRYSDCTHPPLARLLMATAVGVPPGLMGIGPAPAITLLLERSGLRLEQIDRLEINEAQAAQVLAVAQALELDVDKLNVHGGAIALGHPLAATGLRLVHTLARQLRDGNLRYGIAAACIGGGQGMALLIENPHFVA

InterPro domains:
  IPR002155 Thiolase [PIRSF000429] (1-392)
  IPR002155 Thiolase [TIGR01930] (2-390)
  IPR002155 Thiolase [cd00751] (2-391)
  IPR016039 Thiolase-like [G3DSA:3.40.47.10] (2-275)
  IPR016039 Thiolase-like [G3DSA:3.40.47.10] (133-389)
  IPR016039 Thiolase-like [SSF53901] (2-262)
  IPR016039 Thiolase-like [SSF53901] (271-390)
  IPR020610 Thiolase, active site [PS00099] (373-386)
  IPR020613 Thiolase, conserved site [PS00737] (338-354)
  IPR020616 Thiolase, N-terminal [PF00108] (2-263)
  IPR020617 Thiolase, C-terminal [PF02803] (270-390)

Secondary structure (DSSP, 8-state):
-EEPPPEETTSTTTTS-HHHHHHHHHHHHHHHTT--GGG--EEEEE-SS--STTGGGHHHHHHHHTT--TTS-EEEEE-GGGHHHHHHHHHHHHHHTT-SEEEEEEEE-GGGPPEEES-GGG-PPTTSPP--EEHHHHTTEETTTTEEHHHHHHHHHHHHT--HHHHHHHHHHHHHHHHHHHHTTGGGGTBPPEE-EEE--TTS--EEE---TT--EE-S-S------HHHHHTSPPSSTT-S--GGGB---EEEEEEEEEE-GGG-SS--S-EEEEEEEEE--GGGGGGTHHHHHHHHHHHHT--GGGEEEEEE--SBHHHHHHHHHHHT--GGGBSTT--HHHH---HHHHHHHHHHHHHHHHHHTT--EEEEEEEETTTEEEEEEEE-TT---/-EEPPPEETTSTTTTS-HHHHHHHHHHHHHHHTT--GGG--EEEEE-SS--STTGGGHHHHHHHHTT--TTS-EEEEE-GGGHHHHHHHHHHHHHHTT-SEEEEEEEE-GGGPPEEES-GGG-PPTTSPP--EEHHHHTTEETTTTEEHHHHHHHHHHHHT--HHHHHHHHHHHHHHHHHHHHTTGGGGTBPPEE-EEE--TTS--EEE---TT--EE-S-S------HHHHHTSPPSSTT-S--GGGB---EEEEEEEEEE-GGG-SS--S-EEEEEEEEE--GGGGGGTHHHHHHHHHHHHT--GGGEEEEEE--SBHHHHHHHHHHHT--GGGBSTT--HHHH---HHHHHHHHHHHHHHHHHHHT--EEEEEEEETTTEEEEEEEE-TT---

Solvent-accessible surface area (backbone atoms only — not comparable to full-atom values): 38233 Å² total; per-residue (Å²): 96,31,22,38,35,26,25,39,60,70,38,73,59,31,84,42,43,31,48,52,45,23,24,52,20,44,40,48,28,32,57,74,65,70,46,62,36,74,61,40,56,35,27,36,18,24,47,74,69,69,33,46,66,53,43,91,39,33,20,44,51,30,33,46,54,42,54,26,48,53,56,41,30,47,35,32,41,36,40,53,38,27,14,19,46,46,44,53,47,50,43,54,53,40,42,75,72,65,48,63,22,31,41,31,31,11,15,23,29,58,37,18,38,28,40,34,28,54,56,65,84,82,46,77,57,87,93,50,82,77,71,65,38,53,41,66,65,54,41,43,41,36,67,47,49,70,40,34,61,70,50,18,24,43,47,35,18,64,75,63,69,54,48,48,68,58,27,42,50,48,27,49,49,19,15,52,27,28,45,50,30,54,74,70,46,62,51,60,77,40,40,44,67,50,52,60,42,77,45,64,39,92,91,39,48,71,48,61,41,72,49,50,90,92,48,72,64,44,69,57,60,58,53,47,52,93,78,48,73,69,64,51,67,68,52,62,44,77,46,90,94,44,58,49,23,77,71,23,21,34,36,60,14,23,26,15,12,15,37,73,48,63,46,79,89,70,52,89,56,88,69,68,56,38,85,73,46,66,31,66,25,22,31,58,41,49,43,11,42,43,13,28,39,62,8,43,52,52,40,28,65,74,68,70,51,54,76,87,64,46,60,34,35,27,57,55,24,63,27,30,37,19,45,51,42,25,32,60,76,64,65,53,64,66,84,37,39,37,73,53,24,34,16,42,16,53,25,48,20,40,9,12,39,29,43,47,36,45,48,55,46,32,49,50,23,58,76,61,60,29,46,31,33,39,25,29,19,33,14,83,68,11,18,10,23,20,36,38,35,34,27,75,76,48,69,134,95,31,21,38,32,27,26,39,60,70,38,72,59,30,82,41,44,30,47,52,43,23,23,52,19,44,40,49,28,33,57,73,66,70,46,62,37,74,62,42,55,35,26,37,18,26,47,76,69,68,33,45,65,55,43,90,40,34,21,44,50,28,34,45,55,42,53,25,48,54,56,43,31,47,36,32,42,39,41,54,37,27,15,19,46,47,44,54,47,50,44,53,52,41,42,75,70,65,50,62,23,32,40,30,30,11,15,23,29,58,37,18,39,26,40,33,28,55,58,64,86,82,45,77,58,86,93,50,82,76,71,66,38,54,41,66,64,54,40,42,42,35,66,48,49,68,42,33,60,69,51,18,23,42,47,35,19,63,75,64,68,56,48,47,67,57,27,43,50,46,28,49,48,20,15,54,28,28,44,51,31,54,75,70,47,62,50,61,77,39,39,44,65,49,52,58,43,77,44,64,39,90,91,39,49,71,45,62,41,73,49,50,90,93,48,72,63,46,70,56,59,57,54,47,51,93,78,50,72,69,64,52,66,68,52,64,45,77,46,90,93,45,56,48,22,78,70,25,21,34,36,60,14,23,25,14,11,14,37,76,47,64,48,79,90,71,53,89,58,88,68,67,55,39,84,73,48,65,31,68,24,22,30,57,41,49,42,11,44,42,15,30,38,63,9,42,51,51,40,29,63,74,70,69,51,54,76,86,64,44,60,36,36,27,58,56,22,63,25,30,35,19,45,50,43,25,32,59,76,63,65,52,65,66,84,38,38,37,72,53,25,34,16,42,17,51,26,48,20,39,10,12,38,30,42,46,35,45,48,56,45,31,48,51,23,57,78,63,60,30,46,32,35,38,28,29,19,33,13,82,71,10,18,11,23,20,36,36,35,32,29,76,77,47,69,136

Organism: Pseudomonas putida (strain ATCC 47054 / DSM 6125 / CFBP 8728 / NCIMB 11950 / KT2440) (NCBI:txid160488)

pLDDT: mean 96.78, std 3.32, range [80.69, 98.94]

Nearest PDB structures (foldseek):
  4w61-assembly2_E  TM=9.502E-01  e=6.396E-42  Cupriavidus necator H16
  4w61-assembly4_P  TM=9.443E-01  e=4.975E-42  Cupriavidus necator H16
  4w61-assembly3_J  TM=9.440E-01  e=6.396E-42  Cupriavidus necator H16
  8gqk-assembly1_A  TM=9.270E-01  e=4.048E-37  Pseudomonas aeruginosa PAO1
  6arr-assembly1_B  TM=9.175E-01  e=3.287E-35  Aspergillus fumigatus Af293

Foldseek 3Di:
DAKAAWEFAPDFQQPPDQLQQQLVQLLVQCVVLVHDLQLAQEEEEEADAPLDPCSVCSRVSSSQLSPRDNVRDYDYDDQWLCQQVVQVVVVVVVQVVPRFKYKYKYWFNLNSQDFDADCPVVHDDPPDDGPTDRCSVVVQADVVLRGGVVQLLQVLCVVVVPALLRLLVVLQQQLVLQVVCVVVCVCVVHHDKDAWDKRDDPPDDIDIDDTDPPDGIDTHHDQRDDDDSVRSVPFDAPDVPGNFGLSQAFGATTMMHMDMDGDPVPRPDDDLWAWDDKFKWFFALSNLLLQQQVRVVVVCVVVVHDPVLAQAEEEACRGSSSVVSNCVSNVHDCCRYSSNHHRSRRNRSRNHRQVVSVNSQSVCCVVVLGFKYKYKYGGHPGMIMITIITHPPRDD/DAKAAWEFAPDFQQPPDQLQQQLVQLLVQCVVLVHDLQLAQEEEEEADAPLDPCSVCSRVSSSQLSPHDNVRDYDYDDQWLCQQVVQVVVVVVVQVVPRFKYKYKYWFNLNSQDFDADCPVVHDDPPDDGPTDRCSVVVQADVVLRGGVVQLLQVLCVVVVPALLRLLVVLQQQLVLQVVCVVVCVCVVHHDKDAWDWRDDPPDDIDIDDTDPPDGIDTHHDQRDDDDSVRSVPFDAPDVPGNFGLSQAFGATTMMHMDMDGDPVPRPDDDLWAWDDKFKWFFALSNLLLQQQVRVVVVCVVVVHDPVLAQAEEEACRGSSSVVSNCVSNVHDCCRYSSNHHRSRRNRSRNHRQVVSVNSQSVCCVVVLGFKYKYKYGGHPGMIMITIITHPPRDD